Protein 5GXX (pdb70)

Secondary structure (DSSP, 8-state):
---HHHHHHHHHHHHHHTBPSSPPTT---TT-----TT-SS--SB--SSS--EEHHHHHHHHHHHHHHHHHHGGGGGGGT-HHHHHHHHHHHHHHHHHTB-SSSEEEEES-HHHHHH--S-GGGHHHH----EEEE--HHHHHHHHHHHHHHHHHTT-HHHHHHHHHHHHHHHHH---TT--TTTTTS---S-SHHHHHHHHHHHHHHH--HHHHHHHHHHGGGSPBSTTSSSBP-SS--BTTB-HHHHHHHHHHHH--HHHHHHHHHHHHHHSTT-BTTB---B-TTS-B---SS-HHHHHHHHHHHHHHHHHH---HHHHHHHHHHHHHHHHHHHT-STT----BTTSSSS--S--S-HHHHT-SSS-SSSSSS-SS--TTPBP----TTS-----TT-TTTT---HHHHHHHHHHHHHHHHHH-----TTPSPPPPP---EEEEEEEEEE-SSEEEEEEEEEE---TT----SSEEEEEEEE-HHHHHTT--GGG-EEEEEEE-TT--EEEPPPEEEETTEEEEEEEETTGGGS-SSSTTTSEEEEEEEEEPPTT-----GGG-GGGTT--SS-EEETTS-EEETTEEEES--TT--/---HHHHHHHHHHHHHHTBPSSPPTT---TT-----TT-SS--SB--SSS--EEHHHHHHHHHHHHHHHHHHGGG-TTTT-HHHHHHHHHHHHHHHHHTB-SSSEEEEES-HHHHHH--S-GGGGGGT----EEEE--HHHHHHHHHHHHHHHHHTT-HHHHHHHHHHHHHHHHH---TT--TTTTTS--SS-SHHHHHHHHHHHHHHH--HHHHHHHHHHGGGSPBSTTSSSBP-SS--BTTB-HHHHHHHHHHHH--HHHHHHHHHHHHHHSTT-BTTB---B-TTS-B---SS-HHHHHHHHHHHHHHHHHH---HHHHHHHHHHHHHHHHHHHT-STT----BTTSSSS--S--S-HHHH--SSS-SSSSSS-SS--TTPBP----TTS-----TT-TTTT---HHHHHHHHHHHHHHHHHH-----TTPSPPPPPPP-EEEEEEEEEEETTEEEEEEEEEE---TT----SSEEEEEEEE-HHHHHTT--GGG-EEEEEEE-TT--EEEPPPEEEETTEEEEEEEETTGGGS-SSSTTTSEEEEEEEEE--TT-----GGG-GGGTT--SS-EEETTS-EEETTEEEES--TT-

Organism: Acetivibrio thermocellus (NCBI:txid1515)

Nearest PDB structures (foldseek):
  5gy1-assembly1_A  TM=9.995E-01  e=0.000E+00  Acetivibrio thermocellus
  5gy0-assembly1_B  TM=9.980E-01  e=0.000E+00  Acetivibrio thermocellus
  5gxz-assembly1_B  TM=9.999E-01  e=0.000E+00  Acetivibrio thermocellus
  8u49-assembly1_A  TM=9.518E-01  e=3.888E-73  Bacillus licheniformis DSM 13 = ATCC 14580
  1ga2-assembly1_A  TM=9.645E-01  e=1.039E-70  Ruminiclostridium cellulolyticum

Sequence (1199 aa):
SYNYAEALQKAIYFYECQQAGPLPEWNRVEWRGDATMNDEVLGGWYDAGDHVKFNLPMAYSAAMLGWALYEYGDDIEASGQRLHLERNLAFALDYLVACDRGDSVVYQIGDGAADHKWWGSAEVIEKEMTRPYFVGKGSAVVGQMAAALAVGSIVLKNDTYLRYAKKYFELADATRSDSTYTAANGFYSSHSGFWDELLWASTWLYLATGDRNYLDKAESYTPKLNRQNQTTDIEYQWAHCWDDCHYGAMILLARATGKEEYHKFAQMHLDWWTPQGYNGKRVAYTPGGLAHLDTWGPLRYATTEAFLAFVYADSSINDPALKQKYYNFAKSQIDYALGSNPDNRSYVVGFGNNPPQRPHHRTAHGTWLDKRDIPEKHRHVLYGALVGGPGRDDSYEDNIEDYVKNEVACDYNAGFVGALCRLTAEYGGTPLANFPPPEQRDDEFFVEAAINQASDHFTEIKALLNNRSSWPARLIKDLSYNYYMDLTEVFEAGYSSVDDIKVTIGYCESGMDVEISPITHLYDNIYYIKISYIDGTNICPIGQEQYAAELQFRIAAPQGTKFWDPTNDFSYQGLTRELAKTKYMPVFDGATKIFGEVPGGLSYNYAEALQKAIYFYECQQAGPLPEWNRVEWRGDATMNDEVLGGWYDAGDHVKFNLPMAYSAAMLGWALYEYGDDIEASGQRLHLERNLAFALDYLVACDRGDSVVYQIGDGAADHKWWGSAEVIEKEMTRPYFVVGKGSAVVGQMAAALAVGSIVLKNDTYLRYAKKYFELADATRSDSTYTAANGFYSSHSGFWDELLWASTWLYLATGDRNYLDKAESYTPKLNRQNQTTDIEYQWAHCWDDCHYGAMILLARATGKEEYHKFAQMHLDWWTPQGYNGKRVAYTPGGLAHLDTWGPLRYATTEAFLAFVYADSSINDPALKQKYYNFAKSQIDYALGSNPDNRSYVVGFGNNPPQRPHHRTAHGTWLDKRDIPEKHRHVLYGALVGGPGRDDSYEDNIEDYVKNEVACDYNAGFVGALCRLTAEYGGTPLANFPPPEQRDDEFFVEAAINQASDHFTEIKALLNNRSSWPARLIKDLSYNYYMDLTEVFEAGYSVDDIKVTIGYCESGMDDVEISPITHLYDNIYYIKISYIDGTNICPIGQEQYAAELQFRIAAPQGTKFWDPTNDFSYQGLTRELAKTKYMPVFDGATKIFGEVPGG

Structure (mmCIF, N/CA/C/O backbone):
data_5GXX
#
_entry.id   5GXX
#
_cell.length_a   108.588
_cell.length_b   109.093
_cell.length_c   140.222
_cell.angle_alpha   90.00
_cell.angle_beta   90.00
_cell.angle_gamma   90.00
#
_symmetry.space_group_name_H-M   'P 21 21 21'
#
loop_
_entity.id
_entity.type
_entity.pdbx_description
1 polymer Glucanase
2 non-polymer 'CALCIUM ION'
3 non-polymer 'CHLORIDE ION'
4 non-polymer 2-AMINO-2-HYDROXYMETHYL-PROPANE-1,3-DIOL
5 water water
#
loop_
_atom_site.group_PDB
_atom_site.id
_atom_site.type_symbol
_atom_site.label_atom_id
_atom_site.label_alt_id
_atom_site.label_comp_id
_atom_site.label_asym_id
_atom_site.label_entity_id
_atom_site.label_seq_id
_atom_site.pdbx_PDB_ins_code
_atom_site.Cartn_x
_atom_site.Cartn_y
_atom_site.Cartn_z
_atom_site.occupancy
_atom_site.B_iso_or_equiv
_atom_site.auth_seq_id
_atom_site.auth_comp_id
_atom_site.auth_asym_id
_atom_site.auth_atom_id
_atom_site.pdbx_PDB_model_num
ATOM 1 N N . SER A 1 4 ? -2.395 61.971 47.476 1.00 26.29 30 SER A N 1
ATOM 2 C CA . SER A 1 4 ? -1.756 60.649 47.752 1.00 25.01 30 SER A CA 1
ATOM 3 C C . SER A 1 4 ? -1.205 60.024 46.474 1.00 23.86 30 SER A C 1
ATOM 4 O O . SER A 1 4 ? -0.218 59.280 46.494 1.00 25.39 30 SER A O 1
ATOM 7 N N . TYR A 1 5 ? -1.870 60.338 45.373 1.00 21.57 31 TYR A N 1
ATOM 8 C CA . TYR A 1 5 ? -1.505 59.853 44.049 1.00 18.84 31 TYR A CA 1
ATOM 9 C C . TYR A 1 5 ? -1.756 61.017 43.117 1.00 17.67 31 TYR A C 1
ATOM 10 O O . TYR A 1 5 ? -2.470 61.957 43.468 1.00 18.31 31 TYR A O 1
ATOM 19 N N . ASN A 1 6 ? -1.185 60.928 41.919 1.00 18.58 32 ASN A N 1
ATOM 20 C CA . ASN A 1 6 ? -1.529 61.868 40.865 1.00 17.18 32 ASN A CA 1
ATOM 21 C C . ASN A 1 6 ? -2.845 61.421 40.237 1.00 15.38 32 ASN A C 1
ATOM 22 O O . ASN A 1 6 ? -2.846 60.658 39.276 1.00 16.90 32 ASN A O 1
ATOM 27 N N . TYR A 1 7 ? -3.945 61.860 40.839 1.00 15.18 33 TYR A N 1
ATOM 28 C CA . TYR A 1 7 ? -5.290 61.505 40.391 1.00 13.34 33 TYR A CA 1
ATOM 29 C C . TYR A 1 7 ? -5.589 62.021 38.991 1.00 14.46 33 TYR A C 1
ATOM 30 O O . TYR A 1 7 ? -6.331 61.372 38.260 1.00 13.74 33 TYR A O 1
ATOM 39 N N . ALA A 1 8 ? -4.990 63.149 38.603 1.00 14.60 34 ALA A N 1
ATOM 40 C CA . ALA A 1 8 ? -5.154 63.654 37.239 1.00 14.51 34 ALA A CA 1
ATOM 41 C C . ALA A 1 8 ? -4.577 62.697 36.202 1.00 13.82 34 ALA A C 1
ATOM 42 O O . ALA A 1 8 ? -5.181 62.479 35.157 1.00 14.04 34 ALA A O 1
ATOM 44 N N . GLU A 1 9 ? -3.401 62.143 36.489 1.00 14.57 35 GLU A N 1
ATOM 45 C CA . GLU A 1 9 ? -2.791 61.161 35.581 1.00 14.29 35 GLU A CA 1
ATOM 46 C C . GLU A 1 9 ? -3.607 59.871 35.567 1.00 13.94 35 GLU A C 1
ATOM 47 O O . GLU A 1 9 ? -3.836 59.290 34.509 1.00 13.61 35 GLU A O 1
ATOM 53 N N . ALA A 1 10 ? -4.053 59.420 36.737 1.00 12.88 36 ALA A N 1
ATOM 54 C CA . ALA A 1 10 ? -4.950 58.260 36.787 1.00 12.75 36 ALA A CA 1
ATOM 55 C C . ALA A 1 10 ? -6.205 58.475 35.937 1.00 13.38 36 ALA A C 1
ATOM 56 O O . ALA A 1 10 ? -6.633 57.601 35.171 1.00 12.21 36 ALA A O 1
ATOM 58 N N . LEU A 1 11 ? -6.811 59.647 36.073 1.00 13.21 37 LEU A N 1
ATOM 59 C CA . LEU A 1 11 ? -7.983 59.991 35.275 1.00 12.33 37 LEU A CA 1
ATOM 60 C C . LEU A 1 11 ? -7.718 59.999 33.781 1.00 12.80 37 LEU A C 1
ATOM 61 O O . LEU A 1 11 ? -8.518 59.432 33.007 1.00 13.34 37 LEU A O 1
ATOM 66 N N . GLN A 1 12 ? -6.621 60.646 33.397 1.00 12.11 38 GLN A N 1
ATOM 67 C CA . GLN A 1 12 ? -6.156 60.714 32.018 1.00 12.14 38 GLN A CA 1
ATOM 68 C C . GLN A 1 12 ? -6.044 59.317 31.413 1.00 12.07 38 GLN A C 1
ATOM 69 O O . GLN A 1 12 ? -6.531 59.063 30.308 1.00 12.49 38 GLN A O 1
ATOM 75 N N . LYS A 1 13 ? -5.445 58.395 32.161 1.00 12.48 39 LYS A N 1
ATOM 76 C CA . LYS A 1 13 ? -5.279 57.033 31.682 1.00 12.50 39 LYS A CA 1
ATOM 77 C C . LYS A 1 13 ? -6.593 56.266 31.673 1.00 11.64 39 LYS A C 1
ATOM 78 O O . LYS A 1 13 ? -6.879 55.549 30.712 1.00 12.46 39 LYS A O 1
ATOM 84 N N . ALA A 1 14 ? -7.380 56.441 32.730 1.00 11.61 40 ALA A N 1
ATOM 85 C CA . ALA A 1 14 ? -8.656 55.745 32.873 1.00 10.74 40 ALA A CA 1
ATOM 86 C C . ALA A 1 14 ? -9.645 56.079 31.757 1.00 11.18 40 ALA A C 1
ATOM 87 O O . ALA A 1 14 ? -10.419 55.214 31.350 1.00 13.82 40 ALA A O 1
ATOM 89 N N . ILE A 1 15 ? -9.545 57.293 31.217 1.00 11.13 41 ILE A N 1
ATOM 90 C CA . ILE A 1 15 ? -10.349 57.696 30.065 1.00 11.97 41 ILE A CA 1
ATOM 91 C C . ILE A 1 15 ? -9.844 57.088 28.763 1.00 11.74 41 ILE A C 1
ATOM 92 O O . ILE A 1 15 ? -10.643 56.619 27.937 1.00 13.22 41 ILE A O 1
ATOM 97 N N . TYR A 1 16 ? -8.522 57.133 28.601 1.00 11.43 42 TYR A N 1
ATOM 98 C CA . TYR A 1 16 ? -7.832 56.592 27.423 1.00 10.80 42 TYR A CA 1
ATOM 99 C C . TYR A 1 16 ? -8.180 55.127 27.234 1.00 10.97 42 TYR A C 1
ATOM 100 O O . TYR A 1 16 ? -8.272 54.664 26.096 1.00 12.13 42 TYR A O 1
ATOM 109 N N . PHE A 1 17 ? -8.370 54.397 28.337 1.00 11.47 43 PHE A N 1
ATOM 110 C CA . PHE A 1 17 ? -8.860 53.021 28.230 1.00 11.34 43 PHE A CA 1
ATOM 111 C C . PHE A 1 17 ? -10.019 52.879 27.240 1.00 10.97 43 PHE A C 1
ATOM 112 O O . PHE A 1 17 ? -9.999 51.958 26.413 1.00 10.50 43 PHE A O 1
ATOM 120 N N . TYR A 1 18 ? -11.011 53.770 27.319 1.00 10.98 44 TYR A N 1
ATOM 121 C CA . TYR A 1 18 ? -12.163 53.638 26.423 1.00 11.28 44 TYR A CA 1
ATOM 122 C C . TYR A 1 18 ? -11.783 53.751 24.949 1.00 12.36 44 TYR A C 1
ATOM 123 O O . TYR A 1 18 ? -12.411 53.112 24.097 1.00 12.63 44 TYR A O 1
ATOM 132 N N . GLU A 1 19 ? -10.745 54.517 24.615 1.00 10.67 45 GLU A N 1
ATOM 133 C CA . GLU A 1 19 ? -10.288 54.557 23.218 1.00 11.21 45 GLU A CA 1
ATOM 134 C C . GLU A 1 19 ? -9.686 53.227 22.759 1.00 11.81 45 GLU A C 1
ATOM 135 O O . GLU A 1 19 ? -9.740 52.864 21.580 1.00 13.13 45 GLU A O 1
ATOM 141 N N . CYS A 1 20 ? -9.093 52.485 23.689 1.00 11.52 46 CYS A N 1
ATOM 142 C CA . CYS A 1 20 ? -8.615 51.133 23.391 1.00 11.55 46 CYS A CA 1
ATOM 143 C C . CYS A 1 20 ? -9.771 50.168 23.080 1.00 10.99 46 CYS A C 1
ATOM 144 O O . CYS A 1 20 ? -9.564 49.134 22.439 1.00 11.21 46 CYS A O 1
ATOM 147 N N . GLN A 1 21 ? -10.973 50.516 23.537 1.00 11.81 47 GLN A N 1
ATOM 148 C CA . GLN A 1 21 ? -12.145 49.649 23.410 1.00 11.69 47 GLN A CA 1
ATOM 149 C C . GLN A 1 21 ? -12.990 49.963 22.185 1.00 13.53 47 GLN A C 1
ATOM 150 O O . GLN A 1 21 ? -13.994 49.287 21.932 1.00 13.24 47 GLN A O 1
ATOM 156 N N . GLN A 1 22 ? -12.615 50.995 21.438 1.00 12.24 48 GLN A N 1
ATOM 157 C CA . GLN A 1 22 ? -13.475 51.447 20.349 1.00 12.80 48 GLN A CA 1
ATOM 158 C C . GLN A 1 22 ? -13.569 50.478 19.178 1.00 12.42 48 GLN A C 1
ATOM 159 O O . GLN A 1 22 ? -12.554 49.984 18.680 1.00 12.67 48 GLN A O 1
ATOM 165 N N . ALA A 1 23 ? -14.805 50.213 18.767 1.00 13.16 49 ALA A N 1
ATOM 166 C CA . ALA A 1 23 ? -15.036 49.442 17.554 1.00 13.69 49 ALA A CA 1
ATOM 167 C C . ALA A 1 23 ? -15.044 50.383 16.355 1.00 14.01 49 ALA A C 1
ATOM 168 O O . ALA A 1 23 ? -15.225 51.596 16.500 1.00 14.68 49 ALA A O 1
ATOM 170 N N . GLY A 1 24 ? -14.796 49.827 15.172 1.00 14.34 50 GLY A N 1
ATOM 171 C CA . GLY A 1 24 ? -14.779 50.623 13.950 1.00 14.94 50 GLY A CA 1
ATOM 172 C C . GLY A 1 24 ? -16.113 51.223 13.549 1.00 16.23 50 GLY A C 1
ATOM 173 O O . GLY A 1 24 ? -17.180 50.650 13.807 1.00 15.94 50 GLY A O 1
ATOM 174 N N . PRO A 1 25 ? -16.077 52.364 12.845 1.00 16.43 51 PRO A N 1
ATOM 175 C CA . PRO A 1 25 ? -14.855 53.075 12.483 1.00 16.08 51 PRO A CA 1
ATOM 176 C C . PRO A 1 25 ? -14.337 53.956 13.625 1.00 15.27 51 PRO A C 1
ATOM 177 O O . PRO A 1 25 ? -15.119 54.581 14.341 1.00 15.84 51 PRO A O 1
ATOM 181 N N . LEU A 1 26 ? -13.021 53.991 13.794 1.00 15.94 52 LEU A N 1
ATOM 182 C CA . LEU A 1 26 ? -12.433 54.794 14.867 1.00 14.95 52 LEU A CA 1
ATOM 183 C C . LEU A 1 26 ? -12.597 56.279 14.526 1.00 16.48 52 LEU A C 1
ATOM 184 O O . LEU A 1 26 ? -12.526 56.657 13.351 1.00 17.92 52 LEU A O 1
ATOM 189 N N . PRO A 1 27 ? -12.785 57.131 15.545 1.00 16.14 53 PRO A N 1
ATOM 190 C CA . PRO A 1 27 ? -12.837 58.563 15.297 1.00 16.68 53 PRO A CA 1
ATOM 191 C C . PRO A 1 27 ? -11.441 59.078 14.987 1.00 16.90 53 PRO A C 1
ATOM 192 O O . PRO A 1 27 ? -10.448 58.435 15.356 1.00 16.66 53 PRO A O 1
ATOM 196 N N . GLU A 1 28 ? -11.373 60.218 14.300 1.00 17.56 54 GLU A N 1
ATOM 197 C CA . GLU A 1 28 ? -10.101 60.802 13.879 1.00 18.06 54 GLU A CA 1
ATOM 198 C C . GLU A 1 28 ? -9.184 61.006 15.075 1.00 15.81 54 GLU A C 1
ATOM 199 O O . GLU A 1 28 ? -7.960 60.944 14.943 1.00 17.34 54 GLU A O 1
ATOM 205 N N . TRP A 1 29 ? -9.773 61.257 16.242 1.00 15.95 55 TRP A N 1
ATOM 206 C CA . TRP A 1 29 ? -9.009 61.624 17.414 1.00 15.29 55 TRP A CA 1
ATOM 207 C C . TRP A 1 29 ? -8.560 60.441 18.281 1.00 14.77 55 TRP A C 1
ATOM 208 O O . TRP A 1 29 ? -7.981 60.655 19.339 1.00 15.28 55 TRP A O 1
ATOM 219 N N . ASN A 1 30 ? -8.833 59.208 17.857 1.00 14.61 56 ASN A N 1
ATOM 220 C CA . ASN A 1 30 ? -8.366 58.048 18.621 1.00 13.66 56 ASN A CA 1
ATOM 221 C C . ASN A 1 30 ? -6.841 58.084 18.775 1.00 14.53 56 ASN A C 1
ATOM 222 O O . ASN A 1 30 ? -6.123 58.234 17.779 1.00 14.28 56 ASN A O 1
ATOM 227 N N . ARG A 1 31 ? -6.348 57.894 19.998 1.00 12.83 57 ARG A N 1
ATOM 228 C CA . ARG A 1 31 ? -4.943 58.111 20.314 1.00 13.78 57 ARG A CA 1
ATOM 229 C C . ARG A 1 31 ? -4.158 56.814 20.432 1.00 13.31 57 ARG A C 1
ATOM 230 O O . ARG A 1 31 ? -3.009 56.827 20.876 1.00 16.35 57 ARG A O 1
ATOM 238 N N . VAL A 1 32 ? -4.754 55.707 19.996 1.00 13.86 58 VAL A N 1
ATOM 239 C CA . VAL A 1 32 ? -4.192 54.386 20.266 1.00 14.28 58 VAL A CA 1
ATOM 240 C C . VAL A 1 32 ? -3.528 53.827 19.008 1.00 13.65 58 VAL A C 1
ATOM 241 O O . VAL A 1 32 ? -4.218 53.422 18.076 1.00 14.33 58 VAL A O 1
ATOM 245 N N . GLU A 1 33 ? -2.196 53.794 18.985 1.00 15.23 59 GLU A N 1
ATOM 246 C CA . GLU A 1 33 ? -1.438 53.497 17.768 1.00 15.34 59 GLU A CA 1
ATOM 247 C C . GLU A 1 33 ? -1.650 52.062 17.328 1.00 15.52 59 GLU A C 1
ATOM 248 O O . GLU A 1 33 ? -1.533 51.764 16.134 1.00 16.62 59 GLU A O 1
ATOM 254 N N . TRP A 1 34 ? -1.974 51.194 18.283 1.00 13.83 60 TRP A N 1
ATOM 255 C CA . TRP A 1 34 ? -2.212 49.777 17.989 1.00 14.08 60 TRP A CA 1
ATOM 256 C C . TRP A 1 34 ? -3.684 49.430 17.775 1.00 13.11 60 TRP A C 1
ATOM 257 O O . TRP A 1 34 ? -4.043 48.243 17.798 1.00 14.26 60 TRP A O 1
ATOM 268 N N . ARG A 1 35 ? -4.546 50.426 17.580 1.00 13.83 61 ARG A N 1
ATOM 269 C CA . ARG A 1 35 ? -5.930 50.155 17.204 1.00 14.48 61 ARG A CA 1
ATOM 270 C C . ARG A 1 35 ? -6.235 50.780 15.850 1.00 14.20 61 ARG A C 1
ATOM 271 O O . ARG A 1 35 ? -5.897 51.939 15.602 1.00 15.74 61 ARG A O 1
ATOM 279 N N . GLY A 1 36 ? -6.878 50.007 14.976 1.00 14.70 62 GLY A N 1
ATOM 280 C CA . GLY A 1 36 ? -7.405 50.517 13.716 1.00 15.30 62 GLY A CA 1
ATOM 281 C C . GLY A 1 36 ? -8.885 50.183 13.632 1.00 14.10 62 GLY A C 1
ATOM 282 O O . GLY A 1 36 ? -9.412 49.551 14.551 1.00 15.02 62 GLY A O 1
ATOM 283 N N . ASP A 1 37 ? -9.535 50.549 12.522 1.00 16.61 63 ASP A N 1
ATOM 284 C CA . ASP A 1 37 ? -10.920 50.153 12.251 1.00 16.04 63 ASP A CA 1
ATOM 285 C C . ASP A 1 37 ? -11.037 48.636 12.370 1.00 17.12 63 ASP A C 1
ATOM 286 O O . ASP A 1 37 ? -10.170 47.880 11.903 1.00 17.81 63 ASP A O 1
ATOM 291 N N . ALA A 1 38 ? -12.096 48.212 13.050 1.00 15.36 64 ALA A N 1
ATOM 292 C CA . ALA A 1 38 ? -12.336 46.792 13.286 1.00 14.68 64 ALA A CA 1
ATOM 293 C C . ALA A 1 38 ? -13.838 46.544 13.270 1.00 14.42 64 ALA A C 1
ATOM 294 O O . ALA A 1 38 ? -14.632 47.458 13.481 1.00 15.41 64 ALA A O 1
ATOM 296 N N . THR A 1 39 ? -14.198 45.292 13.009 1.00 16.84 65 THR A N 1
ATOM 297 C CA . THR A 1 39 ? -15.578 44.823 12.956 1.00 16.44 65 THR A CA 1
ATOM 298 C C . THR A 1 39 ? -16.472 45.724 12.107 1.00 16.34 65 THR A C 1
ATOM 299 O O . THR A 1 39 ? -17.599 46.034 12.477 1.00 16.65 65 THR A O 1
ATOM 303 N N . MET A 1 40 ? -15.945 46.107 10.942 1.00 16.55 66 MET A N 1
ATOM 304 C CA . MET A 1 40 ? -16.620 47.026 10.038 1.00 17.60 66 MET A CA 1
ATOM 305 C C . MET A 1 40 ? -17.859 46.420 9.369 1.00 17.47 66 MET A C 1
ATOM 306 O O . MET A 1 40 ? -18.637 47.149 8.768 1.00 18.20 66 MET A O 1
ATOM 311 N N . ASN A 1 41 ? -18.024 45.104 9.470 1.00 17.51 67 ASN A N 1
ATOM 312 C CA . ASN A 1 41 ? -19.231 44.442 8.972 1.00 18.86 67 ASN A CA 1
ATOM 313 C C . ASN A 1 41 ? -20.354 44.336 10.008 1.00 18.82 67 ASN A C 1
ATOM 314 O O . ASN A 1 41 ? -21.422 43.782 9.739 1.00 20.44 67 ASN A O 1
ATOM 319 N N . ASP A 1 42 ? -20.136 44.887 11.200 1.00 17.41 68 ASP A N 1
ATOM 320 C CA . ASP A 1 42 ? -21.157 44.821 12.230 1.00 17.37 68 ASP A CA 1
ATOM 321 C C . ASP A 1 42 ? -22.448 45.525 11.815 1.00 17.61 68 ASP A C 1
ATOM 322 O O . ASP A 1 42 ? -22.434 46.516 11.076 1.00 19.28 68 ASP A O 1
ATOM 327 N N . GLU A 1 43 ? -23.571 45.007 12.303 1.00 17.04 69 GLU A N 1
ATOM 328 C CA . GLU A 1 43 ? -24.881 45.574 11.983 1.00 18.65 69 GLU A CA 1
ATOM 329 C C . GLU A 1 43 ? -25.044 47.018 12.461 1.00 17.62 69 GLU A C 1
ATOM 330 O O . GLU A 1 43 ? -25.674 47.839 11.796 1.00 18.33 69 GLU A O 1
ATOM 336 N N . VAL A 1 44 ? -24.482 47.305 13.635 1.00 18.01 70 VAL A N 1
ATOM 337 C CA . VAL A 1 44 ? -24.386 48.671 14.137 1.00 17.44 70 VAL A CA 1
ATOM 338 C C . VAL A 1 44 ? -22.913 48.957 14.397 1.00 18.23 70 VAL A C 1
ATOM 339 O O . VAL A 1 44 ? -22.228 48.199 15.095 1.00 18.27 70 VAL A O 1
ATOM 343 N N . LEU A 1 45 ? -22.439 50.060 13.829 1.00 17.99 71 LEU A N 1
ATOM 344 C CA . LEU A 1 45 ? -21.027 50.413 13.896 1.00 17.34 71 LEU A CA 1
ATOM 345 C C . LEU A 1 45 ? -20.703 51.222 15.142 1.00 16.90 71 LEU A C 1
ATOM 346 O O . LEU A 1 45 ? -21.584 51.794 15.770 1.00 17.44 71 LEU A O 1
ATOM 351 N N . GLY A 1 46 ? -19.413 51.277 15.463 1.00 16.22 72 GLY A N 1
ATOM 352 C CA . GLY A 1 46 ? -18.913 52.018 16.624 1.00 15.90 72 GLY A CA 1
ATOM 353 C C . GLY A 1 46 ? -19.229 51.377 17.959 1.00 15.44 72 GLY A C 1
ATOM 354 O O . GLY A 1 46 ? -19.459 50.168 18.037 1.00 15.84 72 GLY A O 1
ATOM 355 N N . GLY A 1 47 ? -19.276 52.207 18.999 1.00 14.17 73 GLY A N 1
ATOM 356 C CA . GLY A 1 47 ? -19.489 51.709 20.355 1.00 15.00 73 GLY A CA 1
ATOM 357 C C . GLY A 1 47 ? -18.241 51.017 20.879 1.00 13.47 73 GLY A C 1
ATOM 358 O O . GLY A 1 47 ? -17.177 51.072 20.253 1.00 15.26 73 GLY A O 1
ATOM 359 N N . TRP A 1 48 ? -18.367 50.374 22.037 1.00 11.95 74 TRP A N 1
ATOM 360 C CA . TRP A 1 48 ? -17.211 49.762 22.690 1.00 12.14 74 TRP A CA 1
ATOM 361 C C . TRP A 1 48 ? -17.294 48.249 22.716 1.00 11.82 74 TRP A C 1
ATOM 362 O O . TRP A 1 48 ? -18.370 47.720 23.011 1.00 12.11 74 TRP A O 1
ATOM 373 N N . TYR A 1 49 ? -16.154 47.585 22.504 1.00 11.73 75 TYR A N 1
ATOM 374 C CA . TYR A 1 49 ? -16.034 46.179 22.907 1.00 11.32 75 TYR A CA 1
ATOM 375 C C . TYR A 1 49 ? -16.137 46.135 24.422 1.00 11.26 75 TYR A C 1
ATOM 376 O O . TYR A 1 49 ? -15.667 47.049 25.126 1.00 12.52 75 TYR A O 1
ATOM 385 N N . ASP A 1 50 ? -16.748 45.085 24.955 1.00 11.55 76 ASP A N 1
ATOM 386 C CA . ASP A 1 50 ? -17.072 45.116 26.377 1.00 10.71 76 ASP A CA 1
ATOM 387 C C . ASP A 1 50 ? -15.863 45.043 27.312 1.00 11.90 76 ASP A C 1
ATOM 388 O O . ASP A 1 50 ? -15.723 45.855 28.244 1.00 11.35 76 ASP A O 1
ATOM 393 N N . ALA A 1 51 ? -14.985 44.091 27.041 1.00 11.86 77 ALA A N 1
ATOM 394 C CA . ALA A 1 51 ? -13.961 43.740 28.010 1.00 10.72 77 ALA A CA 1
ATOM 395 C C . ALA A 1 51 ? -12.697 43.434 27.213 1.00 11.04 77 ALA A C 1
ATOM 396 O O . ALA A 1 51 ? -12.319 44.254 26.373 1.00 11.36 77 ALA A O 1
ATOM 398 N N . GLY A 1 52 ? -12.032 42.312 27.464 1.00 11.48 78 GLY A N 1
ATOM 399 C CA . GLY A 1 52 ? -10.888 41.921 26.635 1.00 12.11 78 GLY A CA 1
ATOM 400 C C . GLY A 1 52 ? -11.302 41.063 25.457 1.00 12.57 78 GLY A C 1
ATOM 401 O O . GLY A 1 52 ? -10.466 40.419 24.824 1.00 11.93 78 GLY A O 1
ATOM 402 N N . ASP A 1 53 ? -12.601 41.146 25.167 1.00 12.48 79 ASP A N 1
ATOM 403 C CA . ASP A 1 53 ? -13.269 40.433 24.089 1.00 13.41 79 ASP A CA 1
ATOM 404 C C . ASP A 1 53 ? -13.740 41.404 23.019 1.00 13.52 79 ASP A C 1
ATOM 405 O O . ASP A 1 53 ? -13.366 42.574 23.000 1.00 14.22 79 ASP A O 1
ATOM 410 N N . HIS A 1 54 ? -14.585 40.926 22.114 1.00 12.29 80 HIS A N 1
ATOM 411 C CA . HIS A 1 54 ? -15.038 41.785 21.032 1.00 12.42 80 HIS A CA 1
ATOM 412 C C . HIS A 1 54 ? -16.561 41.833 20.872 1.00 12.72 80 HIS A C 1
ATOM 413 O O . HIS A 1 54 ? -17.088 42.233 19.833 1.00 13.96 80 HIS A O 1
ATOM 420 N N . VAL A 1 55 ? -17.277 41.455 21.921 1.00 13.34 81 VAL A N 1
ATOM 421 C CA . VAL A 1 55 ? -18.728 41.563 21.918 1.00 13.68 81 VAL A CA 1
ATOM 422 C C . VAL A 1 55 ? -19.149 42.980 22.289 1.00 14.01 81 VAL A C 1
ATOM 423 O O . VAL A 1 55 ? -18.518 43.607 23.141 1.00 13.81 81 VAL A O 1
ATOM 427 N N . LYS A 1 56 ? -20.206 43.478 21.651 1.00 13.33 82 LYS A N 1
ATOM 428 C CA . LYS A 1 56 ? -20.878 44.698 22.080 1.00 13.02 82 LYS A CA 1
ATOM 429 C C . LYS A 1 56 ? -22.102 44.260 22.893 1.00 14.39 82 LYS A C 1
ATOM 430 O O . LYS A 1 56 ? -23.109 43.765 22.365 1.00 13.67 82 LYS A O 1
ATOM 436 N N . PHE A 1 57 ? -21.991 44.385 24.212 1.00 12.88 83 PHE A N 1
ATOM 437 C CA . PHE A 1 57 ? -23.057 44.025 25.145 1.00 12.98 83 PHE A CA 1
ATOM 438 C C . PHE A 1 57 ? -23.714 45.312 25.620 1.00 14.58 83 PHE A C 1
ATOM 439 O O . PHE A 1 57 ? -23.130 46.023 26.435 1.00 14.60 83 PHE A O 1
ATOM 447 N N . ASN A 1 58 ? -24.904 45.637 25.131 1.00 13.54 84 ASN A N 1
ATOM 448 C CA . ASN A 1 58 ? -25.447 46.974 25.360 1.00 14.53 84 ASN A CA 1
ATOM 449 C C . ASN A 1 58 ? -25.775 47.319 26.806 1.00 13.59 84 ASN A C 1
ATOM 450 O O . ASN A 1 58 ? -25.777 48.501 27.137 1.00 13.72 84 ASN A O 1
ATOM 455 N N . LEU A 1 59 ? -26.081 46.330 27.645 1.00 14.28 85 LEU A N 1
ATOM 456 C CA . LEU A 1 59 ? -26.433 46.639 29.032 1.00 13.62 85 LEU A CA 1
ATOM 457 C C . LEU A 1 59 ? -25.226 47.238 29.767 1.00 12.60 85 LEU A C 1
ATOM 458 O O . LEU A 1 59 ? -25.320 48.371 30.243 1.00 13.86 85 LEU A O 1
ATOM 463 N N . PRO A 1 60 ? -24.098 46.509 29.890 1.00 12.64 86 PRO A N 1
ATOM 464 C CA . PRO A 1 60 ? -22.962 47.193 30.517 1.00 12.35 86 PRO A CA 1
ATOM 465 C C . PRO A 1 60 ? -22.398 48.346 29.683 1.00 12.26 86 PRO A C 1
ATOM 466 O O . PRO A 1 60 ? -21.784 49.252 30.248 1.00 12.29 86 PRO A O 1
ATOM 470 N N . MET A 1 61 ? -22.601 48.351 28.368 1.00 12.86 87 MET A N 1
ATOM 471 C CA . MET A 1 61 ? -22.075 49.454 27.583 1.00 12.65 87 MET A CA 1
ATOM 472 C C . MET A 1 61 ? -22.807 50.729 27.930 1.00 14.15 87 MET A C 1
ATOM 473 O O . MET A 1 61 ? -22.176 51.769 28.189 1.00 13.48 87 MET A O 1
ATOM 478 N N . ALA A 1 62 ? -24.139 50.633 27.974 1.00 12.72 88 ALA A N 1
ATOM 479 C CA . ALA A 1 62 ? -24.956 51.790 28.284 1.00 14.45 88 ALA A CA 1
ATOM 480 C C . ALA A 1 62 ? -24.744 52.185 29.740 1.00 12.75 88 ALA A C 1
ATOM 481 O O . ALA A 1 62 ? -24.657 53.369 30.040 1.00 13.21 88 ALA A O 1
ATOM 483 N N . TYR A 1 63 ? -24.589 51.213 30.637 1.00 12.70 89 TYR A N 1
ATOM 484 C CA . TYR A 1 63 ? -24.353 51.513 32.050 1.00 12.22 89 TYR A CA 1
ATOM 485 C C . TYR A 1 63 ? -23.096 52.356 32.151 1.00 12.00 89 TYR A C 1
ATOM 486 O O . TYR A 1 63 ? -23.067 53.384 32.843 1.00 13.37 89 TYR A O 1
ATOM 495 N N . SER A 1 64 ? -22.061 51.898 31.450 1.00 12.31 90 SER A N 1
ATOM 496 C CA . SER A 1 64 ? -20.748 52.557 31.473 1.00 13.00 90 SER A CA 1
ATOM 497 C C . SER A 1 64 ? -20.883 53.986 30.953 1.00 13.29 90 SER A C 1
ATOM 498 O O . SER A 1 64 ? -20.381 54.930 31.562 1.00 13.00 90 SER A O 1
ATOM 501 N N . ALA A 1 65 ? -21.545 54.152 29.815 1.00 13.87 91 ALA A N 1
ATOM 502 C CA . ALA A 1 65 ? -21.804 55.494 29.291 1.00 14.17 91 ALA A CA 1
ATOM 503 C C . ALA A 1 65 ? -22.577 56.378 30.271 1.00 13.73 91 ALA A C 1
ATOM 504 O O . ALA A 1 65 ? -22.214 57.541 30.471 1.00 14.02 91 ALA A O 1
ATOM 506 N N . ALA A 1 66 ? -23.618 55.838 30.906 1.00 13.76 92 ALA A N 1
ATOM 507 C CA . ALA A 1 66 ? -24.379 56.581 31.911 1.00 13.92 92 ALA A CA 1
ATOM 508 C C . ALA A 1 66 ? -23.483 57.061 33.055 1.00 13.47 92 ALA A C 1
ATOM 509 O O . ALA A 1 66 ? -23.577 58.198 33.506 1.00 13.74 92 ALA A O 1
ATOM 511 N N . MET A 1 67 ? -22.591 56.189 33.514 1.00 13.04 93 MET A N 1
ATOM 512 C CA . MET A 1 67 ? -21.691 56.559 34.607 1.00 13.16 93 MET A CA 1
ATOM 513 C C . MET A 1 67 ? -20.651 57.584 34.168 1.00 13.10 93 MET A C 1
ATOM 514 O O . MET A 1 67 ? -20.330 58.462 34.970 1.00 14.01 93 MET A O 1
ATOM 519 N N . LEU A 1 68 ? -20.162 57.521 32.931 1.00 12.30 94 LEU A N 1
ATOM 520 C CA . LEU A 1 68 ? -19.309 58.592 32.402 1.00 11.93 94 LEU A CA 1
ATOM 521 C C . LEU A 1 68 ? -20.068 59.918 32.345 1.00 13.56 94 LEU A C 1
ATOM 522 O O . LEU A 1 68 ? -19.501 60.969 32.670 1.00 13.76 94 LEU A O 1
ATOM 527 N N . GLY A 1 69 ? -21.345 59.845 31.956 1.00 14.58 95 GLY A N 1
ATOM 528 C CA . GLY A 1 69 ? -22.216 61.018 31.954 1.00 14.79 95 GLY A CA 1
ATOM 529 C C . GLY A 1 69 ? -22.377 61.558 33.360 1.00 14.38 95 GLY A C 1
ATOM 530 O O . GLY A 1 69 ? -22.277 62.776 33.574 1.00 14.97 95 GLY A O 1
ATOM 531 N N . TRP A 1 70 ? -22.579 60.658 34.324 1.00 13.47 96 TRP A N 1
ATOM 532 C CA . TRP A 1 70 ? -22.790 61.072 35.709 1.00 13.79 96 TRP A CA 1
ATOM 533 C C . TRP A 1 70 ? -21.523 61.759 36.213 1.00 13.76 96 TRP A C 1
ATOM 534 O O . TRP A 1 70 ? -21.625 62.770 36.914 1.00 14.60 96 TRP A O 1
ATOM 545 N N . ALA A 1 71 ? -20.350 61.234 35.848 1.00 14.60 97 ALA A N 1
ATOM 546 C CA . ALA A 1 71 ? -19.088 61.869 36.238 1.00 14.38 97 ALA A CA 1
ATOM 547 C C . ALA A 1 71 ? -19.025 63.328 35.769 1.00 15.40 97 ALA A C 1
ATOM 548 O O . ALA A 1 71 ? -18.652 64.229 36.535 1.00 15.41 97 ALA A O 1
ATOM 550 N N . LEU A 1 72 ? -19.403 63.553 34.514 1.00 16.05 98 LEU A N 1
ATOM 551 C CA . LEU A 1 72 ? -19.425 64.894 33.951 1.00 16.36 98 LEU A CA 1
ATOM 552 C C . LEU A 1 72 ? -20.489 65.751 34.623 1.00 16.49 98 LEU A C 1
ATOM 553 O O . LEU A 1 72 ? -20.248 66.938 34.859 1.00 17.24 98 LEU A O 1
ATOM 558 N N . TYR A 1 73 ? -21.649 65.165 34.931 1.00 16.44 99 TYR A N 1
ATOM 559 C CA . TYR A 1 73 ? -22.763 65.883 35.549 1.00 17.24 99 TYR A CA 1
ATOM 560 C C . TYR A 1 73 ? -22.389 66.435 36.920 1.00 18.66 99 TYR A C 1
ATOM 561 O O . TYR A 1 73 ? -22.764 67.552 37.266 1.00 19.86 99 TYR A O 1
ATOM 570 N N . GLU A 1 74 ? -21.613 65.669 37.680 1.00 17.79 100 GLU A N 1
ATOM 571 C CA . GLU A 1 74 ? -21.221 66.096 39.028 1.00 18.75 100 GLU A CA 1
ATOM 572 C C . GLU A 1 74 ? -19.987 66.979 39.046 1.00 19.39 100 GLU A C 1
ATOM 573 O O . GLU A 1 74 ? -19.926 67.944 39.812 1.00 18.52 100 GLU A O 1
ATOM 579 N N . TYR A 1 75 ? -19.004 66.625 38.226 1.00 19.88 101 TYR A N 1
ATOM 580 C CA . TYR A 1 75 ? -17.645 67.114 38.415 1.00 21.00 101 TYR A CA 1
ATOM 581 C C . TYR A 1 75 ? -17.040 67.703 37.137 1.00 22.58 101 TYR A C 1
ATOM 582 O O . TYR A 1 75 ? -15.885 68.125 37.135 1.00 23.86 101 TYR A O 1
ATOM 591 N N . GLY A 1 76 ? -17.803 67.776 36.045 1.00 23.45 102 GLY A N 1
ATOM 592 C CA . GLY A 1 76 ? -17.258 68.260 34.773 1.00 26.36 102 GLY A CA 1
ATOM 593 C C . GLY A 1 76 ? -16.627 69.644 34.830 1.00 27.65 102 GLY A C 1
ATOM 594 O O . GLY A 1 76 ? -15.569 69.883 34.243 1.00 27.05 102 GLY A O 1
ATOM 595 N N . ASP A 1 77 ? -17.279 70.556 35.545 1.00 30.34 103 ASP A N 1
ATOM 596 C CA . ASP A 1 77 ? -16.754 71.910 35.738 1.00 33.23 103 ASP A CA 1
ATOM 597 C C . ASP A 1 77 ? -15.556 71.952 36.673 1.00 33.40 103 ASP A C 1
ATOM 598 O O . ASP A 1 77 ? -14.768 72.897 36.639 1.00 34.98 103 ASP A O 1
ATOM 603 N N . ASP A 1 78 ? -15.448 70.944 37.530 1.00 32.54 104 ASP A N 1
ATOM 604 C CA . ASP A 1 78 ? -14.484 70.971 38.621 1.00 32.65 104 ASP A CA 1
ATOM 605 C C . ASP A 1 78 ? -13.121 70.389 38.247 1.00 32.26 104 ASP A C 1
ATOM 606 O O . ASP A 1 78 ? -12.191 70.418 39.053 1.00 32.39 104 ASP A O 1
ATOM 611 N N . ILE A 1 79 ? -13.007 69.872 37.028 1.00 32.42 105 ILE A N 1
ATOM 612 C CA . ILE A 1 79 ? -11.817 69.146 36.592 1.00 32.84 105 ILE A CA 1
ATOM 613 C C . ILE A 1 79 ? -11.068 69.785 35.428 1.00 34.90 105 ILE A C 1
ATOM 614 O O . ILE A 1 79 ? -10.317 69.105 34.727 1.00 35.09 105 ILE A O 1
ATOM 619 N N . GLU A 1 80 ? -11.252 71.079 35.191 1.00 36.01 106 GLU A N 1
ATOM 620 C CA . GLU A 1 80 ? -10.633 71.623 33.985 1.00 37.26 106 GLU A CA 1
ATOM 621 C C . GLU A 1 80 ? -9.102 71.712 34.030 1.00 36.50 106 GLU A C 1
ATOM 622 O O . GLU A 1 80 ? -8.443 71.616 32.994 1.00 37.19 106 GLU A O 1
ATOM 628 N N . ALA A 1 81 ? -8.557 71.821 35.237 1.00 36.37 107 ALA A N 1
ATOM 629 C CA . ALA A 1 81 ? -7.114 71.797 35.479 1.00 35.62 107 ALA A CA 1
ATOM 630 C C . ALA A 1 81 ? -6.438 70.479 35.093 1.00 34.72 107 ALA A C 1
ATOM 631 O O . ALA A 1 81 ? -5.290 70.483 34.648 1.00 35.28 107 ALA A O 1
ATOM 633 N N . SER A 1 82 ? -7.135 69.357 35.269 1.00 31.87 108 SER A N 1
ATOM 634 C CA . SER A 1 82 ? -6.655 68.053 34.803 1.00 28.76 108 SER A CA 1
ATOM 635 C C . SER A 1 82 ? -6.523 67.976 33.283 1.00 27.82 108 SER A C 1
ATOM 636 O O . SER A 1 82 ? -5.817 67.108 32.767 1.00 26.90 108 SER A O 1
ATOM 639 N N . GLY A 1 83 ? -7.242 68.841 32.571 1.00 25.60 109 GLY A N 1
ATOM 640 C CA . GLY A 1 83 ? -7.219 68.861 31.110 1.00 23.18 109 GLY A CA 1
ATOM 641 C C . GLY A 1 83 ? -7.958 67.697 30.473 1.00 20.99 109 GLY A C 1
ATOM 642 O O . GLY A 1 83 ? -7.822 67.439 29.278 1.00 22.45 109 GLY A O 1
ATOM 643 N N . GLN A 1 84 ? -8.748 66.987 31.267 1.00 18.98 110 GLN A N 1
ATOM 644 C CA . GLN A 1 84 ? -9.412 65.777 30.776 1.00 17.59 110 GLN A CA 1
ATOM 645 C C . GLN A 1 84 ? -10.876 65.907 30.364 1.00 17.52 110 GLN A C 1
ATOM 646 O O . GLN A 1 84 ? -11.441 64.952 29.828 1.00 16.50 110 GLN A O 1
ATOM 652 N N . ARG A 1 85 ? -11.508 67.055 30.613 1.00 17.19 111 ARG A N 1
ATOM 653 C CA . ARG A 1 85 ? -12.922 67.219 30.281 1.00 18.02 111 ARG A CA 1
ATOM 654 C C . ARG A 1 85 ? -13.266 66.900 28.825 1.00 18.25 111 ARG A C 1
ATOM 655 O O . ARG A 1 85 ? -14.209 66.145 28.574 1.00 18.59 111 ARG A O 1
ATOM 663 N N . LEU A 1 86 ? -12.518 67.453 27.874 1.00 18.05 112 LEU A N 1
ATOM 664 C CA . LEU A 1 86 ? -12.840 67.235 26.472 1.00 19.00 112 LEU A CA 1
ATOM 665 C C . LEU A 1 86 ? -12.591 65.784 26.065 1.00 18.25 112 LEU A C 1
ATOM 666 O O . LEU A 1 86 ? -13.351 65.227 25.268 1.00 18.81 112 LEU A O 1
ATOM 671 N N . HIS A 1 87 ? -11.537 65.175 26.602 1.00 16.75 113 HIS A N 1
ATOM 672 C CA . HIS A 1 87 ? -11.332 63.734 26.400 1.00 16.02 113 HIS A CA 1
ATOM 673 C C . HIS A 1 87 ? -12.512 62.897 26.870 1.00 15.65 113 HIS A C 1
ATOM 674 O O . HIS A 1 87 ? -12.964 61.987 26.156 1.00 15.51 113 HIS A O 1
ATOM 681 N N . LEU A 1 88 ? -12.984 63.186 28.082 1.00 14.16 114 LEU A N 1
ATOM 682 C CA . LEU A 1 88 ? -14.116 62.461 28.645 1.00 13.79 114 LEU A CA 1
ATOM 683 C C . LEU A 1 88 ? -15.392 62.682 27.826 1.00 14.17 114 LEU A C 1
ATOM 684 O O . LEU A 1 88 ? -16.124 61.730 27.550 1.00 14.82 114 LEU A O 1
ATOM 689 N N . GLU A 1 89 ? -15.642 63.926 27.421 1.00 15.97 115 GLU A N 1
ATOM 690 C CA . GLU A 1 89 ? -16.834 64.243 26.644 1.00 15.66 115 GLU A CA 1
ATOM 691 C C . GLU A 1 89 ? -16.939 63.500 25.317 1.00 15.47 115 GLU A C 1
ATOM 692 O O . GLU A 1 89 ? -17.969 62.888 25.023 1.00 16.91 115 GLU A O 1
ATOM 698 N N . ARG A 1 90 ? -15.885 63.545 24.513 1.00 15.86 116 ARG A N 1
ATOM 699 C CA . ARG A 1 90 ? -15.928 62.900 23.203 1.00 15.26 116 ARG A CA 1
ATOM 700 C C . ARG A 1 90 ? -15.881 61.376 23.299 1.00 15.19 116 ARG A C 1
ATOM 701 O O . ARG A 1 90 ? -16.476 60.682 22.476 1.00 14.95 116 ARG A O 1
ATOM 709 N N . ASN A 1 91 ? -15.218 60.841 24.322 1.00 13.56 117 ASN A N 1
ATOM 710 C CA . ASN A 1 91 ? -15.314 59.402 24.546 1.00 13.23 117 ASN A CA 1
ATOM 711 C C . ASN A 1 91 ? -16.738 58.970 24.891 1.00 12.72 117 ASN A C 1
ATOM 712 O O . ASN A 1 91 ? -17.203 57.942 24.402 1.00 12.44 117 ASN A O 1
ATOM 717 N N . LEU A 1 92 ? -17.419 59.762 25.708 1.00 14.06 118 LEU A N 1
ATOM 718 C CA . LEU A 1 92 ? -18.815 59.486 26.007 1.00 12.76 118 LEU A CA 1
ATOM 719 C C . LEU A 1 92 ? -19.645 59.561 24.720 1.00 15.13 118 LEU A C 1
ATOM 720 O O . LEU A 1 92 ? -20.454 58.662 24.472 1.00 14.85 118 LEU A O 1
ATOM 725 N N . ALA A 1 93 ? -19.419 60.588 23.900 1.00 14.94 119 ALA A N 1
ATOM 726 C CA . ALA A 1 93 ? -20.270 60.796 22.722 1.00 16.56 119 ALA A CA 1
ATOM 727 C C . ALA A 1 93 ? -20.190 59.610 21.781 1.00 17.11 119 ALA A C 1
ATOM 728 O O . ALA A 1 93 ? -21.166 59.253 21.131 1.00 18.06 119 ALA A O 1
ATOM 730 N N . PHE A 1 94 ? -19.005 59.022 21.688 1.00 16.88 120 PHE A N 1
ATOM 731 C CA . PHE A 1 94 ? -18.776 57.881 20.813 1.00 16.20 120 PHE A CA 1
ATOM 732 C C . PHE A 1 94 ? -19.713 56.729 21.182 1.00 16.62 120 PHE A C 1
ATOM 733 O O . PHE A 1 94 ? -20.297 56.083 20.309 1.00 16.96 120 PHE A O 1
ATOM 741 N N . ALA A 1 95 ? -19.860 56.461 22.476 1.00 15.68 121 ALA A N 1
ATOM 742 C CA . ALA A 1 95 ? -20.747 55.402 22.930 1.00 15.37 121 ALA A CA 1
ATOM 743 C C . ALA A 1 95 ? -22.214 55.782 22.728 1.00 15.49 121 ALA A C 1
ATOM 744 O O . ALA A 1 95 ? -23.005 54.966 22.266 1.00 15.73 121 ALA A O 1
ATOM 746 N N . LEU A 1 96 ? -22.577 57.012 23.084 1.00 15.80 122 LEU A N 1
ATOM 747 C CA . LEU A 1 96 ? -23.943 57.484 22.903 1.00 14.65 122 LEU A CA 1
ATOM 748 C C . LEU A 1 96 ? -24.357 57.423 21.431 1.00 16.07 122 LEU A C 1
ATOM 749 O O . LEU A 1 96 ? -25.500 57.055 21.149 1.00 16.77 122 LEU A O 1
ATOM 754 N N . ASP A 1 97 ? -23.456 57.747 20.503 1.00 15.45 123 ASP A N 1
ATOM 755 C CA . ASP A 1 97 ? -23.789 57.679 19.078 1.00 16.19 123 ASP A CA 1
ATOM 756 C C . ASP A 1 97 ? -24.205 56.264 18.687 1.00 17.07 123 ASP A C 1
ATOM 757 O O . ASP A 1 97 ? -25.142 56.072 17.915 1.00 17.99 123 ASP A O 1
ATOM 762 N N . TYR A 1 98 ? -23.488 55.273 19.209 1.00 16.70 124 TYR A N 1
ATOM 763 C CA . TYR A 1 98 ? -23.825 53.868 19.025 1.00 15.48 124 TYR A CA 1
ATOM 764 C C . TYR A 1 98 ? -25.204 53.531 19.588 1.00 15.70 124 TYR A C 1
ATOM 765 O O . TYR A 1 98 ? -25.971 52.870 18.889 1.00 15.99 124 TYR A O 1
ATOM 774 N N . LEU A 1 99 ? -25.539 53.989 20.792 1.00 16.25 125 LEU A N 1
ATOM 775 C CA . LEU A 1 99 ? -26.843 53.661 21.362 1.00 15.30 125 LEU A CA 1
ATOM 776 C C . LEU A 1 99 ? -27.972 54.214 20.490 1.00 16.44 125 LEU A C 1
ATOM 777 O O . LEU A 1 99 ? -28.974 53.524 20.272 1.00 17.57 125 LEU A O 1
ATOM 782 N N . VAL A 1 100 ? -27.790 55.427 19.977 1.00 16.36 126 VAL A N 1
ATOM 783 C CA . VAL A 1 100 ? -28.725 56.000 18.997 1.00 16.59 126 VAL A CA 1
ATOM 784 C C . VAL A 1 100 ? -28.813 55.149 17.729 1.00 18.10 126 VAL A C 1
ATOM 785 O O . VAL A 1 100 ? -29.922 54.885 17.234 1.00 19.16 126 VAL A O 1
ATOM 789 N N . ALA A 1 101 ? -27.662 54.700 17.229 1.00 18.32 127 ALA A N 1
ATOM 790 C CA . ALA A 1 101 ? -27.630 53.912 15.999 1.00 17.70 127 ALA A CA 1
ATOM 791 C C . ALA A 1 101 ? -28.291 52.544 16.129 1.00 18.58 127 ALA A C 1
ATOM 792 O O . ALA A 1 101 ? -28.625 51.917 15.120 1.00 19.28 127 ALA A O 1
ATOM 794 N N . CYS A 1 102 ? -28.501 52.089 17.363 1.00 16.23 128 CYS A N 1
ATOM 795 C CA . CYS A 1 102 ? -29.158 50.805 17.632 1.00 17.39 128 CYS A CA 1
ATOM 796 C C . CYS A 1 102 ? -30.686 50.841 17.501 1.00 16.92 128 CYS A C 1
ATOM 797 O O . CYS A 1 102 ? -31.322 49.790 17.556 1.00 18.89 128 CYS A O 1
ATOM 800 N N . ASP A 1 103 ? -31.266 52.027 17.340 1.00 19.86 129 ASP A N 1
ATOM 801 C CA . ASP A 1 103 ? -32.716 52.164 17.256 1.00 20.13 129 ASP A CA 1
ATOM 802 C C . ASP A 1 103 ? -33.309 51.354 16.103 1.00 22.28 129 ASP A C 1
ATOM 803 O O . ASP A 1 103 ? -32.829 51.453 14.973 1.00 22.25 129 ASP A O 1
ATOM 808 N N . ARG A 1 104 ? -34.349 50.572 16.390 1.00 22.82 130 ARG A N 1
ATOM 809 C CA . ARG A 1 104 ? -35.124 49.897 15.345 1.00 25.94 130 ARG A CA 1
ATOM 810 C C . ARG A 1 104 ? -36.617 50.159 15.577 1.00 27.89 130 ARG A C 1
ATOM 811 O O . ARG A 1 104 ? -37.469 49.370 15.164 1.00 30.64 130 ARG A O 1
ATOM 819 N N . GLY A 1 105 ? -36.917 51.250 16.282 1.00 29.47 131 GLY A N 1
ATOM 820 C CA . GLY A 1 105 ? -38.287 51.714 16.529 1.00 30.64 131 GLY A CA 1
ATOM 821 C C . GLY A 1 105 ? -39.028 51.092 17.697 1.00 31.32 131 GLY A C 1
ATOM 822 O O . GLY A 1 105 ? -39.053 51.633 18.808 1.00 32.42 131 GLY A O 1
ATOM 823 N N . ASP A 1 106 ? -39.656 49.955 17.427 1.00 30.26 132 ASP A N 1
ATOM 824 C CA . ASP A 1 106 ? -40.387 49.171 18.413 1.00 30.41 132 ASP A CA 1
ATOM 825 C C . ASP A 1 106 ? -39.434 48.213 19.137 1.00 28.97 132 ASP A C 1
ATOM 826 O O . ASP A 1 106 ? -39.862 47.347 19.904 1.00 28.91 132 ASP A O 1
ATOM 831 N N . SER A 1 107 ? -38.144 48.355 18.845 1.00 27.40 133 SER A N 1
ATOM 832 C CA . SER A 1 107 ? -37.099 47.464 19.340 1.00 25.55 133 SER A CA 1
ATOM 833 C C . SER A 1 107 ? -35.746 48.131 19.116 1.00 24.52 133 SER A C 1
ATOM 834 O O . SER A 1 107 ? -35.659 49.181 18.486 1.00 24.87 133 SER A O 1
ATOM 837 N N . VAL A 1 108 ? -34.686 47.544 19.662 1.00 22.39 134 VAL A N 1
ATOM 838 C CA . VAL A 1 108 ? -33.327 48.040 19.434 1.00 20.72 134 VAL A CA 1
ATOM 839 C C . VAL A 1 108 ? -32.434 46.849 19.128 1.00 18.88 134 VAL A C 1
ATOM 840 O O . VAL A 1 108 ? -32.768 45.726 19.522 1.00 20.61 134 VAL A O 1
ATOM 844 N N . VAL A 1 109 ? -31.329 47.089 18.424 1.00 17.91 135 VAL A N 1
ATOM 845 C CA . VAL A 1 109 ? -30.211 46.150 18.394 1.00 17.99 135 VAL A CA 1
ATOM 846 C C . VAL A 1 109 ? -29.595 46.245 19.787 1.00 17.18 135 VAL A C 1
ATOM 847 O O . VAL A 1 109 ? -29.204 47.341 20.200 1.00 19.02 135 VAL A O 1
ATOM 851 N N . TYR A 1 110 ? -29.519 45.121 20.496 1.00 17.09 136 TYR A N 1
ATOM 852 C CA . TYR A 1 110 ? -28.998 45.127 21.871 1.00 16.88 136 TYR A CA 1
ATOM 853 C C . TYR A 1 110 ? -27.713 44.339 22.081 1.00 16.81 136 TYR A C 1
ATOM 854 O O . TYR A 1 110 ? -27.184 44.308 23.194 1.00 16.34 136 TYR A O 1
ATOM 863 N N . GLN A 1 111 ? -27.218 43.693 21.030 1.00 16.66 137 GLN A N 1
ATOM 864 C CA . GLN A 1 111 ? -25.962 42.974 21.107 1.00 16.61 137 GLN A CA 1
ATOM 865 C C . GLN A 1 111 ? -25.353 42.798 19.726 1.00 15.92 137 GLN A C 1
ATOM 866 O O . GLN A 1 111 ? -26.066 42.568 18.750 1.00 16.50 137 GLN A O 1
ATOM 872 N N . ILE A 1 112 ? -24.031 42.904 19.629 1.00 16.49 138 ILE A N 1
ATOM 873 C CA . ILE A 1 112 ? -23.314 42.529 18.410 1.00 16.31 138 ILE A CA 1
ATOM 874 C C . ILE A 1 112 ? -22.273 41.492 18.795 1.00 15.96 138 ILE A C 1
ATOM 875 O O . ILE A 1 112 ? -21.446 41.728 19.668 1.00 14.49 138 ILE A O 1
ATOM 880 N N . GLY A 1 113 ? -22.322 40.325 18.164 1.00 15.72 139 GLY A N 1
ATOM 881 C CA . GLY A 1 113 ? -21.427 39.240 18.524 1.00 14.39 139 GLY A CA 1
ATOM 882 C C . GLY A 1 113 ? -22.080 38.223 19.446 1.00 16.19 139 GLY A C 1
ATOM 883 O O . GLY A 1 113 ? -22.952 38.547 20.264 1.00 18.08 139 GLY A O 1
ATOM 884 N N . ASP A 1 114 ? -21.642 36.979 19.285 1.00 16.54 140 ASP A N 1
ATOM 885 C CA . ASP A 1 114 ? -22.084 35.834 20.066 1.00 17.88 140 ASP A CA 1
ATOM 886 C C . ASP A 1 114 ? -21.026 35.602 21.128 1.00 16.99 140 ASP A C 1
ATOM 887 O O . ASP A 1 114 ? -19.862 35.393 20.799 1.00 16.42 140 ASP A O 1
ATOM 892 N N . GLY A 1 115 ? -21.438 35.665 22.391 1.00 16.91 141 GLY A N 1
ATOM 893 C CA . GLY A 1 115 ? -20.524 35.542 23.527 1.00 16.60 141 GLY A CA 1
ATOM 894 C C . GLY A 1 115 ? -19.618 34.328 23.448 1.00 16.76 141 GLY A C 1
ATOM 895 O O . GLY A 1 115 ? -18.390 34.437 23.544 1.00 16.23 141 GLY A O 1
ATOM 896 N N . ALA A 1 116 ? -20.218 33.151 23.284 1.00 17.78 142 ALA A N 1
ATOM 897 C CA . ALA A 1 116 ? -19.452 31.913 23.253 1.00 17.45 142 ALA A CA 1
ATOM 898 C C . ALA A 1 116 ? -18.491 31.814 22.073 1.00 17.18 142 ALA A C 1
ATOM 899 O O . ALA A 1 116 ? -17.328 31.437 22.249 1.00 16.82 142 ALA A O 1
ATOM 901 N N . ALA A 1 117 ? -18.985 32.160 20.889 1.00 16.85 143 ALA A N 1
ATOM 902 C CA . ALA A 1 117 ? -18.150 32.207 19.691 1.00 16.65 143 ALA A CA 1
ATOM 903 C C . ALA A 1 117 ? -17.002 33.207 19.827 1.00 16.43 143 ALA A C 1
ATOM 904 O O . ALA A 1 117 ? -15.855 32.884 19.516 1.00 16.65 143 ALA A O 1
ATOM 906 N N . ASP A 1 118 ? -17.313 34.408 20.308 1.00 14.69 144 ASP A N 1
ATOM 907 C CA . ASP A 1 118 ? -16.293 35.444 20.495 1.00 14.76 144 ASP A CA 1
ATOM 908 C C . ASP A 1 118 ? -15.188 34.992 21.466 1.00 14.38 144 ASP A C 1
ATOM 909 O O . ASP A 1 118 ? -13.992 35.119 21.181 1.00 15.38 144 ASP A O 1
ATOM 914 N N . HIS A 1 119 ? -15.587 34.470 22.619 1.00 14.83 145 HIS A N 1
ATOM 915 C CA . HIS A 1 119 ? -14.652 34.145 23.689 1.00 14.92 145 HIS A CA 1
ATOM 916 C C . HIS A 1 119 ? -13.787 32.936 23.392 1.00 15.80 145 HIS A C 1
ATOM 917 O O . HIS A 1 119 ? -12.694 32.803 23.941 1.00 16.14 145 HIS A O 1
ATOM 924 N N . LYS A 1 120 ? -14.238 32.085 22.475 1.00 15.65 146 LYS A N 1
ATOM 925 C CA . LYS A 1 120 ? -13.461 30.890 22.160 1.00 17.58 146 LYS A CA 1
ATOM 926 C C . LYS A 1 120 ? -12.164 31.212 21.412 1.00 17.49 146 LYS A C 1
ATOM 927 O O . LYS A 1 120 ? -11.222 30.416 21.409 1.00 18.95 146 LYS A O 1
ATOM 933 N N . TRP A 1 121 ? -12.099 32.401 20.815 1.00 16.08 147 TRP A N 1
ATOM 934 C CA . TRP A 1 121 ? -10.974 32.791 19.968 1.00 15.58 147 TRP A CA 1
ATOM 935 C C . TRP A 1 121 ? -10.194 33.915 20.644 1.00 15.38 147 TRP A C 1
ATOM 936 O O . TRP A 1 121 ? -10.794 34.824 21.224 1.00 15.71 147 TRP A O 1
ATOM 947 N N . TRP A 1 122 ? -8.872 33.844 20.531 1.00 14.83 148 TRP A N 1
ATOM 948 C CA . TRP A 1 122 ? -7.945 34.789 21.155 1.00 14.83 148 TRP A CA 1
ATOM 949 C C . TRP A 1 122 ? -7.152 35.461 20.029 1.00 14.32 148 TRP A C 1
ATOM 950 O O . TRP A 1 122 ? -6.351 34.820 19.355 1.00 16.18 148 TRP A O 1
ATOM 961 N N . GLY A 1 123 ? -7.402 36.743 19.791 1.00 14.94 149 GLY A N 1
ATOM 962 C CA . GLY A 1 123 ? -6.686 37.476 18.754 1.00 14.58 149 GLY A CA 1
ATOM 963 C C . GLY A 1 123 ? -7.210 38.896 18.679 1.00 12.00 149 GLY A C 1
ATOM 964 O O . GLY A 1 123 ? -8.119 39.266 19.423 1.00 13.28 149 GLY A O 1
ATOM 965 N N . SER A 1 124 ? -6.639 39.681 17.772 1.00 12.19 150 SER A N 1
ATOM 966 C CA . SER A 1 124 ? -6.844 41.124 17.733 1.00 12.74 150 SER A CA 1
ATOM 967 C C . SER A 1 124 ? -8.121 41.514 16.992 1.00 13.49 150 SER A C 1
ATOM 968 O O . SER A 1 124 ? -8.502 40.882 15.994 1.00 14.36 150 SER A O 1
ATOM 971 N N . ALA A 1 125 ? -8.762 42.570 17.487 1.00 13.19 151 ALA A N 1
ATOM 972 C CA . ALA A 1 125 ? -10.008 43.090 16.938 1.00 12.16 151 ALA A CA 1
ATOM 973 C C . ALA A 1 125 ? -10.004 43.206 15.413 1.00 13.13 151 ALA A C 1
ATOM 974 O O . ALA A 1 125 ? -10.960 42.812 14.748 1.00 14.35 151 ALA A O 1
ATOM 976 N N . GLU A 1 126 ? -8.917 43.743 14.868 1.00 12.91 152 GLU A N 1
ATOM 977 C CA . GLU A 1 126 ? -8.873 44.108 13.456 1.00 13.74 152 GLU A CA 1
ATOM 978 C C . GLU A 1 126 ? -8.892 42.915 12.499 1.00 13.53 152 GLU A C 1
ATOM 979 O O . GLU A 1 126 ? -9.137 43.094 11.297 1.00 15.16 152 GLU A O 1
ATOM 985 N N . VAL A 1 127 ? -8.620 41.721 13.013 1.00 14.15 153 VAL A N 1
ATOM 986 C CA . VAL A 1 127 ? -8.581 40.534 12.151 1.00 14.34 153 VAL A CA 1
ATOM 987 C C . VAL A 1 127 ? -9.687 39.522 12.460 1.00 15.24 153 VAL A C 1
ATOM 988 O O . VAL A 1 127 ? -9.746 38.473 11.818 1.00 15.53 153 VAL A O 1
ATOM 992 N N . ILE A 1 128 ? -10.593 39.827 13.387 1.00 15.63 154 ILE A N 1
ATOM 993 C CA . ILE A 1 128 ? -11.607 38.839 13.813 1.00 16.58 154 ILE A CA 1
ATOM 994 C C . ILE A 1 128 ? -12.562 38.389 12.697 1.00 17.18 154 ILE A C 1
ATOM 995 O O . ILE A 1 128 ? -13.073 37.264 12.734 1.00 16.67 154 ILE A O 1
ATOM 1000 N N . GLU A 1 129 ? -12.807 39.243 11.706 1.00 17.22 155 GLU A N 1
ATOM 1001 C CA . GLU A 1 129 ? -13.702 38.878 10.609 1.00 17.55 155 GLU A CA 1
ATOM 1002 C C . GLU A 1 129 ? -13.128 37.799 9.693 1.00 18.53 155 GLU A C 1
ATOM 1003 O O . GLU A 1 129 ? -13.885 37.164 8.960 1.00 20.06 155 GLU A O 1
ATOM 1009 N N . LYS A 1 130 ? -11.816 37.576 9.744 1.00 17.75 156 LYS A N 1
ATOM 1010 C CA . LYS A 1 130 ? -11.203 36.452 9.046 1.00 18.13 156 LYS A CA 1
ATOM 1011 C C . LYS A 1 130 ? -11.477 35.134 9.761 1.00 18.40 156 LYS A C 1
ATOM 1012 O O . LYS A 1 130 ? -11.472 34.079 9.123 1.00 19.19 156 LYS A O 1
ATOM 1018 N N . GLU A 1 131 ? -11.729 35.196 11.069 1.00 17.39 157 GLU A N 1
ATOM 1019 C CA . GLU A 1 131 ? -12.012 34.020 11.891 1.00 17.38 157 GLU A CA 1
ATOM 1020 C C . GLU A 1 131 ? -13.496 33.630 11.926 1.00 17.96 157 GLU A C 1
ATOM 1021 O O . GLU A 1 131 ? -13.831 32.441 11.860 1.00 19.60 157 GLU A O 1
ATOM 1027 N N . MET A 1 132 ? -14.389 34.608 12.045 1.00 17.93 158 MET A N 1
ATOM 1028 C CA . MET A 1 132 ? -15.815 34.347 12.225 1.00 18.12 158 MET A CA 1
ATOM 1029 C C . MET A 1 132 ? -16.688 35.485 11.703 1.00 18.68 158 MET A C 1
ATOM 1030 O O . MET A 1 132 ? -16.213 36.599 11.477 1.00 18.23 158 MET A O 1
ATOM 1035 N N . THR A 1 133 ? -17.972 35.178 11.543 1.00 19.50 159 THR A N 1
ATOM 1036 C CA . THR A 1 133 ? -19.000 36.122 11.109 1.00 20.91 159 THR A CA 1
ATOM 1037 C C . THR A 1 133 ? -19.921 36.436 12.287 1.00 20.55 159 THR A C 1
ATOM 1038 O O . THR A 1 133 ? -20.468 35.542 12.937 1.00 22.41 159 THR A O 1
ATOM 1042 N N . ARG A 1 134 ? -20.073 37.723 12.567 1.00 19.80 160 ARG A N 1
ATOM 1043 C CA . ARG A 1 134 ? -20.683 38.149 13.814 1.00 18.89 160 ARG A CA 1
ATOM 1044 C C . ARG A 1 134 ? -22.177 38.434 13.676 1.00 18.89 160 ARG A C 1
ATOM 1045 O O . ARG A 1 134 ? -22.584 39.286 12.876 1.00 18.78 160 ARG A O 1
ATOM 1053 N N . PRO A 1 135 ? -22.995 37.756 14.493 1.00 17.90 161 PRO A N 1
ATOM 1054 C CA . PRO A 1 135 ? -24.422 38.036 14.456 1.00 17.28 161 PRO A CA 1
ATOM 1055 C C . PRO A 1 135 ? -24.811 39.327 15.178 1.00 17.78 161 PRO A C 1
ATOM 1056 O O . PRO A 1 135 ? -23.988 39.940 15.867 1.00 18.09 161 PRO A O 1
ATOM 1060 N N . TYR A 1 136 ? -26.062 39.738 15.030 1.00 18.08 162 TYR A N 1
ATOM 1061 C CA . TYR A 1 136 ? -26.625 40.773 15.884 1.00 18.31 162 TYR A CA 1
ATOM 1062 C C . TYR A 1 136 ? -27.933 40.275 16.481 1.00 18.84 162 TYR A C 1
ATOM 1063 O O . TYR A 1 136 ? -28.477 39.240 16.057 1.00 18.98 162 TYR A O 1
ATOM 1072 N N . PHE A 1 137 ? -28.409 41.008 17.483 1.00 18.49 163 PHE A N 1
ATOM 1073 C CA . PHE A 1 137 ? -29.579 40.613 18.249 1.00 18.85 163 PHE A CA 1
ATOM 1074 C C . PHE A 1 137 ? -30.484 41.816 18.463 1.00 20.33 163 PHE A C 1
ATOM 1075 O O . PHE A 1 137 ? -30.014 42.910 18.778 1.00 18.63 163 PHE A O 1
ATOM 1083 N N . VAL A 1 138 ? -31.782 41.623 18.249 1.00 19.61 164 VAL A N 1
ATOM 1084 C CA . VAL A 1 138 ? -32.769 42.685 18.379 1.00 20.31 164 VAL A CA 1
ATOM 1085 C C . VAL A 1 138 ? -33.812 42.264 19.409 1.00 19.38 164 VAL A C 1
ATOM 1086 O O . VAL A 1 138 ? -34.098 41.071 19.563 1.00 21.99 164 VAL A O 1
ATOM 1090 N N . GLY A 1 139 ? -34.325 43.238 20.155 1.00 20.94 165 GLY A N 1
ATOM 1091 C CA . GLY A 1 139 ? -35.325 42.989 21.190 1.00 20.93 165 GLY A CA 1
ATOM 1092 C C . GLY A 1 139 ? -35.767 44.274 21.864 1.00 21.04 165 GLY A C 1
ATOM 1093 O O . GLY A 1 139 ? -35.401 45.369 21.429 1.00 20.01 165 GLY A O 1
ATOM 1094 N N . LYS A 1 140 ? -36.542 44.134 22.934 1.00 20.42 166 LYS A N 1
ATOM 1095 C CA . LYS A 1 140 ? -37.036 45.281 23.681 1.00 21.27 166 LYS A CA 1
ATOM 1096 C C . LYS A 1 140 ? -36.991 45.044 25.187 1.00 20.37 166 LYS A C 1
ATOM 1097 O O . LYS A 1 140 ? -37.827 45.555 25.930 1.00 21.32 166 LYS A O 1
ATOM 1103 N N . GLY A 1 141 ? -35.972 44.316 25.644 1.00 20.16 167 GLY A N 1
ATOM 1104 C CA . GLY A 1 141 ? -35.780 44.081 27.075 1.00 19.56 167 GLY A CA 1
ATOM 1105 C C . GLY A 1 141 ? -35.784 45.375 27.873 1.00 19.68 167 GLY A C 1
ATOM 1106 O O . GLY A 1 141 ? -35.040 46.310 27.570 1.00 19.56 167 GLY A O 1
ATOM 1107 N N . SER A 1 142 ? -36.631 45.432 28.893 1.00 18.72 168 SER A N 1
ATOM 1108 C CA . SER A 1 142 ? -36.798 46.643 29.687 1.00 18.95 168 SER A CA 1
ATOM 1109 C C . SER A 1 142 ? -35.491 47.080 30.371 1.00 18.65 168 SER A C 1
ATOM 1110 O O . SER A 1 142 ? -35.220 48.280 30.434 1.00 19.88 168 SER A O 1
ATOM 1113 N N . ALA A 1 143 ? -34.696 46.134 30.874 1.00 17.87 169 ALA A N 1
ATOM 1114 C CA . ALA A 1 143 ? -33.415 46.464 31.513 1.00 16.99 169 ALA A CA 1
ATOM 1115 C C . ALA A 1 143 ? -32.445 47.089 30.516 1.00 16.79 169 ALA A C 1
ATOM 1116 O O . ALA A 1 143 ? -31.971 48.210 30.712 1.00 16.60 169 ALA A O 1
ATOM 1118 N N . VAL A 1 144 ? -32.191 46.400 29.409 1.00 15.56 170 VAL A N 1
ATOM 1119 C CA . VAL A 1 144 ? -31.229 46.931 28.447 1.00 16.94 170 VAL A CA 1
ATOM 1120 C C . VAL A 1 144 ? -31.731 48.234 27.820 1.00 17.40 170 VAL A C 1
ATOM 1121 O O . VAL A 1 144 ? -30.965 49.198 27.715 1.00 18.00 170 VAL A O 1
ATOM 1125 N N . VAL A 1 145 ? -33.001 48.285 27.414 1.00 18.24 171 VAL A N 1
ATOM 1126 C CA . VAL A 1 145 ? -33.515 49.521 26.835 1.00 17.30 171 VAL A CA 1
ATOM 1127 C C . VAL A 1 145 ? -33.602 50.672 27.839 1.00 16.76 171 VAL A C 1
ATOM 1128 O O . VAL A 1 145 ? -33.367 51.827 27.482 1.00 16.26 171 VAL A O 1
ATOM 1132 N N . GLY A 1 146 ? -33.924 50.362 29.091 1.00 16.80 172 GLY A N 1
ATOM 1133 C CA . GLY A 1 146 ? -34.013 51.380 30.131 1.00 17.35 172 GLY A CA 1
ATOM 1134 C C . GLY A 1 146 ? -32.641 51.968 30.426 1.00 17.08 172 GLY A C 1
ATOM 1135 O O . GLY A 1 146 ? -32.494 53.173 30.647 1.00 16.90 172 GLY A O 1
ATOM 1136 N N . GLN A 1 147 ? -31.632 51.104 30.434 1.00 17.10 173 GLN A N 1
ATOM 1137 C CA . GLN A 1 147 ? -30.254 51.571 30.636 1.00 14.72 173 GLN A CA 1
ATOM 1138 C C . GLN A 1 147 ? -29.769 52.430 29.474 1.00 16.41 173 GLN A C 1
ATOM 1139 O O . GLN A 1 147 ? -29.124 53.462 29.681 1.00 15.21 173 GLN A O 1
ATOM 1145 N N . MET A 1 148 ? -30.124 52.041 28.251 1.00 16.12 174 MET A N 1
ATOM 1146 C CA . MET A 1 148 ? -29.767 52.849 27.086 1.00 16.06 174 MET A CA 1
ATOM 1147 C C . MET A 1 148 ? -30.441 54.219 27.199 1.00 16.28 174 MET A C 1
ATOM 1148 O O . MET A 1 148 ? -29.828 55.245 26.902 1.00 16.14 174 MET A O 1
ATOM 1153 N N . ALA A 1 149 ? -31.686 54.237 27.675 1.00 14.53 175 ALA A N 1
ATOM 1154 C CA . ALA A 1 149 ? -32.399 55.495 27.881 1.00 16.44 175 ALA A CA 1
ATOM 1155 C C . ALA A 1 149 ? -31.696 56.383 28.905 1.00 14.54 175 ALA A C 1
ATOM 1156 O O . ALA A 1 149 ? -31.552 57.583 28.684 1.00 15.73 175 ALA A O 1
ATOM 1158 N N . ALA A 1 150 ? -31.278 55.784 30.021 1.00 16.21 176 ALA A N 1
ATOM 1159 C CA . ALA A 1 150 ? -30.633 56.521 31.098 1.00 14.32 176 ALA A CA 1
ATOM 1160 C C . ALA A 1 150 ? -29.336 57.160 30.614 1.00 14.38 176 ALA A C 1
ATOM 1161 O O . ALA A 1 150 ? -29.061 58.329 30.903 1.00 14.13 176 ALA A O 1
ATOM 1163 N N . ALA A 1 151 ? -28.544 56.388 29.871 1.00 14.14 177 ALA A N 1
ATOM 1164 C CA . ALA A 1 151 ? -27.264 56.872 29.347 1.00 14.82 177 ALA A CA 1
ATOM 1165 C C . ALA A 1 151 ? -27.481 58.075 28.445 1.00 15.03 177 ALA A C 1
ATOM 1166 O O . ALA A 1 151 ? -26.786 59.091 28.537 1.00 14.09 177 ALA A O 1
ATOM 1168 N N . LEU A 1 152 ? -28.495 57.961 27.595 1.00 15.84 178 LEU A N 1
ATOM 1169 C CA . LEU A 1 152 ? -28.822 59.072 26.707 1.00 15.36 178 LEU A CA 1
ATOM 1170 C C . LEU A 1 152 ? -29.435 60.274 27.428 1.00 16.47 178 LEU A C 1
ATOM 1171 O O . LEU A 1 152 ? -29.216 61.427 27.035 1.00 16.14 178 LEU A O 1
ATOM 1176 N N . ALA A 1 153 ? -30.150 60.024 28.515 1.00 16.81 179 ALA A N 1
ATOM 1177 C CA . ALA A 1 153 ? -30.719 61.121 29.293 1.00 18.40 179 ALA A CA 1
ATOM 1178 C C . ALA A 1 153 ? -29.612 61.940 29.949 1.00 17.54 179 ALA A C 1
ATOM 1179 O O . ALA A 1 153 ? -29.513 63.147 29.752 1.00 18.50 179 ALA A O 1
ATOM 1181 N N . VAL A 1 154 ? -28.765 61.294 30.745 1.00 16.94 180 VAL A N 1
ATOM 1182 C CA . VAL A 1 154 ? -27.648 62.053 31.297 1.00 17.21 180 VAL A CA 1
ATOM 1183 C C . VAL A 1 154 ? -26.715 62.638 30.228 1.00 17.16 180 VAL A C 1
ATOM 1184 O O . VAL A 1 154 ? -26.275 63.785 30.345 1.00 17.95 180 VAL A O 1
ATOM 1188 N N . GLY A 1 155 ? -26.437 61.887 29.163 1.00 15.54 181 GLY A N 1
ATOM 1189 C CA . GLY A 1 155 ? -25.607 62.402 28.076 1.00 16.82 181 GLY A CA 1
ATOM 1190 C C . GLY A 1 155 ? -26.151 63.677 27.456 1.00 17.77 181 GLY A C 1
ATOM 1191 O O . GLY A 1 155 ? -25.392 64.592 27.125 1.00 16.69 181 GLY A O 1
ATOM 1192 N N . SER A 1 156 ? -27.474 63.714 27.313 1.00 18.03 182 SER A N 1
ATOM 1193 C CA . SER A 1 156 ? -28.151 64.877 26.729 1.00 19.23 182 SER A CA 1
ATOM 1194 C C . SER A 1 156 ? -27.932 66.122 27.586 1.00 19.78 182 SER A C 1
ATOM 1195 O O . SER A 1 156 ? -27.818 67.220 27.048 1.00 20.31 182 SER A O 1
ATOM 1198 N N . ILE A 1 157 ? -27.846 65.961 28.904 1.00 17.87 183 ILE A N 1
ATOM 1199 C CA . ILE A 1 157 ? -27.552 67.095 29.786 1.00 18.69 183 ILE A CA 1
ATOM 1200 C C . ILE A 1 157 ? -26.097 67.539 29.627 1.00 19.21 183 ILE A C 1
ATOM 1201 O O . ILE A 1 157 ? -25.800 68.696 29.318 1.00 19.77 183 ILE A O 1
ATOM 1206 N N . VAL A 1 158 ? -25.180 66.606 29.855 1.00 18.55 184 VAL A N 1
ATOM 1207 C CA . VAL A 1 158 ? -23.781 66.991 29.962 1.00 18.55 184 VAL A CA 1
ATOM 1208 C C . VAL A 1 158 ? -23.158 67.360 28.619 1.00 19.07 184 VAL A C 1
ATOM 1209 O O . VAL A 1 158 ? -22.163 68.094 28.586 1.00 19.77 184 VAL A O 1
ATOM 1213 N N . LEU A 1 159 ? -23.743 66.860 27.529 1.00 18.85 185 LEU A N 1
ATOM 1214 C CA . LEU A 1 159 ? -23.294 67.184 26.175 1.00 19.14 185 LEU A CA 1
ATOM 1215 C C . LEU A 1 159 ? -24.269 68.092 25.412 1.00 19.44 185 LEU A C 1
ATOM 1216 O O . LEU A 1 159 ? -24.082 68.335 24.217 1.00 20.93 185 LEU A O 1
ATOM 1221 N N . LYS A 1 160 ? -25.277 68.605 26.120 1.00 20.18 186 LYS A N 1
ATOM 1222 C CA . LYS A 1 160 ? -26.173 69.638 25.590 1.00 22.61 186 LYS A CA 1
ATOM 1223 C C . LYS A 1 160 ? -26.671 69.218 24.211 1.00 22.51 186 LYS A C 1
ATOM 1224 O O . LYS A 1 160 ? -26.534 69.928 23.207 1.00 23.81 186 LYS A O 1
ATOM 1230 N N . ASN A 1 161 ? -27.230 68.018 24.164 1.00 22.38 187 ASN A N 1
ATOM 1231 C CA . ASN A 1 161 ? -27.541 67.390 22.894 1.00 21.93 187 ASN A CA 1
ATOM 1232 C C . ASN A 1 161 ? -29.009 66.981 22.801 1.00 22.56 187 ASN A C 1
ATOM 1233 O O . ASN A 1 161 ? -29.448 66.054 23.470 1.00 21.92 187 ASN A O 1
ATOM 1238 N N . ASP A 1 162 ? -29.776 67.648 21.940 1.00 24.22 188 ASP A N 1
ATOM 1239 C CA . ASP A 1 162 ? -31.206 67.354 21.882 1.00 24.76 188 ASP A CA 1
ATOM 1240 C C . ASP A 1 162 ? -31.551 66.006 21.248 1.00 23.35 188 ASP A C 1
ATOM 1241 O O . ASP A 1 162 ? -32.604 65.440 21.541 1.00 22.38 188 ASP A O 1
ATOM 1246 N N . THR A 1 163 ? -30.667 65.492 20.399 1.00 21.89 189 THR A N 1
ATOM 1247 C CA . THR A 1 163 ? -30.851 64.181 19.790 1.00 23.26 189 THR A CA 1
ATOM 1248 C C . THR A 1 163 ? -30.799 63.122 20.888 1.00 21.60 189 THR A C 1
ATOM 1249 O O . THR A 1 163 ? -31.653 62.240 20.940 1.00 22.14 189 THR A O 1
ATOM 1253 N N . TYR A 1 164 ? -29.811 63.220 21.773 1.00 20.86 190 TYR A N 1
ATOM 1254 C CA . TYR A 1 164 ? -29.708 62.222 22.827 1.00 20.20 190 TYR A CA 1
ATOM 1255 C C . TYR A 1 164 ? -30.978 62.198 23.679 1.00 18.67 190 TYR A C 1
ATOM 1256 O O . TYR A 1 164 ? -31.450 61.122 24.051 1.00 18.96 190 TYR A O 1
ATOM 1265 N N . LEU A 1 165 ? -31.556 63.367 23.949 1.00 19.65 191 LEU A N 1
ATOM 1266 C CA . LEU A 1 165 ? -32.759 63.462 24.769 1.00 19.00 191 LEU A CA 1
ATOM 1267 C C . LEU A 1 165 ? -33.961 62.851 24.050 1.00 19.88 191 LEU A C 1
ATOM 1268 O O . LEU A 1 165 ? -34.770 62.152 24.661 1.00 19.88 191 LEU A O 1
ATOM 1273 N N . ARG A 1 166 ? -34.049 63.099 22.745 1.00 19.66 192 ARG A N 1
ATOM 1274 C CA . ARG A 1 166 ? -35.109 62.519 21.929 1.00 21.02 192 ARG A CA 1
ATOM 1275 C C . ARG A 1 166 ? -35.095 60.987 22.013 1.00 20.76 192 ARG A C 1
ATOM 1276 O O . ARG A 1 166 ? -36.142 60.363 22.233 1.00 21.06 192 ARG A O 1
ATOM 1284 N N . TYR A 1 167 ? -33.908 60.398 21.856 1.00 19.39 193 TYR A N 1
ATOM 1285 C CA . TYR A 1 167 ? -33.750 58.946 21.911 1.00 19.94 193 TYR A CA 1
ATOM 1286 C C . TYR A 1 167 ? -33.870 58.405 23.331 1.00 19.40 193 TYR A C 1
ATOM 1287 O O . TYR A 1 167 ? -34.387 57.307 23.524 1.00 20.52 193 TYR A O 1
ATOM 1296 N N . ALA A 1 168 ? -33.408 59.166 24.322 1.00 19.42 194 ALA A N 1
ATOM 1297 C CA . ALA A 1 168 ? -33.642 58.774 25.711 1.00 18.81 194 ALA A CA 1
ATOM 1298 C C . ALA A 1 168 ? -35.137 58.605 25.982 1.00 19.86 194 ALA A C 1
ATOM 1299 O O . ALA A 1 168 ? -35.559 57.647 26.635 1.00 20.41 194 ALA A O 1
ATOM 1301 N N . LYS A 1 169 ? -35.947 59.535 25.475 1.00 21.41 195 LYS A N 1
ATOM 1302 C CA . LYS A 1 169 ? -37.391 59.448 25.651 1.00 21.43 195 LYS A CA 1
ATOM 1303 C C . LYS A 1 169 ? -37.988 58.304 24.840 1.00 22.65 195 LYS A C 1
ATOM 1304 O O . LYS A 1 169 ? -38.904 57.636 25.327 1.00 22.85 195 LYS A O 1
ATOM 1310 N N . LYS A 1 170 ? -37.472 58.085 23.627 1.00 22.83 196 LYS A N 1
ATOM 1311 C CA . LYS A 1 170 ? -37.942 56.984 22.787 1.00 23.82 196 LYS A CA 1
ATOM 1312 C C . LYS A 1 170 ? -37.740 55.667 23.535 1.00 23.27 196 LYS A C 1
ATOM 1313 O O . LYS A 1 170 ? -38.657 54.856 23.684 1.00 23.26 196 LYS A O 1
ATOM 1319 N N . TYR A 1 171 ? -36.528 55.486 24.054 1.00 21.69 197 TYR A N 1
ATOM 1320 C CA . TYR A 1 171 ? -36.163 54.235 24.695 1.00 21.26 197 TYR A CA 1
ATOM 1321 C C . TYR A 1 171 ? -36.882 54.040 26.028 1.00 19.87 197 TYR A C 1
ATOM 1322 O O . TYR A 1 171 ? -37.349 52.940 26.322 1.00 21.17 197 TYR A O 1
ATOM 1331 N N . PHE A 1 172 ? -37.040 55.113 26.799 1.00 19.76 198 PHE A N 1
ATOM 1332 C CA . PHE A 1 172 ? -37.726 54.980 28.070 1.00 19.53 198 PHE A CA 1
ATOM 1333 C C . PHE A 1 172 ? -39.183 54.589 27.855 1.00 19.83 198 PHE A C 1
ATOM 1334 O O . PHE A 1 172 ? -39.705 53.716 28.541 1.00 20.08 198 PHE A O 1
ATOM 1342 N N . GLU A 1 173 ? -39.825 55.217 26.877 1.00 21.65 199 GLU A N 1
ATOM 1343 C CA . GLU A 1 173 ? -41.214 54.883 26.618 1.00 23.15 199 GLU A CA 1
ATOM 1344 C C . GLU A 1 173 ? -41.380 53.411 26.243 1.00 22.81 199 GLU A C 1
ATOM 1345 O O . GLU A 1 173 ? -42.350 52.777 26.678 1.00 23.42 199 GLU A O 1
ATOM 1351 N N . LEU A 1 174 ? -40.458 52.893 25.430 1.00 20.77 200 LEU A N 1
ATOM 1352 C CA . LEU A 1 174 ? -40.484 51.503 24.979 1.00 22.53 200 LEU A CA 1
ATOM 1353 C C . LEU A 1 174 ? -40.240 50.579 26.156 1.00 22.81 200 LEU A C 1
ATOM 1354 O O . LEU A 1 174 ? -40.926 49.582 26.344 1.00 24.28 200 LEU A O 1
ATOM 1359 N N . ALA A 1 175 ? -39.238 50.912 26.955 1.00 21.13 201 ALA A N 1
ATOM 1360 C CA . ALA A 1 175 ? -38.896 50.071 28.088 1.00 20.29 201 ALA A CA 1
ATOM 1361 C C . ALA A 1 175 ? -40.033 50.013 29.093 1.00 20.41 201 ALA A C 1
ATOM 1362 O O . ALA A 1 175 ? -40.333 48.957 29.649 1.00 21.01 201 ALA A O 1
ATOM 1364 N N . ASP A 1 176 ? -40.664 51.165 29.295 1.00 21.84 202 ASP A N 1
ATOM 1365 C CA . ASP A 1 176 ? -41.747 51.315 30.257 1.00 22.21 202 ASP A CA 1
ATOM 1366 C C . ASP A 1 176 ? -43.059 50.676 29.786 1.00 23.91 202 ASP A C 1
ATOM 1367 O O . ASP A 1 176 ? -43.900 50.296 30.598 1.00 24.04 202 ASP A O 1
ATOM 1372 N N . ALA A 1 177 ? -43.225 50.533 28.475 1.00 24.32 203 ALA A N 1
ATOM 1373 C CA . ALA A 1 177 ? -44.445 49.942 27.926 1.00 25.23 203 ALA A CA 1
ATOM 1374 C C . ALA A 1 177 ? -44.284 48.422 27.901 1.00 25.22 203 ALA A C 1
ATOM 1375 O O . ALA A 1 177 ? -45.249 47.691 28.123 1.00 25.46 203 ALA A O 1
ATOM 1377 N N . THR A 1 178 ? -43.055 47.960 27.671 1.00 23.62 204 THR A N 1
ATOM 1378 C CA . THR A 1 178 ? -42.732 46.540 27.525 1.00 23.54 204 THR A CA 1
ATOM 1379 C C . THR A 1 178 ? -42.750 45.794 28.862 1.00 23.58 204 THR A C 1
ATOM 1380 O O . THR A 1 178 ? -43.202 44.650 28.940 1.00 25.35 204 THR A O 1
ATOM 1384 N N . ARG A 1 179 ? -42.234 46.430 29.912 1.00 22.19 205 ARG A N 1
ATOM 1385 C CA . ARG A 1 179 ? -42.178 45.826 31.245 1.00 22.20 205 ARG A CA 1
ATOM 1386 C C . ARG A 1 179 ? -41.872 44.332 31.248 1.00 21.61 205 ARG A C 1
ATOM 1387 O O . ARG A 1 179 ? -42.545 43.527 31.895 1.00 22.12 205 ARG A O 1
ATOM 1395 N N . SER A 1 180 ? -40.821 43.977 30.519 1.00 21.52 206 SER A N 1
ATOM 1396 C CA . SER A 1 180 ? -40.373 42.589 30.448 1.00 20.76 206 SER A CA 1
ATOM 1397 C C . SER A 1 180 ? -38.926 42.494 29.976 1.00 20.39 206 SER A C 1
ATOM 1398 O O . SER A 1 180 ? -38.508 43.242 29.090 1.00 20.31 206 SER A O 1
ATOM 1401 N N . ASP A 1 181 ? -38.201 41.545 30.560 1.00 19.80 207 ASP A N 1
ATOM 1402 C CA . ASP A 1 181 ? -36.880 41.178 30.069 1.00 19.87 207 ASP A CA 1
ATOM 1403 C C . ASP A 1 181 ? -36.907 39.938 29.182 1.00 21.48 207 ASP A C 1
ATOM 1404 O O . ASP A 1 181 ? -35.859 39.397 28.850 1.00 21.91 207 ASP A O 1
ATOM 1409 N N . SER A 1 182 ? -38.096 39.494 28.781 1.00 22.04 208 SER A N 1
ATOM 1410 C CA . SER A 1 182 ? -38.220 38.214 28.070 1.00 23.02 208 SER A CA 1
ATOM 1411 C C . SER A 1 182 ? -37.503 38.182 26.716 1.00 22.54 208 SER A C 1
ATOM 1412 O O . SER A 1 182 ? -37.014 37.139 26.280 1.00 22.04 208 SER A O 1
ATOM 1415 N N . THR A 1 183 ? -37.385 39.337 26.068 1.00 22.05 209 THR A N 1
ATOM 1416 C CA . THR A 1 183 ? -36.668 39.405 24.797 1.00 20.82 209 THR A CA 1
ATOM 1417 C C . THR A 1 183 ? -35.178 39.698 24.940 1.00 20.71 209 THR A C 1
ATOM 1418 O O . THR A 1 183 ? -34.501 39.912 23.938 1.00 20.46 209 THR A O 1
ATOM 1422 N N . TYR A 1 184 ? -34.706 39.733 26.183 1.00 20.18 210 TYR A N 1
ATOM 1423 C CA . TYR A 1 184 ? -33.294 39.909 26.476 1.00 19.04 210 TYR A CA 1
ATOM 1424 C C . TYR A 1 184 ? -32.696 38.543 26.806 1.00 19.46 210 TYR A C 1
ATOM 1425 O O . TYR A 1 184 ? -32.801 38.066 27.938 1.00 19.04 210 TYR A O 1
ATOM 1434 N N . THR A 1 185 ? -32.129 37.899 25.787 1.00 19.09 211 THR A N 1
ATOM 1435 C CA . THR A 1 185 ? -31.612 36.533 25.886 1.00 20.30 211 THR A CA 1
ATOM 1436 C C . THR A 1 185 ? -30.167 36.320 25.416 1.00 17.70 211 THR A C 1
ATOM 1437 O O . THR A 1 185 ? -29.473 35.441 25.945 1.00 19.60 211 THR A O 1
ATOM 1441 N N . ALA A 1 186 ? -29.699 37.118 24.458 1.00 17.57 212 ALA A N 1
ATOM 1442 C CA . ALA A 1 186 ? -28.421 36.863 23.809 1.00 17.77 212 ALA A CA 1
ATOM 1443 C C . ALA A 1 186 ? -27.253 37.007 24.782 1.00 16.61 212 ALA A C 1
ATOM 1444 O O . ALA A 1 186 ? -26.179 36.451 24.547 1.00 17.66 212 ALA A O 1
ATOM 1446 N N . ALA A 1 187 ? -27.471 37.752 25.868 1.00 17.14 213 ALA A N 1
ATOM 1447 C CA . ALA A 1 187 ? -26.421 37.994 26.866 1.00 17.32 213 ALA A CA 1
ATOM 1448 C C . ALA A 1 187 ? -26.521 37.067 28.080 1.00 18.12 213 ALA A C 1
ATOM 1449 O O . ALA A 1 187 ? -25.790 37.244 29.056 1.00 17.62 213 ALA A O 1
ATOM 1451 N N . ASN A 1 188 ? -27.409 36.076 28.047 1.00 17.27 214 ASN A N 1
ATOM 1452 C CA . ASN A 1 188 ? -27.526 35.186 29.195 1.00 18.19 214 ASN A CA 1
ATOM 1453 C C . ASN A 1 188 ? -26.256 34.403 29.492 1.00 18.01 214 ASN A C 1
ATOM 1454 O O . ASN A 1 188 ? -25.643 33.818 28.598 1.00 18.68 214 ASN A O 1
ATOM 1459 N N . GLY A 1 189 ? -25.881 34.423 30.767 1.00 18.03 215 GLY A N 1
ATOM 1460 C CA . GLY A 1 189 ? -24.649 33.817 31.236 1.00 17.05 215 GLY A CA 1
ATOM 1461 C C . GLY A 1 189 ? -23.475 34.777 31.135 1.00 16.65 215 GLY A C 1
ATOM 1462 O O . GLY A 1 189 ? -22.424 34.462 31.682 1.00 17.09 215 GLY A O 1
ATOM 1463 N N . PHE A 1 190 ? -23.662 35.925 30.483 1.00 15.31 216 PHE A N 1
ATOM 1464 C CA . PHE A 1 190 ? -22.618 36.954 30.392 1.00 15.24 216 PHE A CA 1
ATOM 1465 C C . PHE A 1 190 ? -23.067 38.196 31.163 1.00 15.61 216 PHE A C 1
ATOM 1466 O O . PHE A 1 190 ? -22.438 38.600 32.148 1.00 14.28 216 PHE A O 1
ATOM 1474 N N . TYR A 1 191 ? -24.199 38.750 30.741 1.00 14.97 217 TYR A N 1
ATOM 1475 C CA . TYR A 1 191 ? -24.851 39.875 31.410 1.00 15.63 217 TYR A CA 1
ATOM 1476 C C . TYR A 1 191 ? -26.361 39.612 31.577 1.00 15.24 217 TYR A C 1
ATOM 1477 O O . TYR A 1 191 ? -27.198 40.398 31.135 1.00 17.32 217 TYR A O 1
ATOM 1486 N N . SER A 1 192 ? -26.697 38.497 32.223 1.00 16.14 218 SER A N 1
ATOM 1487 C CA . SER A 1 192 ? -28.088 38.183 32.540 1.00 16.23 218 SER A CA 1
ATOM 1488 C C . SER A 1 192 ? -28.717 39.283 33.395 1.00 17.45 218 SER A C 1
ATOM 1489 O O . SER A 1 192 ? -28.014 39.884 34.221 1.00 18.56 218 SER A O 1
ATOM 1492 N N . SER A 1 193 ? -30.007 39.558 33.193 1.00 17.81 219 SER A N 1
ATOM 1493 C CA . SER A 1 193 ? -30.724 40.488 34.060 1.00 18.18 219 SER A CA 1
ATOM 1494 C C . SER A 1 193 ? -31.041 39.763 35.367 1.00 19.39 219 SER A C 1
ATOM 1495 O O . SER A 1 193 ? -31.896 38.880 35.414 1.00 21.03 219 SER A O 1
ATOM 1498 N N . HIS A 1 194 ? -30.313 40.093 36.428 1.00 19.88 220 HIS A N 1
ATOM 1499 C CA . HIS A 1 194 ? -30.474 39.410 37.715 1.00 19.54 220 HIS A CA 1
ATOM 1500 C C . HIS A 1 194 ? -31.532 40.065 38.592 1.00 19.91 220 HIS A C 1
ATOM 1501 O O . HIS A 1 194 ? -32.357 39.393 39.206 1.00 21.55 220 HIS A O 1
ATOM 1508 N N . SER A 1 195 ? -31.478 41.386 38.669 1.00 18.39 221 SER A N 1
ATOM 1509 C CA . SER A 1 195 ? -32.313 42.143 39.589 1.00 18.53 221 SER A CA 1
ATOM 1510 C C . SER A 1 195 ? -33.691 42.423 38.990 1.00 19.30 221 SER A C 1
ATOM 1511 O O . SER A 1 195 ? -34.570 42.918 39.677 1.00 20.80 221 SER A O 1
ATOM 1514 N N . GLY A 1 196 ? -33.878 42.140 37.705 1.00 19.49 222 GLY A N 1
ATOM 1515 C CA . GLY A 1 196 ? -35.085 42.566 37.014 1.00 18.96 222 GLY A CA 1
ATOM 1516 C C . GLY A 1 196 ? -34.903 43.942 36.403 1.00 18.88 222 GLY A C 1
ATOM 1517 O O . GLY A 1 196 ? -33.785 44.472 36.328 1.00 18.79 222 GLY A O 1
ATOM 1518 N N . PHE A 1 197 ? -36.021 44.529 35.991 1.00 18.59 223 PHE A N 1
ATOM 1519 C CA . PHE A 1 197 ? -35.989 45.748 35.191 1.00 18.82 223 PHE A CA 1
ATOM 1520 C C . PHE A 1 197 ? -36.547 46.989 35.902 1.00 18.64 223 PHE A C 1
ATOM 1521 O O . PHE A 1 197 ? -36.443 48.094 35.370 1.00 18.25 223 PHE A O 1
ATOM 1529 N N . TRP A 1 198 ? -37.121 46.830 37.094 1.00 19.26 224 TRP A N 1
ATOM 1530 C CA . TRP A 1 198 ? -37.651 47.992 37.806 1.00 18.97 224 TRP A CA 1
ATOM 1531 C C . TRP A 1 198 ? -36.573 49.020 38.165 1.00 18.68 224 TRP A C 1
ATOM 1532 O O . TRP A 1 198 ? -36.821 50.231 38.118 1.00 19.19 224 TRP A O 1
ATOM 1543 N N . ASP A 1 199 ? -35.385 48.555 38.543 1.00 18.86 225 ASP A N 1
ATOM 1544 C CA . ASP A 1 199 ? -34.300 49.486 38.832 1.00 16.43 225 ASP A CA 1
ATOM 1545 C C . ASP A 1 199 ? -33.856 50.315 37.620 1.00 17.55 225 ASP A C 1
ATOM 1546 O O . ASP A 1 199 ? -33.574 51.501 37.772 1.00 17.18 225 ASP A O 1
ATOM 1551 N N . GLU A 1 200 ? -33.809 49.724 36.428 1.00 17.08 226 GLU A N 1
ATOM 1552 C CA . GLU A 1 200 ? -33.488 50.500 35.229 1.00 16.38 226 GLU A CA 1
ATOM 1553 C C . GLU A 1 200 ? -34.559 51.552 34.940 1.00 17.67 226 GLU A C 1
ATOM 1554 O O . GLU A 1 200 ? -34.252 52.665 34.510 1.00 16.66 226 GLU A O 1
ATOM 1560 N N . LEU A 1 201 ? -35.823 51.196 35.145 1.00 18.17 227 LEU A N 1
ATOM 1561 C CA . LEU A 1 201 ? -36.869 52.201 34.920 1.00 18.65 227 LEU A CA 1
ATOM 1562 C C . LEU A 1 201 ? -36.750 53.359 35.901 1.00 18.20 227 LEU A C 1
ATOM 1563 O O . LEU A 1 201 ? -36.942 54.509 35.512 1.00 18.31 227 LEU A O 1
ATOM 1568 N N . LEU A 1 202 ? -36.464 53.044 37.162 1.00 17.29 228 LEU A N 1
ATOM 1569 C CA . LEU A 1 202 ? -36.152 54.065 38.162 1.00 17.64 228 LEU A CA 1
ATOM 1570 C C . LEU A 1 202 ? -35.003 54.981 37.751 1.00 17.75 228 LEU A C 1
ATOM 1571 O O . LEU A 1 202 ? -35.118 56.206 37.816 1.00 17.67 228 LEU A O 1
ATOM 1576 N N . TRP A 1 203 ? -33.884 54.373 37.375 1.00 17.42 229 TRP A N 1
ATOM 1577 C CA . TRP A 1 203 ? -32.664 55.074 36.980 1.00 17.35 229 TRP A CA 1
ATOM 1578 C C . TRP A 1 203 ? -32.929 55.957 35.771 1.00 17.49 229 TRP A C 1
ATOM 1579 O O . TRP A 1 203 ? -32.590 57.137 35.774 1.00 17.98 229 TRP A O 1
ATOM 1590 N N . ALA A 1 204 ? -33.593 55.409 34.759 1.00 17.59 230 ALA A N 1
ATOM 1591 C CA . ALA A 1 204 ? -33.848 56.184 33.556 1.00 17.50 230 ALA A CA 1
ATOM 1592 C C . ALA A 1 204 ? -34.828 57.337 33.799 1.00 19.04 230 ALA A C 1
ATOM 1593 O O . ALA A 1 204 ? -34.566 58.465 33.366 1.00 18.81 230 ALA A O 1
ATOM 1595 N N . SER A 1 205 ? -35.939 57.070 34.489 1.00 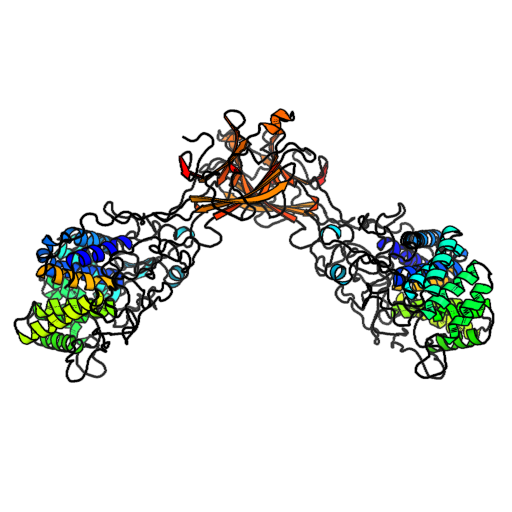17.73 231 SER A N 1
ATOM 1596 C CA . SER A 1 205 ? -36.912 58.125 34.785 1.00 19.59 231 SER A CA 1
ATOM 1597 C C . SER A 1 205 ? -36.302 59.230 35.653 1.00 19.93 231 SER A C 1
ATOM 1598 O O . SER A 1 205 ? -36.609 60.408 35.458 1.00 20.34 231 SER A O 1
ATOM 1601 N N . THR A 1 206 ? -35.423 58.860 36.589 1.00 19.39 232 THR A N 1
ATOM 1602 C CA . THR A 1 206 ? -34.762 59.836 37.453 1.00 19.32 232 THR A CA 1
ATOM 1603 C C . THR A 1 206 ? -33.888 60.765 36.620 1.00 18.94 232 THR A C 1
ATOM 1604 O O . THR A 1 206 ? -33.960 61.983 36.771 1.00 19.73 232 THR A O 1
ATOM 1608 N N . TRP A 1 207 ? -33.067 60.193 35.742 1.00 18.63 233 TRP A N 1
ATOM 1609 C CA . TRP A 1 207 ? -32.265 61.001 34.829 1.00 18.08 233 TRP A CA 1
ATOM 1610 C C . TRP A 1 207 ? -33.104 61.862 33.879 1.00 18.97 233 TRP A C 1
ATOM 1611 O O . TRP A 1 207 ? -32.707 62.984 33.569 1.00 19.07 233 TRP A O 1
ATOM 1622 N N . LEU A 1 208 ? -34.238 61.338 33.411 1.00 18.97 234 LEU A N 1
ATOM 1623 C CA . LEU A 1 208 ? -35.169 62.140 32.612 1.00 18.78 234 LEU A CA 1
ATOM 1624 C C . LEU A 1 208 ? -35.782 63.309 33.389 1.00 20.73 234 LEU A C 1
ATOM 1625 O O . LEU A 1 208 ? -35.958 64.396 32.827 1.00 20.44 234 LEU A O 1
ATOM 1630 N N . TYR A 1 209 ? -36.075 63.111 34.671 1.00 19.54 235 TYR A N 1
ATOM 1631 C CA . TYR A 1 209 ? -36.481 64.212 35.525 1.00 20.70 235 TYR A CA 1
ATOM 1632 C C . TYR A 1 209 ? -35.375 65.253 35.603 1.00 21.07 235 TYR A C 1
ATOM 1633 O O . TYR A 1 209 ? -35.612 66.454 35.439 1.00 22.11 235 TYR A O 1
ATOM 1642 N N . LEU A 1 210 ? -34.153 64.786 35.849 1.00 20.43 236 LEU A N 1
ATOM 1643 C CA . LEU A 1 210 ? -33.046 65.720 35.966 1.00 19.71 236 LEU A CA 1
ATOM 1644 C C . LEU A 1 210 ? -32.753 66.408 34.630 1.00 20.33 236 LEU A C 1
ATOM 1645 O O . LEU A 1 210 ? -32.215 67.514 34.605 1.00 20.68 236 LEU A O 1
ATOM 1650 N N . ALA A 1 211 ? -33.109 65.757 33.527 1.00 20.51 237 ALA A N 1
ATOM 1651 C CA . ALA A 1 211 ? -32.919 66.362 32.214 1.00 22.05 237 ALA A CA 1
ATOM 1652 C C . ALA A 1 211 ? -34.000 67.388 31.859 1.00 23.12 237 ALA A C 1
ATOM 1653 O O . ALA A 1 211 ? -33.669 68.464 31.360 1.00 25.71 237 ALA A O 1
ATOM 1655 N N . THR A 1 212 ? -35.257 67.066 32.156 1.00 23.25 238 THR A N 1
ATOM 1656 C CA . THR A 1 212 ? -36.415 67.837 31.691 1.00 23.16 238 THR A CA 1
ATOM 1657 C C . THR A 1 212 ? -37.113 68.672 32.766 1.00 24.03 238 THR A C 1
ATOM 1658 O O . THR A 1 212 ? -37.794 69.650 32.438 1.00 23.48 238 THR A O 1
ATOM 1662 N N . GLY A 1 213 ? -36.985 68.284 34.032 1.00 23.77 239 GLY A N 1
ATOM 1663 C CA . GLY A 1 213 ? -37.743 68.928 35.102 1.00 26.18 239 GLY A CA 1
ATOM 1664 C C . GLY A 1 213 ? -39.227 68.607 35.067 1.00 27.07 239 GLY A C 1
ATOM 1665 O O . GLY A 1 213 ? -40.010 69.176 35.827 1.00 29.30 239 GLY A O 1
ATOM 1666 N N . ASP A 1 214 ? -39.593 67.676 34.193 1.00 27.74 240 ASP A N 1
ATOM 1667 C CA . ASP A 1 214 ? -40.967 67.260 33.960 1.00 29.55 240 ASP A CA 1
ATOM 1668 C C . ASP A 1 214 ? -41.344 66.317 35.089 1.00 29.89 240 ASP A C 1
ATOM 1669 O O . ASP A 1 214 ? -40.723 65.266 35.283 1.00 28.67 240 ASP A O 1
ATOM 1674 N N . ARG A 1 215 ? -42.364 66.722 35.833 1.00 30.35 241 ARG A N 1
ATOM 1675 C CA . ARG A 1 215 ? -42.752 65.987 37.029 1.00 31.26 241 ARG A CA 1
ATOM 1676 C C . ARG A 1 215 ? -43.379 64.624 36.755 1.00 30.95 241 ARG A C 1
ATOM 1677 O O . ARG A 1 215 ? -43.416 63.782 37.653 1.00 31.11 241 ARG A O 1
ATOM 1685 N N . ASN A 1 216 ? -43.836 64.386 35.527 1.00 29.84 242 ASN A N 1
ATOM 1686 C CA . ASN A 1 216 ? -44.301 63.053 35.156 1.00 29.69 242 ASN A CA 1
ATOM 1687 C C . ASN A 1 216 ? -43.215 62.013 35.386 1.00 28.01 242 ASN A C 1
ATOM 1688 O O . ASN A 1 216 ? -43.505 60.922 35.876 1.00 28.21 242 ASN A O 1
ATOM 1693 N N . TYR A 1 217 ? -41.982 62.383 35.046 1.00 25.68 243 TYR A N 1
ATOM 1694 C CA . TYR A 1 217 ? -40.825 61.516 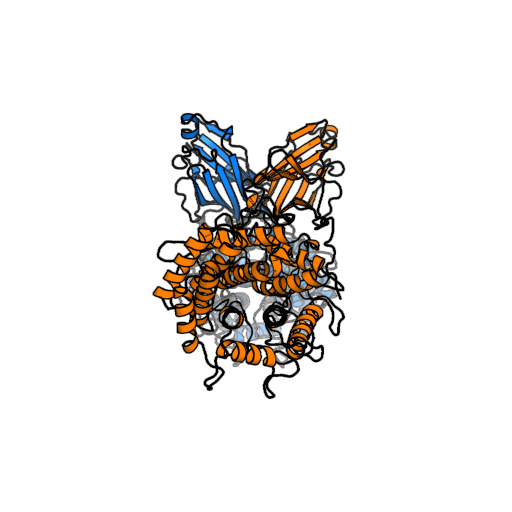35.255 1.00 23.92 243 TYR A CA 1
ATOM 1695 C C . TYR A 1 217 ? -40.527 61.348 36.737 1.00 22.12 243 TYR A C 1
ATOM 1696 O O . TYR A 1 217 ? -40.220 60.236 37.134 1.00 22.03 243 TYR A O 1
ATOM 1705 N N . LEU A 1 218 ? -40.631 62.390 37.563 1.00 23.59 244 LEU A N 1
ATOM 1706 C CA . LEU A 1 218 ? -40.474 62.191 39.014 1.00 22.95 244 LEU A CA 1
ATOM 1707 C C . LEU A 1 218 ? -41.563 61.283 39.587 1.00 23.65 244 LEU A C 1
ATOM 1708 O O . LEU A 1 218 ? -41.293 60.407 40.415 1.00 23.56 244 LEU A O 1
ATOM 1713 N N . ASP A 1 219 ? -42.800 61.469 39.134 1.00 25.07 245 ASP A N 1
ATOM 1714 C CA . ASP A 1 219 ? -43.890 60.616 39.595 1.00 25.80 245 ASP A CA 1
ATOM 1715 C C . ASP A 1 219 ? -43.713 59.158 39.215 1.00 24.63 245 ASP A C 1
ATOM 1716 O O . ASP A 1 219 ? -43.957 58.273 40.038 1.00 25.60 245 ASP A O 1
ATOM 1721 N N . LYS A 1 220 ? -43.287 58.927 37.978 1.00 24.42 246 LYS A N 1
ATOM 1722 C CA . LYS A 1 220 ? -42.909 57.594 37.513 1.00 23.88 246 LYS A CA 1
ATOM 1723 C C . LYS A 1 220 ? -41.819 56.992 38.408 1.00 23.63 246 LYS A C 1
ATOM 1724 O O . LYS A 1 220 ? -41.946 55.872 38.908 1.00 22.96 246 LYS A O 1
ATOM 1730 N N . ALA A 1 221 ? -40.743 57.746 38.597 1.00 22.85 247 ALA A N 1
ATOM 1731 C CA . ALA A 1 221 ? -39.617 57.278 39.412 1.00 21.65 247 ALA A CA 1
ATOM 1732 C C . ALA A 1 221 ? -40.101 56.795 40.777 1.00 21.50 247 ALA A C 1
ATOM 1733 O O . ALA A 1 221 ? -39.825 55.658 41.183 1.00 21.06 247 ALA A O 1
ATOM 1735 N N . GLU A 1 222 ? -40.859 57.654 41.455 1.00 23.10 248 GLU A N 1
ATOM 1736 C CA . GLU A 1 222 ? -41.347 57.343 42.798 1.00 24.02 248 GLU A CA 1
ATOM 1737 C C . GLU A 1 222 ? -42.300 56.150 42.824 1.00 24.28 248 GLU A C 1
ATOM 1738 O O . GLU A 1 222 ? -42.316 55.398 43.798 1.00 26.05 248 GLU A O 1
ATOM 1744 N N . SER A 1 223 ? -43.008 55.925 41.720 1.00 25.08 249 SER A N 1
ATOM 1745 C CA . SER A 1 223 ? -43.899 54.778 41.564 1.00 24.79 249 SER A CA 1
ATOM 1746 C C . SER A 1 223 ? -43.174 53.434 41.453 1.00 24.72 249 SER A C 1
ATOM 1747 O O . SER A 1 223 ? -43.764 52.376 41.680 1.00 24.66 249 SER A O 1
ATOM 1750 N N . TYR A 1 224 ? -41.896 53.460 41.086 1.00 23.11 250 TYR A N 1
ATOM 1751 C CA . TYR A 1 224 ? -41.148 52.219 40.906 1.00 22.08 250 TYR A CA 1
ATOM 1752 C C . TYR A 1 224 ? -40.544 51.691 42.200 1.00 22.39 250 TYR A C 1
ATOM 1753 O O . TYR A 1 224 ? -40.231 50.501 42.276 1.00 23.34 250 TYR A O 1
ATOM 1762 N N . THR A 1 225 ? -40.384 52.550 43.204 1.00 22.95 251 THR A N 1
ATOM 1763 C CA . THR A 1 225 ? -39.661 52.131 44.408 1.00 23.48 251 THR A CA 1
ATOM 1764 C C . THR A 1 225 ? -40.260 50.926 45.139 1.00 23.94 251 THR A C 1
ATOM 1765 O O . THR A 1 225 ? -39.514 50.055 45.570 1.00 21.43 251 THR A O 1
ATOM 1769 N N . PRO A 1 226 ? -41.601 50.822 45.234 1.00 23.74 252 PRO A N 1
ATOM 1770 C CA . PRO A 1 226 ? -42.190 49.638 45.867 1.00 24.37 252 PRO A CA 1
ATOM 1771 C C . PRO A 1 226 ? -42.012 48.331 45.097 1.00 23.94 252 PRO A C 1
ATOM 1772 O O . PRO A 1 226 ? -42.217 47.260 45.667 1.00 25.81 252 PRO A O 1
ATOM 1776 N N . LYS A 1 227 ? -41.621 48.420 43.828 1.00 24.47 253 LYS A N 1
ATOM 1777 C CA . LYS A 1 227 ? -41.351 47.262 42.971 1.00 23.16 253 LYS A CA 1
ATOM 1778 C C . LYS A 1 227 ? -39.900 46.765 43.039 1.00 22.19 253 LYS A C 1
ATOM 1779 O O . LYS A 1 227 ? -39.554 45.690 42.527 1.00 20.52 253 LYS A O 1
ATOM 1785 N N . LEU A 1 228 ? -39.041 47.545 43.686 1.00 21.09 254 LEU A N 1
ATOM 1786 C CA . LEU A 1 228 ? -37.645 47.139 43.808 1.00 20.77 254 LEU A CA 1
ATOM 1787 C C . LEU A 1 228 ? -37.550 45.936 44.733 1.00 21.37 254 LEU A C 1
ATOM 1788 O O . LEU A 1 228 ? -38.401 45.746 45.607 1.00 22.16 254 LEU A O 1
ATOM 1793 N N . ASN A 1 229 ? -36.511 45.131 44.531 1.00 19.58 255 ASN A N 1
ATOM 1794 C CA . ASN A 1 229 ? -36.260 43.978 45.386 1.00 20.36 255 ASN A CA 1
ATOM 1795 C C . ASN A 1 229 ? -36.016 44.390 46.841 1.00 19.34 255 ASN A C 1
ATOM 1796 O O . ASN A 1 229 ? -35.536 45.490 47.116 1.00 19.51 255 ASN A O 1
ATOM 1801 N N . ARG A 1 230 ? -36.458 43.535 47.756 1.00 19.72 256 ARG A N 1
ATOM 1802 C CA . ARG A 1 230 ? -36.306 43.727 49.189 1.00 22.04 256 ARG A CA 1
ATOM 1803 C C . ARG A 1 230 ? -34.968 43.124 49.611 1.00 21.83 256 ARG A C 1
ATOM 1804 O O . ARG A 1 230 ? -34.427 42.270 48.905 1.00 22.89 256 ARG A O 1
ATOM 1812 N N . GLN A 1 231 ? -34.449 43.563 50.752 1.00 22.38 257 GLN A N 1
ATOM 1813 C CA . GLN A 1 231 ? -33.262 42.927 51.323 1.00 23.48 257 GLN A CA 1
ATOM 1814 C C . GLN A 1 231 ? -33.685 41.647 52.020 1.00 26.41 257 GLN A C 1
ATOM 1815 O O . GLN A 1 231 ? -34.345 41.696 53.060 1.00 26.26 257 GLN A O 1
ATOM 1821 N N . ASN A 1 232 ? -33.283 40.512 51.458 1.00 29.32 258 ASN A N 1
ATOM 1822 C CA . ASN A 1 232 ? -33.723 39.202 51.932 1.00 32.29 258 ASN A CA 1
ATOM 1823 C C . ASN A 1 232 ? -35.232 39.161 52.182 1.00 34.61 258 ASN A C 1
ATOM 1824 O O . ASN A 1 232 ? -36.020 39.412 51.265 1.00 35.26 258 ASN A O 1
ATOM 1829 N N . GLN A 1 233 ? -35.624 38.871 53.418 1.00 35.92 259 GLN A N 1
ATOM 1830 C CA . GLN A 1 233 ? -37.036 38.680 53.737 1.00 37.03 259 GLN A CA 1
ATOM 1831 C C . GLN A 1 233 ? -37.644 39.889 54.447 1.00 36.90 259 GLN A C 1
ATOM 1832 O O . GLN A 1 233 ? -38.773 39.814 54.941 1.00 37.47 259 GLN A O 1
ATOM 1838 N N . THR A 1 234 ? -36.893 40.990 54.502 1.00 35.43 260 THR A N 1
ATOM 1839 C CA . THR A 1 234 ? -37.329 42.209 55.183 1.00 33.45 260 THR A CA 1
ATOM 1840 C C . THR A 1 234 ? -38.125 43.093 54.228 1.00 32.87 260 THR A C 1
ATOM 1841 O O . THR A 1 234 ? -38.281 42.764 53.049 1.00 32.69 260 THR A O 1
ATOM 1845 N N . THR A 1 235 ? -38.588 44.232 54.734 1.00 32.35 261 THR A N 1
ATOM 1846 C CA . THR A 1 235 ? -39.346 45.187 53.928 1.00 32.24 261 THR A CA 1
ATOM 1847 C C . THR A 1 235 ? -38.479 46.329 53.395 1.00 30.56 261 THR A C 1
ATOM 1848 O O . THR A 1 235 ? -38.946 47.161 52.618 1.00 31.34 261 THR A O 1
ATOM 1852 N N . ASP A 1 236 ? -37.224 46.383 53.828 1.00 28.38 262 ASP A N 1
ATOM 1853 C CA . ASP A 1 236 ? -36.279 47.359 53.299 1.00 26.68 262 ASP A CA 1
ATOM 1854 C C . ASP A 1 236 ? -35.956 47.056 51.837 1.00 24.22 262 ASP A C 1
ATOM 1855 O O . ASP A 1 236 ? -35.863 45.891 51.443 1.00 22.62 262 ASP A O 1
ATOM 1860 N N . ILE A 1 237 ? -35.757 48.115 51.056 1.00 21.01 263 ILE A N 1
ATOM 1861 C CA . ILE A 1 237 ? -35.263 47.997 49.685 1.00 19.75 263 ILE A CA 1
ATOM 1862 C C . ILE A 1 237 ? -33.858 47.407 49.775 1.00 18.93 263 ILE A C 1
ATOM 1863 O O . ILE A 1 237 ? -33.101 47.745 50.690 1.00 19.72 263 ILE A O 1
ATOM 1868 N N . GLU A 1 238 ? -33.520 46.510 48.853 1.00 16.86 264 GLU A N 1
ATOM 1869 C CA . GLU A 1 238 ? -32.215 45.853 48.865 1.00 16.46 264 GLU A CA 1
ATOM 1870 C C . GLU A 1 238 ? -31.074 46.874 48.945 1.00 14.60 264 GLU A C 1
ATOM 1871 O O . GLU A 1 238 ? -31.051 47.847 48.189 1.00 15.55 264 GLU A O 1
ATOM 1877 N N . TYR A 1 239 ? -30.144 46.663 49.880 1.00 14.71 265 TYR A N 1
ATOM 1878 C CA . TYR A 1 239 ? -29.003 47.571 50.017 1.00 14.31 265 TYR A CA 1
ATOM 1879 C C . TYR A 1 239 ? -27.621 46.917 50.083 1.00 14.18 265 TYR A C 1
ATOM 1880 O O . TYR A 1 239 ? -26.622 47.628 49.963 1.00 15.13 265 TYR A O 1
ATOM 1889 N N . GLN A 1 240 ? -27.579 45.596 50.259 1.00 14.25 266 GLN A N 1
ATOM 1890 C CA . GLN A 1 240 ? -26.336 44.846 50.483 1.00 14.22 266 GLN A CA 1
ATOM 1891 C C . GLN A 1 240 ? -25.737 44.351 49.159 1.00 13.05 266 GLN A C 1
ATOM 1892 O O . GLN A 1 240 ? -25.569 43.146 48.929 1.00 13.82 266 GLN A O 1
ATOM 1898 N N . TRP A 1 241 ? -25.467 45.304 48.274 1.00 12.46 267 TRP A N 1
ATOM 1899 C CA . TRP A 1 241 ? -24.792 45.029 47.020 1.00 12.39 267 TRP A CA 1
ATOM 1900 C C . TRP A 1 241 ? -24.228 46.368 46.534 1.00 11.16 267 TRP A C 1
ATOM 1901 O O . TRP A 1 241 ? -24.286 47.354 47.271 1.00 11.97 267 TRP A O 1
ATOM 1912 N N . ALA A 1 242 ? -23.675 46.392 45.325 1.00 11.39 268 ALA A N 1
ATOM 1913 C CA . ALA A 1 242 ? -23.145 47.593 44.693 1.00 10.69 268 ALA A CA 1
ATOM 1914 C C . ALA A 1 242 ? -24.013 48.063 43.535 1.00 11.64 268 ALA A C 1
ATOM 1915 O O . ALA A 1 242 ? -24.556 47.257 42.780 1.00 12.71 268 ALA A O 1
ATOM 1917 N N . HIS A 1 243 ? -24.062 49.381 43.372 1.00 11.43 269 HIS A N 1
ATOM 1918 C CA . HIS A 1 243 ? -24.391 49.995 42.095 1.00 11.96 269 HIS A CA 1
ATOM 1919 C C . HIS A 1 243 ? -23.522 49.351 41.020 1.00 11.45 269 HIS A C 1
ATOM 1920 O O . HIS A 1 243 ? -22.306 49.297 41.164 1.00 11.17 269 HIS A O 1
ATOM 1927 N N . CYS A 1 244 ? -24.149 48.875 39.946 1.00 13.24 270 CYS A N 1
ATOM 1928 C CA . CYS A 1 244 ? -23.412 48.222 38.871 1.00 11.78 270 CYS A CA 1
ATOM 1929 C C . CYS A 1 244 ? -24.264 48.089 37.614 1.00 12.53 270 CYS A C 1
ATOM 1930 O O . CYS A 1 244 ? -25.440 48.479 37.598 1.00 11.73 270 CYS A O 1
ATOM 1933 N N . TRP A 1 245 ? -23.670 47.504 36.580 1.00 11.51 271 TRP A N 1
ATOM 1934 C CA . TRP A 1 245 ? -24.347 47.329 35.285 1.00 12.78 271 TRP A CA 1
ATOM 1935 C C . TRP A 1 245 ? -25.732 46.694 35.377 1.00 13.58 271 TRP A C 1
ATOM 1936 O O . TRP A 1 245 ? -26.566 46.962 34.517 1.00 13.08 271 TRP A O 1
ATOM 1947 N N . ASP A 1 246 ? -25.946 45.818 36.353 1.00 13.75 272 ASP A N 1
ATOM 1948 C CA . ASP A 1 246 ? -27.211 45.101 36.488 1.00 14.75 272 ASP A CA 1
ATOM 1949 C C . ASP A 1 246 ? -28.292 45.848 37.278 1.00 14.56 272 ASP A C 1
ATOM 1950 O O . ASP A 1 246 ? -29.497 45.581 37.164 1.00 15.99 272 ASP A O 1
ATOM 1955 N N . ASP A 1 247 ? -27.828 46.773 38.115 1.00 13.91 273 ASP A N 1
ATOM 1956 C CA . ASP A 1 247 ? -28.664 47.380 39.133 1.00 14.53 273 ASP A CA 1
ATOM 1957 C C . ASP A 1 247 ? -28.150 48.739 39.607 1.00 14.44 273 ASP A C 1
ATOM 1958 O O . ASP A 1 247 ? -27.209 48.844 40.402 1.00 13.70 273 ASP A O 1
ATOM 1963 N N . CYS A 1 248 ? -28.811 49.776 39.112 1.00 14.00 274 CYS A N 1
ATOM 1964 C CA . CYS A 1 248 ? -28.496 51.165 39.400 1.00 14.48 274 CYS A CA 1
ATOM 1965 C C . CYS A 1 248 ? -29.448 51.804 40.406 1.00 14.37 274 CYS A C 1
ATOM 1966 O O . CYS A 1 248 ? -29.443 53.025 40.561 1.00 15.07 274 CYS A O 1
ATOM 1969 N N . HIS A 1 249 ? -30.269 51.027 41.116 1.00 15.30 275 HIS A N 1
ATOM 1970 C CA . HIS A 1 249 ? -31.191 51.651 42.072 1.00 15.82 275 HIS A CA 1
ATOM 1971 C C . HIS A 1 249 ? -30.479 52.382 43.194 1.00 16.23 275 HIS A C 1
ATOM 1972 O O . HIS A 1 249 ? -30.986 53.383 43.688 1.00 17.50 275 HIS A O 1
ATOM 1979 N N . TYR A 1 250 ? -29.304 51.876 43.564 1.00 15.63 276 TYR A N 1
ATOM 1980 C CA . TYR A 1 250 ? -28.491 52.458 44.636 1.00 15.30 276 TYR A CA 1
ATOM 1981 C C . TYR A 1 250 ? -28.211 53.928 44.339 1.00 15.25 276 TYR A C 1
ATOM 1982 O O . TYR A 1 250 ? -28.500 54.811 45.150 1.00 16.65 276 TYR A O 1
ATOM 1991 N N . GLY A 1 251 ? -27.651 54.193 43.163 1.00 15.79 277 GLY A N 1
ATOM 1992 C CA . GLY A 1 251 ? -27.330 55.550 42.734 1.00 15.97 277 GLY A CA 1
ATOM 1993 C C . GLY A 1 251 ? -28.585 56.369 42.507 1.00 16.69 277 GLY A C 1
ATOM 1994 O O . GLY A 1 251 ? -28.592 57.569 42.797 1.00 16.54 277 GLY A O 1
ATOM 1995 N N . ALA A 1 252 ? -29.644 55.736 41.995 1.00 16.94 278 ALA A N 1
ATOM 1996 C CA . ALA A 1 252 ? -30.898 56.457 41.791 1.00 16.92 278 ALA A CA 1
ATOM 1997 C C . ALA A 1 252 ? -31.480 56.989 43.101 1.00 17.73 278 ALA A C 1
ATOM 1998 O O . ALA A 1 252 ? -32.000 58.099 43.126 1.00 18.70 278 ALA A O 1
ATOM 2000 N N . MET A 1 253 ? -31.387 56.217 44.183 1.00 17.05 279 MET A N 1
ATOM 2001 C CA . MET A 1 253 ? -31.873 56.640 45.495 1.00 17.36 279 MET A CA 1
ATOM 2002 C C . MET A 1 253 ? -31.091 57.859 46.004 1.00 16.76 279 MET A C 1
ATOM 2003 O O . MET A 1 253 ? -31.662 58.794 46.586 1.00 18.12 279 MET A O 1
ATOM 2008 N N . ILE A 1 254 ? -29.785 57.863 45.746 1.00 18.13 280 ILE A N 1
ATOM 2009 C CA . ILE A 1 254 ? -28.935 58.992 46.091 1.00 17.46 280 ILE A CA 1
ATOM 2010 C C . ILE A 1 254 ? -29.363 60.245 45.331 1.00 17.85 280 ILE A C 1
ATOM 2011 O O . ILE A 1 254 ? -29.496 61.310 45.932 1.00 18.12 280 ILE A O 1
ATOM 2016 N N . LEU A 1 255 ? -29.603 60.099 44.030 1.00 19.01 281 LEU A N 1
ATOM 2017 C CA . LEU A 1 255 ? -30.067 61.211 43.216 1.00 19.17 281 LEU A CA 1
ATOM 2018 C C . LEU A 1 255 ? -31.426 61.708 43.695 1.00 19.02 281 LEU A C 1
ATOM 2019 O O . LEU A 1 255 ? -31.668 62.912 43.695 1.00 21.26 281 LEU A O 1
ATOM 2024 N N . LEU A 1 256 ? -32.312 60.805 44.107 1.00 20.45 282 LEU A N 1
ATOM 2025 C CA . LEU A 1 256 ? -33.648 61.192 44.569 1.00 21.79 282 LEU A CA 1
ATOM 2026 C C . LEU A 1 256 ? -33.669 61.803 45.970 1.00 23.11 282 LEU A C 1
ATOM 2027 O O . LEU A 1 256 ? -34.563 62.590 46.292 1.00 24.81 282 LEU A O 1
ATOM 2032 N N . ALA A 1 257 ? -32.691 61.430 46.799 1.00 22.35 283 ALA A N 1
ATOM 2033 C CA . ALA A 1 257 ? -32.462 62.095 48.081 1.00 23.10 283 ALA A CA 1
ATOM 2034 C C . ALA A 1 257 ? -32.108 63.554 47.837 1.00 23.62 283 ALA A C 1
ATOM 2035 O O . ALA A 1 257 ? -32.678 64.444 48.471 1.00 24.58 283 ALA A O 1
ATOM 2037 N N . ARG A 1 258 ? -31.173 63.796 46.921 1.00 24.51 284 ARG A N 1
ATOM 2038 C CA . ARG A 1 258 ? -30.817 65.171 46.578 1.00 26.23 284 ARG A CA 1
ATOM 2039 C C . ARG A 1 258 ? -31.996 65.930 45.952 1.00 27.64 284 ARG A C 1
ATOM 2040 O O . ARG A 1 258 ? -32.273 67.073 46.334 1.00 29.11 284 ARG A O 1
ATOM 2048 N N . ALA A 1 259 ? -32.727 65.287 45.045 1.00 28.25 285 ALA A N 1
ATOM 2049 C CA . ALA A 1 259 ? -33.797 65.968 44.302 1.00 28.17 285 ALA A CA 1
ATOM 2050 C C . ALA A 1 259 ? -35.070 66.303 45.080 1.00 29.04 285 ALA A C 1
ATOM 2051 O O . ALA A 1 259 ? -35.620 67.392 44.898 1.00 29.79 285 ALA A O 1
ATOM 2053 N N . THR A 1 260 ? -35.552 65.385 45.915 1.00 28.32 286 THR A N 1
ATOM 2054 C CA . THR A 1 260 ? -36.784 65.605 46.674 1.00 28.43 286 THR A CA 1
ATOM 2055 C C . THR A 1 260 ? -36.505 66.021 48.115 1.00 27.94 286 THR A C 1
ATOM 2056 O O . THR A 1 260 ? -37.372 66.599 48.776 1.00 29.07 286 THR A O 1
ATOM 2060 N N . GLY A 1 261 ? -35.295 65.698 48.578 1.00 27.17 287 GLY A N 1
ATOM 2061 C CA . GLY A 1 261 ? -34.903 65.869 49.973 1.00 26.60 287 GLY A CA 1
ATOM 2062 C C . GLY A 1 261 ? -35.663 64.964 50.925 1.00 26.77 287 GLY A C 1
ATOM 2063 O O . GLY A 1 261 ? -35.510 65.075 52.142 1.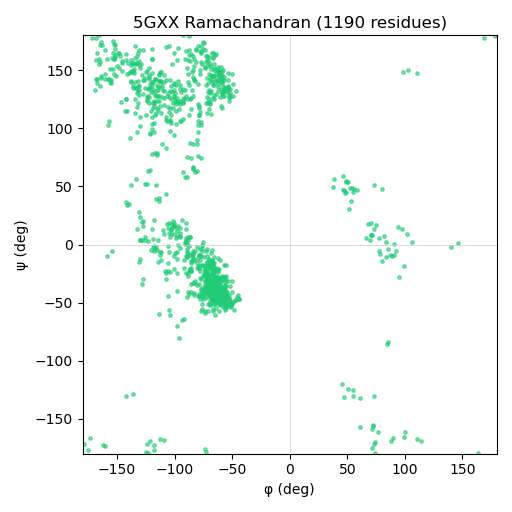00 27.68 287 GLY A O 1
ATOM 2064 N N . LYS A 1 262 ? -36.482 64.068 50.378 1.00 26.10 288 LYS A N 1
ATOM 2065 C CA . LYS A 1 262 ? -37.293 63.163 51.184 1.00 26.37 288 LYS A CA 1
ATOM 2066 C C . LYS A 1 262 ? -36.438 62.228 52.037 1.00 26.28 288 LYS A C 1
ATOM 2067 O O . LYS A 1 262 ? -35.376 61.756 51.607 1.00 26.02 288 LYS A O 1
ATOM 2073 N N . GLU A 1 263 ? -36.916 61.983 53.252 1.00 26.59 289 GLU A N 1
ATOM 2074 C CA . GLU A 1 263 ? -36.173 61.228 54.254 1.00 27.30 289 GLU A CA 1
ATOM 2075 C C . GLU A 1 263 ? -36.040 59.749 53.893 1.00 26.56 289 GLU A C 1
ATOM 2076 O O . GLU A 1 263 ? -35.026 59.125 54.217 1.00 25.19 289 GLU A O 1
ATOM 2082 N N . GLU A 1 264 ? -37.040 59.191 53.210 1.00 26.23 290 GLU A N 1
ATOM 2083 C CA . GLU A 1 264 ? -36.954 57.797 52.764 1.00 25.48 290 GLU A CA 1
ATOM 2084 C C . GLU A 1 264 ? -35.705 57.518 51.918 1.00 24.08 290 GLU A C 1
ATOM 2085 O O . GLU A 1 264 ? -35.113 56.442 52.022 1.00 21.68 290 GLU A O 1
ATOM 2091 N N . TYR A 1 265 ? -35.304 58.488 51.101 1.00 21.86 291 TYR A N 1
ATOM 2092 C CA . TYR A 1 265 ? -34.159 58.322 50.207 1.00 21.62 291 TYR A CA 1
ATOM 2093 C C . TYR A 1 265 ? -32.859 58.498 50.987 1.00 20.72 291 TYR A C 1
ATOM 2094 O O . TYR A 1 265 ? -31.852 57.851 50.686 1.00 20.18 291 TYR A O 1
ATOM 2103 N N . HIS A 1 266 ? -32.887 59.387 51.977 1.00 19.33 292 HIS A N 1
ATOM 2104 C CA . HIS A 1 266 ? -31.732 59.608 52.839 1.00 19.01 292 HIS A CA 1
ATOM 2105 C C . HIS A 1 266 ? -31.478 58.420 53.754 1.00 19.43 292 HIS A C 1
ATOM 2106 O O . HIS A 1 266 ? -30.331 57.978 53.914 1.00 18.86 292 HIS A O 1
ATOM 2113 N N . LYS A 1 267 ? -32.552 57.872 54.312 1.00 18.07 293 LYS A N 1
ATOM 2114 C CA . LYS A 1 267 ? -32.467 56.665 55.118 1.00 18.20 293 LYS A CA 1
ATOM 2115 C C . LYS A 1 267 ? -31.845 55.524 54.323 1.00 16.13 293 LYS A C 1
ATOM 2116 O O . LYS A 1 267 ? -30.955 54.832 54.849 1.00 14.94 293 LYS A O 1
ATOM 2122 N N . PHE A 1 268 ? -32.334 55.325 53.099 1.00 17.35 294 PHE A N 1
ATOM 2123 C CA . PHE A 1 268 ? -31.773 54.293 52.228 1.00 16.06 294 PHE A CA 1
ATOM 2124 C C . PHE A 1 268 ? -30.291 54.513 51.935 1.00 15.97 294 PHE A C 1
ATOM 2125 O O . PHE A 1 268 ? -29.507 53.572 52.095 1.00 14.45 294 PHE A O 1
ATOM 2133 N N . ALA A 1 269 ? -29.911 55.719 51.512 1.00 14.88 295 ALA A N 1
ATOM 2134 C CA . ALA A 1 269 ? -28.530 56.021 51.133 1.00 14.67 295 ALA A CA 1
ATOM 2135 C C . ALA A 1 269 ? -27.609 55.760 52.319 1.00 13.38 295 ALA A C 1
ATOM 2136 O O . ALA A 1 269 ? -26.531 55.208 52.127 1.00 13.49 295 ALA A O 1
ATOM 2138 N N . GLN A 1 270 ? -28.017 56.154 53.527 1.00 14.04 296 GLN A N 1
ATOM 2139 C CA . GLN A 1 270 ? -27.175 55.989 54.711 1.00 13.76 296 GLN A CA 1
ATOM 2140 C C . GLN A 1 270 ? -27.063 54.522 55.138 1.00 14.66 296 GLN A C 1
ATOM 2141 O O . GLN A 1 270 ? -25.989 54.074 55.547 1.00 14.83 296 GLN A O 1
ATOM 2147 N N . MET A 1 271 ? -28.147 53.765 54.996 1.00 13.68 297 MET A N 1
ATOM 2148 C CA . MET A 1 271 ? -28.122 52.331 55.298 1.00 14.12 297 MET A CA 1
ATOM 2149 C C . MET A 1 271 ? -27.177 51.594 54.329 1.00 12.85 297 MET A C 1
ATOM 2150 O O . MET A 1 271 ? -26.283 50.819 54.737 1.00 10.58 297 MET A O 1
ATOM 2155 N N . HIS A 1 272 ? -27.341 51.885 53.043 1.00 12.31 298 HIS A N 1
ATOM 2156 C CA . HIS A 1 272 ? -26.536 51.283 51.984 1.00 12.12 298 HIS A CA 1
ATOM 2157 C C . HIS A 1 272 ? -25.053 51.633 52.150 1.00 12.11 298 HIS A C 1
ATOM 2158 O O . HIS A 1 272 ? -24.173 50.745 52.172 1.00 12.45 298 HIS A O 1
ATOM 2165 N N . LEU A 1 273 ? -24.768 52.923 52.303 1.00 12.67 299 LEU A N 1
ATOM 2166 C CA . LEU A 1 273 ? -23.367 53.320 52.439 1.00 11.83 299 LEU A CA 1
ATOM 2167 C C . LEU A 1 273 ? -22.759 52.836 53.753 1.00 11.69 299 LEU A C 1
ATOM 2168 O O . LEU A 1 273 ? -21.600 52.408 53.782 1.00 12.61 299 LEU A O 1
ATOM 2173 N N . ASP A 1 274 ? -23.544 52.864 54.833 1.00 12.06 300 ASP A N 1
ATOM 2174 C CA . ASP A 1 274 ? -23.020 52.376 56.110 1.00 11.95 300 ASP A CA 1
ATOM 2175 C C . ASP A 1 274 ? -22.595 50.913 55.971 1.00 11.06 300 ASP A C 1
ATOM 2176 O O . ASP A 1 274 ? -21.575 50.510 56.514 1.00 10.87 300 ASP A O 1
ATOM 2181 N N . TRP A 1 275 ? -23.384 50.122 55.250 1.00 12.30 301 TRP A N 1
ATOM 2182 C CA . TRP A 1 275 ? -23.071 48.713 55.047 1.00 10.61 301 TRP A CA 1
ATOM 2183 C C . TRP A 1 275 ? -21.733 48.503 54.354 1.00 11.02 301 TRP A C 1
ATOM 2184 O O . TRP A 1 275 ? -21.083 47.497 54.599 1.00 11.02 301 TRP A O 1
ATOM 2195 N N . TRP A 1 276 ? -21.361 49.447 53.500 1.00 10.11 302 TRP A N 1
ATOM 2196 C CA . TRP A 1 276 ? -20.089 49.432 52.797 1.00 10.45 302 TRP A CA 1
ATOM 2197 C C . TRP A 1 276 ? -18.901 49.941 53.628 1.00 11.29 302 TRP A C 1
ATOM 2198 O O . TRP A 1 276 ? -17.759 49.648 53.280 1.00 11.81 302 TRP A O 1
ATOM 2209 N N . THR A 1 277 ? -19.158 50.708 54.685 1.00 11.53 303 THR A N 1
ATOM 2210 C CA . THR A 1 277 ? -18.092 51.323 55.476 1.00 11.18 303 THR A CA 1
ATOM 2211 C C . THR A 1 277 ? -17.532 50.350 56.518 1.00 11.37 303 THR A C 1
ATOM 2212 O O . THR A 1 277 ? -18.204 49.395 56.899 1.00 10.50 303 THR A O 1
ATOM 2216 N N . PRO A 1 278 ? -16.313 50.595 57.016 1.00 10.92 304 PRO A N 1
ATOM 2217 C CA . PRO A 1 278 ? -15.761 49.754 58.082 1.00 10.44 304 PRO A CA 1
ATOM 2218 C C . PRO A 1 278 ? -16.648 49.590 59.321 1.00 10.29 304 PRO A C 1
ATOM 2219 O O . PRO A 1 278 ? -16.637 48.531 59.949 1.00 10.81 304 PRO A O 1
ATOM 2223 N N . GLN A 1 279 ? -17.454 50.596 59.670 1.00 11.14 305 GLN A N 1
ATOM 2224 C CA . GLN A 1 279 ? -18.286 50.488 60.870 1.00 10.46 305 GLN A CA 1
ATOM 2225 C C . GLN A 1 279 ? -19.557 49.656 60.645 1.00 11.11 305 GLN A C 1
ATOM 2226 O O . GLN A 1 279 ? -20.160 49.199 61.617 1.00 11.73 305 GLN A O 1
ATOM 2232 N N . GLY A 1 280 ? -19.941 49.472 59.385 1.00 10.75 306 GLY A N 1
ATOM 2233 C CA . GLY A 1 280 ? -21.067 48.630 59.031 1.00 11.61 306 GLY A CA 1
ATOM 2234 C C . GLY A 1 280 ? -22.387 49.290 59.368 1.00 11.41 306 GLY A C 1
ATOM 2235 O O . GLY A 1 280 ? -22.449 50.473 59.715 1.00 14.73 306 GLY A O 1
ATOM 2236 N N . TYR A 1 281 ? -23.445 48.495 59.268 1.00 11.75 307 TYR A N 1
ATOM 2237 C CA . TYR A 1 281 ? -24.800 48.958 59.520 1.00 13.32 307 TYR A CA 1
ATOM 2238 C C . TYR A 1 281 ? -25.408 47.945 60.472 1.00 13.37 307 TYR A C 1
ATOM 2239 O O . TYR A 1 281 ? -25.789 46.843 60.058 1.00 13.21 307 TYR A O 1
ATOM 2248 N N . ASN A 1 282 ? -25.460 48.336 61.741 1.00 14.75 308 ASN A N 1
ATOM 2249 C CA . ASN A 1 282 ? -26.070 47.560 62.807 1.00 15.60 308 ASN A CA 1
ATOM 2250 C C . ASN A 1 282 ? -25.655 46.103 62.812 1.00 15.80 308 ASN A C 1
ATOM 2251 O O . ASN A 1 282 ? -26.483 45.185 62.902 1.00 17.61 308 ASN A O 1
ATOM 2256 N N . GLY A 1 283 ? -24.347 45.912 62.687 1.00 12.50 309 GLY A N 1
ATOM 2257 C CA . GLY A 1 283 ? -23.778 44.576 62.756 1.00 11.94 309 GLY A CA 1
ATOM 2258 C C . GLY A 1 283 ? -23.652 43.848 61.431 1.00 10.19 309 GLY A C 1
ATOM 2259 O O . GLY A 1 283 ? -23.202 42.707 61.456 1.00 10.70 309 GLY A O 1
ATOM 2260 N N . LYS A 1 284 ? -24.057 44.474 60.328 1.00 8.70 310 LYS A N 1
ATOM 2261 C CA . LYS A 1 284 ? -23.986 43.890 58.990 1.00 9.02 310 LYS A CA 1
ATOM 2262 C C . LYS A 1 284 ? -23.015 44.719 58.156 1.00 9.78 310 LYS A C 1
ATOM 2263 O O . LYS A 1 284 ? -22.976 45.937 58.286 1.00 11.42 310 LYS A O 1
ATOM 2269 N N . ARG A 1 285 ? -22.215 44.073 57.314 1.00 9.73 311 ARG A N 1
ATOM 2270 C CA . ARG A 1 285 ? -21.190 44.807 56.586 1.00 10.52 311 ARG A CA 1
ATOM 2271 C C . ARG A 1 285 ? -20.691 43.951 55.437 1.00 10.42 311 ARG A C 1
ATOM 2272 O O . ARG A 1 285 ? -20.664 42.725 55.551 1.00 11.24 311 ARG A O 1
ATOM 2280 N N . VAL A 1 286 ? -20.360 44.604 54.332 1.00 9.98 312 VAL A N 1
ATOM 2281 C CA . VAL A 1 286 ? -19.624 43.967 53.247 1.00 10.20 312 VAL A CA 1
ATOM 2282 C C . VAL A 1 286 ? -18.325 43.326 53.770 1.00 10.60 312 VAL A C 1
ATOM 2283 O O . VAL A 1 286 ? -17.713 43.789 54.741 1.00 9.39 312 VAL A O 1
ATOM 2287 N N . ALA A 1 287 ? -17.893 42.224 53.167 1.00 10.49 313 ALA A N 1
ATOM 2288 C CA . ALA A 1 287 ? -16.595 41.667 53.537 1.00 10.97 313 ALA A CA 1
ATOM 2289 C C . ALA A 1 287 ? -15.512 42.689 53.227 1.00 11.23 313 ALA A C 1
ATOM 2290 O O . ALA A 1 287 ? -15.580 43.425 52.245 1.00 10.47 313 ALA A O 1
ATOM 2292 N N . TYR A 1 288 ? -14.501 42.710 54.088 1.00 10.37 314 TYR A N 1
ATOM 2293 C CA . TYR A 1 288 ? -13.331 43.541 53.850 1.00 9.92 314 TYR A CA 1
ATOM 2294 C C . TYR A 1 288 ? -12.087 42.669 53.809 1.00 10.59 314 TYR A C 1
ATOM 2295 O O . TYR A 1 288 ? -11.909 41.763 54.630 1.00 10.08 314 TYR A O 1
ATOM 2304 N N . THR A 1 289 ? -11.200 42.944 52.865 1.00 9.10 315 THR A N 1
ATOM 2305 C CA . THR A 1 289 ? -9.861 42.336 52.988 1.00 9.30 315 THR A CA 1
ATOM 2306 C C . THR A 1 289 ? -9.103 42.948 54.174 1.00 10.52 315 THR A C 1
ATOM 2307 O O . THR A 1 289 ? -9.388 44.079 54.588 1.00 11.13 315 THR A O 1
ATOM 2311 N N . PRO A 1 290 ? -8.138 42.192 54.727 1.00 8.44 316 PRO A N 1
ATOM 2312 C CA . PRO A 1 290 ? -7.355 42.760 55.826 1.00 9.54 316 PRO A CA 1
ATOM 2313 C C . PRO A 1 290 ? -6.626 44.024 55.398 1.00 10.05 316 PRO A C 1
ATOM 2314 O O . PRO A 1 290 ? -6.418 44.916 56.228 1.00 10.95 316 PRO A O 1
ATOM 2318 N N . GLY A 1 291 ? -6.306 44.104 54.112 1.00 10.19 317 GLY A N 1
ATOM 2319 C CA . GLY A 1 291 ? -5.651 45.274 53.530 1.00 11.15 317 GLY A CA 1
ATOM 2320 C C . GLY A 1 291 ? -6.538 46.486 53.291 1.00 12.63 317 GLY A C 1
ATOM 2321 O O . GLY A 1 291 ? -6.030 47.521 52.851 1.00 14.05 317 GLY A O 1
ATOM 2322 N N . GLY A 1 292 ? -7.835 46.376 53.574 1.00 11.96 318 GLY A N 1
ATOM 2323 C CA . GLY A 1 292 ? -8.749 47.527 53.545 1.00 11.67 318 GLY A CA 1
ATOM 2324 C C . GLY A 1 292 ? -9.658 47.670 52.335 1.00 11.10 318 GLY A C 1
ATOM 2325 O O . GLY A 1 292 ? -10.336 48.698 52.187 1.00 10.95 318 GLY A O 1
ATOM 2326 N N . LEU A 1 293 ? -9.693 46.651 51.475 1.00 10.05 319 LEU A N 1
ATOM 2327 C CA . LEU A 1 293 ? -10.555 46.688 50.292 1.00 10.79 319 LEU A CA 1
ATOM 2328 C C . LEU A 1 293 ? -11.924 46.114 50.625 1.00 10.17 319 LEU A C 1
ATOM 2329 O O . LEU A 1 293 ? -12.009 44.983 51.099 1.00 10.95 319 LEU A O 1
ATOM 2334 N N . ALA A 1 294 ? -12.990 46.874 50.367 1.00 9.57 320 ALA A N 1
ATOM 2335 C CA . ALA A 1 294 ? -14.353 46.342 50.516 1.00 8.66 320 ALA A CA 1
ATOM 2336 C C . ALA A 1 294 ? -14.491 45.358 49.367 1.00 8.52 320 ALA A C 1
ATOM 2337 O O . ALA A 1 294 ? -14.291 45.745 48.209 1.00 10.08 320 ALA A O 1
ATOM 2339 N N . HIS A 1 295 ? -14.784 44.097 49.684 1.00 8.96 321 HIS A N 1
ATOM 2340 C CA . HIS A 1 295 ? -14.680 42.997 48.721 1.00 10.24 321 HIS A CA 1
ATOM 2341 C C . HIS A 1 295 ? -16.036 42.293 48.560 1.00 9.87 321 HIS A C 1
ATOM 2342 O O . HIS A 1 295 ? -16.437 41.426 49.361 1.00 11.52 321 HIS A O 1
ATOM 2349 N N . LEU A 1 296 ? -16.777 42.713 47.541 1.00 10.85 322 LEU A N 1
ATOM 2350 C CA . LEU A 1 296 ? -18.170 42.293 47.448 1.00 11.05 322 LEU A CA 1
ATOM 2351 C C . LEU A 1 296 ? -18.360 40.868 46.955 1.00 13.16 322 LEU A C 1
ATOM 2352 O O . LEU A 1 296 ? -19.272 40.178 47.431 1.00 14.20 322 LEU A O 1
ATOM 2357 N N . ASP A 1 297 ? -17.515 40.454 46.012 1.00 12.20 323 ASP A N 1
ATOM 2358 C CA . ASP A 1 297 ? -17.709 39.181 45.343 1.00 14.34 323 ASP A CA 1
ATOM 2359 C C . ASP A 1 297 ? -16.383 38.788 44.728 1.00 15.54 323 ASP A C 1
ATOM 2360 O O . ASP A 1 297 ? -15.486 39.616 44.617 1.00 13.92 323 ASP A O 1
ATOM 2365 N N . THR A 1 298 ? -16.298 37.535 44.292 1.00 16.32 324 THR A N 1
ATOM 2366 C CA . THR A 1 298 ? -15.122 36.991 43.616 1.00 16.90 324 THR A CA 1
ATOM 2367 C C . THR A 1 298 ? -14.788 37.775 42.346 1.00 14.88 324 THR A C 1
ATOM 2368 O O . THR A 1 298 ? -13.612 37.994 42.069 1.00 16.55 324 THR A O 1
ATOM 2372 N N . TRP A 1 299 ? -15.809 38.222 41.620 1.00 14.25 325 TRP A N 1
ATOM 2373 C CA . TRP A 1 299 ? -15.641 38.846 40.307 1.00 13.95 325 TRP A CA 1
ATOM 2374 C C . TRP A 1 299 ? -15.664 40.362 40.421 1.00 12.73 325 TRP A C 1
ATOM 2375 O O . TRP A 1 299 ? -16.594 40.940 40.983 1.00 13.75 325 TRP A O 1
ATOM 2386 N N . GLY A 1 300 ? -14.617 40.999 39.894 1.00 11.65 326 GLY A N 1
ATOM 2387 C CA . GLY A 1 300 ? -14.542 42.459 39.858 1.00 12.05 326 GLY A CA 1
ATOM 2388 C C . GLY A 1 300 ? -14.716 43.197 41.175 1.00 10.33 326 GLY A C 1
ATOM 2389 O O . GLY A 1 300 ? -15.436 44.182 41.244 1.00 11.00 326 GLY A O 1
ATOM 2390 N N . PRO A 1 301 ? -14.012 42.789 42.238 1.00 10.09 327 PRO A N 1
ATOM 2391 C CA . PRO A 1 301 ? -14.126 43.531 43.493 1.00 10.56 327 PRO A CA 1
ATOM 2392 C C . PRO A 1 301 ? -13.689 44.992 43.371 1.00 9.99 327 PRO A C 1
ATOM 2393 O O . PRO A 1 301 ? -14.350 45.860 43.956 1.00 10.14 327 PRO A O 1
ATOM 2397 N N . LEU A 1 302 ? -12.633 45.284 42.601 1.00 9.34 328 LEU A N 1
ATOM 2398 C CA . LEU A 1 302 ? -12.200 46.686 42.451 1.00 8.24 328 LEU A CA 1
ATOM 2399 C C . LEU A 1 302 ? -13.280 47.520 41.758 1.00 10.37 328 LEU A C 1
ATOM 2400 O O . LEU A 1 302 ? -13.509 48.665 42.146 1.00 10.39 328 LEU A O 1
ATOM 2405 N N . ARG A 1 303 ? -13.891 46.965 40.715 1.00 10.92 329 ARG A N 1
ATOM 2406 C CA . ARG A 1 303 ? -15.048 47.568 40.041 1.00 11.00 329 ARG A CA 1
ATOM 2407 C C . ARG A 1 303 ? -16.135 47.967 41.031 1.00 9.81 329 ARG A C 1
ATOM 2408 O O . ARG A 1 303 ? -16.584 49.125 41.042 1.00 10.31 329 ARG A O 1
ATOM 2416 N N . TYR A 1 304 ? -16.549 47.050 41.905 1.00 9.07 330 TYR A N 1
ATOM 2417 C CA . TYR A 1 304 ? -17.627 47.386 42.832 1.00 9.83 330 TYR A CA 1
ATOM 2418 C C . TYR A 1 304 ? -17.206 48.447 43.850 1.00 10.61 330 TYR A C 1
ATOM 2419 O O . TYR A 1 304 ? -17.932 49.423 44.068 1.00 11.28 330 TYR A O 1
ATOM 2428 N N . ALA A 1 305 ? -16.009 48.303 44.413 1.00 10.00 331 ALA A N 1
ATOM 2429 C CA . ALA A 1 305 ? -15.579 49.186 45.504 1.00 8.50 331 ALA A CA 1
ATOM 2430 C C . ALA A 1 305 ? -15.336 50.601 44.984 1.00 10.27 331 ALA A C 1
ATOM 2431 O O . ALA A 1 305 ? -15.759 51.572 45.631 1.00 10.30 331 ALA A O 1
ATOM 2433 N N . THR A 1 306 ? -14.753 50.718 43.793 1.00 10.30 332 THR A N 1
ATOM 2434 C CA . THR A 1 306 ? -14.533 52.039 43.211 1.00 10.23 332 THR A CA 1
ATOM 2435 C C . THR A 1 306 ? -15.816 52.723 42.734 1.00 11.59 332 THR A C 1
ATOM 2436 O O . THR A 1 306 ? -15.881 53.952 42.724 1.00 12.48 332 THR A O 1
ATOM 2440 N N . THR A 1 307 ? -16.819 51.939 42.348 1.00 9.81 333 THR A N 1
ATOM 2441 C CA . THR A 1 307 ? -18.131 52.495 41.977 1.00 11.83 333 THR A CA 1
ATOM 2442 C C . THR A 1 307 ? -18.815 53.036 43.228 1.00 10.94 333 THR A C 1
ATOM 2443 O O . THR A 1 307 ? -19.355 54.158 43.232 1.00 10.90 333 THR A O 1
ATOM 2447 N N . GLU A 1 308 ? -18.743 52.264 44.312 1.00 10.38 334 GLU A N 1
ATOM 2448 C CA . GLU A 1 308 ? -19.315 52.715 45.592 1.00 10.65 334 GLU A CA 1
ATOM 2449 C C . GLU A 1 308 ? -18.572 53.945 46.087 1.00 10.31 334 GLU A C 1
ATOM 2450 O O . GLU A 1 308 ? -19.202 54.818 46.694 1.00 12.00 334 GLU A O 1
ATOM 2456 N N . ALA A 1 309 ? -17.264 54.036 45.824 1.00 11.54 335 ALA A N 1
ATOM 2457 C CA . ALA A 1 309 ? -16.526 55.259 46.158 1.00 10.66 335 ALA A CA 1
ATOM 2458 C C . ALA A 1 309 ? -17.157 56.474 45.471 1.00 11.32 335 ALA A C 1
ATOM 2459 O O . ALA A 1 309 ? -17.383 57.498 46.118 1.00 11.90 335 ALA A O 1
ATOM 2461 N N . PHE A 1 310 ? -17.501 56.348 44.190 1.00 10.96 336 PHE A N 1
ATOM 2462 C CA . PHE A 1 310 ? -18.180 57.449 43.499 1.00 10.85 336 PHE A CA 1
ATOM 2463 C C . PHE A 1 310 ? -19.503 57.807 44.144 1.00 11.94 336 PHE A C 1
ATOM 2464 O O . PHE A 1 310 ? -19.746 58.984 44.405 1.00 11.73 336 PHE A O 1
ATOM 2472 N N . LEU A 1 311 ? -20.346 56.819 44.422 1.00 13.13 337 LEU A N 1
ATOM 2473 C CA . LEU A 1 311 ? -21.623 57.111 45.072 1.00 12.26 337 LEU A CA 1
ATOM 2474 C C . LEU A 1 311 ? -21.449 57.785 46.427 1.00 13.11 337 LEU A C 1
ATOM 2475 O O . LEU A 1 311 ? -22.199 58.709 46.767 1.00 13.56 337 LEU A O 1
ATOM 2480 N N . ALA A 1 312 ? -20.453 57.318 47.188 1.00 11.31 338 ALA A N 1
ATOM 2481 C CA . ALA A 1 312 ? -20.161 57.875 48.508 1.00 12.18 338 ALA A CA 1
ATOM 2482 C C . ALA A 1 312 ? -19.691 59.325 48.423 1.00 12.08 338 ALA A C 1
ATOM 2483 O O . ALA A 1 312 ? -20.141 60.152 49.224 1.00 13.39 338 ALA A O 1
ATOM 2485 N N . PHE A 1 313 ? -18.845 59.645 47.445 1.00 13.50 339 PHE A N 1
ATOM 2486 C CA . PHE A 1 313 ? -18.421 61.031 47.243 1.00 13.54 339 PHE A CA 1
ATOM 2487 C C . PHE A 1 313 ? -19.634 61.904 46.899 1.00 14.77 339 PHE A C 1
ATOM 2488 O O . PHE A 1 313 ? -19.792 62.999 47.446 1.00 15.44 339 PHE A O 1
ATOM 2496 N N . VAL A 1 314 ? -20.465 61.450 45.961 1.00 13.86 340 VAL A N 1
ATOM 2497 C CA . VAL A 1 314 ? -21.616 62.241 45.524 1.00 13.61 340 VAL A CA 1
ATOM 2498 C C . VAL A 1 314 ? -22.566 62.477 46.700 1.00 15.05 340 VAL A C 1
ATOM 2499 O O . VAL A 1 314 ? -23.042 63.593 46.917 1.00 15.62 340 VAL A O 1
ATOM 2503 N N . TYR A 1 315 ? -22.807 61.440 47.495 1.00 14.31 341 TYR A N 1
ATOM 2504 C CA . TYR A 1 315 ? -23.706 61.567 48.624 1.00 16.07 341 TYR A CA 1
ATOM 2505 C C . TYR A 1 315 ? -23.109 62.485 49.694 1.00 16.18 341 TYR A C 1
ATOM 2506 O O . TYR A 1 315 ? -23.779 63.399 50.181 1.00 16.18 341 TYR A O 1
ATOM 2515 N N . ALA A 1 316 ? -21.848 62.269 50.041 1.00 16.34 342 ALA A N 1
ATOM 2516 C CA . ALA A 1 316 ? -21.191 63.123 51.030 1.00 17.57 342 ALA A CA 1
ATOM 2517 C C . ALA A 1 316 ? -21.214 64.589 50.608 1.00 18.33 342 ALA A C 1
ATOM 2518 O O . ALA A 1 316 ? -21.450 65.473 51.423 1.00 16.83 342 ALA A O 1
ATOM 2520 N N . ASP A 1 317 ? -20.965 64.855 49.332 1.00 18.14 343 ASP A N 1
ATOM 2521 C CA . ASP A 1 317 ? -20.968 66.231 48.844 1.00 19.64 343 ASP A CA 1
ATOM 2522 C C . ASP A 1 317 ? -22.347 66.876 48.864 1.00 20.67 343 ASP A C 1
ATOM 2523 O O . ASP A 1 317 ? -22.448 68.109 48.794 1.00 22.26 343 ASP A O 1
ATOM 2528 N N . SER A 1 318 ? -23.394 66.060 48.958 1.00 20.08 344 SER A N 1
ATOM 2529 C CA A SER A 1 318 ? -24.769 66.553 48.851 0.50 20.42 344 SER A CA 1
ATOM 2530 C CA B SER A 1 318 ? -24.774 66.539 48.849 0.50 20.58 344 SER A CA 1
ATOM 2531 C C . SER A 1 318 ? -25.436 66.769 50.207 1.00 21.13 344 SER A C 1
ATOM 2532 O O . SER A 1 318 ? -26.580 67.226 50.265 1.00 23.31 344 SER A O 1
ATOM 2537 N N . ILE A 1 319 ? -24.733 66.417 51.279 1.00 20.67 345 ILE A N 1
ATOM 2538 C CA . ILE A 1 319 ? -25.251 66.548 52.636 1.00 21.75 345 ILE A CA 1
ATOM 2539 C C . ILE A 1 319 ? -24.380 67.473 53.475 1.00 21.84 345 ILE A C 1
ATOM 2540 O O . ILE A 1 319 ? -23.260 67.807 53.088 1.00 22.71 345 ILE A O 1
ATOM 2545 N N . ASN A 1 320 ? -24.893 67.846 54.644 1.00 21.95 346 ASN A N 1
ATOM 2546 C CA . ASN A 1 320 ? -24.207 68.780 55.534 1.00 23.89 346 ASN A CA 1
ATOM 2547 C C . ASN A 1 320 ? -23.614 68.207 56.817 1.00 23.08 346 ASN A C 1
ATOM 2548 O O . ASN A 1 320 ? -22.702 68.808 57.379 1.00 24.92 346 ASN A O 1
ATOM 2553 N N . ASP A 1 321 ? -24.114 67.063 57.278 1.00 22.41 347 ASP A N 1
ATOM 2554 C CA . ASP A 1 321 ? -23.638 66.490 58.532 1.00 22.10 347 ASP A CA 1
ATOM 2555 C C . ASP A 1 321 ? -22.144 66.188 58.477 1.00 22.81 347 ASP A C 1
ATOM 2556 O O . ASP A 1 321 ? -21.700 65.379 57.665 1.00 20.85 347 ASP A O 1
ATOM 2561 N N . PRO A 1 322 ? -21.365 66.828 59.360 1.00 21.70 348 PRO A N 1
ATOM 2562 C CA . PRO A 1 322 ? -19.915 66.667 59.301 1.00 21.82 348 PRO A CA 1
ATOM 2563 C C . PRO A 1 322 ? -19.442 65.227 59.525 1.00 20.97 348 PRO A C 1
ATOM 2564 O O . PRO A 1 322 ? -18.540 64.781 58.807 1.00 20.73 348 PRO A O 1
ATOM 2568 N N . ALA A 1 323 ? -20.030 64.521 60.489 1.00 19.65 349 ALA A N 1
ATOM 2569 C CA . ALA A 1 323 ? -19.623 63.146 60.769 1.00 18.67 349 ALA A CA 1
ATOM 2570 C C . ALA A 1 323 ? -19.934 62.188 59.612 1.00 18.47 349 ALA A C 1
ATOM 2571 O O . ALA A 1 323 ? -19.089 61.369 59.260 1.00 17.86 349 ALA A O 1
ATOM 2573 N N . LEU A 1 324 ? -21.124 62.298 59.025 1.00 18.14 350 LEU A N 1
ATOM 2574 C CA . LEU A 1 324 ? -21.474 61.498 57.848 1.00 17.87 350 LEU A CA 1
ATOM 2575 C C . LEU A 1 324 ? -20.587 61.828 56.650 1.00 17.58 350 LEU A C 1
ATOM 2576 O O . LEU A 1 324 ? -20.108 60.921 55.967 1.00 16.18 350 LEU A O 1
ATOM 2581 N N . LYS A 1 325 ? -20.359 63.114 56.398 1.00 15.40 351 LYS A N 1
ATOM 2582 C CA . LYS A 1 325 ? -19.491 63.522 55.299 1.00 15.99 351 LYS A CA 1
ATOM 2583 C C . LYS A 1 325 ? -18.098 62.915 55.420 1.00 16.38 351 LYS A C 1
ATOM 2584 O O . LYS A 1 325 ? -17.566 62.377 54.447 1.00 16.38 351 LYS A O 1
ATOM 2590 N N . GLN A 1 326 ? -17.503 62.997 56.607 1.00 15.03 352 GLN A N 1
ATOM 2591 C CA . GLN A 1 326 ? -16.159 62.463 56.843 1.00 16.07 352 GLN A CA 1
ATOM 2592 C C . GLN A 1 326 ? -16.122 60.941 56.700 1.00 14.40 352 GLN A C 1
ATOM 2593 O O . GLN A 1 326 ? -15.215 60.378 56.068 1.00 14.96 352 GLN A O 1
ATOM 2599 N N . LYS A 1 327 ? -17.118 60.280 57.276 1.00 14.07 353 LYS A N 1
ATOM 2600 C CA . LYS A 1 327 ? -17.178 58.821 57.194 1.00 14.41 353 LYS A CA 1
ATOM 2601 C C . LYS A 1 327 ? -17.294 58.368 55.733 1.00 13.80 353 LYS A C 1
ATOM 2602 O O . LYS A 1 327 ? -16.603 57.447 55.314 1.00 13.03 353 LYS A O 1
ATOM 2608 N N . TYR A 1 328 ? -18.170 59.000 54.956 1.00 13.17 354 TYR A N 1
ATOM 2609 C CA . TYR A 1 328 ? -18.326 58.539 53.576 1.00 12.78 354 TYR A CA 1
ATOM 2610 C C . TYR A 1 328 ? -17.180 58.929 52.659 1.00 14.64 354 TYR A C 1
ATOM 2611 O O . TYR A 1 328 ? -16.795 58.134 51.799 1.00 14.32 354 TYR A O 1
ATOM 2620 N N . TYR A 1 329 ? -16.642 60.138 52.839 1.00 14.02 355 TYR A N 1
ATOM 2621 C CA . TYR A 1 329 ? -15.453 60.573 52.104 1.00 13.36 355 TYR A CA 1
ATOM 2622 C C . TYR A 1 329 ? -14.266 59.647 52.388 1.00 13.40 355 TYR A C 1
ATOM 2623 O O . TYR A 1 329 ? -13.568 59.245 51.460 1.00 14.92 355 TYR A O 1
ATOM 2632 N N . ASN A 1 330 ? -14.025 59.316 53.655 1.00 12.51 356 ASN A N 1
ATOM 2633 C CA . ASN A 1 330 ? -12.842 58.513 53.989 1.00 11.86 356 ASN A CA 1
ATOM 2634 C C . ASN A 1 330 ? -12.963 57.113 53.383 1.00 11.89 356 ASN A C 1
ATOM 2635 O O . ASN A 1 330 ? -11.984 56.556 52.859 1.00 12.30 356 ASN A O 1
ATOM 2640 N N . PHE A 1 331 ? -14.182 56.573 53.467 1.00 10.42 357 PHE A N 1
ATOM 2641 C CA . PHE A 1 331 ? -14.449 55.296 52.787 1.00 11.51 357 PHE A CA 1
ATOM 2642 C C . PHE A 1 331 ? -14.111 55.370 51.298 1.00 11.16 357 PHE A C 1
ATOM 2643 O O . PHE A 1 331 ? -13.381 54.518 50.770 1.00 11.88 357 PHE A O 1
ATOM 2651 N N . ALA A 1 332 ? -14.660 56.370 50.616 1.00 11.42 358 ALA A N 1
ATOM 2652 C CA . ALA A 1 332 ? -14.480 56.478 49.171 1.00 10.55 358 ALA A CA 1
ATOM 2653 C C . ALA A 1 332 ? -12.994 56.610 48.813 1.00 9.95 358 ALA A C 1
ATOM 2654 O O . ALA A 1 332 ? -12.489 55.873 47.966 1.00 9.42 358 ALA A O 1
ATOM 2656 N N . LYS A 1 333 ? -12.294 57.532 49.474 1.00 10.61 359 LYS A N 1
ATOM 2657 C CA . LYS A 1 333 ? -10.892 57.767 49.123 1.00 10.61 359 LYS A CA 1
ATOM 2658 C C . LYS A 1 333 ? -10.070 56.521 49.439 1.00 10.27 359 LYS A C 1
ATOM 2659 O O . LYS A 1 333 ? -9.140 56.200 48.694 1.00 11.70 359 LYS A O 1
ATOM 2665 N N . SER A 1 334 ? -10.437 55.807 50.502 1.00 11.09 360 SER A N 1
ATOM 2666 C CA . SER A 1 334 ? -9.687 54.612 50.860 1.00 12.14 360 SER A CA 1
ATOM 2667 C C . SER A 1 334 ? -9.778 53.544 49.774 1.00 11.43 360 SER A C 1
ATOM 2668 O O . SER A 1 334 ? -8.830 52.797 49.539 1.00 12.35 360 SER A O 1
ATOM 2671 N N . GLN A 1 335 ? -10.937 53.472 49.118 1.00 11.31 361 GLN A N 1
ATOM 2672 C CA . GLN A 1 335 ? -11.085 52.452 48.076 1.00 10.24 361 GLN A CA 1
ATOM 2673 C C . GLN A 1 335 ? -10.351 52.817 46.791 1.00 10.23 361 GLN A C 1
ATOM 2674 O O . GLN A 1 335 ? -9.715 51.968 46.167 1.00 10.89 361 GLN A O 1
ATOM 2680 N N . ILE A 1 336 ? -10.427 54.083 46.399 1.00 11.10 362 ILE A N 1
ATOM 2681 C CA . ILE A 1 336 ? -9.657 54.511 45.245 1.00 10.46 362 ILE A CA 1
ATOM 2682 C C . ILE A 1 336 ? -8.156 54.342 45.502 1.00 10.41 362 ILE A C 1
ATOM 2683 O O . ILE A 1 336 ? -7.425 53.833 44.655 1.00 11.31 362 ILE A O 1
ATOM 2688 N N . ASP A 1 337 ? -7.718 54.753 46.697 1.00 10.86 363 ASP A N 1
ATOM 2689 C CA . ASP A 1 337 ? -6.278 54.676 46.987 1.00 11.72 363 ASP A CA 1
ATOM 2690 C C . ASP A 1 337 ? -5.795 53.234 47.013 1.00 11.03 363 ASP A C 1
ATOM 2691 O O . ASP A 1 337 ? -4.687 52.945 46.563 1.00 11.44 363 ASP A O 1
ATOM 2696 N N . TYR A 1 338 ? -6.639 52.314 47.488 1.00 10.78 364 TYR A N 1
ATOM 2697 C CA . TYR A 1 338 ? -6.284 50.898 47.425 1.00 10.32 364 TYR A CA 1
ATOM 2698 C C . TYR A 1 338 ? -6.013 50.482 45.985 1.00 10.60 364 TYR A C 1
ATOM 2699 O O . TYR A 1 338 ? -4.995 49.871 45.682 1.00 11.42 364 TYR A O 1
ATOM 2708 N N . ALA A 1 339 ? -6.910 50.858 45.077 1.00 10.88 365 ALA A N 1
ATOM 2709 C CA . ALA A 1 339 ? -6.734 50.530 43.654 1.00 10.32 365 ALA A CA 1
ATOM 2710 C C . ALA A 1 339 ? -5.460 51.104 43.030 1.00 11.54 365 ALA A C 1
ATOM 2711 O O . ALA A 1 339 ? -4.891 50.521 42.100 1.00 11.55 365 ALA A O 1
ATOM 2713 N N . LEU A 1 340 ? -5.012 52.252 43.544 1.00 10.81 366 LEU A N 1
ATOM 2714 C CA . LEU A 1 340 ? -3.849 52.958 42.978 1.00 10.94 366 LEU A CA 1
ATOM 2715 C C . LEU A 1 340 ? -2.529 52.569 43.624 1.00 11.71 366 LEU A C 1
ATOM 2716 O O . LEU A 1 340 ? -1.465 52.892 43.080 1.00 12.58 366 LEU A O 1
ATOM 2721 N N . GLY A 1 341 ? -2.588 51.885 44.765 1.00 11.80 367 GLY A N 1
ATOM 2722 C CA . GLY A 1 341 ? -1.380 51.346 45.380 1.00 12.66 367 GLY A CA 1
ATOM 2723 C C . GLY A 1 341 ? -1.326 51.314 46.895 1.00 13.30 367 GLY A C 1
ATOM 2724 O O . GLY A 1 341 ? -0.314 50.883 47.444 1.00 13.72 367 GLY A O 1
ATOM 2725 N N . SER A 1 342 ? -2.388 51.755 47.565 1.00 12.74 368 SER A N 1
ATOM 2726 C CA . SER A 1 342 ? -2.444 51.706 49.033 1.00 14.04 368 SER A CA 1
ATOM 2727 C C . SER A 1 342 ? -2.957 50.356 49.514 1.00 13.06 368 SER A C 1
ATOM 2728 O O . SER A 1 342 ? -4.104 50.228 49.962 1.00 13.23 368 SER A O 1
ATOM 2731 N N . ASN A 1 343 ? -2.082 49.363 49.416 1.00 12.79 369 ASN A N 1
ATOM 2732 C CA . ASN A 1 343 ? -2.472 47.983 49.665 1.00 13.25 369 ASN A CA 1
ATOM 2733 C C . ASN A 1 343 ? -1.235 47.213 50.116 1.00 14.57 369 ASN A C 1
ATOM 2734 O O . ASN A 1 343 ? -0.152 47.800 50.179 1.00 13.93 369 ASN A O 1
ATOM 2739 N N . PRO A 1 344 ? -1.384 45.933 50.492 1.00 13.99 370 PRO A N 1
ATOM 2740 C CA . PRO A 1 344 ? -0.237 45.281 51.134 1.00 14.51 370 PRO A CA 1
ATOM 2741 C C . PRO A 1 344 ? 0.945 45.094 50.204 1.00 15.93 370 PRO A C 1
ATOM 2742 O O . PRO A 1 344 ? 2.046 44.896 50.715 1.00 16.94 370 PRO A O 1
ATOM 2746 N N . ASP A 1 345 ? 0.728 45.147 48.894 1.00 14.81 371 ASP A N 1
ATOM 2747 C CA . ASP A 1 345 ? 1.809 45.021 47.916 1.00 16.87 371 ASP A CA 1
ATOM 2748 C C . ASP A 1 345 ? 2.344 46.356 47.403 1.00 16.74 371 ASP A C 1
ATOM 2749 O O . ASP A 1 345 ? 3.291 46.398 46.592 1.00 17.28 371 ASP A O 1
ATOM 2754 N N . ASN A 1 346 ? 1.749 47.438 47.899 1.00 15.61 372 ASN A N 1
ATOM 2755 C CA . ASN A 1 346 ? 2.094 48.789 47.480 1.00 16.89 372 ASN A CA 1
ATOM 2756 C C . ASN A 1 346 ? 2.040 48.975 45.964 1.00 15.74 372 ASN A C 1
ATOM 2757 O O . ASN A 1 346 ? 2.846 49.698 45.377 1.00 16.92 372 ASN A O 1
ATOM 2762 N N . ARG A 1 347 ? 1.067 48.337 45.325 1.00 14.04 373 ARG A N 1
ATOM 2763 C CA . ARG A 1 347 ? 1.085 48.253 43.868 1.00 13.06 373 ARG A CA 1
ATOM 2764 C C . ARG A 1 347 ? -0.206 48.723 43.237 1.00 13.15 373 ARG A C 1
ATOM 2765 O O . ARG A 1 347 ? -1.284 48.497 43.774 1.00 13.16 373 ARG A O 1
ATOM 2773 N N . SER A 1 348 ? -0.078 49.403 42.110 1.00 12.43 374 SER A N 1
ATOM 2774 C CA . SER A 1 348 ? -1.234 49.797 41.334 1.00 12.61 374 SER A CA 1
ATOM 2775 C C . SER A 1 348 ? -1.920 48.589 40.713 1.00 12.37 374 SER A C 1
ATOM 2776 O O . SER A 1 348 ? -1.258 47.641 40.288 1.00 12.05 374 SER A O 1
ATOM 2779 N N . TYR A 1 349 ? -3.254 48.654 40.710 1.00 10.36 375 TYR A N 1
ATOM 2780 C CA . TYR A 1 349 ? -4.137 47.737 39.975 1.00 9.75 375 TYR A CA 1
ATOM 2781 C C . TYR A 1 349 ? -4.685 48.347 38.689 1.00 11.35 375 TYR A C 1
ATOM 2782 O O . TYR A 1 349 ? -5.632 47.817 38.099 1.00 10.44 375 TYR A O 1
ATOM 2791 N N . VAL A 1 350 ? -4.037 49.419 38.238 1.00 9.97 376 VAL A N 1
ATOM 2792 C CA . VAL A 1 350 ? -4.420 50.130 37.020 1.00 10.31 376 VAL A CA 1
ATOM 2793 C C . VAL A 1 350 ? -3.270 49.950 36.027 1.00 11.10 376 VAL A C 1
ATOM 2794 O O . VAL A 1 350 ? -2.139 50.394 36.276 1.00 12.59 376 VAL A O 1
ATOM 2798 N N . VAL A 1 351 ? -3.554 49.268 34.920 1.00 11.41 377 VAL A N 1
ATOM 2799 C CA . VAL A 1 351 ? -2.532 49.023 33.892 1.00 10.87 377 VAL A CA 1
ATOM 2800 C C . VAL A 1 351 ? -1.878 50.329 33.449 1.00 11.64 377 VAL A C 1
ATOM 2801 O O . VAL A 1 351 ? -2.567 51.332 33.197 1.00 12.69 377 VAL A O 1
ATOM 2805 N N . GLY A 1 352 ? -0.548 50.327 33.390 1.00 12.51 378 GLY A N 1
ATOM 2806 C CA . GLY A 1 352 ? 0.174 51.477 32.850 1.00 11.77 378 GLY A CA 1
ATOM 2807 C C . GLY A 1 352 ? 0.220 52.681 33.772 1.00 14.18 378 GLY A C 1
ATOM 2808 O O . GLY A 1 352 ? 0.491 53.790 33.313 1.00 16.02 378 GLY A O 1
ATOM 2809 N N . PHE A 1 353 ? -0.063 52.470 35.053 1.00 13.44 379 PHE A N 1
ATOM 2810 C CA . PHE A 1 353 ? -0.069 53.547 36.032 1.00 14.18 379 PHE A CA 1
ATOM 2811 C C . PHE A 1 353 ? 0.578 53.136 37.340 1.00 13.50 379 PHE A C 1
ATOM 2812 O O . PHE A 1 353 ? 0.359 52.030 37.850 1.00 13.71 379 PHE A O 1
ATOM 2820 N N . GLY A 1 354 ? 1.334 54.064 37.918 1.00 14.52 380 GLY A N 1
ATOM 2821 C CA . GLY A 1 354 ? 1.800 53.881 39.288 1.00 14.65 380 GLY A CA 1
ATOM 2822 C C . GLY A 1 354 ? 2.868 52.821 39.461 1.00 15.70 380 GLY A C 1
ATOM 2823 O O . GLY A 1 354 ? 3.593 52.478 38.522 1.00 16.93 380 GLY A O 1
ATOM 2824 N N . ASN A 1 355 ? 2.984 52.332 40.691 1.00 15.23 381 ASN A N 1
ATOM 2825 C CA . ASN A 1 355 ? 4.058 51.408 41.030 1.00 15.89 381 ASN A CA 1
ATOM 2826 C C . ASN A 1 355 ? 3.689 49.963 40.715 1.00 15.16 381 ASN A C 1
ATOM 2827 O O . ASN A 1 355 ? 2.666 49.469 41.183 1.00 15.55 381 ASN A O 1
ATOM 2832 N N . ASN A 1 356 ? 4.515 49.266 39.942 1.00 14.50 382 ASN A N 1
ATOM 2833 C CA . ASN A 1 356 ? 4.271 47.849 39.672 1.00 14.66 382 ASN A CA 1
ATOM 2834 C C . ASN A 1 356 ? 2.847 47.532 39.182 1.00 13.28 382 ASN A C 1
ATOM 2835 O O . ASN A 1 356 ? 2.181 46.658 39.737 1.00 14.51 382 ASN A O 1
ATOM 2840 N N . PRO A 1 357 ? 2.379 48.208 38.123 1.00 13.06 383 PRO A N 1
ATOM 2841 C CA . PRO A 1 357 ? 1.037 47.921 37.598 1.00 13.93 383 PRO A CA 1
ATOM 2842 C C . PRO A 1 357 ? 0.932 46.522 36.991 1.00 13.30 383 PRO A C 1
ATOM 2843 O O . PRO A 1 357 ? 1.962 45.921 36.687 1.00 13.26 383 PRO A O 1
ATOM 2847 N N . PRO A 1 358 ? -0.287 45.975 36.837 1.00 13.36 384 PRO A N 1
ATOM 2848 C CA . PRO A 1 358 ? -0.439 44.736 36.076 1.00 13.24 384 PRO A CA 1
ATOM 2849 C C . PRO A 1 358 ? 0.088 44.938 34.657 1.00 14.05 384 PRO A C 1
ATOM 2850 O O . PRO A 1 358 ? -0.116 46.005 34.057 1.00 14.43 384 PRO A O 1
ATOM 2854 N N . GLN A 1 359 ? 0.752 43.909 34.135 1.00 12.62 385 GLN A N 1
ATOM 2855 C CA . GLN A 1 359 ? 1.197 43.940 32.748 1.00 14.13 385 GLN A CA 1
ATOM 2856 C C . GLN A 1 359 ? 0.576 42.870 31.870 1.00 14.25 385 GLN A C 1
ATOM 2857 O O . GLN A 1 359 ? 0.834 42.863 30.665 1.00 15.20 385 GLN A O 1
ATOM 2863 N N . ARG A 1 360 ? -0.224 41.984 32.457 1.00 13.10 386 ARG A N 1
ATOM 2864 C CA . ARG A 1 360 ? -0.855 40.902 31.693 1.00 12.36 386 ARG A CA 1
ATOM 2865 C C . ARG A 1 360 ? -2.371 40.897 31.819 1.00 12.57 386 ARG A C 1
ATOM 2866 O O . ARG A 1 360 ? -2.975 39.858 32.122 1.00 12.38 386 ARG A O 1
ATOM 2874 N N . PRO A 1 361 ? -3.003 42.057 31.564 1.00 12.25 387 PRO A N 1
ATOM 2875 C CA . PRO A 1 361 ? -4.466 42.060 31.608 1.00 11.95 387 PRO A CA 1
ATOM 2876 C C . PRO A 1 361 ? -5.053 41.052 30.622 1.00 12.60 387 PRO A C 1
ATOM 2877 O O . PRO A 1 361 ? -4.443 40.774 29.573 1.00 12.41 387 PRO A O 1
ATOM 2881 N N . HIS A 1 362 ? -6.226 40.514 30.959 1.00 11.84 388 HIS A N 1
ATOM 2882 C CA . HIS A 1 362 ? -6.914 39.525 30.121 1.00 11.49 388 HIS A CA 1
ATOM 2883 C C . HIS A 1 362 ? -7.577 40.251 28.956 1.00 12.39 388 HIS A C 1
ATOM 2884 O O . HIS A 1 362 ? -8.788 40.467 28.929 1.00 12.43 388 HIS A O 1
ATOM 2891 N N . HIS A 1 363 ? -6.764 40.673 27.992 1.00 10.21 389 HIS A N 1
ATOM 2892 C CA . HIS A 1 363 ? -7.241 41.573 26.939 1.00 11.06 389 HIS A CA 1
ATOM 2893 C C . HIS A 1 363 ? -6.550 41.178 25.639 1.00 11.70 389 HIS A C 1
ATOM 2894 O O . HIS A 1 363 ? -5.320 41.261 25.505 1.00 12.00 389 HIS A O 1
ATOM 2901 N N . ARG A 1 364 ? -7.355 40.716 24.687 1.00 10.80 390 ARG A N 1
ATOM 2902 C CA . ARG A 1 364 ? -6.838 40.118 23.455 1.00 11.14 390 ARG A CA 1
ATOM 2903 C C . ARG A 1 364 ? -6.029 41.073 22.583 1.00 11.68 390 ARG A C 1
ATOM 2904 O O . ARG A 1 364 ? -4.919 40.759 22.146 1.00 12.90 390 ARG A O 1
ATOM 2912 N N . THR A 1 365 ? -6.593 42.251 22.353 1.00 11.87 391 THR A N 1
ATOM 2913 C CA . THR A 1 365 ? -5.968 43.153 21.402 1.00 12.24 391 THR A CA 1
ATOM 2914 C C . THR A 1 365 ? -4.761 43.842 22.014 1.00 11.38 391 THR A C 1
ATOM 2915 O O . THR A 1 365 ? -3.781 44.079 21.299 1.00 11.99 391 THR A O 1
ATOM 2919 N N . ALA A 1 366 ? -4.771 44.063 23.329 1.00 11.18 392 ALA A N 1
ATOM 2920 C CA . ALA A 1 366 ? -3.569 44.619 23.960 1.00 12.85 392 ALA A CA 1
ATOM 2921 C C . ALA A 1 366 ? -2.424 43.611 23.986 1.00 11.49 392 ALA A C 1
ATOM 2922 O O . ALA A 1 366 ? -1.246 43.979 23.957 1.00 13.04 392 ALA A O 1
ATOM 2924 N N . HIS A 1 367 ? -2.766 42.327 24.046 1.00 12.11 393 HIS A N 1
ATOM 2925 C CA . HIS A 1 367 ? -1.795 41.244 24.049 1.00 13.14 393 HIS A CA 1
ATOM 2926 C C . HIS A 1 367 ? -1.047 41.163 22.718 1.00 12.61 393 HIS A C 1
ATOM 2927 O O . HIS A 1 367 ? 0.189 41.175 22.708 1.00 14.77 393 HIS A O 1
ATOM 2934 N N . GLY A 1 368 ? -1.805 41.052 21.631 1.00 13.39 394 GLY A N 1
ATOM 2935 C CA . GLY A 1 368 ? -1.212 41.011 20.302 1.00 14.10 394 GLY A CA 1
ATOM 2936 C C . GLY A 1 368 ? -0.647 39.658 19.906 1.00 14.96 394 GLY A C 1
ATOM 2937 O O . GLY A 1 368 ? 0.481 39.583 19.427 1.00 15.45 394 GLY A O 1
ATOM 2938 N N . THR A 1 369 ? -1.408 38.585 20.107 1.00 13.96 395 THR A N 1
ATOM 2939 C CA . THR A 1 369 ? -0.976 37.308 19.562 1.00 14.53 395 THR A CA 1
ATOM 2940 C C . THR A 1 369 ? -1.150 37.202 18.040 1.00 13.74 395 THR A C 1
ATOM 2941 O O . THR A 1 369 ? -1.808 38.026 17.390 1.00 13.53 395 THR A O 1
ATOM 2945 N N . TRP A 1 370 ? -0.528 36.167 17.474 1.00 14.51 396 TRP A N 1
ATOM 2946 C CA . TRP A 1 370 ? -0.733 35.806 16.076 1.00 14.96 396 TRP A CA 1
ATOM 2947 C C . TRP A 1 370 ? -1.277 34.399 15.902 1.00 16.52 396 TRP A C 1
ATOM 2948 O O . TRP A 1 370 ? -1.566 33.981 14.770 1.00 16.32 396 TRP A O 1
ATOM 2959 N N . LEU A 1 371 ? -1.410 33.655 16.995 1.00 17.73 397 LEU A N 1
ATOM 2960 C CA . LEU A 1 371 ? -1.740 32.242 16.803 1.00 18.75 397 LEU A CA 1
ATOM 2961 C C . LEU A 1 371 ? -2.720 31.643 17.794 1.00 17.42 397 LEU A C 1
ATOM 2962 O O . LEU A 1 371 ? -2.649 30.455 18.122 1.00 17.64 397 LEU A O 1
ATOM 2967 N N . ASP A 1 372 ? -3.667 32.477 18.223 1.00 16.38 398 ASP A N 1
ATOM 2968 C CA . ASP A 1 372 ? -4.783 32.018 19.054 1.00 14.44 398 ASP A CA 1
ATOM 2969 C C . ASP A 1 372 ? -4.261 31.320 20.322 1.00 16.21 398 ASP A C 1
ATOM 2970 O O . ASP A 1 372 ? -4.674 30.215 20.675 1.00 15.98 398 ASP A O 1
ATOM 2975 N N . LYS A 1 373 ? -3.307 31.969 20.987 1.00 15.80 399 LYS A N 1
ATOM 2976 C CA . LYS A 1 373 ? -2.789 31.496 22.276 1.00 16.67 399 LYS A CA 1
ATOM 2977 C C . LYS A 1 373 ? -2.654 32.670 23.234 1.00 17.05 399 LYS A C 1
ATOM 2978 O O . LYS A 1 373 ? -2.345 33.788 22.839 1.00 15.59 399 LYS A O 1
ATOM 2984 N N . ARG A 1 374 ? -2.819 32.385 24.517 1.00 16.14 400 ARG A N 1
ATOM 2985 C CA . ARG A 1 374 ? -2.619 33.407 25.542 1.00 16.60 400 ARG A CA 1
ATOM 2986 C C . ARG A 1 374 ? -1.182 33.485 26.033 1.00 17.65 400 ARG A C 1
ATOM 2987 O O . ARG A 1 374 ? -0.755 34.531 26.531 1.00 18.40 400 ARG A O 1
ATOM 2995 N N . ASP A 1 375 ? -0.460 32.374 25.941 1.00 18.86 401 ASP A N 1
ATOM 2996 C CA . ASP A 1 375 ? 0.899 32.304 26.469 1.00 19.75 401 ASP A CA 1
ATOM 2997 C C . ASP A 1 375 ? 1.962 32.830 25.512 1.00 19.55 401 ASP A C 1
ATOM 2998 O O . ASP A 1 375 ? 3.121 33.013 25.895 1.00 19.57 401 ASP A O 1
ATOM 3003 N N . ILE A 1 376 ? 1.578 33.044 24.255 1.00 18.20 402 ILE A N 1
ATOM 3004 C CA . ILE A 1 376 ? 2.511 33.543 23.245 1.00 18.97 402 ILE A CA 1
ATOM 3005 C C . ILE A 1 376 ? 1.832 34.704 22.520 1.00 18.39 402 ILE A C 1
ATOM 3006 O O . ILE A 1 376 ? 0.720 34.514 22.006 1.00 18.76 402 ILE A O 1
ATOM 3011 N N . PRO A 1 377 ? 2.447 35.909 22.539 1.00 17.60 403 PRO A N 1
ATOM 3012 C CA . PRO A 1 377 ? 3.727 36.251 23.177 1.00 17.78 403 PRO A CA 1
ATOM 3013 C C . PRO A 1 377 ? 3.640 36.285 24.705 1.00 18.40 403 PRO A C 1
ATOM 3014 O O . PRO A 1 377 ? 2.553 36.466 25.271 1.00 17.22 403 PRO A O 1
ATOM 3018 N N . GLU A 1 378 ? 4.773 36.050 25.363 1.00 18.73 404 GLU A N 1
ATOM 3019 C CA . GLU A 1 378 ? 4.768 35.959 26.821 1.00 20.47 404 GLU A CA 1
ATOM 3020 C C . GLU A 1 378 ? 4.630 37.312 27.513 1.00 19.43 404 GLU A C 1
ATOM 3021 O O . GLU A 1 378 ? 4.257 37.374 28.687 1.00 19.67 404 GLU A O 1
ATOM 3027 N N . LYS A 1 379 ? 4.938 38.383 26.786 1.00 18.82 405 LYS A N 1
ATOM 3028 C CA . LYS A 1 379 ? 4.695 39.755 27.237 1.00 16.36 405 LYS A CA 1
ATOM 3029 C C . LYS A 1 379 ? 3.709 40.412 26.291 1.00 16.28 405 LYS A C 1
ATOM 3030 O O . LYS A 1 379 ? 3.744 40.170 25.083 1.00 17.30 405 LYS A O 1
ATOM 3036 N N . HIS A 1 380 ? 2.819 41.236 26.833 1.00 14.16 406 HIS A N 1
ATOM 3037 C CA . HIS A 1 380 ? 1.893 41.986 25.972 1.00 13.50 406 HIS A CA 1
ATOM 3038 C C . HIS A 1 380 ? 2.671 42.928 25.057 1.00 13.01 406 HIS A C 1
ATOM 3039 O O . HIS A 1 380 ? 3.634 43.598 25.470 1.00 14.65 406 HIS A O 1
ATOM 3046 N N . ARG A 1 381 ? 2.205 43.018 23.816 1.00 13.17 407 ARG A N 1
ATOM 3047 C CA . ARG A 1 381 ? 2.817 43.938 22.862 1.00 13.41 407 ARG A CA 1
ATOM 3048 C C . ARG A 1 381 ? 2.390 45.390 23.051 1.00 14.50 407 ARG A C 1
ATOM 3049 O O . ARG A 1 381 ? 3.117 46.295 22.620 1.00 15.70 407 ARG A O 1
ATOM 3057 N N . HIS A 1 382 ? 1.255 45.603 23.720 1.00 12.42 408 HIS A N 1
ATOM 3058 C CA . HIS A 1 382 ? 0.693 46.945 23.909 1.00 12.89 408 HIS A CA 1
ATOM 3059 C C . HIS A 1 382 ? 0.362 47.248 25.352 1.00 13.32 408 HIS A C 1
ATOM 3060 O O . HIS A 1 382 ? 0.123 46.333 26.132 1.00 13.57 408 HIS A O 1
ATOM 3067 N N . VAL A 1 383 ? 0.339 48.540 25.679 1.00 14.36 409 VAL A N 1
ATOM 3068 C CA . VAL A 1 383 ? 0.025 48.973 27.043 1.00 13.30 409 VAL A CA 1
ATOM 3069 C C . VAL A 1 383 ? -1.431 49.398 27.108 1.00 11.60 409 VAL A C 1
ATOM 3070 O O . VAL A 1 383 ? -1.822 50.367 26.464 1.00 13.86 409 VAL A O 1
ATOM 3074 N N . LEU A 1 384 ? -2.231 48.665 27.875 1.00 12.32 410 LEU A N 1
ATOM 3075 C CA . LEU A 1 384 ? -3.654 48.993 28.031 1.00 11.13 410 LEU A CA 1
ATOM 3076 C C . LEU A 1 384 ? -3.829 50.061 29.126 1.00 10.82 410 LEU A C 1
ATOM 3077 O O . LEU A 1 384 ? -4.430 49.844 30.195 1.00 12.11 410 LEU A O 1
ATOM 3082 N N . TYR A 1 385 ? -3.330 51.256 28.835 1.00 11.06 411 TYR A N 1
ATOM 3083 C CA . TYR A 1 385 ? -3.315 52.296 29.856 1.00 10.77 411 TYR A CA 1
ATOM 3084 C C . TYR A 1 385 ? -4.682 52.524 30.455 1.00 10.85 411 TYR A C 1
ATOM 3085 O O . TYR A 1 385 ? -5.708 52.674 29.752 1.00 10.69 411 TYR A O 1
ATOM 3094 N N . GLY A 1 386 ? -4.657 52.620 31.783 1.00 11.50 412 GLY A N 1
ATOM 3095 C CA . GLY A 1 386 ? -5.856 53.025 32.495 1.00 11.23 412 GLY A CA 1
ATOM 3096 C C . GLY A 1 386 ? -6.829 51.942 32.914 1.00 11.63 412 GLY A C 1
ATOM 3097 O O . GLY A 1 386 ? -7.779 52.224 33.640 1.00 11.75 412 GLY A O 1
ATOM 3098 N N . ALA A 1 387 ? -6.637 50.719 32.428 1.00 11.29 413 ALA A N 1
ATOM 3099 C CA . ALA A 1 387 ? -7.568 49.645 32.751 1.00 10.25 413 ALA A CA 1
ATOM 3100 C C . ALA A 1 387 ? -7.477 49.237 34.213 1.00 10.79 413 ALA A C 1
ATOM 3101 O O . ALA A 1 387 ? -6.413 48.807 34.659 1.00 11.97 413 ALA A O 1
ATOM 3103 N N . LEU A 1 388 ? -8.602 49.361 34.921 1.00 9.15 414 LEU A N 1
ATOM 3104 C CA . LEU A 1 388 ? -8.721 48.828 36.289 1.00 10.25 414 LEU A CA 1
ATOM 3105 C C . LEU A 1 388 ? -8.954 47.325 36.197 1.00 10.47 414 LEU A C 1
ATOM 3106 O O . LEU A 1 388 ? -9.968 46.908 35.636 1.00 11.28 414 LEU A O 1
ATOM 3111 N N . VAL A 1 389 ? -8.038 46.521 36.732 1.00 9.69 415 VAL A N 1
ATOM 3112 C CA . VAL A 1 389 ? -8.255 45.065 36.709 1.00 10.69 415 VAL A CA 1
ATOM 3113 C C . VAL A 1 389 ? -9.293 44.591 37.746 1.00 8.41 415 VAL A C 1
ATOM 3114 O O . VAL A 1 389 ? -9.680 45.324 38.650 1.00 9.26 415 VAL A O 1
ATOM 3118 N N . GLY A 1 390 ? -9.705 43.335 37.621 1.00 10.88 416 GLY A N 1
ATOM 3119 C CA . GLY A 1 390 ? -10.604 42.739 38.603 1.00 8.99 416 GLY A CA 1
ATOM 3120 C C . GLY A 1 390 ? -10.096 42.915 40.028 1.00 9.64 416 GLY A C 1
ATOM 3121 O O . GLY A 1 390 ? -10.823 43.379 40.907 1.00 11.79 416 GLY A O 1
ATOM 3122 N N . GLY A 1 391 ? -8.842 42.538 40.258 1.00 10.17 417 GLY A N 1
ATOM 3123 C CA . GLY A 1 391 ? -8.222 42.851 41.527 1.00 10.93 417 GLY A CA 1
ATOM 3124 C C . GLY A 1 391 ? -7.925 41.613 42.342 1.00 10.87 417 GLY A C 1
ATOM 3125 O O . GLY A 1 391 ? -8.098 40.493 41.867 1.00 12.59 417 GLY A O 1
ATOM 3126 N N . PRO A 1 392 ? -7.572 41.812 43.606 1.00 11.08 418 PRO A N 1
ATOM 3127 C CA . PRO A 1 392 ? -7.107 40.704 44.429 1.00 10.89 418 PRO A CA 1
ATOM 3128 C C . PRO A 1 392 ? -8.261 39.888 44.997 1.00 10.65 418 PRO A C 1
ATOM 3129 O O . PRO A 1 392 ? -9.422 40.285 44.897 1.00 11.97 418 PRO A O 1
ATOM 3133 N N . GLY A 1 393 ? -7.921 38.726 45.541 1.00 10.21 419 GLY A N 1
ATOM 3134 C CA . GLY A 1 393 ? -8.871 37.913 46.282 1.00 10.33 419 GLY A CA 1
ATOM 3135 C C . GLY A 1 393 ? -9.170 38.510 47.640 1.00 11.34 419 GLY A C 1
ATOM 3136 O O . GLY A 1 393 ? -8.661 39.577 48.047 1.00 12.02 419 GLY A O 1
ATOM 3137 N N . ARG A 1 394 ? -9.966 37.759 48.391 1.00 10.63 420 ARG A N 1
ATOM 3138 C CA . ARG A 1 394 ? -10.490 38.201 49.674 1.00 10.91 420 ARG A CA 1
ATOM 3139 C C . ARG A 1 394 ? -9.417 38.394 50.737 1.00 10.64 420 ARG A C 1
ATOM 3140 O O . ARG A 1 394 ? -9.665 39.070 51.734 1.00 11.14 420 ARG A O 1
ATOM 3148 N N . ASP A 1 395 ? -8.288 37.721 50.539 1.00 11.93 421 ASP A N 1
ATOM 3149 C CA . ASP A 1 395 ? -7.135 37.819 51.431 1.00 12.59 421 ASP A CA 1
ATOM 3150 C C . ASP A 1 395 ? -6.048 38.752 50.878 1.00 12.21 421 ASP A C 1
ATOM 3151 O O . ASP A 1 395 ? -4.888 38.694 51.316 1.00 13.30 421 ASP A O 1
ATOM 3156 N N . ASP A 1 396 ? -6.420 39.605 49.923 1.00 11.27 422 ASP A N 1
ATOM 3157 C CA . ASP A 1 396 ? -5.496 40.537 49.242 1.00 12.09 422 ASP A CA 1
ATOM 3158 C C . ASP A 1 396 ? -4.526 39.846 48.278 1.00 12.85 422 ASP A C 1
ATOM 3159 O O . ASP A 1 396 ? -3.634 40.510 47.752 1.00 13.39 422 ASP A O 1
ATOM 3164 N N . SER A 1 397 ? -4.696 38.552 48.019 1.00 11.78 423 SER A N 1
ATOM 3165 C CA . SER A 1 397 ? -3.742 37.861 47.158 1.00 13.14 423 SER A CA 1
ATOM 3166 C C . SER A 1 397 ? -3.996 38.162 45.687 1.00 13.05 423 SER A C 1
ATOM 3167 O O . SER A 1 397 ? -5.119 38.362 45.228 1.00 12.07 423 SER A O 1
ATOM 3170 N N . TYR A 1 398 ? -2.917 38.136 44.919 1.00 13.05 424 TYR A N 1
ATOM 3171 C CA . TYR A 1 398 ? -2.966 38.479 43.508 1.00 13.19 424 TYR A CA 1
ATOM 3172 C C . TYR A 1 398 ? -1.659 38.084 42.833 1.00 13.90 424 TYR A C 1
ATOM 3173 O O . TYR A 1 398 ? -0.577 38.226 43.420 1.00 16.38 424 TYR A O 1
ATOM 3182 N N . GLU A 1 399 ? -1.799 37.602 41.598 1.00 14.33 425 GLU A N 1
ATOM 3183 C CA . GLU A 1 399 ? -0.655 37.455 40.691 1.00 15.68 425 GLU A CA 1
ATOM 3184 C C . GLU A 1 399 ? -1.094 37.920 39.314 1.00 14.66 425 GLU A C 1
ATOM 3185 O O . GLU A 1 399 ? -2.210 37.626 38.861 1.00 14.84 425 GLU A O 1
ATOM 3191 N N . ASP A 1 400 ? -0.180 38.633 38.661 1.00 14.58 426 ASP A N 1
ATOM 3192 C CA . ASP A 1 400 ? -0.373 39.189 37.332 1.00 15.74 426 ASP A CA 1
ATOM 3193 C C . ASP A 1 400 ? -0.166 38.086 36.297 1.00 16.18 426 ASP A C 1
ATOM 3194 O O . ASP A 1 400 ? 0.974 37.771 35.941 1.00 20.07 426 ASP A O 1
ATOM 3199 N N . ASN A 1 401 ? -1.262 37.486 35.843 1.00 15.90 427 ASN A N 1
ATOM 3200 C CA . ASN A 1 401 ? -1.209 36.288 35.017 1.00 15.73 427 ASN A CA 1
ATOM 3201 C C . ASN A 1 401 ? -2.325 36.420 33.980 1.00 15.61 427 ASN A C 1
ATOM 3202 O O . ASN A 1 401 ? -3.490 36.652 34.334 1.00 14.07 427 ASN A O 1
ATOM 3207 N N . ILE A 1 402 ? -1.996 36.321 32.695 1.00 14.24 428 ILE A N 1
ATOM 3208 C CA . ILE A 1 402 ? -3.012 36.459 31.660 1.00 14.65 428 ILE A CA 1
ATOM 3209 C C . ILE A 1 402 ? -4.097 35.370 31.759 1.00 15.58 428 ILE A C 1
ATOM 3210 O O . ILE A 1 402 ? -5.227 35.544 31.306 1.00 15.24 428 ILE A O 1
ATOM 3215 N N . GLU A 1 403 ? -3.746 34.246 32.373 1.00 16.22 429 GLU A N 1
ATOM 3216 C CA . GLU A 1 403 ? -4.667 33.124 32.483 1.00 17.71 429 GLU A CA 1
ATOM 3217 C C . GLU A 1 403 ? -5.739 33.350 33.550 1.00 17.28 429 GLU A C 1
ATOM 3218 O O . GLU A 1 403 ? -6.773 32.666 33.553 1.00 18.52 429 GLU A O 1
ATOM 3224 N N . ASP A 1 404 ? -5.496 34.302 34.447 1.00 15.89 430 ASP A N 1
ATOM 3225 C CA . ASP A 1 404 ? -6.449 34.570 35.520 1.00 14.81 430 ASP A CA 1
ATOM 3226 C C . ASP A 1 404 ? -7.524 35.516 34.996 1.00 14.94 430 ASP A C 1
ATOM 3227 O O . ASP A 1 404 ? -7.405 36.738 35.113 1.00 14.89 430 ASP A O 1
ATOM 3232 N N . TYR A 1 405 ? -8.550 34.940 34.386 1.00 15.15 431 TYR A N 1
ATOM 3233 C CA . TYR A 1 405 ? -9.643 35.694 33.769 1.00 16.29 431 TYR A CA 1
ATOM 3234 C C . TYR A 1 405 ? -10.582 36.330 34.801 1.00 14.60 431 TYR A C 1
ATOM 3235 O O . TYR A 1 405 ? -11.524 37.048 34.432 1.00 14.81 431 TYR A O 1
ATOM 3244 N N . VAL A 1 406 ? -10.353 36.034 36.080 1.00 14.11 432 VAL A N 1
ATOM 3245 C CA . VAL A 1 406 ? -11.072 36.722 37.162 1.00 14.18 432 VAL A CA 1
ATOM 3246 C C . VAL A 1 406 ? -10.271 37.957 37.621 1.00 13.61 432 VAL A C 1
ATOM 3247 O O . VAL A 1 406 ? -10.687 39.098 37.404 1.00 13.59 432 VAL A O 1
ATOM 3251 N N . LYS A 1 407 ? -9.086 37.734 38.176 1.00 12.43 433 LYS A N 1
ATOM 3252 C CA . LYS A 1 407 ? -8.333 38.829 38.779 1.00 10.99 433 LYS A CA 1
ATOM 3253 C C . LYS A 1 407 ? -7.809 39.816 37.744 1.00 10.92 433 LYS A C 1
ATOM 3254 O O . LYS A 1 407 ? -7.625 40.991 38.060 1.00 10.60 433 LYS A O 1
ATOM 3260 N N . ASN A 1 408 ? -7.546 39.330 36.538 1.00 10.89 434 ASN A N 1
ATOM 3261 C CA . ASN A 1 408 ? -6.987 40.202 35.502 1.00 10.93 434 ASN A CA 1
ATOM 3262 C C . ASN A 1 408 ? -7.990 40.594 34.413 1.00 10.17 434 ASN A C 1
ATOM 3263 O O . ASN A 1 408 ? -7.599 41.080 33.333 1.00 10.48 434 ASN A O 1
ATOM 3268 N N . GLU A 1 409 ? -9.273 40.364 34.684 1.00 10.78 435 GLU A N 1
ATOM 3269 C CA . GLU A 1 409 ? -10.355 40.887 33.849 1.00 10.83 435 GLU A CA 1
ATOM 3270 C C . GLU A 1 409 ? -10.285 42.412 33.777 1.00 10.49 435 GLU A C 1
ATOM 3271 O O . GLU A 1 409 ? -9.863 43.061 34.739 1.00 9.42 435 GLU A O 1
ATOM 3277 N N . VAL A 1 410 ? -10.656 42.946 32.622 1.00 10.21 436 VAL A N 1
ATOM 3278 C CA . VAL A 1 410 ? -10.773 44.391 32.403 1.00 10.52 436 VAL A CA 1
ATOM 3279 C C . VAL A 1 410 ? -12.084 44.630 31.659 1.00 10.74 436 VAL A C 1
ATOM 3280 O O . VAL A 1 410 ? -12.517 43.772 30.886 1.00 12.33 436 VAL A O 1
ATOM 3284 N N . ALA A 1 411 ? -12.755 45.757 31.884 1.00 10.65 437 ALA A N 1
ATOM 3285 C CA . ALA A 1 411 ? -14.029 45.974 31.190 1.00 10.44 437 ALA A CA 1
ATOM 3286 C C . ALA A 1 411 ? -14.484 47.416 31.277 1.00 10.69 437 ALA A C 1
ATOM 3287 O O . ALA A 1 411 ? -14.083 48.162 32.170 1.00 10.36 437 ALA A O 1
ATOM 3289 N N . CYS A 1 412 ? -15.362 47.788 30.357 1.00 11.93 438 CYS A N 1
ATOM 3290 C CA . CYS A 1 412 ? -16.006 49.099 30.375 1.00 10.73 438 CYS A CA 1
ATOM 3291 C C . CYS A 1 412 ? -16.587 49.428 31.746 1.00 10.95 438 CYS A C 1
ATOM 3292 O O . CYS A 1 412 ? -16.345 50.516 32.274 1.00 12.06 438 CYS A O 1
ATOM 3295 N N . ASP A 1 413 ? -17.353 48.504 32.330 1.00 10.62 439 ASP A N 1
ATOM 3296 C CA . ASP A 1 413 ? -18.035 48.804 33.582 1.00 10.63 439 ASP A CA 1
ATOM 3297 C C . ASP A 1 413 ? -17.045 48.883 34.753 1.00 10.51 439 ASP A C 1
ATOM 3298 O O . ASP A 1 413 ? -17.305 49.575 35.740 1.00 11.39 439 ASP A O 1
ATOM 3303 N N . TYR A 1 414 ? -15.903 48.206 34.639 1.00 10.20 440 TYR A N 1
ATOM 3304 C CA . TYR A 1 414 ? -14.867 48.252 35.677 1.00 9.41 440 TYR A CA 1
ATOM 3305 C C . TYR A 1 414 ? -14.344 49.682 35.759 1.00 10.17 440 TYR A C 1
ATOM 3306 O O . TYR A 1 414 ? -14.072 50.194 36.845 1.00 10.79 440 TYR A O 1
ATOM 3315 N N . ASN A 1 415 ? -14.174 50.337 34.613 1.00 9.75 441 ASN A N 1
ATOM 3316 C CA . ASN A 1 415 ? -13.601 51.685 34.584 1.00 9.64 441 ASN A CA 1
ATOM 3317 C C . ASN A 1 415 ? -14.593 52.814 34.834 1.00 11.33 441 ASN A C 1
ATOM 3318 O O . ASN A 1 415 ? -14.178 53.937 35.094 1.00 11.04 441 ASN A O 1
ATOM 3323 N N . ALA A 1 416 ? -15.896 52.536 34.771 1.00 10.71 442 ALA A N 1
ATOM 3324 C CA . ALA A 1 416 ? -16.879 53.615 34.624 1.00 13.13 442 ALA A CA 1
ATOM 3325 C C . ALA A 1 416 ? -17.084 54.437 35.891 1.00 12.74 442 ALA A C 1
ATOM 3326 O O . ALA A 1 416 ? -16.887 55.660 35.884 1.00 12.16 442 ALA A O 1
ATOM 3328 N N . GLY A 1 417 ? -17.459 53.792 36.991 1.00 11.59 443 GLY A N 1
ATOM 3329 C CA . GLY A 1 417 ? -17.582 54.507 38.266 1.00 10.82 443 GLY A CA 1
ATOM 3330 C C . GLY A 1 417 ? -16.224 55.032 38.716 1.00 11.32 443 GLY A C 1
ATOM 3331 O O . GLY A 1 417 ? -16.120 56.106 39.321 1.00 10.81 443 GLY A O 1
ATOM 3332 N N . PHE A 1 418 ? -15.175 54.260 38.444 1.00 11.29 444 PHE A N 1
ATOM 3333 C CA . PHE A 1 418 ? -13.784 54.650 38.738 1.00 10.52 444 PHE A CA 1
ATOM 3334 C C . PHE A 1 418 ? -13.391 56.009 38.162 1.00 11.27 444 PHE A C 1
ATOM 3335 O O . PHE A 1 418 ? -12.829 56.858 38.856 1.00 12.06 444 PHE A O 1
ATOM 3343 N N . VAL A 1 419 ? -13.661 56.225 36.881 1.00 10.92 445 VAL A N 1
ATOM 3344 C CA . VAL A 1 419 ? -13.596 57.566 36.311 1.00 10.83 445 VAL A CA 1
ATOM 3345 C C . VAL A 1 419 ? -14.307 58.639 37.132 1.00 11.33 445 VAL A C 1
ATOM 3346 O O . VAL A 1 419 ? -13.720 59.691 37.384 1.00 11.95 445 VAL A O 1
ATOM 3350 N N . GLY A 1 420 ? -15.542 58.408 37.573 1.00 10.80 446 GLY A N 1
ATOM 3351 C CA . GLY A 1 420 ? -16.267 59.414 38.353 1.00 11.70 446 GLY A CA 1
ATOM 3352 C C . GLY A 1 420 ? -15.560 59.722 39.662 1.00 11.07 446 GLY A C 1
ATOM 3353 O O . GLY A 1 420 ? -15.388 60.881 40.055 1.00 12.91 446 GLY A O 1
ATOM 3354 N N . ALA A 1 421 ? -15.112 58.688 40.363 1.00 11.69 447 ALA A N 1
ATOM 3355 C CA . ALA A 1 421 ? -14.332 58.896 41.586 1.00 10.96 447 ALA A CA 1
ATOM 3356 C C . ALA A 1 421 ? -12.991 59.612 41.394 1.00 11.85 447 ALA A C 1
ATOM 3357 O O . ALA A 1 421 ? -12.615 60.464 42.213 1.00 12.15 447 ALA A O 1
ATOM 3359 N N . LEU A 1 422 ? -12.281 59.311 40.307 1.00 11.38 448 LEU A N 1
ATOM 3360 C CA . LEU A 1 422 ? -11.053 60.043 39.988 1.00 13.40 448 LEU A CA 1
ATOM 3361 C C . LEU A 1 422 ? -11.351 61.504 39.638 1.00 14.61 448 LEU A C 1
ATOM 3362 O O . LEU A 1 422 ? -10.580 62.400 39.996 1.00 15.92 448 LEU A O 1
ATOM 3367 N N . CYS A 1 423 ? -12.458 61.750 38.952 1.00 14.08 449 CYS A N 1
ATOM 3368 C CA . CYS A 1 423 ? -12.890 63.139 38.742 1.00 15.00 449 CYS A CA 1
ATOM 3369 C C . CYS A 1 423 ? -13.022 63.886 40.070 1.00 15.20 449 CYS A C 1
ATOM 3370 O O . CYS A 1 423 ? -12.521 65.005 40.194 1.00 15.22 449 CYS A O 1
ATOM 3373 N N . ARG A 1 424 ? -13.683 63.289 41.061 1.00 13.65 450 ARG A N 1
ATOM 3374 C CA . ARG A 1 424 ? -13.819 63.925 42.368 1.00 14.10 450 ARG A CA 1
ATOM 3375 C C . ARG A 1 424 ? -12.460 64.198 43.013 1.00 14.43 450 ARG A C 1
ATOM 3376 O O . ARG A 1 424 ? -12.224 65.280 43.573 1.00 14.51 450 ARG A O 1
ATOM 3384 N N . LEU A 1 425 ? -11.551 63.227 42.938 1.00 13.23 451 LEU A N 1
ATOM 3385 C CA . LEU A 1 425 ? -10.278 63.382 43.631 1.00 14.68 451 LEU A CA 1
ATOM 3386 C C . LEU A 1 425 ? -9.352 64.379 42.941 1.00 15.86 451 LEU A C 1
ATOM 3387 O O . LEU A 1 425 ? -8.657 65.151 43.611 1.00 15.98 451 LEU A O 1
ATOM 3392 N N . THR A 1 426 ? -9.343 64.397 41.613 1.00 15.44 452 THR A N 1
ATOM 3393 C CA . THR A 1 426 ? -8.497 65.372 40.931 1.00 18.07 452 THR A CA 1
ATOM 3394 C C . THR A 1 426 ? -9.082 66.770 41.095 1.00 18.98 452 THR A C 1
ATOM 3395 O O . THR A 1 426 ? -8.327 67.739 41.220 1.00 19.58 452 THR A O 1
ATOM 3399 N N . ALA A 1 427 ? -10.406 66.876 41.147 1.00 16.70 453 ALA A N 1
ATOM 3400 C CA . ALA A 1 427 ? -11.030 68.164 41.428 1.00 18.64 453 ALA A CA 1
ATOM 3401 C C . ALA A 1 427 ? -10.481 68.741 42.723 1.00 19.14 453 ALA A C 1
ATOM 3402 O O . ALA A 1 427 ? -10.159 69.935 42.802 1.00 20.16 453 ALA A O 1
ATOM 3404 N N . GLU A 1 428 ? -10.344 67.904 43.741 1.00 18.99 454 GLU A N 1
ATOM 3405 C CA . GLU A 1 428 ? -9.858 68.400 45.025 1.00 19.22 454 GLU A CA 1
ATOM 3406 C C . GLU A 1 428 ? -8.341 68.595 45.059 1.00 20.90 454 GLU A C 1
ATOM 3407 O O . GLU A 1 428 ? -7.847 69.617 45.557 1.00 21.33 454 GLU A O 1
ATOM 3413 N N . TYR A 1 429 ? -7.597 67.627 44.540 1.00 20.76 455 TYR A N 1
ATOM 3414 C CA . TYR A 1 429 ? -6.154 67.614 44.764 1.00 21.05 455 TYR A CA 1
ATOM 3415 C C . TYR A 1 429 ? -5.348 68.135 43.590 1.00 23.34 455 TYR A C 1
ATOM 3416 O O . TYR A 1 429 ? -4.146 68.357 43.716 1.00 25.53 455 TYR A O 1
ATOM 3425 N N . GLY A 1 430 ? -6.010 68.345 42.457 1.00 24.09 456 GLY A N 1
ATOM 3426 C CA . GLY A 1 430 ? -5.312 68.790 41.262 1.00 26.66 456 GLY A CA 1
ATOM 3427 C C . GLY A 1 430 ? -4.501 67.648 40.685 1.00 26.43 456 GLY A C 1
ATOM 3428 O O . GLY A 1 430 ? -4.992 66.523 40.540 1.00 27.63 456 GLY A O 1
ATOM 3429 N N . GLY A 1 431 ? -3.234 67.926 40.405 1.00 26.11 457 GLY A N 1
ATOM 3430 C CA . GLY A 1 431 ? -2.351 66.985 39.740 1.00 24.77 457 GLY A CA 1
ATOM 3431 C C . GLY A 1 431 ? -2.254 67.451 38.297 1.00 24.66 457 GLY A C 1
ATOM 3432 O O . GLY A 1 431 ? -3.200 68.045 37.759 1.00 25.03 457 GLY A O 1
ATOM 3433 N N . THR A 1 432 ? -1.106 67.172 37.688 1.00 25.74 458 THR A N 1
ATOM 3434 C CA . THR A 1 432 ? -0.822 67.491 36.289 1.00 26.42 458 THR A CA 1
ATOM 3435 C C . THR A 1 432 ? -0.860 66.212 35.445 1.00 24.04 458 THR A C 1
ATOM 3436 O O . THR A 1 432 ? -0.223 65.216 35.777 1.00 23.39 458 THR A O 1
ATOM 3440 N N . PRO A 1 433 ? -1.597 66.225 34.327 1.00 24.19 459 PRO A N 1
ATOM 3441 C CA . PRO A 1 433 ? -1.562 65.030 33.473 1.00 23.36 459 PRO A CA 1
ATOM 3442 C C . PRO A 1 433 ? -0.203 64.875 32.774 1.00 24.57 459 PRO A C 1
ATOM 3443 O O . PRO A 1 433 ? 0.559 65.839 32.711 1.00 23.74 459 PRO A O 1
ATOM 3447 N N . LEU A 1 434 ? 0.121 63.679 32.285 1.00 23.07 460 LEU A N 1
ATOM 3448 C CA . LEU A 1 434 ? 1.346 63.444 31.513 1.00 24.93 460 LEU A CA 1
ATOM 3449 C C . LEU A 1 434 ? 1.350 64.181 30.182 1.00 25.62 460 LEU A C 1
ATOM 3450 O O . LEU A 1 434 ? 0.455 63.993 29.367 1.00 24.44 460 LEU A O 1
ATOM 3455 N N . ALA A 1 435 ? 2.383 64.984 29.942 1.00 26.32 461 ALA A N 1
ATOM 3456 C CA . ALA A 1 435 ? 2.441 65.824 28.741 1.00 27.40 461 ALA A CA 1
ATOM 3457 C C . ALA A 1 435 ? 2.504 65.075 27.416 1.00 28.20 461 ALA A C 1
ATOM 3458 O O . ALA A 1 435 ? 1.876 65.480 26.434 1.00 29.77 461 ALA A O 1
ATOM 3460 N N . ASN A 1 436 ? 3.270 63.996 27.349 1.00 27.88 462 ASN A N 1
ATOM 3461 C CA . ASN A 1 436 ? 3.504 63.431 26.026 1.00 28.96 462 ASN A CA 1
ATOM 3462 C C . ASN A 1 436 ? 2.730 62.119 25.843 1.00 27.31 462 ASN A C 1
ATOM 3463 O O . ASN A 1 436 ? 3.244 61.141 25.310 1.00 27.60 462 ASN A O 1
ATOM 3468 N N . PHE A 1 437 ? 1.476 62.106 26.282 1.00 25.48 463 PHE A N 1
ATOM 3469 C CA . PHE A 1 437 ? 0.776 60.840 26.496 1.00 21.74 463 PHE A CA 1
ATOM 3470 C C . PHE A 1 437 ? -0.173 60.501 25.340 1.00 21.97 463 PHE A C 1
ATOM 3471 O O . PHE A 1 437 ? -0.925 61.360 24.870 1.00 23.84 463 PHE A O 1
ATOM 3479 N N . PRO A 1 438 ? -0.133 59.254 24.839 1.00 20.39 464 PRO A N 1
ATOM 3480 C CA . PRO A 1 438 ? 0.735 58.139 25.202 1.00 20.70 464 PRO A CA 1
ATOM 3481 C C . PRO A 1 438 ? 2.057 58.215 24.443 1.00 21.05 464 PRO A C 1
ATOM 3482 O O . PRO A 1 438 ? 2.070 58.689 23.310 1.00 21.82 464 PRO A O 1
ATOM 3486 N N . PRO A 1 439 ? 3.150 57.734 25.052 1.00 22.04 465 PRO A N 1
ATOM 3487 C CA . PRO A 1 439 ? 4.447 57.638 24.401 1.00 22.70 465 PRO A CA 1
ATOM 3488 C C . PRO A 1 439 ? 4.436 56.490 23.394 1.00 22.73 465 PRO A C 1
ATOM 3489 O O . PRO A 1 439 ? 3.672 55.533 23.563 1.00 22.96 465 PRO A O 1
ATOM 3493 N N . PRO A 1 440 ? 5.257 56.595 22.340 1.00 23.50 466 PRO A N 1
ATOM 3494 C CA . PRO A 1 440 ? 5.270 55.568 21.300 1.00 23.00 466 PRO A CA 1
ATOM 3495 C C . PRO A 1 440 ? 5.804 54.253 21.852 1.00 22.02 466 PRO A C 1
ATOM 3496 O O . PRO A 1 440 ? 6.692 54.237 22.704 1.00 22.98 466 PRO A O 1
ATOM 3500 N N . GLU A 1 441 ? 5.247 53.148 21.367 1.00 20.03 467 GLU A N 1
ATOM 3501 C CA . GLU A 1 441 ? 5.682 51.821 21.783 1.00 18.66 467 GLU A CA 1
ATOM 3502 C C . GLU A 1 441 ? 6.896 51.351 20.993 1.00 19.04 467 GLU A C 1
ATOM 3503 O O . GLU A 1 441 ? 7.081 51.734 19.837 1.00 19.57 467 GLU A O 1
ATOM 3509 N N . GLN A 1 442 ? 7.708 50.524 21.644 1.00 21.14 468 GLN A N 1
ATOM 3510 C CA . GLN A 1 442 ? 8.709 49.710 20.964 1.00 23.67 468 GLN A CA 1
ATOM 3511 C C . GLN A 1 442 ? 7.982 48.646 20.151 1.00 23.60 468 GLN A C 1
ATOM 3512 O O . GLN A 1 442 ? 7.198 47.874 20.697 1.00 24.96 468 GLN A O 1
ATOM 3518 N N . ARG A 1 443 ? 8.223 48.609 18.847 1.00 23.68 469 ARG A N 1
ATOM 3519 C CA . ARG A 1 443 ? 7.588 47.607 18.003 1.00 23.09 469 ARG A CA 1
ATOM 3520 C C . ARG A 1 443 ? 8.526 46.431 17.757 1.00 23.94 469 ARG A C 1
ATOM 3521 O O . ARG A 1 443 ? 9.738 46.522 17.985 1.00 26.28 469 ARG A O 1
ATOM 3529 N N . ASP A 1 444 ? 7.941 45.297 17.387 1.00 23.20 470 ASP A N 1
ATOM 3530 C CA . ASP A 1 444 ? 8.750 44.199 16.878 1.00 23.36 470 ASP A CA 1
ATOM 3531 C C . ASP A 1 444 ? 8.323 43.929 15.439 1.00 22.93 470 ASP A C 1
ATOM 3532 O O . ASP A 1 444 ? 7.529 44.693 14.883 1.00 22.49 470 ASP A O 1
ATOM 3537 N N . ASP A 1 445 ? 8.898 42.909 14.805 1.00 24.04 471 ASP A N 1
ATOM 3538 C CA . ASP A 1 445 ? 8.657 42.681 13.379 1.00 23.72 471 ASP A CA 1
ATOM 3539 C C . ASP A 1 445 ? 7.261 42.138 13.086 1.00 22.05 471 ASP A C 1
ATOM 3540 O O . ASP A 1 445 ? 6.732 41.309 13.834 1.00 23.79 471 ASP A O 1
ATOM 3545 N N . GLU A 1 446 ? 6.639 42.682 12.047 1.00 20.37 472 GLU A N 1
ATOM 3546 C CA . GLU A 1 446 ? 5.259 42.329 11.699 1.00 17.83 472 GLU A CA 1
ATOM 3547 C C . GLU A 1 446 ? 5.116 41.391 10.499 1.00 18.91 472 GLU A C 1
ATOM 3548 O O . GLU A 1 446 ? 4.576 40.290 10.622 1.00 20.67 472 GLU A O 1
ATOM 3554 N N . PHE A 1 447 ? 5.595 41.837 9.345 1.00 17.92 473 PHE A N 1
ATOM 3555 C CA . PHE A 1 447 ? 5.604 41.026 8.133 1.00 17.31 473 PHE A CA 1
ATOM 3556 C C . PHE A 1 447 ? 7.040 40.671 7.792 1.00 18.56 473 PHE A C 1
ATOM 3557 O O . PHE A 1 447 ? 7.891 41.555 7.653 1.00 19.55 473 PHE A O 1
ATOM 3565 N N . PHE A 1 448 ? 7.293 39.375 7.617 1.00 17.10 474 PHE A N 1
ATOM 3566 C CA . PHE A 1 448 ? 8.656 38.917 7.382 1.00 15.84 474 PHE A CA 1
ATOM 3567 C C . PHE A 1 448 ? 8.641 37.462 6.934 1.00 15.65 474 PHE A C 1
ATOM 3568 O O . PHE A 1 448 ? 7.681 36.742 7.204 1.00 15.42 474 PHE A O 1
ATOM 3576 N N . VAL A 1 449 ? 9.713 37.041 6.276 1.00 16.50 475 VAL A N 1
ATOM 3577 C CA . VAL A 1 449 ? 9.916 35.622 5.981 1.00 16.58 475 VAL A CA 1
ATOM 3578 C C . VAL A 1 449 ? 10.792 34.924 7.022 1.00 16.79 475 VAL A C 1
ATOM 3579 O O . VAL A 1 449 ? 11.820 35.467 7.446 1.00 16.67 475 VAL A O 1
ATOM 3583 N N . GLU A 1 450 ? 10.382 33.716 7.399 1.00 16.41 476 GLU A N 1
ATOM 3584 C CA . GLU A 1 450 ? 11.248 32.772 8.077 1.00 16.96 476 GLU A CA 1
ATOM 3585 C C . GLU A 1 450 ? 11.627 31.736 7.022 1.00 17.35 476 GLU A C 1
ATOM 3586 O O . GLU A 1 450 ? 10.753 31.240 6.316 1.00 18.55 476 GLU A O 1
ATOM 3592 N N . ALA A 1 451 ? 12.914 31.413 6.920 1.00 17.47 477 ALA A N 1
ATOM 3593 C CA . ALA A 1 451 ? 13.373 30.466 5.900 1.00 17.29 477 ALA A CA 1
ATOM 3594 C C . ALA A 1 451 ? 14.398 29.483 6.438 1.00 18.38 477 ALA A C 1
ATOM 3595 O O . ALA A 1 451 ? 15.018 29.726 7.466 1.00 19.25 477 ALA A O 1
ATOM 3597 N N . ALA A 1 452 ? 14.536 28.352 5.749 1.00 18.59 478 ALA A N 1
ATOM 3598 C CA . ALA A 1 452 ? 15.513 27.326 6.074 1.00 18.95 478 ALA A CA 1
ATOM 3599 C C . ALA A 1 452 ? 15.923 26.659 4.771 1.00 19.93 478 ALA A C 1
ATOM 3600 O O . ALA A 1 452 ? 15.167 26.625 3.789 1.00 19.00 478 ALA A O 1
ATOM 3602 N N . ILE A 1 453 ? 17.153 26.154 4.769 1.00 19.72 479 ILE A N 1
ATOM 3603 C CA . ILE A 1 453 ? 17.590 25.267 3.699 1.00 20.98 479 ILE A CA 1
ATOM 3604 C C . ILE A 1 453 ? 16.859 23.946 3.906 1.00 21.98 479 ILE A C 1
ATOM 3605 O O . ILE A 1 453 ? 17.050 23.262 4.919 1.00 23.44 479 ILE A O 1
ATOM 3610 N N . ASN A 1 454 ? 15.972 23.615 2.973 1.00 22.02 480 ASN A N 1
ATOM 3611 C CA . ASN A 1 454 ? 15.200 22.387 3.088 1.00 22.84 480 ASN A CA 1
ATOM 3612 C C . ASN A 1 454 ? 16.001 21.193 2.559 1.00 22.99 480 ASN A C 1
ATOM 3613 O O . ASN A 1 454 ? 15.886 20.072 3.062 1.00 23.93 480 ASN A O 1
ATOM 3618 N N . GLN A 1 455 ? 16.818 21.454 1.546 1.00 24.87 481 GLN A N 1
ATOM 3619 C CA . GLN A 1 455 ? 17.747 20.471 1.001 1.00 26.73 481 GLN A CA 1
ATOM 3620 C C . GLN A 1 455 ? 18.750 21.218 0.139 1.00 26.90 481 GLN A C 1
ATOM 3621 O O . GLN A 1 455 ? 18.380 22.090 -0.649 1.00 25.18 481 GLN A O 1
ATOM 3627 N N . ALA A 1 456 ? 20.021 20.860 0.286 1.00 27.67 482 ALA A N 1
ATOM 3628 C CA . ALA A 1 456 ? 21.080 21.402 -0.555 1.00 27.91 482 ALA A CA 1
ATOM 3629 C C . ALA A 1 456 ? 21.620 20.244 -1.385 1.00 28.21 482 ALA A C 1
ATOM 3630 O O . ALA A 1 456 ? 21.656 19.107 -0.923 1.00 28.90 482 ALA A O 1
ATOM 3632 N N . SER A 1 457 ? 22.025 20.535 -2.614 1.00 28.91 483 SER A N 1
ATOM 3633 C CA . SER A 1 457 ? 22.535 19.504 -3.502 1.00 28.77 483 SER A CA 1
ATOM 3634 C C . SER A 1 457 ? 23.601 20.117 -4.399 1.00 29.06 483 SER A C 1
ATOM 3635 O O . SER A 1 457 ? 23.661 21.336 -4.530 1.00 29.07 483 SER A O 1
ATOM 3638 N N . ASP A 1 458 ? 24.448 19.304 -5.029 1.00 29.17 484 ASP A N 1
ATOM 3639 C CA . ASP A 1 458 ? 25.422 19.915 -5.930 1.00 29.64 484 ASP A CA 1
ATOM 3640 C C . ASP A 1 458 ? 24.788 20.526 -7.180 1.00 27.07 484 ASP A C 1
ATOM 3641 O O . ASP A 1 458 ? 25.458 21.223 -7.936 1.00 27.50 484 ASP A O 1
ATOM 3646 N N . HIS A 1 459 ? 23.490 20.317 -7.382 1.00 24.69 485 HIS A N 1
ATOM 3647 C CA . HIS A 1 459 ? 22.834 20.995 -8.495 1.00 23.31 485 HIS A CA 1
ATOM 3648 C C . HIS A 1 459 ? 21.562 21.780 -8.180 1.00 21.70 485 HIS A C 1
ATOM 3649 O O . HIS A 1 459 ? 20.957 22.307 -9.099 1.00 22.62 485 HIS A O 1
ATOM 3656 N N . PHE A 1 460 ? 21.161 21.873 -6.913 1.00 21.96 486 PHE A N 1
ATOM 3657 C CA . PHE A 1 460 ? 20.012 22.715 -6.546 1.00 20.55 486 PHE A CA 1
ATOM 3658 C C . PHE A 1 460 ? 20.046 23.252 -5.115 1.00 21.18 486 PHE A C 1
ATOM 3659 O O . PHE A 1 460 ? 20.745 22.719 -4.243 1.00 20.94 486 PHE A O 1
ATOM 3667 N N . THR A 1 461 ? 19.273 24.317 -4.899 1.00 21.09 487 THR A N 1
ATOM 3668 C CA . THR A 1 461 ? 18.925 24.800 -3.562 1.00 21.10 487 THR A CA 1
ATOM 3669 C C . THR A 1 461 ? 17.424 24.615 -3.373 1.00 19.48 487 THR A C 1
ATOM 3670 O O . THR A 1 461 ? 16.663 24.990 -4.253 1.00 19.51 487 THR A O 1
ATOM 3674 N N . GLU A 1 462 ? 16.996 24.065 -2.238 1.00 19.32 488 GLU A N 1
ATOM 3675 C CA . GLU A 1 462 ? 15.574 23.982 -1.951 1.00 19.13 488 GLU A CA 1
ATOM 3676 C C . GLU A 1 462 ? 15.316 24.710 -0.639 1.00 18.77 488 GLU A C 1
ATOM 3677 O O . GLU A 1 462 ? 15.948 24.414 0.380 1.00 19.21 488 GLU A O 1
ATOM 3683 N N . ILE A 1 463 ? 14.368 25.639 -0.695 1.00 17.47 489 ILE A N 1
ATOM 3684 C CA . ILE A 1 463 ? 14.067 26.528 0.430 1.00 16.82 489 ILE A CA 1
ATOM 3685 C C . ILE A 1 463 ? 12.682 26.207 0.991 1.00 17.16 489 ILE A C 1
ATOM 3686 O O . ILE A 1 463 ? 11.738 26.014 0.228 1.00 17.28 489 ILE A O 1
ATOM 3691 N N . LYS A 1 464 ? 12.578 26.138 2.316 1.00 17.43 490 LYS A N 1
ATOM 3692 C CA . LYS A 1 464 ? 11.287 26.204 2.989 1.00 17.90 490 LYS A CA 1
ATOM 3693 C C . LYS A 1 464 ? 11.121 27.647 3.470 1.00 18.02 490 LYS A C 1
ATOM 3694 O O . LYS A 1 464 ? 11.968 28.172 4.203 1.00 17.53 490 LYS A O 1
ATOM 3700 N N . ALA A 1 465 ? 10.030 28.282 3.048 1.00 15.01 491 ALA A N 1
ATOM 3701 C CA . ALA A 1 465 ? 9.807 29.687 3.403 1.00 14.99 491 ALA A CA 1
ATOM 3702 C C . ALA A 1 465 ? 8.400 29.928 3.952 1.00 15.42 491 ALA A C 1
ATOM 3703 O O . ALA A 1 465 ? 7.411 29.489 3.375 1.00 15.54 491 ALA A O 1
ATOM 3705 N N . LEU A 1 466 ? 8.339 30.648 5.071 1.00 15.37 492 LEU A N 1
ATOM 3706 C CA . LEU A 1 466 ? 7.075 30.979 5.715 1.00 15.91 492 LEU A CA 1
ATOM 3707 C C . LEU A 1 466 ? 6.914 32.491 5.692 1.00 16.19 492 LEU A C 1
ATOM 3708 O O . LEU A 1 466 ? 7.669 33.200 6.352 1.00 16.55 492 LEU A O 1
ATOM 3713 N N . LEU A 1 467 ? 5.952 32.973 4.911 1.00 16.07 493 LEU A N 1
ATOM 3714 C CA . LEU A 1 467 ? 5.654 34.413 4.895 1.00 16.23 493 LEU A CA 1
ATOM 3715 C C . LEU A 1 467 ? 4.675 34.701 6.034 1.00 15.43 493 LEU A C 1
ATOM 3716 O O . LEU A 1 467 ? 3.550 34.190 6.053 1.00 15.70 493 LEU A O 1
ATOM 3721 N N . ASN A 1 468 ? 5.135 35.508 6.984 1.00 15.49 494 ASN A N 1
ATOM 3722 C CA . ASN A 1 468 ? 4.446 35.775 8.248 1.00 14.37 494 ASN A CA 1
ATOM 3723 C C . ASN A 1 468 ? 3.650 37.085 8.246 1.00 14.25 494 ASN A C 1
ATOM 3724 O O . ASN A 1 468 ? 4.140 38.115 7.796 1.00 15.41 494 ASN A O 1
ATOM 3729 N N . ASN A 1 469 ? 2.446 37.033 8.806 1.00 14.24 495 ASN A N 1
ATOM 3730 C CA . ASN A 1 469 ? 1.733 38.228 9.271 1.00 14.29 495 ASN A CA 1
ATOM 3731 C C . ASN A 1 469 ? 1.493 38.141 10.771 1.00 13.47 495 ASN A C 1
ATOM 3732 O O . ASN A 1 469 ? 0.523 37.521 11.225 1.00 13.76 495 ASN A O 1
ATOM 3737 N N . ARG A 1 470 ? 2.389 38.782 11.515 1.00 13.80 496 ARG A N 1
ATOM 3738 C CA . ARG A 1 470 ? 2.259 38.930 12.965 1.00 13.60 496 ARG A CA 1
ATOM 3739 C C . ARG A 1 470 ? 2.051 40.405 13.291 1.00 14.49 496 ARG A C 1
ATOM 3740 O O . ARG A 1 470 ? 2.566 40.933 14.288 1.00 15.05 496 ARG A O 1
ATOM 3748 N N . SER A 1 471 ? 1.294 41.079 12.435 1.00 13.95 497 SER A N 1
ATOM 3749 C CA . SER A 1 471 ? 1.026 42.513 12.641 1.00 13.68 497 SER A CA 1
ATOM 3750 C C . SER A 1 471 ? 0.320 42.824 13.956 1.00 14.39 497 SER A C 1
ATOM 3751 O O . SER A 1 471 ? -0.408 41.991 14.486 1.00 14.71 497 SER A O 1
ATOM 3754 N N . SER A 1 472 ? 0.547 44.027 14.468 1.00 13.60 498 SER A N 1
ATOM 3755 C CA . SER A 1 472 ? 0.006 44.421 15.772 1.00 14.07 498 SER A CA 1
ATOM 3756 C C . SER A 1 472 ? -0.078 45.938 15.965 1.00 14.70 498 SER A C 1
ATOM 3757 O O . SER A 1 472 ? -0.706 46.369 16.935 1.00 16.03 498 SER A O 1
ATOM 3760 N N . TRP A 1 473 ? 0.513 46.742 15.072 1.00 15.48 499 TRP A N 1
ATOM 3761 C CA . TRP A 1 473 ? 0.498 48.206 15.238 1.00 15.01 499 TRP A CA 1
ATOM 3762 C C . TRP A 1 473 ? -0.141 48.937 14.058 1.00 16.05 499 TRP A C 1
ATOM 3763 O O . TRP A 1 473 ? 0.542 49.679 13.348 1.00 17.42 499 TRP A O 1
ATOM 3774 N N . PRO A 1 474 ? -1.446 48.728 13.815 1.00 15.19 500 PRO A N 1
ATOM 3775 C CA . PRO A 1 474 ? -2.345 47.772 14.451 1.00 15.22 500 PRO A CA 1
ATOM 3776 C C . PRO A 1 474 ? -2.331 46.452 13.685 1.00 15.35 500 PRO A C 1
ATOM 3777 O O . PRO A 1 474 ? -1.865 46.395 12.537 1.00 16.45 500 PRO A O 1
ATOM 3781 N N . ALA A 1 475 ? -2.881 45.401 14.284 1.00 14.16 501 ALA A N 1
ATOM 3782 C CA . ALA A 1 475 ? -3.112 44.181 13.509 1.00 14.26 501 ALA A CA 1
ATOM 3783 C C . ALA A 1 475 ? -3.828 44.541 12.209 1.00 13.91 501 ALA A C 1
ATOM 3784 O O . ALA A 1 475 ? -4.709 45.398 12.209 1.00 14.21 501 ALA A O 1
ATOM 3786 N N . ARG A 1 476 ? -3.439 43.938 11.081 1.00 13.25 502 ARG A N 1
ATOM 3787 C CA . ARG A 1 476 ? -3.994 44.369 9.802 1.00 14.08 502 ARG A CA 1
ATOM 3788 C C . ARG A 1 476 ? -3.755 43.307 8.749 1.00 14.39 502 ARG A C 1
ATOM 3789 O O . ARG A 1 476 ? -3.016 42.354 8.980 1.00 15.47 502 ARG A O 1
ATOM 3797 N N . LEU A 1 477 ? -4.376 43.535 7.601 1.00 14.34 503 LEU A N 1
ATOM 3798 C CA . LEU A 1 477 ? -4.375 42.622 6.466 1.00 15.75 503 LEU A CA 1
ATOM 3799 C C . LEU A 1 477 ? -3.772 43.348 5.272 1.00 15.57 503 LEU A C 1
ATOM 3800 O O . LEU A 1 477 ? -4.137 44.496 4.973 1.00 16.79 503 LEU A O 1
ATOM 3805 N N . ILE A 1 478 ? -2.821 42.685 4.610 1.00 15.88 504 ILE A N 1
ATOM 3806 C CA . ILE A 1 478 ? -2.250 43.172 3.357 1.00 15.16 504 ILE A CA 1
ATOM 3807 C C . ILE A 1 478 ? -2.553 42.168 2.247 1.00 14.65 504 ILE A C 1
ATOM 3808 O O . ILE A 1 478 ? -2.170 40.992 2.324 1.00 15.34 504 ILE A O 1
ATOM 3813 N N . LYS A 1 479 ? -3.202 42.642 1.189 1.00 14.72 505 LYS A N 1
ATOM 3814 C CA . LYS A 1 479 ? -3.556 41.737 0.092 1.00 15.95 505 LYS A CA 1
ATOM 3815 C C . LYS A 1 479 ? -2.393 41.449 -0.862 1.00 16.40 505 LYS A C 1
ATOM 3816 O O . LYS A 1 479 ? -2.156 40.292 -1.220 1.00 15.10 505 LYS A O 1
ATOM 3822 N N . ASP A 1 480 ? -1.653 42.483 -1.244 1.00 16.25 506 ASP A N 1
ATOM 3823 C CA . ASP A 1 480 ? -0.664 42.325 -2.310 1.00 15.67 506 ASP A CA 1
ATOM 3824 C C . ASP A 1 480 ? 0.704 41.981 -1.732 1.00 17.34 506 ASP A C 1
ATOM 3825 O O . ASP A 1 480 ? 1.656 42.741 -1.880 1.00 17.21 506 ASP A O 1
ATOM 3830 N N . LEU A 1 481 ? 0.794 40.834 -1.057 1.00 15.09 507 LEU A N 1
ATOM 3831 C CA . LEU A 1 481 ? 2.041 40.442 -0.399 1.00 15.93 507 LEU A CA 1
ATOM 3832 C C . LEU A 1 481 ? 2.921 39.673 -1.369 1.00 16.19 507 LEU A C 1
ATOM 3833 O O . LEU A 1 481 ? 2.427 38.823 -2.112 1.00 17.23 507 LEU A O 1
ATOM 3838 N N . SER A 1 482 ? 4.223 39.937 -1.319 1.00 16.80 508 SER A N 1
ATOM 3839 C CA . SER A 1 482 ? 5.206 39.138 -2.057 1.00 15.78 508 SER A CA 1
ATOM 3840 C C . SER A 1 482 ? 6.547 39.167 -1.342 1.00 18.24 508 SER A C 1
ATOM 3841 O O . SER A 1 482 ? 6.805 40.007 -0.473 1.00 17.28 508 SER A O 1
ATOM 3844 N N . TYR A 1 483 ? 7.405 38.224 -1.701 1.00 16.86 509 TYR A N 1
ATOM 3845 C CA . TYR A 1 483 ? 8.782 38.302 -1.261 1.00 16.72 509 TYR A CA 1
ATOM 3846 C C . TYR A 1 483 ? 9.708 37.825 -2.371 1.00 17.41 509 TYR A C 1
ATOM 3847 O O . TYR A 1 483 ? 9.286 37.095 -3.279 1.00 19.41 509 TYR A O 1
ATOM 3856 N N . ASN A 1 484 ? 10.969 38.231 -2.288 1.00 17.94 510 ASN A N 1
ATOM 3857 C CA . ASN A 1 484 ? 11.943 37.897 -3.323 1.00 17.63 510 ASN A CA 1
ATOM 3858 C C . ASN A 1 484 ? 13.084 37.025 -2.802 1.00 18.35 510 ASN A C 1
ATOM 3859 O O . ASN A 1 484 ? 13.532 37.190 -1.658 1.00 19.25 510 ASN A O 1
ATOM 3864 N N . TYR A 1 485 ? 13.526 36.086 -3.646 1.00 18.50 511 TYR A N 1
ATOM 3865 C CA . TYR A 1 485 ? 14.700 35.266 -3.364 1.00 18.71 511 TYR A CA 1
ATOM 3866 C C . TYR A 1 485 ? 15.767 35.587 -4.416 1.00 19.60 511 TYR A C 1
ATOM 3867 O O . TYR A 1 485 ? 15.583 35.298 -5.598 1.00 19.90 511 TYR A O 1
ATOM 3876 N N . TYR A 1 486 ? 16.869 36.193 -3.976 1.00 20.36 512 TYR A N 1
ATOM 3877 C CA . TYR A 1 486 ? 17.921 36.675 -4.860 1.00 21.84 512 TYR A CA 1
ATOM 3878 C C . TYR A 1 486 ? 19.120 35.738 -4.935 1.00 21.88 512 TYR A C 1
ATOM 3879 O O . TYR A 1 486 ? 19.588 35.222 -3.916 1.00 22.40 512 TYR A O 1
ATOM 3888 N N . MET A 1 487 ? 19.631 35.591 -6.153 1.00 24.07 513 MET A N 1
ATOM 3889 C CA . MET A 1 487 ? 20.757 34.716 -6.458 1.00 25.05 513 MET A CA 1
ATOM 3890 C C . MET A 1 487 ? 21.801 35.452 -7.287 1.00 25.51 513 MET A C 1
ATOM 3891 O O . MET A 1 487 ? 21.468 36.377 -8.027 1.00 26.08 513 MET A O 1
ATOM 3896 N N . ASP A 1 488 ? 23.045 34.989 -7.191 1.00 26.82 514 ASP A N 1
ATOM 3897 C CA . ASP A 1 488 ? 24.111 35.403 -8.092 1.00 27.02 514 ASP A CA 1
ATOM 3898 C C . ASP A 1 488 ? 24.355 34.221 -9.030 1.00 26.75 514 ASP A C 1
ATOM 3899 O O . ASP A 1 488 ? 24.699 33.130 -8.582 1.00 27.40 514 ASP A O 1
ATOM 3904 N N . LEU A 1 489 ? 24.145 34.447 -10.322 1.00 26.90 515 LEU A N 1
ATOM 3905 C CA . LEU A 1 489 ? 24.260 33.377 -11.312 1.00 27.40 515 LEU A CA 1
ATOM 3906 C C . LEU A 1 489 ? 25.579 33.425 -12.075 1.00 28.72 515 LEU A C 1
ATOM 3907 O O . LEU A 1 489 ? 25.697 32.819 -13.144 1.00 29.41 515 LEU A O 1
ATOM 3912 N N . THR A 1 490 ? 26.577 34.100 -11.507 1.00 29.85 516 THR A N 1
ATOM 3913 C CA . THR A 1 490 ? 27.905 34.186 -12.124 1.00 31.01 516 THR A CA 1
ATOM 3914 C C . THR A 1 490 ? 28.473 32.811 -12.475 1.00 31.50 516 THR A C 1
ATOM 3915 O O . THR A 1 490 ? 28.975 32.627 -13.583 1.00 30.38 516 THR A O 1
ATOM 3919 N N . GLU A 1 491 ? 28.393 31.869 -11.537 1.00 31.59 517 GLU A N 1
ATOM 3920 C CA . GLU A 1 491 ? 28.948 30.526 -11.730 1.00 31.79 517 GLU A CA 1
ATOM 3921 C C . GLU A 1 491 ? 28.215 29.705 -12.791 1.00 31.18 517 GLU A C 1
ATOM 3922 O O . GLU A 1 491 ? 28.778 28.758 -13.350 1.00 30.82 517 GLU A O 1
ATOM 3928 N N . VAL A 1 492 ? 26.966 30.071 -13.064 1.00 29.89 518 VAL A N 1
ATOM 3929 C CA . VAL A 1 492 ? 26.157 29.406 -14.076 1.00 28.67 518 VAL A CA 1
ATOM 3930 C C . VAL A 1 492 ? 26.716 29.784 -15.441 1.00 29.19 518 VAL A C 1
ATOM 3931 O O . VAL A 1 492 ? 27.009 28.919 -16.267 1.00 28.64 518 VAL A O 1
ATOM 3935 N N . PHE A 1 493 ? 26.889 31.082 -15.664 1.00 29.81 519 PHE A N 1
ATOM 3936 C CA . PHE A 1 493 ? 27.404 31.587 -16.935 1.00 31.97 519 PHE A CA 1
ATOM 3937 C C . PHE A 1 493 ? 28.844 31.150 -17.189 1.00 32.74 519 PHE A C 1
ATOM 3938 O O . PHE A 1 493 ? 29.202 30.824 -18.321 1.00 33.09 519 PHE A O 1
ATOM 3946 N N . GLU A 1 494 ? 29.658 31.124 -16.136 1.00 33.71 520 GLU A N 1
ATOM 3947 C CA . GLU A 1 494 ? 31.061 30.732 -16.278 1.00 34.88 520 GLU A CA 1
ATOM 3948 C C . GLU A 1 494 ? 31.247 29.261 -16.646 1.00 34.33 520 GLU A C 1
ATOM 3949 O O . GLU A 1 494 ? 32.218 28.919 -17.317 1.00 34.56 520 GLU A O 1
ATOM 3955 N N . ALA A 1 495 ? 30.328 28.409 -16.195 1.00 33.05 521 ALA A N 1
ATOM 3956 C CA . ALA A 1 495 ? 30.289 26.994 -16.562 1.00 31.66 521 ALA A CA 1
ATOM 3957 C C . ALA A 1 495 ? 29.696 26.750 -17.953 1.00 31.45 521 ALA A C 1
ATOM 3958 O O . ALA A 1 495 ? 29.665 25.610 -18.430 1.00 30.83 521 ALA A O 1
ATOM 3960 N N . GLY A 1 496 ? 29.225 27.816 -18.598 1.00 30.43 522 GLY A N 1
ATOM 3961 C CA . GLY A 1 496 ? 28.730 27.760 -19.975 1.00 30.30 522 GLY A CA 1
ATOM 3962 C C . GLY A 1 496 ? 27.231 27.562 -20.089 1.00 29.59 522 GLY A C 1
ATOM 3963 O O . GLY A 1 496 ? 26.712 27.220 -21.156 1.00 29.09 522 GLY A O 1
ATOM 3964 N N . TYR A 1 497 ? 26.529 27.773 -18.979 1.00 28.84 523 TYR A N 1
ATOM 3965 C CA . TYR A 1 497 ? 25.083 27.589 -18.943 1.00 28.65 523 TYR A CA 1
ATOM 3966 C C . TYR A 1 497 ? 24.379 28.940 -18.945 1.00 28.60 523 TYR A C 1
ATOM 3967 O O . TYR A 1 497 ? 25.040 29.979 -18.843 1.00 28.68 523 TYR A O 1
ATOM 3976 N N . SER A 1 498 ? 23.057 28.903 -19.109 1.00 28.06 524 SER A N 1
ATOM 3977 C CA A SER A 1 498 ? 22.255 30.120 -19.150 0.50 27.91 524 SER A CA 1
ATOM 3978 C CA B SER A 1 498 ? 22.220 30.096 -19.200 0.50 27.73 524 SER A CA 1
ATOM 3979 C C . SER A 1 498 ? 21.072 30.038 -18.191 1.00 27.32 524 SER A C 1
ATOM 3980 O O . SER A 1 498 ? 20.798 28.984 -17.614 1.00 27.44 524 SER A O 1
ATOM 3985 N N . VAL A 1 499 ? 20.378 31.161 -18.022 1.00 27.87 525 VAL A N 1
ATOM 3986 C CA . VAL A 1 499 ? 19.248 31.243 -17.093 1.00 27.37 525 VAL A CA 1
ATOM 3987 C C . VAL A 1 499 ? 18.169 30.209 -17.406 1.00 27.76 525 VAL A C 1
ATOM 3988 O O . VAL A 1 499 ? 17.576 29.634 -16.492 1.00 27.01 525 VAL A O 1
ATOM 3992 N N . ASP A 1 500 ? 17.957 29.921 -18.689 1.00 28.02 526 ASP A N 1
ATOM 3993 C CA . ASP A 1 500 ? 16.956 28.936 -19.092 1.00 28.17 526 ASP A CA 1
ATOM 3994 C C . ASP A 1 500 ? 17.338 27.482 -18.784 1.00 27.12 526 ASP A C 1
ATOM 3995 O O . ASP A 1 500 ? 16.538 26.576 -19.001 1.00 27.93 526 ASP A O 1
ATOM 4000 N N . ASP A 1 501 ? 18.546 27.267 -18.262 1.00 26.05 527 ASP A N 1
ATOM 4001 C CA . ASP A 1 501 ? 18.983 25.945 -17.815 1.00 25.35 527 ASP A CA 1
ATOM 4002 C C . ASP A 1 501 ? 18.621 25.713 -16.353 1.00 24.97 527 ASP A C 1
ATOM 4003 O O . ASP A 1 501 ? 18.812 24.615 -15.824 1.00 25.06 527 ASP A O 1
ATOM 4008 N N . ILE A 1 502 ? 18.114 26.757 -15.704 1.00 24.32 528 ILE A N 1
ATOM 4009 C CA . ILE A 1 502 ? 17.808 26.681 -14.274 1.00 24.26 528 ILE A CA 1
ATOM 4010 C C . ILE A 1 502 ? 16.301 26.519 -14.123 1.00 24.27 528 ILE A C 1
ATOM 4011 O O . ILE A 1 502 ? 15.554 27.330 -14.670 1.00 25.89 528 ILE A O 1
ATOM 4016 N N . LYS A 1 503 ? 15.872 25.479 -13.411 1.00 25.08 529 LYS A N 1
ATOM 4017 C CA . LYS A 1 503 ? 14.452 25.140 -13.288 1.00 24.22 529 LYS A CA 1
ATOM 4018 C C . LYS A 1 503 ? 13.923 25.431 -11.880 1.00 23.36 529 LYS A C 1
ATOM 4019 O O . LYS A 1 503 ? 14.553 25.040 -10.898 1.00 23.05 529 LYS A O 1
ATOM 4025 N N . VAL A 1 504 ? 12.776 26.104 -11.807 1.00 21.79 530 VAL A N 1
ATOM 4026 C CA . VAL A 1 504 ? 12.071 26.337 -10.540 1.00 20.48 530 VAL A CA 1
ATOM 4027 C C . VAL A 1 504 ? 10.928 25.338 -10.417 1.00 20.73 530 VAL A C 1
ATOM 4028 O O . VAL A 1 504 ? 10.089 25.213 -11.313 1.00 21.60 530 VAL A O 1
ATOM 4032 N N . THR A 1 505 ? 10.899 24.630 -9.294 1.00 18.87 531 THR A N 1
ATOM 4033 C CA . THR A 1 505 ? 9.818 23.697 -9.032 1.00 19.49 531 THR A CA 1
ATOM 4034 C C . THR A 1 505 ? 9.350 23.900 -7.595 1.00 19.35 531 THR A C 1
ATOM 4035 O O . THR A 1 505 ? 9.978 24.628 -6.811 1.00 19.05 531 THR A O 1
ATOM 4039 N N . ILE A 1 506 ? 8.236 23.250 -7.265 1.00 19.08 532 ILE A N 1
ATOM 4040 C CA . ILE A 1 506 ? 7.614 23.394 -5.948 1.00 19.09 532 ILE A CA 1
ATOM 4041 C C . ILE A 1 506 ? 7.512 22.005 -5.336 1.00 19.15 532 ILE A C 1
ATOM 4042 O O . ILE A 1 506 ? 7.078 21.063 -6.004 1.00 19.51 532 ILE A O 1
ATOM 4047 N N . GLY A 1 507 ? 7.908 21.899 -4.073 1.00 18.07 533 GLY A N 1
ATOM 4048 C CA . GLY A 1 507 ? 7.852 20.648 -3.333 1.00 16.97 533 GLY A CA 1
ATOM 4049 C C . GLY A 1 507 ? 6.739 20.595 -2.307 1.00 16.55 533 GLY A C 1
ATOM 4050 O O . GLY A 1 507 ? 6.437 19.513 -1.807 1.00 17.28 533 GLY A O 1
ATOM 4051 N N . TYR A 1 508 ? 6.172 21.753 -1.956 1.00 15.52 534 TYR A N 1
ATOM 4052 C CA . TYR A 1 508 ? 4.991 21.827 -1.077 1.00 15.16 534 TYR A CA 1
ATOM 4053 C C . TYR A 1 508 ? 4.437 23.241 -1.153 1.00 16.10 534 TYR A C 1
ATOM 4054 O O . TYR A 1 508 ? 5.193 24.217 -1.177 1.00 16.13 534 TYR A O 1
ATOM 4063 N N . CYS A 1 509 ? 3.115 23.351 -1.205 1.00 16.01 535 CYS A N 1
ATOM 4064 C CA . CYS A 1 509 ? 2.514 24.674 -1.069 1.00 17.32 535 CYS A CA 1
ATOM 4065 C C . CYS A 1 509 ? 1.234 24.540 -0.260 1.00 16.63 535 CYS A C 1
ATOM 4066 O O . CYS A 1 509 ? 0.370 23.720 -0.549 1.00 17.43 535 CYS A O 1
ATOM 4069 N N . GLU A 1 510 ? 1.167 25.326 0.808 1.00 15.20 536 GLU A N 1
ATOM 4070 C CA . GLU A 1 510 ? 0.134 25.187 1.827 1.00 15.90 536 GLU A CA 1
ATOM 4071 C C . GLU A 1 510 ? -1.272 25.423 1.286 1.00 15.30 536 GLU A C 1
ATOM 4072 O O . GLU A 1 510 ? -1.514 26.392 0.547 1.00 15.87 536 GLU A O 1
ATOM 4078 N N . SER A 1 511 ? -2.200 24.552 1.677 1.00 16.67 537 SER A N 1
ATOM 4079 C CA . SER A 1 511 ? -3.578 24.646 1.208 1.00 17.33 537 SER A CA 1
ATOM 4080 C C . SER A 1 511 ? -4.264 25.985 1.508 1.00 17.40 537 SER A C 1
ATOM 4081 O O . SER A 1 511 ? -4.189 26.490 2.626 1.00 19.64 537 SER A O 1
ATOM 4084 N N . GLY A 1 512 ? -4.960 26.512 0.504 1.00 18.56 538 GLY A N 1
ATOM 4085 C CA . GLY A 1 512 ? -5.735 27.744 0.603 1.00 18.63 538 GLY A CA 1
ATOM 4086 C C . GLY A 1 512 ? -4.945 29.027 0.448 1.00 17.51 538 GLY A C 1
ATOM 4087 O O . GLY A 1 512 ? -5.467 30.121 0.672 1.00 18.49 538 GLY A O 1
ATOM 4088 N N . MET A 1 513 ? -3.671 28.903 0.099 1.00 18.57 539 MET A N 1
ATOM 4089 C CA . MET A 1 513 ? -2.816 30.070 -0.103 1.00 18.02 539 MET A CA 1
ATOM 4090 C C . MET A 1 513 ? -2.490 30.192 -1.593 1.00 19.21 539 MET A C 1
ATOM 4091 O O . MET A 1 513 ? -1.485 29.647 -2.065 1.00 20.09 539 MET A O 1
ATOM 4096 N N . ASP A 1 514 ? -3.377 30.856 -2.340 1.00 18.80 540 ASP A N 1
ATOM 4097 C CA . ASP A 1 514 ? -3.231 31.049 -3.789 1.00 18.88 540 ASP A CA 1
ATOM 4098 C C . ASP A 1 514 ? -1.919 31.795 -4.063 1.00 18.40 540 ASP A C 1
ATOM 4099 O O . ASP A 1 514 ? -1.762 32.935 -3.610 1.00 18.33 540 ASP A O 1
ATOM 4104 N N . VAL A 1 515 ? -0.980 31.166 -4.778 1.00 16.72 541 VAL A N 1
ATOM 4105 C CA . VAL A 1 515 ? 0.380 31.676 -4.905 1.00 17.65 541 VAL A CA 1
ATOM 4106 C C . VAL A 1 515 ? 0.922 31.509 -6.327 1.00 17.06 541 VAL A C 1
ATOM 4107 O O . VAL A 1 515 ? 0.578 30.563 -7.035 1.00 18.34 541 VAL A O 1
ATOM 4111 N N . GLU A 1 516 ? 1.769 32.441 -6.744 1.00 18.57 542 GLU A N 1
ATOM 4112 C CA . GLU A 1 516 ? 2.527 32.285 -7.978 1.00 19.45 542 GLU A CA 1
ATOM 4113 C C . GLU A 1 516 ? 4.007 32.556 -7.726 1.00 19.56 542 GLU A C 1
ATOM 4114 O O . GLU A 1 516 ? 4.373 33.278 -6.791 1.00 19.44 542 GLU A O 1
ATOM 4120 N N . ILE A 1 517 ? 4.846 31.915 -8.531 1.00 18.93 543 ILE A N 1
ATOM 4121 C CA . ILE A 1 517 ? 6.283 32.165 -8.518 1.00 19.39 543 ILE A CA 1
ATOM 4122 C C . ILE A 1 517 ? 6.653 32.714 -9.881 1.00 19.69 543 ILE A C 1
ATOM 4123 O O . ILE A 1 517 ? 6.292 32.133 -10.905 1.00 20.06 543 ILE A O 1
ATOM 4128 N N . SER A 1 518 ? 7.362 33.837 -9.899 1.00 19.33 544 SER A N 1
ATOM 4129 C CA . SER A 1 518 ? 7.742 34.436 -11.170 1.00 20.22 544 SER A CA 1
ATOM 4130 C C . SER A 1 518 ? 8.828 33.598 -11.840 1.00 21.32 544 SER A C 1
ATOM 4131 O O . SER A 1 518 ? 9.495 32.803 -11.169 1.00 20.97 544 SER A O 1
ATOM 4134 N N . PRO A 1 519 ? 9.026 33.792 -13.157 1.00 22.45 545 PRO A N 1
ATOM 4135 C CA . PRO A 1 519 ? 10.242 33.263 -13.763 1.00 21.80 545 PRO A CA 1
ATOM 4136 C C . PRO A 1 519 ? 11.456 33.966 -13.152 1.00 20.71 545 PRO A C 1
ATOM 4137 O O . PRO A 1 519 ? 11.308 34.997 -12.487 1.00 21.80 545 PRO A O 1
ATOM 4141 N N . ILE A 1 520 ? 12.645 33.398 -13.334 1.00 21.03 546 ILE A N 1
ATOM 4142 C CA . ILE A 1 520 ? 13.879 34.009 -12.834 1.00 20.51 546 ILE A CA 1
ATOM 4143 C C . ILE A 1 520 ? 14.127 35.300 -13.601 1.00 21.58 546 ILE A C 1
ATOM 4144 O O . ILE A 1 520 ? 14.121 35.293 -14.833 1.00 22.95 546 ILE A O 1
ATOM 4149 N N . THR A 1 521 ? 14.300 36.387 -12.847 1.00 22.36 547 THR A N 1
ATOM 4150 C CA . THR A 1 521 ? 14.251 37.752 -13.366 1.00 23.30 547 THR A CA 1
ATOM 4151 C C . THR A 1 521 ? 15.541 38.486 -13.072 1.00 23.48 547 THR A C 1
ATOM 4152 O O . THR A 1 521 ? 16.075 38.412 -11.964 1.00 23.66 547 THR A O 1
ATOM 4156 N N . HIS A 1 522 ? 16.046 39.185 -14.089 1.00 24.58 548 HIS A N 1
ATOM 4157 C CA . HIS A 1 522 ? 17.270 39.956 -13.930 1.00 26.48 548 HIS A CA 1
ATOM 4158 C C . HIS A 1 522 ? 17.060 41.184 -13.054 1.00 26.51 548 HIS A C 1
ATOM 4159 O O . HIS A 1 522 ? 16.105 41.930 -13.246 1.00 26.46 548 HIS A O 1
ATOM 4166 N N . LEU A 1 523 ? 17.950 41.370 -12.086 1.00 27.34 549 LEU A N 1
ATOM 4167 C CA . LEU A 1 523 ? 18.025 42.614 -11.329 1.00 28.64 549 LEU A CA 1
ATOM 4168 C C . LEU A 1 523 ? 19.105 43.506 -11.958 1.00 30.19 549 LEU A C 1
ATOM 4169 O O . LEU A 1 523 ? 18.793 44.421 -12.730 1.00 31.30 549 LEU A O 1
ATOM 4174 N N . TYR A 1 524 ? 20.370 43.243 -11.632 1.00 30.24 550 TYR A N 1
ATOM 4175 C CA . TYR A 1 524 ? 21.490 43.923 -12.286 1.00 31.69 550 TYR A CA 1
ATOM 4176 C C . TYR A 1 524 ? 22.698 42.994 -12.313 1.00 31.35 550 TYR A C 1
ATOM 4177 O O . TYR A 1 524 ? 22.822 42.121 -11.451 1.00 31.18 550 TYR A O 1
ATOM 4186 N N . ASP A 1 525 ? 23.583 43.195 -13.290 1.00 32.81 551 ASP A N 1
ATOM 4187 C CA . ASP A 1 525 ? 24.792 42.384 -13.430 1.00 33.12 551 ASP A CA 1
ATOM 4188 C C . ASP A 1 525 ? 24.452 40.897 -13.497 1.00 32.00 551 ASP A C 1
ATOM 4189 O O . ASP A 1 525 ? 23.640 40.494 -14.327 1.00 32.18 551 ASP A O 1
ATOM 4194 N N . ASN A 1 526 ? 25.047 40.083 -12.631 1.00 31.83 552 ASN A N 1
ATOM 4195 C CA . ASN A 1 526 ? 24.691 38.665 -12.584 1.00 30.99 552 ASN A CA 1
ATOM 4196 C C . ASN A 1 526 ? 23.669 38.324 -11.495 1.00 29.73 552 ASN A C 1
ATOM 4197 O O . ASN A 1 526 ? 23.506 37.149 -11.145 1.00 29.39 552 ASN A O 1
ATOM 4202 N N . ILE A 1 527 ? 22.986 39.342 -10.967 1.00 28.23 553 ILE A N 1
ATOM 4203 C CA . ILE A 1 527 ? 22.001 39.148 -9.896 1.00 26.75 553 ILE A CA 1
ATOM 4204 C C . ILE A 1 527 ? 20.602 38.947 -10.460 1.00 24.99 553 ILE A C 1
ATOM 4205 O O . ILE A 1 527 ? 20.104 39.751 -11.252 1.00 25.32 553 ILE A O 1
ATOM 4210 N N . TYR A 1 528 ? 19.976 37.853 -10.041 1.00 23.96 554 TYR A N 1
ATOM 4211 C CA . TYR A 1 528 ? 18.652 37.490 -10.522 1.00 22.99 554 TYR A CA 1
ATOM 4212 C C . TYR A 1 528 ? 17.768 37.145 -9.326 1.00 21.78 554 TYR A C 1
ATOM 4213 O O . TYR A 1 528 ? 18.277 36.930 -8.220 1.00 22.56 554 TYR A O 1
ATOM 4222 N N . TYR A 1 529 ? 16.455 37.094 -9.534 1.00 21.31 555 TYR A N 1
ATOM 4223 C CA . TYR A 1 529 ? 15.556 36.713 -8.442 1.00 19.89 555 TYR A CA 1
ATOM 4224 C C . TYR A 1 529 ? 14.276 36.054 -8.936 1.00 19.64 555 TYR A C 1
ATOM 4225 O O . TYR A 1 529 ? 13.876 36.199 -10.096 1.00 19.77 555 TYR A O 1
ATOM 4234 N N . ILE A 1 530 ? 13.621 35.360 -8.014 1.00 18.04 556 ILE A N 1
ATOM 4235 C CA . ILE A 1 530 ? 12.224 34.988 -8.199 1.00 18.79 556 ILE A CA 1
ATOM 4236 C C . ILE A 1 530 ? 11.431 35.743 -7.146 1.00 18.46 556 ILE A C 1
ATOM 4237 O O . ILE A 1 530 ? 11.939 36.044 -6.054 1.00 19.52 556 ILE A O 1
ATOM 4242 N N . LYS A 1 531 ? 10.212 36.093 -7.530 1.00 18.29 557 LYS A N 1
ATOM 4243 C CA . LYS A 1 531 ? 9.266 36.698 -6.612 1.00 17.11 557 LYS A CA 1
ATOM 4244 C C . LYS A 1 531 ? 8.182 35.657 -6.373 1.00 16.28 557 LYS A C 1
ATOM 4245 O O . LYS A 1 531 ? 7.652 35.080 -7.324 1.00 16.38 557 LYS A O 1
ATOM 4251 N N . ILE A 1 532 ? 7.846 35.475 -5.099 1.00 15.81 558 ILE A N 1
ATOM 4252 C CA . ILE A 1 532 ? 6.745 34.624 -4.649 1.00 15.44 558 ILE A CA 1
ATOM 4253 C C . ILE A 1 532 ? 5.626 35.584 -4.254 1.00 16.04 558 ILE A C 1
ATOM 4254 O O . ILE A 1 532 ? 5.825 36.404 -3.358 1.00 15.23 558 ILE A O 1
ATOM 4259 N N . SER A 1 533 ? 4.483 35.514 -4.937 1.00 15.56 559 SER A N 1
ATOM 4260 C CA . SER A 1 533 ? 3.354 36.420 -4.700 1.00 16.56 559 SER A CA 1
ATOM 4261 C C . SER A 1 533 ? 2.123 35.671 -4.200 1.00 15.98 559 SER A C 1
ATOM 4262 O O . SER A 1 533 ? 1.729 34.664 -4.796 1.00 15.34 559 SER A O 1
ATOM 4265 N N . TYR A 1 534 ? 1.489 36.159 -3.137 1.00 15.65 560 TYR A N 1
ATOM 4266 C CA . TYR A 1 534 ? 0.225 35.599 -2.667 1.00 16.08 560 TYR A CA 1
ATOM 4267 C C . TYR A 1 534 ? -0.859 36.527 -3.154 1.00 16.57 560 TYR A C 1
ATOM 4268 O O . TYR A 1 534 ? -0.872 37.715 -2.812 1.00 16.00 560 TYR A O 1
ATOM 4277 N N . ILE A 1 535 ? -1.730 35.983 -3.991 1.00 17.57 561 ILE A N 1
ATOM 4278 C CA . ILE A 1 535 ? -2.690 36.791 -4.730 1.00 19.38 561 ILE A CA 1
ATOM 4279 C C . ILE A 1 535 ? -3.719 37.383 -3.773 1.00 19.62 561 ILE A C 1
ATOM 4280 O O . ILE A 1 535 ? -4.090 38.557 -3.898 1.00 20.92 561 ILE A O 1
ATOM 4285 N N . ASP A 1 536 ? -4.155 36.589 -2.800 1.00 19.03 562 ASP A N 1
ATOM 4286 C CA . ASP A 1 536 ? -4.934 37.158 -1.709 1.00 18.18 562 ASP A CA 1
ATOM 4287 C C . ASP A 1 536 ? -4.193 37.030 -0.392 1.00 15.94 562 ASP A C 1
ATOM 4288 O O . ASP A 1 536 ? -4.491 36.166 0.442 1.00 17.27 562 ASP A O 1
ATOM 4293 N N . GLY A 1 537 ? -3.229 37.922 -0.208 1.00 16.11 563 GLY A N 1
ATOM 4294 C CA . GLY A 1 537 ? -2.432 37.882 1.000 1.00 14.68 563 GLY A CA 1
ATOM 4295 C C . GLY A 1 537 ? -3.218 38.115 2.277 1.00 15.45 563 GLY A C 1
ATOM 4296 O O . GLY A 1 537 ? -2.654 37.906 3.342 1.00 14.76 563 GLY A O 1
ATOM 4297 N N . THR A 1 538 ? -4.479 38.551 2.218 1.00 16.19 564 THR A N 1
ATOM 4298 C CA . THR A 1 538 ? -5.210 38.758 3.471 1.00 16.98 564 THR A CA 1
ATOM 4299 C C . THR A 1 538 ? -5.458 37.435 4.197 1.00 16.06 564 THR A C 1
ATOM 4300 O O . THR A 1 538 ? -5.774 37.419 5.391 1.00 15.89 564 THR A O 1
ATOM 4304 N N . ASN A 1 539 ? -5.301 36.334 3.462 1.00 16.26 565 ASN A N 1
ATOM 4305 C CA . ASN A 1 539 ? -5.442 35.013 4.068 1.00 16.81 565 ASN A CA 1
ATOM 4306 C C . ASN A 1 539 ? -4.259 34.640 4.938 1.00 16.29 565 ASN A C 1
ATOM 4307 O O . ASN A 1 539 ? -4.307 33.634 5.636 1.00 17.56 565 ASN A O 1
ATOM 4312 N N . ILE A 1 540 ? -3.198 35.436 4.857 1.00 14.64 566 ILE A N 1
ATOM 4313 C CA . ILE A 1 540 ? -2.097 35.327 5.803 1.00 15.12 566 ILE A CA 1
ATOM 4314 C C . ILE A 1 540 ? -2.439 36.355 6.872 1.00 15.38 566 ILE A C 1
ATOM 4315 O O . ILE A 1 540 ? -2.350 37.554 6.636 1.00 15.65 566 ILE A O 1
ATOM 4320 N N . CYS A 1 541 ? -2.866 35.880 8.039 1.00 15.57 567 CYS A N 1
ATOM 4321 C CA . CYS A 1 541 ? -3.358 36.783 9.079 1.00 15.23 567 CYS A CA 1
ATOM 4322 C C . CYS A 1 541 ? -3.179 36.174 10.463 1.00 14.38 567 CYS A C 1
ATOM 4323 O O . CYS A 1 541 ? -3.155 34.946 10.619 1.00 14.86 567 CYS A O 1
ATOM 4326 N N . PRO A 1 542 ? -3.016 37.037 11.481 1.00 14.80 568 PRO A N 1
ATOM 4327 C CA . PRO A 1 542 ? -2.665 36.523 12.795 1.00 15.22 568 PRO A CA 1
ATOM 4328 C C . PRO A 1 542 ? -3.864 35.981 13.589 1.00 15.74 568 PRO A C 1
ATOM 4329 O O . PRO A 1 542 ? -4.172 36.481 14.672 1.00 16.53 568 PRO A O 1
ATOM 4333 N N . ILE A 1 543 ? -4.508 34.929 13.087 1.00 15.08 569 ILE A N 1
ATOM 4334 C CA . ILE A 1 543 ? -5.759 34.440 13.677 1.00 15.58 569 ILE A CA 1
ATOM 4335 C C . ILE A 1 543 ? -5.713 33.024 14.236 1.00 15.33 569 ILE A C 1
ATOM 4336 O O . ILE A 1 543 ? -6.724 32.513 14.757 1.00 16.25 569 ILE A O 1
ATOM 4341 N N . GLY A 1 544 ? -4.544 32.401 14.100 1.00 14.87 570 GLY A N 1
ATOM 4342 C CA . GLY A 1 544 ? -4.338 31.035 14.577 1.00 15.26 570 GLY A CA 1
ATOM 4343 C C . GLY A 1 544 ? -3.100 30.401 13.980 1.00 16.04 570 GLY A C 1
ATOM 4344 O O . GLY A 1 544 ? -2.368 31.007 13.182 1.00 15.01 570 GLY A O 1
ATOM 4345 N N . GLN A 1 545 ? -2.884 29.151 14.385 1.00 17.53 571 GLN A N 1
ATOM 4346 C CA . GLN A 1 545 ? -1.688 28.400 14.061 1.00 19.56 571 GLN A CA 1
ATOM 4347 C C . GLN A 1 545 ? -1.474 28.201 12.561 1.00 19.69 571 GLN A C 1
ATOM 4348 O O . GLN A 1 545 ? -0.345 28.308 12.090 1.00 20.17 571 GLN A O 1
ATOM 4354 N N . GLU A 1 546 ? -2.544 27.970 11.808 1.00 19.45 572 GLU A N 1
ATOM 4355 C CA . GLU A 1 546 ? -2.418 27.699 10.378 1.00 21.01 572 GLU A CA 1
ATOM 4356 C C . GLU A 1 546 ? -2.250 28.985 9.577 1.00 20.47 572 GLU A C 1
ATOM 4357 O O . GLU A 1 546 ? -1.509 29.035 8.607 1.00 21.18 572 GLU A O 1
ATOM 4363 N N . GLN A 1 547 ? -2.907 30.048 10.024 1.00 18.82 573 GLN A N 1
ATOM 4364 C CA . GLN A 1 547 ? -3.147 31.211 9.174 1.00 19.01 573 GLN A CA 1
ATOM 4365 C C . GLN A 1 547 ? -2.072 32.287 9.263 1.00 17.67 573 GLN A C 1
ATOM 4366 O O . GLN A 1 547 ? -1.946 33.084 8.330 1.00 17.62 573 GLN A O 1
ATOM 4372 N N . TYR A 1 548 ? -1.282 32.309 10.337 1.00 16.57 574 TYR A N 1
ATOM 4373 C CA . TYR A 1 548 ? -0.358 33.428 10.540 1.00 15.83 574 TYR A CA 1
ATOM 4374 C C . TYR A 1 548 ? 0.832 33.431 9.581 1.00 15.25 574 TYR A C 1
ATOM 4375 O O . TYR A 1 548 ? 1.495 34.447 9.425 1.00 13.92 574 TYR A O 1
ATOM 4384 N N . ALA A 1 549 ? 1.094 32.304 8.924 1.00 14.97 575 ALA A N 1
ATOM 4385 C CA . ALA A 1 549 ? 2.136 32.286 7.905 1.00 15.23 575 ALA A CA 1
ATOM 4386 C C . ALA A 1 549 ? 1.727 31.323 6.800 1.00 15.04 575 ALA A C 1
ATOM 4387 O O . ALA A 1 549 ? 1.032 30.337 7.066 1.00 15.89 575 ALA A O 1
ATOM 4389 N N . ALA A 1 550 ? 2.158 31.617 5.578 1.00 15.66 576 ALA A N 1
ATOM 4390 C CA . ALA A 1 550 ? 2.009 30.664 4.484 1.00 14.77 576 ALA A CA 1
ATOM 4391 C C . ALA A 1 550 ? 3.338 29.989 4.136 1.00 15.24 576 ALA A C 1
ATOM 4392 O O . ALA A 1 550 ? 4.350 30.675 3.919 1.00 15.15 576 ALA A O 1
ATOM 4394 N N . GLU A 1 551 ? 3.333 28.653 4.111 1.00 15.57 577 GLU A N 1
ATOM 4395 C CA . GLU A 1 551 ? 4.517 27.851 3.820 1.00 15.19 577 GLU A CA 1
ATOM 4396 C C . GLU A 1 551 ? 4.587 27.470 2.351 1.00 15.34 577 GLU A C 1
ATOM 4397 O O . GLU A 1 551 ? 3.596 27.018 1.772 1.00 15.07 577 GLU A O 1
ATOM 4403 N N . LEU A 1 552 ? 5.758 27.702 1.765 1.00 14.44 578 LEU A N 1
ATOM 4404 C CA . LEU A 1 552 ? 6.082 27.225 0.421 1.00 14.48 578 LEU A CA 1
ATOM 4405 C C . LEU A 1 552 ? 7.456 26.551 0.469 1.00 15.40 578 LEU A C 1
ATOM 4406 O O . LEU A 1 552 ? 8.368 27.036 1.152 1.00 15.66 578 LEU A O 1
ATOM 4411 N N . GLN A 1 553 ? 7.609 25.440 -0.252 1.00 14.08 579 GLN A N 1
ATOM 4412 C CA . GLN A 1 553 ? 8.921 24.828 -0.453 1.00 15.09 579 GLN A CA 1
ATOM 4413 C C . GLN A 1 553 ? 9.193 24.934 -1.937 1.00 16.28 579 GLN A C 1
ATOM 4414 O O . GLN A 1 553 ? 8.448 24.395 -2.754 1.00 16.76 579 GLN A O 1
ATOM 4420 N N . PHE A 1 554 ? 10.240 25.668 -2.292 1.00 15.63 580 PHE A N 1
ATOM 4421 C CA . PHE A 1 554 ? 10.583 25.809 -3.700 1.00 15.83 580 PHE A CA 1
ATOM 4422 C C . PHE A 1 554 ? 12.011 25.363 -3.937 1.00 16.54 580 PHE A C 1
ATOM 4423 O O . PHE A 1 554 ? 12.862 25.457 -3.048 1.00 17.66 580 PHE A O 1
ATOM 4431 N N . ARG A 1 555 ? 12.233 24.841 -5.137 1.00 16.62 581 ARG A N 1
ATOM 4432 C CA . ARG A 1 555 ? 13.548 24.370 -5.549 1.00 18.46 581 ARG A CA 1
ATOM 4433 C C . ARG A 1 555 ? 13.987 25.134 -6.793 1.00 18.23 581 ARG A C 1
ATOM 4434 O O . ARG A 1 555 ? 13.193 25.323 -7.724 1.00 17.80 581 ARG A O 1
ATOM 4442 N N . ILE A 1 556 ? 15.244 25.574 -6.793 1.00 17.25 582 ILE A N 1
ATOM 4443 C CA . ILE A 1 556 ? 15.867 26.210 -7.952 1.00 18.73 582 ILE A CA 1
ATOM 4444 C C . ILE A 1 556 ? 17.040 25.307 -8.327 1.00 19.09 582 ILE A C 1
ATOM 4445 O O . ILE A 1 556 ? 17.936 25.091 -7.519 1.00 19.62 582 ILE A O 1
ATOM 4450 N N . ALA A 1 557 ? 17.004 24.739 -9.530 1.00 20.19 583 ALA A N 1
ATOM 4451 C CA . ALA A 1 557 ? 17.895 23.622 -9.869 1.00 20.53 583 ALA A CA 1
ATOM 4452 C C . ALA A 1 557 ? 18.585 23.809 -11.214 1.00 21.36 583 ALA A C 1
ATOM 4453 O O . ALA A 1 557 ? 17.944 24.121 -12.213 1.00 21.62 583 ALA A O 1
ATOM 4455 N N . ALA A 1 558 ? 19.899 23.633 -11.211 1.00 22.21 584 ALA A N 1
ATOM 4456 C CA . ALA A 1 558 ? 20.662 23.393 -12.432 1.00 21.64 584 ALA A CA 1
ATOM 4457 C C . ALA A 1 558 ? 20.443 21.935 -12.831 1.00 22.42 584 ALA A C 1
ATOM 4458 O O . ALA A 1 558 ? 19.939 21.147 -12.029 1.00 21.38 584 ALA A O 1
ATOM 4460 N N . PRO A 1 559 ? 20.803 21.567 -14.074 1.00 22.56 585 PRO A N 1
ATOM 4461 C CA . PRO A 1 559 ? 20.552 20.200 -14.528 1.00 22.88 585 PRO A CA 1
ATOM 4462 C C . PRO A 1 559 ? 21.201 19.142 -13.643 1.00 22.88 585 PRO A C 1
ATOM 4463 O O . PRO A 1 559 ? 22.299 19.360 -13.125 1.00 21.97 585 PRO A O 1
ATOM 4467 N N . GLN A 1 560 ? 20.501 18.030 -13.423 1.00 23.02 586 GLN A N 1
ATOM 4468 C CA . GLN A 1 560 ? 21.075 16.915 -12.685 1.00 24.18 586 GLN A CA 1
ATOM 4469 C C . GLN A 1 560 ? 22.371 16.478 -13.366 1.00 24.38 586 GLN A C 1
ATOM 4470 O O . GLN A 1 560 ? 22.427 16.377 -14.594 1.00 25.28 586 GLN A O 1
ATOM 4476 N N . GLY A 1 561 ? 23.404 16.252 -12.559 1.00 24.51 587 GLY A N 1
ATOM 4477 C CA . GLY A 1 561 ? 24.718 15.857 -13.059 1.00 24.46 587 GLY A CA 1
ATOM 4478 C C . GLY A 1 561 ? 25.712 16.996 -13.166 1.00 24.35 587 GLY A C 1
ATOM 4479 O O . GLY A 1 561 ? 26.915 16.753 -13.206 1.00 24.16 587 GLY A O 1
ATOM 4480 N N . THR A 1 562 ? 25.230 18.238 -13.173 1.00 24.55 588 THR A N 1
ATOM 4481 C CA . THR A 1 562 ? 26.129 19.391 -13.172 1.00 24.12 588 THR A CA 1
ATOM 4482 C C . THR A 1 562 ? 26.725 19.661 -11.790 1.00 24.50 588 THR A C 1
ATOM 4483 O O . THR A 1 562 ? 26.169 19.241 -10.774 1.00 23.36 588 THR A O 1
ATOM 4487 N N . LYS A 1 563 ? 27.871 20.336 -11.771 1.00 24.61 589 LYS A N 1
ATOM 4488 C CA . LYS A 1 563 ? 28.664 20.494 -10.554 1.00 26.52 589 LYS A CA 1
ATOM 4489 C C . LYS A 1 563 ? 29.013 21.952 -10.255 1.00 27.02 589 LYS A C 1
ATOM 4490 O O . LYS A 1 563 ? 29.884 22.224 -9.426 1.00 29.15 589 LYS A O 1
ATOM 4496 N N . PHE A 1 564 ? 28.318 22.889 -10.896 1.00 26.59 590 PHE A N 1
ATOM 4497 C CA . PHE A 1 564 ? 28.642 24.309 -10.760 1.00 26.26 590 PHE A CA 1
ATOM 4498 C C . PHE A 1 564 ? 27.806 25.098 -9.754 1.00 26.20 590 PHE A C 1
ATOM 4499 O O . PHE A 1 564 ? 28.277 26.126 -9.271 1.00 26.48 590 PHE A O 1
ATOM 4507 N N . TRP A 1 565 ? 26.593 24.640 -9.452 1.00 25.33 591 TRP A N 1
ATOM 4508 C CA . TRP A 1 565 ? 25.648 25.435 -8.653 1.00 25.15 591 TRP A CA 1
ATOM 4509 C C . TRP A 1 565 ? 26.300 25.890 -7.354 1.00 26.37 591 TRP A C 1
ATOM 4510 O O . TRP A 1 565 ? 26.830 25.071 -6.609 1.00 26.68 591 TRP A O 1
ATOM 4521 N N . ASP A 1 566 ? 26.262 27.194 -7.085 1.00 27.78 592 ASP A N 1
ATOM 4522 C CA . ASP A 1 566 ? 26.897 27.732 -5.881 1.00 29.14 592 ASP A CA 1
ATOM 4523 C C . ASP A 1 566 ? 25.954 28.686 -5.145 1.00 29.00 592 ASP A C 1
ATOM 4524 O O . ASP A 1 566 ? 25.843 29.853 -5.514 1.00 28.88 592 ASP A O 1
ATOM 4529 N N . PRO A 1 567 ? 25.253 28.185 -4.115 1.00 28.69 593 PRO A N 1
ATOM 4530 C CA . PRO A 1 567 ? 24.343 29.061 -3.374 1.00 28.39 593 PRO A CA 1
ATOM 4531 C C . PRO A 1 567 ? 25.072 30.033 -2.447 1.00 29.68 593 PRO A C 1
ATOM 4532 O O . PRO A 1 567 ? 24.465 31.018 -2.020 1.00 28.80 593 PRO A O 1
ATOM 4536 N N . THR A 1 568 ? 26.339 29.755 -2.137 1.00 30.45 594 THR A N 1
ATOM 4537 C CA . THR A 1 568 ? 27.122 30.536 -1.171 1.00 31.25 594 THR A CA 1
ATOM 4538 C C . THR A 1 568 ? 27.407 31.980 -1.595 1.00 31.35 594 THR A C 1
ATOM 4539 O O . THR A 1 568 ? 27.870 32.782 -0.782 1.00 32.94 594 THR A O 1
ATOM 4543 N N . ASN A 1 569 ? 27.125 32.329 -2.846 1.00 30.36 595 ASN A N 1
ATOM 4544 C CA . ASN A 1 569 ? 27.226 33.727 -3.271 1.00 30.18 595 ASN A CA 1
ATOM 4545 C C . ASN A 1 569 ? 25.867 34.367 -3.563 1.00 28.97 595 ASN A C 1
ATOM 4546 O O . ASN A 1 569 ? 25.793 35.450 -4.151 1.00 28.92 595 ASN A O 1
ATOM 4551 N N . ASP A 1 570 ? 24.800 33.681 -3.157 1.00 27.27 596 ASP A N 1
ATOM 4552 C CA . ASP A 1 570 ? 23.437 34.149 -3.398 1.00 25.77 596 ASP A CA 1
ATOM 4553 C C . ASP A 1 570 ? 22.972 35.013 -2.230 1.00 24.34 596 ASP A C 1
ATOM 4554 O O . ASP A 1 570 ? 23.094 34.605 -1.073 1.00 24.03 596 ASP A O 1
ATOM 4559 N N . PHE A 1 571 ? 22.481 36.209 -2.547 1.00 23.86 597 PHE A N 1
ATOM 4560 C CA . PHE A 1 571 ? 22.076 37.196 -1.540 1.00 24.27 597 PHE A CA 1
ATOM 4561 C C . PHE A 1 571 ? 21.088 36.624 -0.520 1.00 22.64 597 PHE A C 1
ATOM 4562 O O . PHE A 1 571 ? 21.227 36.830 0.684 1.00 22.29 597 PHE A O 1
ATOM 4570 N N . SER A 1 572 ? 20.101 35.864 -0.987 1.00 23.34 598 SER A N 1
ATOM 4571 C CA . SER A 1 572 ? 19.082 35.362 -0.076 1.00 22.18 598 SER A CA 1
ATOM 4572 C C . SER A 1 572 ? 19.430 34.085 0.681 1.00 22.43 598 SER A C 1
ATOM 4573 O O . SER A 1 572 ? 18.698 33.687 1.578 1.00 21.46 598 SER A O 1
ATOM 4576 N N . TYR A 1 573 ? 20.550 33.456 0.335 1.00 23.12 599 TYR A N 1
ATOM 4577 C CA . TYR A 1 573 ? 21.044 32.294 1.068 1.00 24.99 599 TYR A CA 1
ATOM 4578 C C . TYR A 1 573 ? 21.797 32.661 2.343 1.00 25.43 599 TYR A C 1
ATOM 4579 O O . TYR A 1 573 ? 22.013 31.805 3.205 1.00 25.85 599 TYR A O 1
ATOM 4588 N N . GLN A 1 574 ? 22.195 33.924 2.465 1.00 26.50 600 GLN A N 1
ATOM 4589 C CA . GLN A 1 574 ? 23.066 34.338 3.563 1.00 27.67 600 GLN A CA 1
ATOM 4590 C C . GLN A 1 574 ? 22.456 34.010 4.910 1.00 26.73 600 GLN A C 1
ATOM 4591 O O . GLN A 1 574 ? 21.312 34.379 5.177 1.00 26.31 600 GLN A O 1
ATOM 4597 N N . GLY A 1 575 ? 23.224 33.325 5.752 1.00 26.52 601 GLY A N 1
ATOM 4598 C CA . GLY A 1 575 ? 22.812 33.055 7.125 1.00 26.74 601 GLY A CA 1
ATOM 4599 C C . GLY A 1 575 ? 21.796 31.944 7.308 1.00 26.21 601 GLY A C 1
ATOM 4600 O O . GLY A 1 575 ? 21.506 31.569 8.448 1.00 27.38 601 GLY A O 1
ATOM 4601 N N . LEU A 1 576 ? 21.273 31.388 6.215 1.00 25.66 602 LEU A N 1
ATOM 4602 C CA . LEU A 1 576 ? 20.265 30.329 6.326 1.00 24.88 602 LEU A CA 1
ATOM 4603 C C . LEU A 1 576 ? 20.866 29.059 6.909 1.00 25.35 602 LEU A C 1
ATOM 4604 O O . LEU A 1 576 ? 22.002 28.694 6.599 1.00 26.52 602 LEU A O 1
ATOM 4609 N N . THR A 1 577 ? 20.095 28.417 7.778 1.00 25.22 603 THR A N 1
ATOM 4610 C CA . THR A 1 577 ? 20.472 27.123 8.326 1.00 26.59 603 THR A CA 1
ATOM 4611 C C . THR A 1 577 ? 19.357 26.151 7.950 1.00 26.47 603 THR A C 1
ATOM 4612 O O . THR A 1 577 ? 18.478 26.480 7.153 1.00 25.22 603 THR A O 1
ATOM 4616 N N . ARG A 1 578 ? 19.393 24.969 8.552 1.00 26.78 604 ARG A N 1
ATOM 4617 C CA . ARG A 1 578 ? 18.397 23.936 8.309 1.00 27.11 604 ARG A CA 1
ATOM 4618 C C . ARG A 1 578 ? 17.205 24.064 9.252 1.00 27.07 604 ARG A C 1
ATOM 4619 O O . ARG A 1 578 ? 16.269 23.265 9.188 1.00 26.59 604 ARG A O 1
ATOM 4627 N N . GLU A 1 579 ? 17.239 25.075 10.121 1.00 26.85 605 GLU A N 1
ATOM 4628 C CA . GLU A 1 579 ? 16.114 25.379 11.002 1.00 26.38 605 GLU A CA 1
ATOM 4629 C C . GLU A 1 579 ? 15.515 26.715 10.582 1.00 24.86 605 GLU A C 1
ATOM 4630 O O . GLU A 1 579 ? 16.257 27.640 10.236 1.00 25.02 605 GLU A O 1
ATOM 4636 N N . LEU A 1 580 ? 14.188 26.809 10.610 1.00 23.88 606 LEU A N 1
ATOM 4637 C CA . LEU A 1 580 ? 13.501 28.041 10.236 1.00 22.77 606 LEU A CA 1
ATOM 4638 C C . LEU A 1 580 ? 13.977 29.208 11.083 1.00 22.74 606 LEU A C 1
ATOM 4639 O O . LEU A 1 580 ? 14.080 29.086 12.304 1.00 23.67 606 LEU A O 1
ATOM 4644 N N . ALA A 1 581 ? 14.272 30.323 10.425 1.00 21.88 607 ALA A N 1
ATOM 4645 C CA . ALA A 1 581 ? 14.644 31.551 11.115 1.00 22.02 607 ALA A CA 1
ATOM 4646 C C . ALA A 1 581 ? 14.226 32.748 10.281 1.00 21.49 607 ALA A C 1
ATOM 4647 O O . ALA A 1 581 ? 14.303 32.710 9.054 1.00 21.81 607 ALA A O 1
ATOM 4649 N N . LYS A 1 582 ? 13.809 33.819 10.954 1.00 21.24 608 LYS A N 1
ATOM 4650 C CA . LYS A 1 582 ? 13.560 35.084 10.275 1.00 20.59 608 LYS A CA 1
ATOM 4651 C C . LYS A 1 582 ? 14.791 35.491 9.468 1.00 20.80 608 LYS A C 1
ATOM 4652 O O . LYS A 1 582 ? 15.927 35.364 9.937 1.00 22.19 608 LYS A O 1
ATOM 4658 N N . THR A 1 583 ? 14.564 35.957 8.246 1.00 20.17 609 THR A N 1
ATOM 4659 C CA . THR A 1 583 ? 15.656 36.457 7.427 1.00 20.71 609 THR A CA 1
ATOM 4660 C C . THR A 1 583 ? 15.335 37.803 6.802 1.00 21.43 609 THR A C 1
ATOM 4661 O O . THR A 1 583 ? 14.284 37.998 6.178 1.00 21.45 609 THR A O 1
ATOM 4665 N N . LYS A 1 584 ? 16.288 38.719 6.920 1.00 21.20 610 LYS A N 1
ATOM 4666 C CA . LYS A 1 584 ? 16.088 40.022 6.312 1.00 21.32 610 LYS A CA 1
ATOM 4667 C C . LYS A 1 584 ? 16.460 40.029 4.837 1.00 20.75 610 LYS A C 1
ATOM 4668 O O . LYS A 1 584 ? 16.170 40.995 4.136 1.00 21.02 610 LYS A O 1
ATOM 4674 N N . TYR A 1 585 ? 17.050 38.929 4.360 1.00 20.80 611 TYR A N 1
ATOM 4675 C CA . TYR A 1 585 ? 17.520 38.844 2.976 1.00 21.45 611 TYR A CA 1
ATOM 4676 C C . TYR A 1 585 ? 16.530 38.288 1.943 1.00 20.64 611 TYR A C 1
ATOM 4677 O O . TYR A 1 585 ? 16.872 38.141 0.762 1.00 21.15 611 TYR A O 1
ATOM 4686 N N . MET A 1 586 ? 15.321 37.969 2.397 1.00 20.88 612 MET A N 1
ATOM 4687 C CA . MET A 1 586 ? 14.191 37.674 1.516 1.00 20.28 612 MET A CA 1
ATOM 4688 C C . MET A 1 586 ? 13.123 38.741 1.777 1.00 19.63 612 MET A C 1
ATOM 4689 O O . MET A 1 586 ? 12.145 38.517 2.493 1.00 19.53 612 MET A O 1
ATOM 4694 N N . PRO A 1 587 ? 13.335 39.932 1.196 1.00 18.90 613 PRO A N 1
ATOM 4695 C CA . PRO A 1 587 ? 12.487 41.072 1.552 1.00 19.90 613 PRO A CA 1
ATOM 4696 C C . PRO A 1 587 ? 11.026 40.880 1.163 1.00 20.05 613 PRO A C 1
ATOM 4697 O O . PRO A 1 587 ? 10.712 40.225 0.167 1.00 20.71 613 PRO A O 1
ATOM 4701 N N . VAL A 1 588 ? 10.150 41.457 1.981 1.00 19.46 614 VAL A N 1
ATOM 4702 C CA . VAL A 1 588 ? 8.708 41.396 1.789 1.00 17.87 614 VAL A CA 1
ATOM 4703 C C . VAL A 1 588 ? 8.229 42.735 1.253 1.00 18.88 614 VAL A C 1
ATOM 4704 O O . VAL A 1 588 ? 8.725 43.789 1.682 1.00 17.86 614 VAL A O 1
ATOM 4708 N N . PHE A 1 589 ? 7.264 42.662 0.339 1.00 16.80 615 PHE A N 1
ATOM 4709 C CA . PHE A 1 589 ? 6.654 43.808 -0.348 1.00 16.86 615 PHE A CA 1
ATOM 4710 C C . PHE A 1 589 ? 5.125 43.809 -0.222 1.00 17.70 615 PHE A C 1
ATOM 4711 O O . PHE A 1 589 ? 4.470 42.762 -0.248 1.00 17.15 615 PHE A O 1
ATOM 4719 N N . ASP A 1 590 ? 4.570 45.008 -0.050 1.00 17.15 616 ASP A N 1
ATOM 4720 C CA . ASP A 1 590 ? 3.147 45.260 -0.183 1.00 17.23 616 ASP A CA 1
ATOM 4721 C C . ASP A 1 590 ? 3.049 46.028 -1.488 1.00 17.96 616 ASP A C 1
ATOM 4722 O O . ASP A 1 590 ? 3.521 47.167 -1.557 1.00 18.70 616 ASP A O 1
ATOM 4727 N N . GLY A 1 591 ? 2.490 45.401 -2.518 1.00 17.02 617 GLY A N 1
ATOM 4728 C CA . GLY A 1 591 ? 2.589 45.927 -3.880 1.00 18.07 617 GLY A CA 1
ATOM 4729 C C . GLY A 1 591 ? 4.058 46.126 -4.220 1.00 19.21 617 GLY A C 1
ATOM 4730 O O . GLY A 1 591 ? 4.870 45.216 -4.022 1.00 19.79 617 GLY A O 1
ATOM 4731 N N . ALA A 1 592 ? 4.407 47.307 -4.732 1.00 19.38 618 ALA A N 1
ATOM 4732 C CA . ALA A 1 592 ? 5.801 47.650 -5.018 1.00 20.52 618 ALA A CA 1
ATOM 4733 C C . ALA A 1 592 ? 6.590 48.279 -3.855 1.00 22.07 618 ALA A C 1
ATOM 4734 O O . ALA A 1 592 ? 7.742 48.680 -4.034 1.00 24.68 618 ALA A O 1
ATOM 4736 N N . THR A 1 593 ? 5.984 48.385 -2.672 1.00 20.51 619 THR A N 1
ATOM 4737 C CA . THR A 1 593 ? 6.621 48.992 -1.518 1.00 20.96 619 THR A CA 1
ATOM 4738 C C . THR A 1 593 ? 7.271 47.937 -0.628 1.00 19.94 619 THR A C 1
ATOM 4739 O O . THR A 1 593 ? 6.574 47.060 -0.125 1.00 20.57 619 THR A O 1
ATOM 4743 N N . LYS A 1 594 ? 8.578 48.031 -0.401 1.00 20.28 620 LYS A N 1
ATOM 4744 C CA . LYS A 1 594 ? 9.243 47.123 0.530 1.00 19.79 620 LYS A CA 1
ATOM 4745 C C . LYS A 1 594 ? 8.847 47.458 1.959 1.00 19.70 620 LYS A C 1
ATOM 4746 O O . LYS A 1 594 ? 8.929 48.616 2.384 1.00 20.94 620 LYS A O 1
ATOM 4752 N N . ILE A 1 595 ? 8.380 46.438 2.668 1.00 18.57 621 ILE A N 1
ATOM 4753 C CA . ILE A 1 595 ? 7.954 46.579 4.062 1.00 18.22 621 ILE A CA 1
ATOM 4754 C C . ILE A 1 595 ? 8.845 45.871 5.088 1.00 18.88 621 ILE A C 1
ATOM 4755 O O . ILE A 1 595 ? 8.739 46.137 6.283 1.00 20.41 621 ILE A O 1
ATOM 4760 N N . PHE A 1 596 ? 9.743 44.991 4.639 1.00 18.60 622 PHE A N 1
ATOM 4761 C CA . PHE A 1 596 ? 10.728 44.377 5.527 1.00 19.42 622 PHE A CA 1
ATOM 4762 C C . PHE A 1 596 ? 11.966 43.916 4.761 1.00 20.26 622 PHE A C 1
ATOM 4763 O O . PHE A 1 596 ? 11.851 43.421 3.647 1.00 20.12 622 PHE A O 1
ATOM 4771 N N . GLY A 1 597 ? 13.146 44.074 5.354 1.00 22.48 623 GLY A N 1
ATOM 4772 C CA . GLY A 1 597 ? 14.337 43.402 4.823 1.00 23.63 623 GLY A CA 1
ATOM 4773 C C . GLY A 1 597 ? 15.208 44.293 3.962 1.00 24.97 623 GLY A C 1
ATOM 4774 O O . GLY A 1 597 ? 15.046 45.513 3.962 1.00 25.26 623 GLY A O 1
ATOM 4775 N N . GLU A 1 598 ? 16.122 43.671 3.222 1.00 25.03 624 GLU A N 1
ATOM 4776 C CA . GLU A 1 598 ? 17.144 44.360 2.451 1.00 25.83 624 GLU A CA 1
ATOM 4777 C C . GLU A 1 598 ? 17.201 43.750 1.056 1.00 25.80 624 GLU A C 1
ATOM 4778 O O . GLU A 1 598 ? 16.798 42.603 0.864 1.00 24.77 624 GLU A O 1
ATOM 4784 N N . VAL A 1 599 ? 17.698 44.522 0.094 1.00 26.30 625 VAL A N 1
ATOM 4785 C CA . VAL A 1 599 ? 17.878 44.055 -1.273 1.00 27.19 625 VAL A CA 1
ATOM 4786 C C . VAL A 1 599 ? 19.357 44.140 -1.638 1.00 29.07 625 VAL A C 1
ATOM 4787 O O . VAL A 1 599 ? 20.103 44.875 -0.976 1.00 29.86 625 VAL A O 1
ATOM 4791 N N . PRO A 1 600 ? 19.785 43.382 -2.667 1.00 28.99 626 PRO A N 1
ATOM 4792 C CA . PRO A 1 600 ? 21.174 43.476 -3.120 1.00 29.77 626 PRO A CA 1
ATOM 4793 C C . PRO A 1 600 ? 21.549 44.891 -3.544 1.00 31.70 626 PRO A C 1
ATOM 4794 O O . PRO A 1 600 ? 20.857 45.489 -4.366 1.00 31.88 626 PRO A O 1
ATOM 4798 N N . GLY A 1 601 ? 22.641 45.410 -2.989 1.00 33.46 627 GLY A N 1
ATOM 4799 C CA . GLY A 1 601 ? 23.124 46.738 -3.361 1.00 35.47 627 GLY A CA 1
ATOM 4800 C C . GLY A 1 601 ? 22.426 47.857 -2.610 1.00 37.21 627 GLY A C 1
ATOM 4801 O O . GLY A 1 601 ? 22.706 49.037 -2.841 1.00 38.13 627 GLY A O 1
ATOM 4802 N N . GLY A 1 602 ? 21.529 47.481 -1.704 1.00 37.60 628 GLY A N 1
ATOM 4803 C CA . GLY A 1 602 ? 20.831 48.424 -0.837 1.00 39.05 628 GLY A CA 1
ATOM 4804 C C . GLY A 1 602 ? 19.984 49.450 -1.568 1.00 40.42 628 GLY A C 1
ATOM 4805 O O . GLY A 1 602 ? 19.584 49.244 -2.717 1.00 40.45 628 GLY A O 1
ATOM 4806 N N . LEU A 1 603 ? 19.736 50.568 -0.888 1.00 41.21 629 LEU A N 1
ATOM 4807 C CA . LEU A 1 603 ? 18.816 51.611 -1.350 1.00 42.00 629 LEU A CA 1
ATOM 4808 C C . LEU A 1 603 ? 19.188 52.292 -2.671 1.00 42.94 629 LEU A C 1
ATOM 4809 O O . LEU A 1 603 ? 20.325 52.214 -3.144 1.00 44.76 629 LEU A O 1
ATOM 4814 N N . SER B 1 4 ? -12.539 -38.313 -9.941 1.00 30.04 30 SER B N 1
ATOM 4815 C CA . SER B 1 4 ? -11.968 -37.895 -11.255 1.00 28.33 30 SER B CA 1
ATOM 4816 C C . SER B 1 4 ? -12.120 -36.405 -11.560 1.00 26.28 30 SER B C 1
ATOM 4817 O O . SER B 1 4 ? -13.163 -35.784 -11.386 1.00 27.09 30 SER B O 1
ATOM 4820 N N . TYR B 1 5 ? -11.013 -35.869 -12.044 1.00 22.48 31 TYR B N 1
ATOM 4821 C CA . TYR B 1 5 ? -10.816 -34.455 -12.270 1.00 18.31 31 TYR B CA 1
ATOM 4822 C C . TYR B 1 5 ? -9.874 -34.494 -13.444 1.00 17.88 31 TYR B C 1
ATOM 4823 O O . TYR B 1 5 ? -9.290 -35.545 -13.726 1.00 17.80 31 TYR B O 1
ATOM 4832 N N . ASN B 1 6 ? -9.725 -33.356 -14.113 1.00 15.69 32 ASN B N 1
ATOM 4833 C CA . ASN B 1 6 ? -8.637 -33.197 -15.062 1.00 17.05 32 ASN B CA 1
ATOM 4834 C C . ASN B 1 6 ? -7.375 -32.864 -14.268 1.00 15.46 32 ASN B C 1
ATOM 4835 O O . ASN B 1 6 ? -7.059 -31.689 -14.020 1.00 15.30 32 ASN B O 1
ATOM 4840 N N . TYR B 1 7 ? -6.648 -33.908 -13.878 1.00 14.31 33 TYR B N 1
ATOM 4841 C CA . TYR B 1 7 ? -5.412 -33.731 -13.118 1.00 13.55 33 TYR B CA 1
ATOM 4842 C C . TYR B 1 7 ? -4.360 -33.019 -13.958 1.00 13.72 33 TYR B C 1
ATOM 4843 O O . TYR B 1 7 ? -3.543 -32.317 -13.396 1.00 14.01 33 TYR B O 1
ATOM 4852 N N . ALA B 1 8 ? -4.369 -33.164 -15.281 1.00 12.35 34 ALA B N 1
ATOM 4853 C CA . ALA B 1 8 ? -3.414 -32.420 -16.113 1.00 13.51 34 ALA B CA 1
ATOM 4854 C C . ALA B 1 8 ? -3.593 -30.903 -16.015 1.00 13.61 34 ALA B C 1
ATOM 4855 O O . ALA B 1 8 ? -2.628 -30.134 -15.982 1.00 13.56 34 ALA B O 1
ATOM 4857 N N . GLU B 1 9 ? -4.845 -30.474 -15.967 1.00 12.43 35 GLU B N 1
ATOM 4858 C CA . GLU B 1 9 ? -5.158 -29.062 -15.829 1.00 12.06 35 GLU B CA 1
ATOM 4859 C C . GLU B 1 9 ? -4.787 -28.612 -14.426 1.00 10.95 35 GLU B C 1
ATOM 4860 O O . GLU B 1 9 ? -4.233 -27.520 -14.260 1.00 11.41 35 GLU B O 1
ATOM 4866 N N . ALA B 1 10 ? -5.086 -29.438 -13.430 1.00 10.85 36 ALA B N 1
ATOM 4867 C CA . ALA B 1 10 ? -4.686 -29.073 -12.070 1.00 10.72 36 ALA B CA 1
ATOM 4868 C C . ALA B 1 10 ? -3.156 -28.921 -11.974 1.00 10.66 36 ALA B C 1
ATOM 4869 O O . ALA B 1 10 ? -2.674 -27.926 -11.428 1.00 10.67 36 ALA B O 1
ATOM 4871 N N . LEU B 1 11 ? -2.419 -29.870 -12.542 1.00 10.96 37 LEU B N 1
ATOM 4872 C CA . LEU B 1 11 ? -0.958 -29.788 -12.627 1.00 10.40 37 LEU B CA 1
ATOM 4873 C C . LEU B 1 11 ? -0.456 -28.525 -13.320 1.00 11.45 37 LEU B C 1
ATOM 4874 O O . LEU B 1 11 ? 0.452 -27.829 -12.827 1.00 10.59 37 LEU B O 1
ATOM 4879 N N . GLN B 1 12 ? -1.009 -28.281 -14.501 1.00 10.96 38 GLN B N 1
ATOM 4880 C CA . GLN B 1 12 ? -0.677 -27.089 -15.263 1.00 11.09 38 GLN B CA 1
ATOM 4881 C C . GLN B 1 12 ? -0.784 -25.829 -14.415 1.00 11.60 38 GLN B C 1
ATOM 4882 O O . GLN B 1 12 ? 0.137 -25.010 -14.402 1.00 10.98 38 GLN B O 1
ATOM 4888 N N . LYS B 1 13 ? -1.918 -25.679 -13.736 1.00 10.28 39 LYS B N 1
ATOM 4889 C CA . LYS B 1 13 ? -2.106 -24.515 -12.886 1.00 9.94 39 LYS B CA 1
ATOM 4890 C C . LYS B 1 13 ? -1.189 -24.526 -11.651 1.00 9.76 39 LYS B C 1
ATOM 4891 O O . LYS B 1 13 ? -0.633 -23.484 -11.326 1.00 9.06 39 LYS B O 1
ATOM 4897 N N . ALA B 1 14 ? -1.038 -25.674 -10.985 1.00 9.24 40 ALA B N 1
ATOM 4898 C CA . ALA B 1 14 ? -0.180 -25.784 -9.801 1.00 8.64 40 ALA B CA 1
ATOM 4899 C C . ALA B 1 14 ? 1.282 -25.413 -10.082 1.00 9.57 40 ALA B C 1
ATOM 4900 O O . ALA B 1 14 ? 1.974 -24.890 -9.201 1.00 9.85 40 ALA B O 1
ATOM 4902 N N . ILE B 1 15 ? 1.745 -25.654 -11.310 1.00 10.16 41 ILE B N 1
ATOM 4903 C CA . ILE B 1 15 ? 3.099 -25.237 -11.722 1.00 9.88 41 ILE B CA 1
ATOM 4904 C C . ILE B 1 15 ? 3.137 -23.732 -11.964 1.00 9.07 41 ILE B C 1
ATOM 4905 O O . ILE B 1 15 ? 4.048 -23.019 -11.527 1.00 10.23 41 ILE B O 1
ATOM 4910 N N . TYR B 1 16 ? 2.145 -23.248 -12.703 1.00 9.52 42 TYR B N 1
ATOM 4911 C CA . TYR B 1 16 ? 2.006 -21.815 -12.993 1.00 8.69 42 TYR B CA 1
ATOM 4912 C C . TYR B 1 16 ? 2.054 -20.952 -11.737 1.00 8.27 42 TYR B C 1
ATOM 4913 O O . TYR B 1 16 ? 2.595 -19.845 -11.776 1.00 8.57 42 TYR B O 1
ATOM 4922 N N . PHE B 1 17 ? 1.499 -21.443 -10.635 1.00 8.08 43 PHE B N 1
ATOM 4923 C CA . PHE B 1 17 ? 1.619 -20.732 -9.367 1.00 8.33 43 PHE B CA 1
ATOM 4924 C C . PHE B 1 17 ? 3.057 -20.240 -9.115 1.00 7.91 43 PHE B C 1
ATOM 4925 O O . PHE B 1 17 ? 3.280 -19.106 -8.655 1.00 8.00 43 PHE B O 1
ATOM 4933 N N . TYR B 1 18 ? 4.042 -21.089 -9.391 1.00 7.96 44 TYR B N 1
ATOM 4934 C CA . TYR B 1 18 ? 5.420 -20.674 -9.085 1.00 7.73 44 TYR B CA 1
ATOM 4935 C C . TYR B 1 18 ? 5.923 -19.481 -9.911 1.00 8.59 44 TYR B C 1
ATOM 4936 O O . TYR B 1 18 ? 6.800 -18.707 -9.458 1.00 9.51 44 TYR B O 1
ATOM 4945 N N . GLU B 1 19 ? 5.377 -19.331 -11.124 1.00 9.29 45 GLU B N 1
ATOM 4946 C CA . GLU B 1 19 ? 5.673 -18.159 -11.943 1.00 9.52 45 GLU B CA 1
ATOM 4947 C C . GLU B 1 19 ? 5.126 -16.895 -11.308 1.00 9.17 45 GLU B C 1
ATOM 4948 O O . GLU B 1 19 ? 5.722 -15.818 -11.433 1.00 10.76 45 GLU B O 1
ATOM 4954 N N . CYS B 1 20 ? 4.006 -17.030 -10.595 1.00 8.36 46 CYS B N 1
ATOM 4955 C CA . CYS B 1 20 ? 3.474 -15.866 -9.869 1.00 8.77 46 CYS B CA 1
ATOM 4956 C C . CYS B 1 20 ? 4.373 -15.418 -8.713 1.00 8.22 46 CYS B C 1
ATOM 4957 O O . CYS B 1 20 ? 4.286 -14.273 -8.262 1.00 7.96 46 CYS B O 1
ATOM 4960 N N . GLN B 1 21 ? 5.168 -16.362 -8.220 1.00 7.89 47 GLN B N 1
ATOM 4961 C CA . GLN B 1 21 ? 6.060 -16.169 -7.081 1.00 8.33 47 GLN B CA 1
ATOM 4962 C C . GLN B 1 21 ? 7.450 -15.651 -7.426 1.00 8.69 47 GLN B C 1
ATOM 4963 O O . GLN B 1 21 ? 8.234 -15.363 -6.537 1.00 7.85 47 GLN B O 1
ATOM 4969 N N . GLN B 1 22 ? 7.803 -15.559 -8.708 1.00 8.31 48 GLN B N 1
ATOM 4970 C CA . GLN B 1 22 ? 9.187 -15.245 -9.071 1.00 9.34 48 GLN B CA 1
ATOM 4971 C C . GLN B 1 22 ? 9.612 -13.822 -8.736 1.00 9.05 48 GLN B C 1
ATOM 4972 O O . GLN B 1 22 ? 8.905 -12.877 -9.092 1.00 9.82 48 GLN B O 1
ATOM 4978 N N . ALA B 1 23 ? 10.761 -13.689 -8.073 1.00 8.07 49 ALA B N 1
ATOM 4979 C CA . ALA B 1 23 ? 11.345 -12.389 -7.854 1.00 8.54 49 ALA B CA 1
ATOM 4980 C C . ALA B 1 23 ? 12.152 -11.987 -9.087 1.00 10.75 49 ALA B C 1
ATOM 4981 O O . ALA B 1 23 ? 12.492 -12.825 -9.936 1.00 11.79 49 ALA B O 1
ATOM 4983 N N . GLY B 1 24 ? 12.455 -10.701 -9.215 1.00 10.28 50 GLY B N 1
ATOM 4984 C CA . GLY B 1 24 ? 13.132 -10.228 -10.416 1.00 10.69 50 GLY B CA 1
ATOM 4985 C C . GLY B 1 24 ? 14.609 -10.592 -10.405 1.00 9.66 50 GLY B C 1
ATOM 4986 O O . GLY B 1 24 ? 15.170 -10.788 -9.332 1.00 10.74 50 GLY B O 1
ATOM 4987 N N . PRO B 1 25 ? 15.235 -10.699 -11.593 1.00 10.96 51 PRO B N 1
ATOM 4988 C CA . PRO B 1 25 ? 14.596 -10.525 -12.892 1.00 10.64 51 PRO B CA 1
ATOM 4989 C C . PRO B 1 25 ? 13.810 -11.757 -13.346 1.00 11.16 51 PRO B C 1
ATOM 4990 O O . PRO B 1 25 ? 14.239 -12.900 -13.196 1.00 12.05 51 PRO B O 1
ATOM 4994 N N . LEU B 1 26 ? 12.632 -11.509 -13.903 1.00 11.60 52 LEU B N 1
ATOM 4995 C CA . LEU B 1 26 ? 11.846 -12.616 -14.417 1.00 11.74 52 LEU B CA 1
ATOM 4996 C C . LEU B 1 26 ? 12.507 -13.253 -15.642 1.00 11.96 52 LEU B C 1
ATOM 4997 O O . LEU B 1 26 ? 13.080 -12.550 -16.472 1.00 12.99 52 LEU B O 1
ATOM 5002 N N . PRO B 1 27 ? 12.364 -14.577 -15.792 1.00 11.39 53 PRO B N 1
ATOM 5003 C CA . PRO B 1 27 ? 12.817 -15.202 -17.036 1.00 12.19 53 PRO B CA 1
ATOM 5004 C C . PRO B 1 27 ? 11.885 -14.807 -18.188 1.00 14.10 53 PRO B C 1
ATOM 5005 O O . PRO B 1 27 ? 10.760 -14.379 -17.974 1.00 13.90 53 PRO B O 1
ATOM 5009 N N . GLU B 1 28 ? 12.369 -14.900 -19.422 1.00 15.31 54 GLU B N 1
ATOM 5010 C CA . GLU B 1 28 ? 11.589 -14.438 -20.557 1.00 17.10 54 GLU B CA 1
ATOM 5011 C C . GLU B 1 28 ? 10.300 -15.218 -20.760 1.00 16.11 54 GLU B C 1
ATOM 5012 O O . GLU B 1 28 ? 9.347 -14.699 -21.341 1.00 17.00 54 GLU B O 1
ATOM 5018 N N . TRP B 1 29 ? 10.278 -16.450 -20.258 1.00 13.88 55 TRP B N 1
ATOM 5019 C CA . TRP B 1 29 ? 9.153 -17.355 -20.442 1.00 13.24 55 TRP B CA 1
ATOM 5020 C C . TRP B 1 29 ? 8.084 -17.177 -19.368 1.00 13.39 55 TRP B C 1
ATOM 5021 O O . TRP B 1 29 ? 7.049 -17.858 -19.420 1.00 13.04 55 TRP B O 1
ATOM 5032 N N . ASN B 1 30 ? 8.304 -16.272 -18.415 1.00 12.19 56 ASN B N 1
ATOM 5033 C CA . ASN B 1 30 ? 7.283 -16.073 -17.387 1.00 12.35 56 ASN B CA 1
ATOM 5034 C C . ASN B 1 30 ? 5.939 -15.742 -18.045 1.00 11.59 56 ASN B C 1
ATOM 5035 O O . ASN B 1 30 ? 5.857 -14.888 -18.940 1.00 13.07 56 ASN B O 1
ATOM 5040 N N . ARG B 1 31 ? 4.887 -16.436 -17.605 1.00 10.68 57 ARG B N 1
ATOM 5041 C CA . ARG B 1 31 ? 3.585 -16.369 -18.261 1.00 11.23 57 ARG B CA 1
ATOM 5042 C C . ARG B 1 31 ? 2.569 -15.458 -17.584 1.00 12.04 57 ARG B C 1
ATOM 5043 O O . ARG B 1 31 ? 1.405 -15.466 -17.968 1.00 12.34 57 ARG B O 1
ATOM 5051 N N . VAL B 1 32 ? 3.024 -14.681 -16.600 1.00 11.34 58 VAL B N 1
ATOM 5052 C CA . VAL B 1 32 ? 2.109 -13.982 -15.704 1.00 10.50 58 VAL B CA 1
ATOM 5053 C C . VAL B 1 32 ? 2.056 -12.506 -16.077 1.00 10.83 58 VAL B C 1
ATOM 5054 O O . VAL B 1 32 ? 2.989 -11.755 -15.828 1.00 11.53 58 VAL B O 1
ATOM 5058 N N . GLU B 1 33 ? 0.955 -12.081 -16.687 1.00 10.60 59 GLU B N 1
ATOM 5059 C CA . GLU B 1 33 ? 0.904 -10.719 -17.225 1.00 11.88 59 GLU B CA 1
ATOM 5060 C C . GLU B 1 33 ? 0.973 -9.625 -16.167 1.00 11.11 59 GLU B C 1
ATOM 5061 O O . GLU B 1 33 ? 1.325 -8.477 -16.463 1.00 12.93 59 GLU B O 1
ATOM 5067 N N . TRP B 1 34 ? 0.645 -10.002 -14.932 1.00 9.69 60 TRP B N 1
ATOM 5068 C CA . TRP B 1 34 ? 0.654 -9.079 -13.816 1.00 9.67 60 TRP B CA 1
ATOM 5069 C C . TRP B 1 34 ? 1.877 -9.174 -12.922 1.00 10.80 60 TRP B C 1
ATOM 5070 O O . TRP B 1 34 ? 1.908 -8.611 -11.824 1.00 9.91 60 TRP B O 1
ATOM 5081 N N . ARG B 1 35 ? 2.917 -9.821 -13.443 1.00 9.72 61 ARG B N 1
ATOM 5082 C CA . ARG B 1 35 ? 4.208 -9.835 -12.773 1.00 10.77 61 ARG B CA 1
ATOM 5083 C C . ARG B 1 35 ? 5.278 -9.198 -13.645 1.00 11.35 61 ARG B C 1
ATOM 5084 O O . ARG B 1 35 ? 5.387 -9.502 -14.838 1.00 12.39 61 ARG B O 1
ATOM 5092 N N . GLY B 1 36 ? 6.025 -8.288 -13.037 1.00 10.64 62 GLY B N 1
ATOM 5093 C CA . GLY B 1 36 ? 7.174 -7.651 -13.668 1.00 11.70 62 GLY B CA 1
ATOM 5094 C C . GLY B 1 36 ? 8.411 -7.881 -12.819 1.00 9.84 62 GLY B C 1
ATOM 5095 O O . GLY B 1 36 ? 8.362 -8.578 -11.794 1.00 10.87 62 GLY B O 1
ATOM 5096 N N . ASP B 1 37 ? 9.543 -7.339 -13.255 1.00 12.09 63 ASP B N 1
ATOM 5097 C CA . ASP B 1 37 ? 10.757 -7.407 -12.473 1.00 11.31 63 ASP B CA 1
ATOM 5098 C C . ASP B 1 37 ? 10.490 -6.695 -11.151 1.00 12.88 63 ASP B C 1
ATOM 5099 O O . ASP B 1 37 ? 9.984 -5.575 -11.120 1.00 16.26 63 ASP B O 1
ATOM 5104 N N . ALA B 1 38 ? 10.772 -7.390 -10.059 1.00 10.88 64 ALA B N 1
ATOM 5105 C CA . ALA B 1 38 ? 10.558 -6.817 -8.744 1.00 10.24 64 ALA B CA 1
ATOM 5106 C C . ALA B 1 38 ? 11.782 -7.111 -7.891 1.00 9.47 64 ALA B C 1
ATOM 5107 O O . ALA B 1 38 ? 12.599 -8.010 -8.191 1.00 10.02 64 ALA B O 1
ATOM 5109 N N . THR B 1 39 ? 11.888 -6.307 -6.838 1.00 9.11 65 THR B N 1
ATOM 5110 C CA . THR B 1 39 ? 12.983 -6.412 -5.861 1.00 9.10 65 THR B CA 1
ATOM 5111 C C . THR B 1 39 ? 14.365 -6.559 -6.499 1.00 10.60 65 THR B C 1
ATOM 5112 O O . THR B 1 39 ? 15.197 -7.361 -6.069 1.00 9.44 65 THR B O 1
ATOM 5116 N N . MET B 1 40 ? 14.626 -5.718 -7.494 1.00 10.50 66 MET B N 1
ATOM 5117 C CA . MET B 1 40 ? 15.890 -5.778 -8.239 1.00 9.57 66 MET B CA 1
ATOM 5118 C C . MET B 1 40 ? 17.122 -5.293 -7.477 1.00 10.25 66 MET B C 1
ATOM 5119 O O . MET B 1 40 ? 18.249 -5.487 -7.951 1.00 13.08 66 MET B O 1
ATOM 5124 N N . ASN B 1 41 ? 16.911 -4.685 -6.316 1.00 10.78 67 ASN B N 1
ATOM 5125 C CA . ASN B 1 41 ? 18.015 -4.266 -5.463 1.00 11.86 67 ASN B CA 1
ATOM 5126 C C . ASN B 1 41 ? 18.314 -5.320 -4.401 1.00 10.76 67 ASN B C 1
ATOM 5127 O O . ASN B 1 41 ? 19.160 -5.097 -3.529 1.00 11.95 67 ASN B O 1
ATOM 5132 N N . ASP B 1 42 ? 17.678 -6.488 -4.483 1.00 9.63 68 ASP B N 1
ATOM 5133 C CA . ASP B 1 42 ? 17.991 -7.543 -3.525 1.00 10.86 68 ASP B CA 1
ATOM 5134 C C . ASP B 1 42 ? 19.436 -8.028 -3.597 1.00 9.90 68 ASP B C 1
ATOM 5135 O O . ASP B 1 42 ? 20.043 -8.058 -4.673 1.00 11.25 68 ASP B O 1
ATOM 5140 N N . GLU B 1 43 ? 19.962 -8.457 -2.455 1.00 9.08 69 GLU B N 1
ATOM 5141 C CA . GLU B 1 43 ? 21.349 -8.944 -2.392 1.00 9.12 69 GLU B CA 1
ATOM 5142 C C . GLU B 1 43 ? 21.542 -10.157 -3.298 1.00 11.51 69 GLU B C 1
ATOM 5143 O O . GLU B 1 43 ? 22.592 -10.283 -3.935 1.00 12.14 69 GLU B O 1
ATOM 5149 N N . VAL B 1 44 ? 20.528 -11.025 -3.359 1.00 10.00 70 VAL B N 1
ATOM 5150 C CA . VAL B 1 44 ? 20.515 -12.164 -4.274 1.00 10.02 70 VAL B CA 1
ATOM 5151 C C . VAL B 1 44 ? 19.248 -12.062 -5.115 1.00 11.58 70 VAL B C 1
ATOM 5152 O O . VAL B 1 44 ? 18.127 -11.958 -4.558 1.00 9.95 70 VAL B O 1
ATOM 5156 N N . LEU B 1 45 ? 19.420 -12.050 -6.435 1.00 10.33 71 LEU B N 1
ATOM 5157 C CA . LEU B 1 45 ? 18.282 -11.853 -7.354 1.00 11.05 71 LEU B CA 1
ATOM 5158 C C . LEU B 1 45 ? 17.600 -13.185 -7.651 1.00 10.61 71 LEU B C 1
ATOM 5159 O O . LEU B 1 45 ? 18.150 -14.249 -7.351 1.00 10.92 71 LEU B O 1
ATOM 5164 N N . GLY B 1 46 ? 16.376 -13.117 -8.183 1.00 9.81 72 GLY B N 1
ATOM 5165 C CA . GLY B 1 46 ? 15.609 -14.306 -8.552 1.00 8.27 72 GLY B CA 1
ATOM 5166 C C . GLY B 1 46 ? 15.084 -15.070 -7.346 1.00 8.90 72 GLY B C 1
ATOM 5167 O O . GLY B 1 46 ? 14.947 -14.528 -6.244 1.00 10.46 72 GLY B O 1
ATOM 5168 N N . GLY B 1 47 ? 14.823 -16.350 -7.545 1.00 8.71 73 GLY B N 1
ATOM 5169 C CA . GLY B 1 47 ? 14.166 -17.160 -6.509 1.00 9.00 73 GLY B CA 1
ATOM 5170 C C . GLY B 1 47 ? 12.702 -16.779 -6.362 1.00 8.71 73 GLY B C 1
ATOM 5171 O O . GLY B 1 47 ? 12.145 -15.988 -7.132 1.00 11.07 73 GLY B O 1
ATOM 5172 N N . TRP B 1 48 ? 12.060 -17.393 -5.375 1.00 8.39 74 TRP B N 1
ATOM 5173 C CA . TRP B 1 48 ? 10.637 -17.230 -5.142 1.00 8.56 74 TRP B CA 1
ATOM 5174 C C . TRP B 1 48 ? 10.350 -16.450 -3.860 1.00 6.51 74 TRP B C 1
ATOM 5175 O O . TRP B 1 48 ? 10.958 -16.723 -2.836 1.00 7.10 74 TRP B O 1
ATOM 5186 N N . TYR B 1 49 ? 9.402 -15.524 -3.920 1.00 7.71 75 TYR B N 1
ATOM 5187 C CA . TYR B 1 49 ? 8.775 -15.056 -2.693 1.00 7.28 75 TYR B CA 1
ATOM 5188 C C . TYR B 1 49 ? 8.076 -16.244 -2.025 1.00 6.78 75 TYR B C 1
ATOM 5189 O O . TYR B 1 49 ? 7.518 -17.134 -2.692 1.00 7.38 75 TYR B O 1
ATOM 5198 N N . ASP B 1 50 ? 8.061 -16.260 -0.694 1.00 6.55 76 ASP B N 1
ATOM 5199 C CA . ASP B 1 50 ? 7.609 -17.471 -0.024 1.00 7.05 76 ASP B CA 1
ATOM 5200 C C . ASP B 1 50 ? 6.121 -17.765 -0.181 1.00 6.47 76 ASP B C 1
ATOM 5201 O O . ASP B 1 50 ? 5.727 -18.873 -0.516 1.00 6.96 76 ASP B O 1
ATOM 5206 N N . ALA B 1 51 ? 5.303 -16.768 0.133 1.00 7.04 77 ALA B N 1
ATOM 5207 C CA . ALA B 1 51 ? 3.867 -16.983 0.279 1.00 6.79 77 ALA B CA 1
ATOM 5208 C C . ALA B 1 51 ? 3.148 -15.844 -0.421 1.00 6.73 77 ALA B C 1
ATOM 5209 O O . ALA B 1 51 ? 3.473 -15.526 -1.568 1.00 8.73 77 ALA B O 1
ATOM 5211 N N . GLY B 1 52 ? 2.210 -15.189 0.262 1.00 6.98 78 GLY B N 1
ATOM 5212 C CA . GLY B 1 52 ? 1.545 -13.979 -0.256 1.00 8.41 78 GLY B CA 1
ATOM 5213 C C . GLY B 1 52 ? 2.275 -12.697 0.142 1.00 7.99 78 GLY B C 1
ATOM 5214 O O . GLY B 1 52 ? 1.689 -11.602 0.040 1.00 8.42 78 GLY B O 1
ATOM 5215 N N . ASP B 1 53 ? 3.503 -12.878 0.625 1.00 8.33 79 ASP B N 1
ATOM 5216 C CA . ASP B 1 53 ? 4.448 -11.848 1.027 1.00 7.22 79 ASP B CA 1
ATOM 5217 C C . ASP B 1 53 ? 5.609 -11.761 0.033 1.00 6.60 79 ASP B C 1
ATOM 5218 O O . ASP B 1 53 ? 5.566 -12.281 -1.083 1.00 8.15 79 ASP B O 1
ATOM 5223 N N . HIS B 1 54 ? 6.650 -11.033 0.434 1.00 7.04 80 HIS B N 1
ATOM 5224 C CA . HIS B 1 54 ? 7.785 -10.815 -0.456 1.00 7.38 80 HIS B CA 1
ATOM 5225 C C . HIS B 1 54 ? 9.128 -11.183 0.177 1.00 7.19 80 HIS B C 1
ATOM 5226 O O . HIS B 1 54 ? 10.156 -10.721 -0.275 1.00 7.60 80 HIS B O 1
ATOM 5233 N N . VAL B 1 55 ? 9.115 -12.005 1.218 1.00 6.26 81 VAL B N 1
ATOM 5234 C CA . VAL B 1 55 ? 10.357 -12.489 1.823 1.00 7.10 81 VAL B CA 1
ATOM 5235 C C . VAL B 1 55 ? 10.849 -13.684 1.005 1.00 7.41 81 VAL B C 1
ATOM 5236 O O . VAL B 1 55 ? 10.032 -14.507 0.575 1.00 8.71 81 VAL B O 1
ATOM 5240 N N . LYS B 1 56 ? 12.170 -13.770 0.833 1.00 7.99 82 LYS B N 1
ATOM 5241 C CA . LYS B 1 56 ? 12.841 -14.975 0.345 1.00 7.57 82 LYS B CA 1
ATOM 5242 C C . LYS B 1 56 ? 13.315 -15.738 1.574 1.00 7.52 82 LYS B C 1
ATOM 5243 O O . LYS B 1 56 ? 14.288 -15.315 2.222 1.00 8.11 82 LYS B O 1
ATOM 5249 N N . PHE B 1 57 ? 12.626 -16.843 1.886 1.00 7.22 83 PHE B N 1
ATOM 5250 C CA . PHE B 1 57 ? 12.947 -17.699 3.039 1.00 6.33 83 PHE B CA 1
ATOM 5251 C C . PHE B 1 57 ? 13.593 -18.972 2.473 1.00 7.19 83 PHE B C 1
ATOM 5252 O O . PHE B 1 57 ? 12.876 -19.812 1.910 1.00 7.41 83 PHE B O 1
ATOM 5260 N N . ASN B 1 58 ? 14.913 -19.146 2.611 1.00 6.90 84 ASN B N 1
ATOM 5261 C CA . ASN B 1 58 ? 15.590 -20.235 1.891 1.00 7.00 84 ASN B CA 1
ATOM 5262 C C . ASN B 1 58 ? 15.187 -21.631 2.324 1.00 7.75 84 ASN B C 1
ATOM 5263 O O . ASN B 1 58 ? 15.230 -22.554 1.511 1.00 8.98 84 ASN B O 1
ATOM 5268 N N . LEU B 1 59 ? 14.836 -21.815 3.598 1.00 6.45 85 LEU B N 1
ATOM 5269 C CA . LEU B 1 59 ? 14.468 -23.169 4.036 1.00 6.78 85 LEU B CA 1
ATOM 5270 C C . LEU B 1 59 ? 13.226 -23.728 3.296 1.00 6.80 85 LEU B C 1
ATOM 5271 O O . LEU B 1 59 ? 13.312 -24.773 2.635 1.00 7.63 85 LEU B O 1
ATOM 5276 N N . PRO B 1 60 ? 12.071 -23.040 3.351 1.00 7.81 86 PRO B N 1
ATOM 5277 C CA . PRO B 1 60 ? 10.943 -23.545 2.556 1.00 5.71 86 PRO B CA 1
ATOM 5278 C C . PRO B 1 60 ? 11.138 -23.373 1.049 1.00 7.26 86 PRO B C 1
ATOM 5279 O O . PRO B 1 60 ? 10.618 -24.183 0.285 1.00 7.16 86 PRO B O 1
ATOM 5283 N N . MET B 1 61 ? 11.935 -22.401 0.617 1.00 7.53 87 MET B N 1
ATOM 5284 C CA . MET B 1 61 ? 12.188 -22.268 -0.828 1.00 7.35 87 MET B CA 1
ATOM 5285 C C . MET B 1 61 ? 12.960 -23.465 -1.364 1.00 7.74 87 MET B C 1
ATOM 5286 O O . MET B 1 61 ? 12.560 -24.060 -2.377 1.00 8.50 87 MET B O 1
ATOM 5291 N N . ALA B 1 62 ? 14.041 -23.813 -0.667 1.00 7.31 88 ALA B N 1
ATOM 5292 C CA . ALA B 1 62 ? 14.807 -24.997 -1.050 1.00 6.43 88 ALA B CA 1
ATOM 5293 C C . ALA B 1 62 ? 13.973 -26.284 -0.907 1.00 9.25 88 ALA B C 1
ATOM 5294 O O . ALA B 1 62 ? 14.050 -27.176 -1.743 1.00 8.39 88 ALA B O 1
ATOM 5296 N N . TYR B 1 63 ? 13.222 -26.435 0.178 1.00 6.87 89 TYR B N 1
ATOM 5297 C CA . TYR B 1 63 ? 12.336 -27.606 0.327 1.00 8.88 89 TYR B CA 1
ATOM 5298 C C . TYR B 1 63 ? 11.417 -27.734 -0.878 1.00 7.70 89 TYR B C 1
ATOM 5299 O O . TYR B 1 63 ? 11.209 -28.836 -1.418 1.00 8.43 89 TYR B O 1
ATOM 5308 N N . SER B 1 64 ? 10.824 -26.612 -1.280 1.00 7.89 90 SER B N 1
ATOM 5309 C CA . SER B 1 64 ? 9.870 -26.617 -2.376 1.00 8.33 90 SER B CA 1
ATOM 5310 C C . SER B 1 64 ? 10.582 -27.035 -3.647 1.00 7.16 90 SER B C 1
ATOM 5311 O O . SER B 1 64 ? 10.050 -27.857 -4.399 1.00 8.34 90 SER B O 1
ATOM 5314 N N . ALA B 1 65 ? 11.797 -26.522 -3.863 1.00 7.86 91 ALA B N 1
ATOM 5315 C CA . ALA B 1 65 ? 12.534 -26.935 -5.051 1.00 8.42 91 ALA B CA 1
ATOM 5316 C C . ALA B 1 65 ? 12.929 -28.411 -4.982 1.00 8.12 91 ALA B C 1
ATOM 5317 O O . ALA B 1 65 ? 12.896 -29.100 -6.006 1.00 9.35 91 ALA B O 1
ATOM 5319 N N . ALA B 1 66 ? 13.321 -28.907 -3.808 1.00 9.29 92 ALA B N 1
ATOM 5320 C CA . ALA B 1 66 ? 13.665 -30.323 -3.651 1.00 7.58 92 ALA B CA 1
ATOM 5321 C C . ALA B 1 66 ? 12.465 -31.168 -4.043 1.00 9.00 92 ALA B C 1
ATOM 5322 O O . ALA B 1 66 ? 12.638 -32.205 -4.684 1.00 9.95 92 ALA B O 1
ATOM 5324 N N . MET B 1 67 ? 11.267 -30.754 -3.619 1.00 8.87 93 MET B N 1
ATOM 5325 C CA . MET B 1 67 ? 10.030 -31.496 -3.912 1.00 8.95 93 MET B CA 1
ATOM 5326 C C . MET B 1 67 ? 9.647 -31.476 -5.385 1.00 10.16 93 MET B C 1
ATOM 5327 O O . MET B 1 67 ? 9.162 -32.481 -5.923 1.00 9.99 93 MET B O 1
ATOM 5332 N N . LEU B 1 68 ? 9.877 -30.341 -6.042 1.00 9.33 94 LEU B N 1
ATOM 5333 C CA . LEU B 1 68 ? 9.646 -30.315 -7.482 1.00 10.28 94 LEU B CA 1
ATOM 5334 C C . LEU B 1 68 ? 10.637 -31.222 -8.213 1.00 10.60 94 LEU B C 1
ATOM 5335 O O . LEU B 1 68 ? 10.277 -31.906 -9.190 1.00 10.59 94 LEU B O 1
ATOM 5340 N N . GLY B 1 69 ? 11.887 -31.216 -7.754 1.00 11.25 95 GLY B N 1
ATOM 5341 C CA . GLY B 1 69 ? 12.881 -32.168 -8.260 1.00 10.02 95 GLY B CA 1
ATOM 5342 C C . GLY B 1 69 ? 12.446 -33.612 -8.072 1.00 11.69 95 GLY B C 1
ATOM 5343 O O . GLY B 1 69 ? 12.564 -34.435 -8.997 1.00 11.51 95 GLY B O 1
ATOM 5344 N N . TRP B 1 70 ? 11.944 -33.919 -6.880 1.00 10.22 96 TRP B N 1
ATOM 5345 C CA . TRP B 1 70 ? 11.476 -35.271 -6.584 1.00 11.85 96 TRP B CA 1
ATOM 5346 C C . TRP B 1 70 ? 10.316 -35.679 -7.502 1.00 11.45 96 TRP B C 1
ATOM 5347 O O . TRP B 1 70 ? 10.317 -36.805 -8.031 1.00 12.00 96 TRP B O 1
ATOM 5358 N N . ALA B 1 71 ? 9.374 -34.764 -7.737 1.00 11.22 97 ALA B N 1
ATOM 5359 C CA . ALA B 1 71 ? 8.305 -34.997 -8.702 1.00 12.15 97 ALA B CA 1
ATOM 5360 C C . ALA B 1 71 ? 8.868 -35.411 -10.062 1.00 11.91 97 ALA B C 1
ATOM 5361 O O . ALA B 1 71 ? 8.426 -36.418 -10.622 1.00 13.69 97 ALA B O 1
ATOM 5363 N N . LEU B 1 72 ? 9.818 -34.646 -10.587 1.00 11.22 98 LEU B N 1
ATOM 5364 C CA . LEU B 1 72 ? 10.457 -34.968 -11.857 1.00 12.19 98 LEU B CA 1
ATOM 5365 C C . LEU B 1 72 ? 11.211 -36.289 -11.777 1.00 12.18 98 LEU B C 1
ATOM 5366 O O . LEU B 1 72 ? 11.195 -37.082 -12.732 1.00 13.25 98 LEU B O 1
ATOM 5371 N N . TYR B 1 73 ? 11.875 -36.525 -10.652 1.00 12.08 99 TYR B N 1
ATOM 5372 C CA . TYR B 1 73 ? 12.662 -37.744 -10.489 1.00 12.68 99 TYR B CA 1
ATOM 5373 C C . TYR B 1 73 ? 11.803 -38.994 -10.650 1.00 13.64 99 TYR B C 1
ATOM 5374 O O . TYR B 1 73 ? 12.235 -39.975 -11.270 1.00 14.85 99 TYR B O 1
ATOM 5383 N N . GLU B 1 74 ? 10.598 -38.952 -10.092 1.00 12.95 100 GLU B N 1
ATOM 5384 C CA . GLU B 1 74 ? 9.681 -40.090 -10.090 1.00 14.56 100 GLU B CA 1
ATOM 5385 C C . GLU B 1 74 ? 8.872 -40.209 -11.367 1.00 16.25 100 GLU B C 1
ATOM 5386 O O . GLU B 1 74 ? 8.695 -41.323 -11.880 1.00 17.33 100 GLU B O 1
ATOM 5392 N N . TYR B 1 75 ? 8.356 -39.082 -11.859 1.00 16.65 101 TYR B N 1
ATOM 5393 C CA . TYR B 1 75 ? 7.223 -39.083 -12.777 1.00 18.47 101 TYR B CA 1
ATOM 5394 C C . TYR B 1 75 ? 7.459 -38.240 -14.027 1.00 18.26 101 TYR B C 1
ATOM 5395 O O . TYR B 1 75 ? 6.575 -38.136 -14.875 1.00 19.59 101 TYR B O 1
ATOM 5404 N N . GLY B 1 76 ? 8.659 -37.676 -14.171 1.00 19.41 102 GLY B N 1
ATOM 5405 C CA . GLY B 1 76 ? 8.996 -36.826 -15.314 1.00 20.09 102 GLY B CA 1
ATOM 5406 C C . GLY B 1 76 ? 8.766 -37.447 -16.686 1.00 21.98 102 GLY B C 1
ATOM 5407 O O . GLY B 1 76 ? 8.271 -36.787 -17.596 1.00 21.45 102 GLY B O 1
ATOM 5408 N N . ASP B 1 77 ? 9.112 -38.724 -16.824 1.00 23.81 103 ASP B N 1
ATOM 5409 C CA . ASP B 1 77 ? 8.929 -39.460 -18.075 1.00 27.09 103 ASP B CA 1
ATOM 5410 C C . ASP B 1 77 ? 7.497 -39.929 -18.309 1.00 28.54 103 ASP B C 1
ATOM 5411 O O . ASP B 1 77 ? 7.203 -40.464 -19.380 1.00 29.44 103 ASP B O 1
ATOM 5416 N N . ASP B 1 78 ? 6.642 -39.796 -17.299 1.00 27.75 104 ASP B N 1
ATOM 5417 C CA . ASP B 1 78 ? 5.313 -40.403 -17.302 1.00 27.68 104 ASP B CA 1
ATOM 5418 C C . ASP B 1 78 ? 4.220 -39.378 -17.542 1.00 27.57 104 ASP B C 1
ATOM 5419 O O . ASP B 1 78 ? 3.038 -39.722 -17.604 1.00 26.75 104 ASP B O 1
ATOM 5424 N N . ILE B 1 79 ? 4.633 -38.125 -17.688 1.00 27.04 105 ILE B N 1
ATOM 5425 C CA . ILE B 1 79 ? 3.710 -37.012 -17.829 1.00 28.17 105 ILE B CA 1
ATOM 5426 C C . ILE B 1 79 ? 3.810 -36.316 -19.183 1.00 29.01 105 ILE B C 1
ATOM 5427 O O . ILE B 1 79 ? 3.688 -35.093 -19.258 1.00 29.37 105 ILE B O 1
ATOM 5432 N N . GLU B 1 80 ? 4.001 -37.082 -20.254 1.00 29.70 106 GLU B N 1
ATOM 5433 C CA . GLU B 1 80 ? 4.115 -36.458 -21.573 1.00 30.36 106 GLU B CA 1
ATOM 5434 C C . GLU B 1 80 ? 2.782 -35.943 -22.098 1.00 29.47 106 GLU B C 1
ATOM 5435 O O . GLU B 1 80 ? 2.727 -34.848 -22.654 1.00 30.36 106 GLU B O 1
ATOM 5441 N N . ALA B 1 81 ? 1.717 -36.717 -21.894 1.00 30.40 107 ALA B N 1
ATOM 5442 C CA . ALA B 1 81 ? 0.388 -36.343 -22.369 1.00 29.67 107 ALA B CA 1
ATOM 5443 C C . ALA B 1 81 ? -0.034 -34.987 -21.816 1.00 28.46 107 ALA B C 1
ATOM 5444 O O . ALA B 1 81 ? -0.815 -34.267 -22.434 1.00 29.26 107 ALA B O 1
ATOM 5446 N N . SER B 1 82 ? 0.476 -34.641 -20.640 1.00 26.10 108 SER B N 1
ATOM 5447 C CA . SER B 1 82 ? 0.029 -33.422 -19.971 1.00 22.66 108 SER B CA 1
ATOM 5448 C C . SER B 1 82 ? 0.666 -32.166 -20.557 1.00 22.30 108 SER B C 1
ATOM 5449 O O . SER B 1 82 ? 0.151 -31.078 -20.332 1.00 21.96 108 SER B O 1
ATOM 5452 N N . GLY B 1 83 ? 1.789 -32.307 -21.258 1.00 20.99 109 GLY B N 1
ATOM 5453 C CA . GLY B 1 83 ? 2.574 -31.170 -21.734 1.00 19.12 109 GLY B CA 1
ATOM 5454 C C . GLY B 1 83 ? 3.272 -30.316 -20.680 1.00 17.39 109 GLY B C 1
ATOM 5455 O O . GLY B 1 83 ? 3.708 -29.211 -20.971 1.00 19.25 109 GLY B O 1
ATOM 5456 N N . GLN B 1 84 ? 3.430 -30.837 -19.467 1.00 16.73 110 GLN B N 1
ATOM 5457 C CA . GLN B 1 84 ? 3.875 -29.999 -18.351 1.00 14.71 110 GLN B CA 1
ATOM 5458 C C . GLN B 1 84 ? 5.330 -30.189 -17.931 1.00 15.09 110 GLN B C 1
ATOM 5459 O O . GLN B 1 84 ? 5.836 -29.445 -17.091 1.00 12.45 110 GLN B O 1
ATOM 5465 N N . ARG B 1 85 ? 6.004 -31.167 -18.516 1.00 14.67 111 ARG B N 1
ATOM 5466 C CA . ARG B 1 85 ? 7.378 -31.453 -18.114 1.00 13.59 111 ARG B CA 1
ATOM 5467 C C . ARG B 1 85 ? 8.317 -30.261 -18.256 1.00 13.94 111 ARG B C 1
ATOM 5468 O O . ARG B 1 85 ? 9.027 -29.919 -17.310 1.00 13.53 111 ARG B O 1
ATOM 5476 N N . LEU B 1 86 ? 8.292 -29.602 -19.412 1.00 14.11 112 LEU B N 1
ATOM 5477 C CA . LEU B 1 86 ? 9.171 -28.461 -19.644 1.00 14.78 112 LEU B CA 1
ATOM 5478 C C . LEU B 1 86 ? 8.865 -27.321 -18.671 1.00 14.01 112 LEU B C 1
ATOM 5479 O O . LEU B 1 86 ? 9.787 -26.674 -18.158 1.00 15.08 112 LEU B O 1
ATOM 5484 N N . HIS B 1 87 ? 7.579 -27.115 -18.400 1.00 13.54 113 HIS B N 1
ATOM 5485 C CA . HIS B 1 87 ? 7.187 -26.031 -17.505 1.00 12.43 113 HIS B CA 1
ATOM 5486 C C . HIS B 1 87 ? 7.759 -26.305 -16.117 1.00 12.46 113 HIS B C 1
ATOM 5487 O O . HIS B 1 87 ? 8.335 -25.400 -15.495 1.00 10.24 113 HIS B O 1
ATOM 5494 N N . LEU B 1 88 ? 7.606 -27.543 -15.648 1.00 12.05 114 LEU B N 1
ATOM 5495 C CA . LEU B 1 88 ? 8.083 -27.913 -14.317 1.00 11.06 114 LEU B CA 1
ATOM 5496 C C . LEU B 1 88 ? 9.595 -27.799 -14.242 1.00 12.60 114 LEU B C 1
ATOM 5497 O O . LEU B 1 88 ? 10.160 -27.265 -13.273 1.00 12.37 114 LEU B O 1
ATOM 5502 N N . GLU B 1 89 ? 10.250 -28.270 -15.298 1.00 11.02 115 GLU B N 1
ATOM 5503 C CA . GLU B 1 89 ? 11.710 -28.214 -15.356 1.00 11.85 115 GLU B CA 1
ATOM 5504 C C . GLU B 1 89 ? 12.278 -26.807 -15.226 1.00 12.54 115 GLU B C 1
ATOM 5505 O O . GLU B 1 89 ? 13.171 -26.553 -14.407 1.00 13.50 115 GLU B O 1
ATOM 5511 N N . ARG B 1 90 ? 11.805 -25.900 -16.068 1.00 12.85 116 ARG B N 1
ATOM 5512 C CA . ARG B 1 90 ? 12.382 -24.555 -16.044 1.00 11.78 116 ARG B CA 1
ATOM 5513 C C . ARG B 1 90 ? 11.972 -23.749 -14.799 1.00 12.01 116 ARG B C 1
ATOM 5514 O O . ARG B 1 90 ? 12.734 -22.915 -14.295 1.00 11.75 116 ARG B O 1
ATOM 5522 N N . ASN B 1 91 ? 10.792 -24.039 -14.266 1.00 10.61 117 ASN B N 1
ATOM 5523 C CA . ASN B 1 91 ? 10.426 -23.432 -12.986 1.00 11.75 117 ASN B CA 1
ATOM 5524 C C . ASN B 1 91 ? 11.359 -23.880 -11.869 1.00 10.37 117 ASN B C 1
ATOM 5525 O O . ASN B 1 91 ? 11.723 -23.059 -11.027 1.00 9.92 117 ASN B O 1
ATOM 5530 N N . LEU B 1 92 ? 11.704 -25.167 -11.833 1.00 10.20 118 LEU B N 1
ATOM 5531 C CA . LEU B 1 92 ? 12.667 -25.664 -10.859 1.00 10.09 118 LEU B CA 1
ATOM 5532 C C . LEU B 1 92 ? 14.047 -25.002 -11.020 1.00 9.47 118 LEU B C 1
ATOM 5533 O O . LEU B 1 92 ? 14.648 -24.558 -10.035 1.00 10.36 118 LEU B O 1
ATOM 5538 N N . ALA B 1 93 ? 14.541 -24.936 -12.261 1.00 9.23 119 ALA B N 1
ATOM 5539 C CA . ALA B 1 93 ? 15.850 -24.330 -12.516 1.00 9.28 119 ALA B CA 1
ATOM 5540 C C . ALA B 1 93 ? 15.916 -22.888 -12.002 1.00 9.76 119 ALA B C 1
ATOM 5541 O O . ALA B 1 93 ? 16.942 -22.452 -11.477 1.00 10.87 119 ALA B O 1
ATOM 5543 N N . PHE B 1 94 ? 14.821 -22.142 -12.130 1.00 10.33 120 PHE B N 1
ATOM 5544 C CA . PHE B 1 94 ? 14.772 -20.772 -11.637 1.00 10.35 120 PHE B CA 1
ATOM 5545 C C . PHE B 1 94 ? 15.086 -20.690 -10.160 1.00 10.04 120 PHE B C 1
ATOM 5546 O O . PHE B 1 94 ? 15.902 -19.857 -9.766 1.00 12.35 120 PHE B O 1
ATOM 5554 N N . ALA B 1 95 ? 14.472 -21.568 -9.361 1.00 9.16 121 ALA B N 1
ATOM 5555 C CA . ALA B 1 95 ? 14.781 -21.609 -7.930 1.00 8.94 121 ALA B CA 1
ATOM 5556 C C . ALA B 1 95 ? 16.191 -22.113 -7.647 1.00 9.94 121 ALA B C 1
ATOM 5557 O O . ALA B 1 95 ? 16.895 -21.545 -6.785 1.00 9.40 121 ALA B O 1
ATOM 5559 N N . LEU B 1 96 ? 16.607 -23.158 -8.360 1.00 10.13 122 LEU B N 1
ATOM 5560 C CA . LEU B 1 96 ? 17.963 -23.666 -8.117 1.00 10.36 122 LEU B CA 1
ATOM 5561 C C . LEU B 1 96 ? 19.062 -22.656 -8.415 1.00 10.07 122 LEU B C 1
ATOM 5562 O O . LEU B 1 96 ? 20.083 -22.614 -7.707 1.00 10.11 122 LEU B O 1
ATOM 5567 N N . ASP B 1 97 ? 18.862 -21.862 -9.468 1.00 11.34 123 ASP B N 1
ATOM 5568 C CA . ASP B 1 97 ? 19.805 -20.803 -9.800 1.00 10.32 123 ASP B CA 1
ATOM 5569 C C . ASP B 1 97 ? 19.955 -19.826 -8.634 1.00 10.38 123 ASP B C 1
ATOM 5570 O O . ASP B 1 97 ? 21.081 -19.364 -8.347 1.00 10.98 123 ASP B O 1
ATOM 5575 N N . TYR B 1 98 ? 18.832 -19.507 -7.985 1.00 8.59 124 TYR B N 1
ATOM 5576 C CA . TYR B 1 98 ? 18.858 -18.675 -6.784 1.00 8.55 124 TYR B CA 1
ATOM 5577 C C . TYR B 1 98 ? 19.689 -19.310 -5.663 1.00 9.29 124 TYR B C 1
ATOM 5578 O O . TYR B 1 98 ? 20.580 -18.660 -5.083 1.00 9.57 124 TYR B O 1
ATOM 5587 N N . LEU B 1 99 ? 19.469 -20.603 -5.443 1.00 9.53 125 LEU B N 1
ATOM 5588 C CA . LEU B 1 99 ? 20.268 -21.299 -4.429 1.00 8.76 125 LEU B CA 1
ATOM 5589 C C . LEU B 1 99 ? 21.777 -21.275 -4.667 1.00 8.76 125 LEU B C 1
ATOM 5590 O O . LEU B 1 99 ? 22.561 -21.054 -3.729 1.00 9.79 125 LEU B O 1
ATOM 5595 N N . VAL B 1 100 ? 22.178 -21.437 -5.927 1.00 9.28 126 VAL B N 1
ATOM 5596 C CA . VAL B 1 100 ? 23.588 -21.319 -6.292 1.00 10.38 126 VAL B CA 1
ATOM 5597 C C . VAL B 1 100 ? 24.097 -19.900 -6.040 1.00 9.21 126 VAL B C 1
ATOM 5598 O O . VAL B 1 100 ? 25.159 -19.722 -5.444 1.00 9.86 126 VAL B O 1
ATOM 5602 N N . ALA B 1 101 ? 23.302 -18.897 -6.413 1.00 10.06 127 ALA B N 1
ATOM 5603 C CA . ALA B 1 101 ? 23.676 -17.493 -6.267 1.00 9.97 127 ALA B CA 1
ATOM 5604 C C . ALA B 1 101 ? 23.769 -17.018 -4.812 1.00 9.27 127 ALA B C 1
ATOM 5605 O O . ALA B 1 101 ? 24.401 -16.000 -4.544 1.00 9.97 127 ALA B O 1
ATOM 5607 N N . CYS B 1 102 ? 23.240 -17.795 -3.869 1.00 8.66 128 CYS B N 1
ATOM 5608 C CA . CYS B 1 102 ? 23.386 -17.490 -2.437 1.00 8.23 128 CYS B CA 1
ATOM 5609 C C . CYS B 1 102 ? 24.755 -17.843 -1.857 1.00 9.27 128 CYS B C 1
ATOM 5610 O O . CYS B 1 102 ? 25.055 -17.462 -0.727 1.00 10.30 128 CYS B O 1
ATOM 5613 N N . ASP B 1 103 ? 25.581 -18.560 -2.612 1.00 10.39 129 ASP B N 1
ATOM 5614 C CA . ASP B 1 103 ? 26.888 -18.990 -2.084 1.00 11.11 129 ASP B CA 1
ATOM 5615 C C . ASP B 1 103 ? 27.751 -17.792 -1.660 1.00 11.34 129 ASP B C 1
ATOM 5616 O O . ASP B 1 103 ? 27.906 -16.820 -2.416 1.00 11.18 129 ASP B O 1
ATOM 5621 N N . ARG B 1 104 ? 28.304 -17.852 -0.446 1.00 10.39 130 ARG B N 1
ATOM 5622 C CA . ARG B 1 104 ? 29.210 -16.809 0.043 1.00 11.10 130 ARG B CA 1
ATOM 5623 C C . ARG B 1 104 ? 30.479 -17.428 0.618 1.00 11.77 130 ARG B C 1
ATOM 5624 O O . ARG B 1 104 ? 31.137 -16.854 1.494 1.00 13.57 130 ARG B O 1
ATOM 5632 N N . GLY B 1 105 ? 30.823 -18.601 0.093 1.00 13.25 131 GLY B N 1
ATOM 5633 C CA . GLY B 1 105 ? 32.100 -19.222 0.450 1.00 13.75 131 GLY B CA 1
ATOM 5634 C C . GLY B 1 105 ? 31.987 -20.033 1.731 1.00 12.34 131 GLY B C 1
ATOM 5635 O O . GLY B 1 105 ? 31.769 -21.247 1.699 1.00 15.19 131 GLY B O 1
ATOM 5636 N N . ASP B 1 106 ? 32.114 -19.359 2.867 1.00 12.76 132 ASP B N 1
ATOM 5637 C CA . ASP B 1 106 ? 32.088 -20.029 4.168 1.00 13.74 132 ASP B CA 1
ATOM 5638 C C . ASP B 1 106 ? 30.706 -20.013 4.791 1.00 12.72 132 ASP B C 1
ATOM 5639 O O . ASP B 1 106 ? 30.554 -20.384 5.951 1.00 13.35 132 ASP B O 1
ATOM 5644 N N . SER B 1 107 ? 29.716 -19.603 4.002 1.00 13.02 133 SER B N 1
ATOM 5645 C CA . SER B 1 107 ? 28.384 -19.306 4.482 1.00 11.54 133 SER B CA 1
ATOM 5646 C C . SER B 1 107 ? 27.522 -19.069 3.250 1.00 11.26 133 SER B C 1
ATOM 5647 O O . SER B 1 107 ? 28.012 -19.062 2.137 1.00 10.80 133 SER B O 1
ATOM 5650 N N . VAL B 1 108 ? 26.232 -18.824 3.451 1.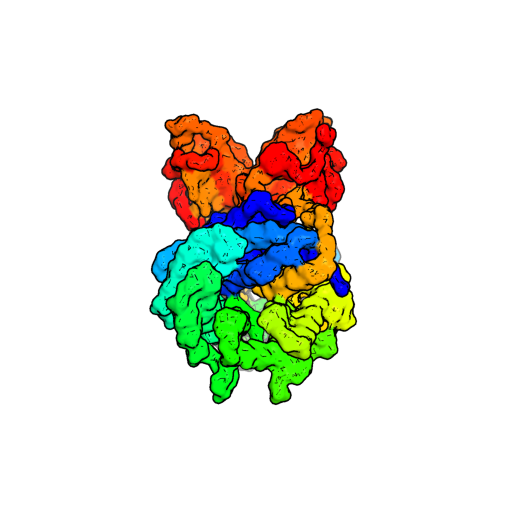00 9.97 134 VAL B N 1
ATOM 5651 C CA . VAL B 1 108 ? 25.304 -18.514 2.350 1.00 11.35 134 VAL B CA 1
ATOM 5652 C C . VAL B 1 108 ? 24.385 -17.373 2.780 1.00 9.92 134 VAL B C 1
ATOM 5653 O O . VAL B 1 108 ? 24.136 -17.168 3.977 1.00 10.24 134 VAL B O 1
ATOM 5657 N N . VAL B 1 109 ? 23.881 -16.636 1.792 1.00 9.06 135 VAL B N 1
ATOM 5658 C CA . VAL B 1 109 ? 22.728 -15.771 2.037 1.00 8.59 135 VAL B CA 1
ATOM 5659 C C . VAL B 1 109 ? 21.541 -16.727 2.246 1.00 8.99 135 VAL B C 1
ATOM 5660 O O . VAL B 1 109 ? 21.260 -17.574 1.386 1.00 9.73 135 VAL B O 1
ATOM 5664 N N . TYR B 1 110 ? 20.839 -16.610 3.369 1.00 9.22 136 TYR B N 1
ATOM 5665 C CA . TYR B 1 110 ? 19.720 -17.535 3.608 1.00 8.41 136 TYR B CA 1
ATOM 5666 C C . TYR B 1 110 ? 18.365 -16.860 3.730 1.00 8.30 136 TYR B C 1
ATOM 5667 O O . TYR B 1 110 ? 17.351 -17.553 3.902 1.00 8.08 136 TYR B O 1
ATOM 5676 N N . GLN B 1 111 ? 18.357 -15.525 3.644 1.00 8.01 137 GLN B N 1
ATOM 5677 C CA . GLN B 1 111 ? 17.102 -14.799 3.661 1.00 6.99 137 GLN B CA 1
ATOM 5678 C C . GLN B 1 111 ? 17.293 -13.455 3.003 1.00 7.32 137 GLN B C 1
ATOM 5679 O O . GLN B 1 111 ? 18.299 -12.789 3.209 1.00 7.98 137 GLN B O 1
ATOM 5685 N N . ILE B 1 112 ? 16.272 -13.024 2.263 1.00 7.39 138 ILE B N 1
ATOM 5686 C CA . ILE B 1 112 ? 16.177 -11.652 1.791 1.00 8.44 138 ILE B CA 1
ATOM 5687 C C . ILE B 1 112 ? 14.856 -11.099 2.318 1.00 7.73 138 ILE B C 1
ATOM 5688 O O . ILE B 1 112 ? 13.780 -11.653 2.029 1.00 8.82 138 ILE B O 1
ATOM 5693 N N . GLY B 1 113 ? 14.933 -10.019 3.087 1.00 8.25 139 GLY B N 1
ATOM 5694 C CA . GLY B 1 113 ? 13.724 -9.403 3.653 1.00 8.05 139 GLY B CA 1
ATOM 5695 C C . GLY B 1 113 ? 13.649 -9.591 5.160 1.00 8.71 139 GLY B C 1
ATOM 5696 O O . GLY B 1 113 ? 14.089 -10.622 5.692 1.00 9.94 139 GLY B O 1
ATOM 5697 N N . ASP B 1 114 ? 13.066 -8.594 5.833 1.00 9.33 140 ASP B N 1
ATOM 5698 C CA . ASP B 1 114 ? 12.706 -8.646 7.254 1.00 9.49 140 ASP B CA 1
ATOM 5699 C C . ASP B 1 114 ? 11.230 -9.046 7.333 1.00 9.96 140 ASP B C 1
ATOM 5700 O O . ASP B 1 114 ? 10.372 -8.346 6.793 1.00 11.08 140 ASP B O 1
ATOM 5705 N N . GLY B 1 115 ? 10.942 -10.204 7.921 1.00 10.79 141 GLY B N 1
ATOM 5706 C CA . GLY B 1 115 ? 9.592 -10.752 7.958 1.00 10.25 141 GLY B CA 1
ATOM 5707 C C . GLY B 1 115 ? 8.615 -9.762 8.564 1.00 10.32 141 GLY B C 1
ATOM 5708 O O . GLY B 1 115 ? 7.514 -9.576 8.034 1.00 10.63 141 GLY B O 1
ATOM 5709 N N . ALA B 1 116 ? 8.992 -9.129 9.673 1.00 10.06 142 ALA B N 1
ATOM 5710 C CA . ALA B 1 116 ? 8.053 -8.192 10.282 1.00 9.95 142 ALA B CA 1
ATOM 5711 C C . ALA B 1 116 ? 7.676 -6.993 9.412 1.00 10.08 142 ALA B C 1
ATOM 5712 O O . ALA B 1 116 ? 6.476 -6.688 9.211 1.00 9.44 142 ALA B O 1
ATOM 5714 N N . ALA B 1 117 ? 8.682 -6.363 8.816 1.00 9.28 143 ALA B N 1
ATOM 5715 C CA . ALA B 1 117 ? 8.440 -5.176 8.004 1.00 8.58 143 ALA B CA 1
ATOM 5716 C C . ALA B 1 117 ? 7.704 -5.593 6.735 1.00 9.10 143 ALA B C 1
ATOM 5717 O O . ALA B 1 117 ? 6.788 -4.886 6.289 1.00 10.08 143 ALA B O 1
ATOM 5719 N N . ASP B 1 118 ? 8.089 -6.733 6.160 1.00 8.42 144 ASP B N 1
ATOM 5720 C CA . ASP B 1 118 ? 7.462 -7.180 4.917 1.00 8.95 144 ASP B CA 1
ATOM 5721 C C . ASP B 1 118 ? 5.988 -7.390 5.174 1.00 8.60 144 ASP B C 1
ATOM 5722 O O . ASP B 1 118 ? 5.139 -6.904 4.426 1.00 8.52 144 ASP B O 1
ATOM 5727 N N . HIS B 1 119 ? 5.679 -8.079 6.264 1.00 7.92 145 HIS B N 1
ATOM 5728 C CA . HIS B 1 119 ? 4.284 -8.461 6.488 1.00 7.00 145 HIS B CA 1
ATOM 5729 C C . HIS B 1 119 ? 3.372 -7.321 6.912 1.00 10.14 145 HIS B C 1
ATOM 5730 O O . HIS B 1 119 ? 2.171 -7.417 6.723 1.00 10.64 145 HIS B O 1
ATOM 5737 N N . LYS B 1 120 ? 3.957 -6.259 7.453 1.00 9.24 146 LYS B N 1
ATOM 5738 C CA . LYS B 1 120 ? 3.194 -5.097 7.900 1.00 11.63 146 LYS B CA 1
ATOM 5739 C C . LYS B 1 120 ? 2.584 -4.320 6.730 1.00 11.16 146 LYS B C 1
ATOM 5740 O O . LYS B 1 120 ? 1.641 -3.541 6.931 1.00 13.14 146 LYS B O 1
ATOM 5746 N N . TRP B 1 121 ? 3.113 -4.525 5.529 1.00 9.99 147 TRP B N 1
ATOM 5747 C CA . TRP B 1 121 ? 2.723 -3.729 4.371 1.00 8.76 147 TRP B CA 1
ATOM 5748 C C . TRP B 1 121 ? 1.965 -4.612 3.382 1.00 9.72 147 TRP B C 1
ATOM 5749 O O . TRP B 1 121 ? 2.332 -5.764 3.187 1.00 11.08 147 TRP B O 1
ATOM 5760 N N . TRP B 1 122 ? 0.908 -4.063 2.786 1.00 8.94 148 TRP B N 1
ATOM 5761 C CA . TRP B 1 122 ? 0.055 -4.786 1.838 1.00 8.50 148 TRP B CA 1
ATOM 5762 C C . TRP B 1 122 ? 0.135 -4.083 0.474 1.00 9.06 148 TRP B C 1
ATOM 5763 O O . TRP B 1 122 ? -0.429 -3.003 0.292 1.00 9.84 148 TRP B O 1
ATOM 5774 N N . GLY B 1 123 ? 0.859 -4.671 -0.482 1.00 9.11 149 GLY B N 1
ATOM 5775 C CA . GLY B 1 123 ? 0.971 -4.087 -1.816 1.00 7.25 149 GLY B CA 1
ATOM 5776 C C . GLY B 1 123 ? 1.749 -5.000 -2.737 1.00 9.57 149 GLY B C 1
ATOM 5777 O O . GLY B 1 123 ? 2.241 -6.046 -2.325 1.00 9.24 149 GLY B O 1
ATOM 5778 N N . SER B 1 124 ? 1.971 -4.542 -3.965 1.00 8.62 150 SER B N 1
ATOM 5779 C CA . SER B 1 124 ? 2.494 -5.416 -5.018 1.00 8.81 150 SER B CA 1
ATOM 5780 C C . SER B 1 124 ? 4.021 -5.467 -5.052 1.00 9.84 150 SER B C 1
ATOM 5781 O O . SER B 1 124 ? 4.720 -4.470 -4.767 1.00 8.53 150 SER B O 1
ATOM 5784 N N . ALA B 1 125 ? 4.550 -6.634 -5.414 1.00 7.81 151 ALA B N 1
ATOM 5785 C CA . ALA B 1 125 ? 5.991 -6.871 -5.370 1.00 7.82 151 ALA B CA 1
ATOM 5786 C C . ALA B 1 125 ? 6.800 -5.778 -6.072 1.00 7.83 151 ALA B C 1
ATOM 5787 O O . ALA B 1 125 ? 7.828 -5.342 -5.546 1.00 9.62 151 ALA B O 1
ATOM 5789 N N . GLU B 1 126 ? 6.294 -5.333 -7.222 1.00 8.52 152 GLU B N 1
ATOM 5790 C CA . GLU B 1 126 ? 7.048 -4.432 -8.089 1.00 9.03 152 GLU B CA 1
ATOM 5791 C C . GLU B 1 126 ? 7.262 -3.052 -7.499 1.00 9.69 152 GLU B C 1
ATOM 5792 O O . GLU B 1 126 ? 8.100 -2.301 -8.012 1.00 9.47 152 GLU B O 1
ATOM 5798 N N . VAL B 1 127 ? 6.537 -2.716 -6.432 1.00 8.23 153 VAL B N 1
ATOM 5799 C CA . VAL B 1 127 ? 6.646 -1.375 -5.860 1.00 8.99 153 VAL B CA 1
ATOM 5800 C C . VAL B 1 127 ? 7.145 -1.366 -4.411 1.00 9.34 153 VAL B C 1
ATOM 5801 O O . VAL B 1 127 ? 7.186 -0.304 -3.764 1.00 10.79 153 VAL B O 1
ATOM 5805 N N . ILE B 1 128 ? 7.519 -2.528 -3.872 1.00 8.17 154 ILE B N 1
ATOM 5806 C CA . ILE B 1 128 ? 7.871 -2.617 -2.466 1.00 7.97 154 ILE B CA 1
ATOM 5807 C C . ILE B 1 128 ? 9.109 -1.798 -2.097 1.00 9.07 154 ILE B C 1
ATOM 5808 O O . ILE B 1 128 ? 9.185 -1.322 -0.967 1.00 8.97 154 ILE B O 1
ATOM 5813 N N . GLU B 1 129 ? 10.038 -1.633 -3.033 1.00 9.69 155 GLU B N 1
ATOM 5814 C CA . GLU B 1 129 ? 11.253 -0.849 -2.755 1.00 10.52 155 GLU B CA 1
ATOM 5815 C C . GLU B 1 129 ? 10.963 0.621 -2.535 1.00 12.17 155 GLU B C 1
ATOM 5816 O O . GLU B 1 129 ? 11.778 1.330 -1.941 1.00 13.69 155 GLU B O 1
ATOM 5822 N N . LYS B 1 130 ? 9.802 1.084 -2.996 1.00 11.29 156 LYS B N 1
ATOM 5823 C CA . LYS B 1 130 ? 9.371 2.445 -2.671 1.00 11.98 156 LYS B CA 1
ATOM 5824 C C . LYS B 1 130 ? 8.896 2.596 -1.231 1.00 10.93 156 LYS B C 1
ATOM 5825 O O . LYS B 1 130 ? 8.796 3.722 -0.710 1.00 12.44 156 LYS B O 1
ATOM 5831 N N . GLU B 1 131 ? 8.580 1.476 -0.596 1.00 10.47 157 GLU B N 1
ATOM 5832 C CA . GLU B 1 131 ? 8.056 1.447 0.761 1.00 9.89 157 GLU B CA 1
ATOM 5833 C C . GLU B 1 131 ? 9.159 1.165 1.775 1.00 10.48 157 GLU B C 1
ATOM 5834 O O . GLU B 1 131 ? 9.166 1.735 2.861 1.00 10.99 157 GLU B O 1
ATOM 5840 N N . MET B 1 132 ? 10.069 0.264 1.430 1.00 10.79 158 MET B N 1
ATOM 5841 C CA . MET B 1 132 ? 11.044 -0.150 2.438 1.00 10.90 158 MET B CA 1
ATOM 5842 C C . MET B 1 132 ? 12.325 -0.646 1.798 1.00 10.83 158 MET B C 1
ATOM 5843 O O . MET B 1 132 ? 12.358 -0.960 0.613 1.00 10.75 158 MET B O 1
ATOM 5848 N N . THR B 1 133 ? 13.393 -0.654 2.595 1.00 11.50 159 THR B N 1
ATOM 5849 C CA . THR B 1 133 ? 14.693 -1.217 2.235 1.00 12.35 159 THR B CA 1
ATOM 5850 C C . THR B 1 133 ? 14.737 -2.640 2.791 1.00 11.03 159 THR B C 1
ATOM 5851 O O . THR B 1 133 ? 14.387 -2.857 3.947 1.00 11.44 159 THR B O 1
ATOM 5855 N N . ARG B 1 134 ? 15.191 -3.583 1.968 1.00 10.59 160 ARG B N 1
ATOM 5856 C CA . ARG B 1 134 ? 15.153 -5.013 2.281 1.00 9.77 160 ARG B CA 1
ATOM 5857 C C . ARG B 1 134 ? 16.521 -5.547 2.696 1.00 10.05 160 ARG B C 1
ATOM 5858 O O . ARG B 1 134 ? 17.437 -5.608 1.872 1.00 10.71 160 ARG B O 1
ATOM 5866 N N . PRO B 1 135 ? 16.666 -5.922 3.971 1.00 9.58 161 PRO B N 1
ATOM 5867 C CA . PRO B 1 135 ? 17.982 -6.428 4.383 1.00 8.40 161 PRO B CA 1
ATOM 5868 C C . PRO B 1 135 ? 18.197 -7.858 3.920 1.00 9.91 161 PRO B C 1
ATOM 5869 O O . PRO B 1 135 ? 17.217 -8.520 3.545 1.00 11.00 161 PRO B O 1
ATOM 5873 N N . TYR B 1 136 ? 19.444 -8.320 3.958 1.00 8.67 162 TYR B N 1
ATOM 5874 C CA . TYR B 1 136 ? 19.764 -9.721 3.668 1.00 9.86 162 TYR B CA 1
ATOM 5875 C C . TYR B 1 136 ? 20.426 -10.330 4.900 1.00 10.04 162 TYR B C 1
ATOM 5876 O O . TYR B 1 136 ? 20.883 -9.600 5.797 1.00 10.54 162 TYR B O 1
ATOM 5885 N N . PHE B 1 137 ? 20.412 -11.656 4.983 1.00 8.16 163 PHE B N 1
ATOM 5886 C CA . PHE B 1 137 ? 20.996 -12.344 6.141 1.00 9.86 163 PHE B CA 1
ATOM 5887 C C . PHE B 1 137 ? 21.876 -13.495 5.684 1.00 10.13 163 PHE B C 1
ATOM 5888 O O . PHE B 1 137 ? 21.486 -14.205 4.763 1.00 9.42 163 PHE B O 1
ATOM 5896 N N . VAL B 1 138 ? 23.063 -13.606 6.286 1.00 9.23 164 VAL B N 1
ATOM 5897 C CA A VAL B 1 138 ? 24.053 -14.602 5.923 0.50 9.58 164 VAL B CA 1
ATOM 5898 C CA B VAL B 1 138 ? 24.045 -14.627 5.922 0.50 10.39 164 VAL B CA 1
ATOM 5899 C C . VAL B 1 138 ? 24.363 -15.519 7.114 1.00 10.41 164 VAL B C 1
ATOM 5900 O O . VAL B 1 138 ? 24.405 -15.066 8.253 1.00 11.57 164 VAL B O 1
ATOM 5907 N N . GLY B 1 139 ? 24.553 -16.808 6.843 1.00 10.66 165 GLY B N 1
ATOM 5908 C CA . GLY B 1 139 ? 24.908 -17.772 7.896 1.00 9.74 165 GLY B CA 1
ATOM 5909 C C . GLY B 1 139 ? 25.213 -19.122 7.291 1.00 11.01 165 GLY B C 1
ATOM 5910 O O . GLY B 1 139 ? 25.377 -19.262 6.078 1.00 10.61 165 GLY B O 1
ATOM 5911 N N . LYS B 1 140 ? 25.265 -20.132 8.150 1.00 10.04 166 LYS B N 1
ATOM 5912 C CA . LYS B 1 140 ? 25.557 -21.504 7.700 1.00 10.24 166 LYS B CA 1
ATOM 5913 C C . LYS B 1 140 ? 24.723 -22.519 8.477 1.00 10.28 166 LYS B C 1
ATOM 5914 O O . LYS B 1 140 ? 25.167 -23.640 8.714 1.00 11.45 166 LYS B O 1
ATOM 5920 N N . GLY B 1 141 ? 23.469 -22.179 8.800 1.00 9.07 167 GLY B N 1
ATOM 5921 C CA . GLY B 1 141 ? 22.621 -23.110 9.548 1.00 10.77 167 GLY B CA 1
ATOM 5922 C C . GLY B 1 141 ? 22.550 -24.465 8.879 1.00 8.65 167 GLY B C 1
ATOM 5923 O O . GLY B 1 141 ? 22.275 -24.545 7.687 1.00 10.85 167 GLY B O 1
ATOM 5924 N N . SER B 1 142 ? 22.708 -25.543 9.641 1.00 9.14 168 SER B N 1
ATOM 5925 C CA . SER B 1 142 ? 22.748 -26.859 9.015 1.00 9.71 168 SER B CA 1
ATOM 5926 C C . SER B 1 142 ? 21.425 -27.232 8.358 1.00 8.98 168 SER B C 1
ATOM 5927 O O . SER B 1 142 ? 21.394 -27.892 7.321 1.00 10.71 168 SER B O 1
ATOM 5930 N N . ALA B 1 143 ? 20.308 -26.846 8.970 1.00 9.11 169 ALA B N 1
ATOM 5931 C CA . ALA B 1 143 ? 19.042 -27.192 8.346 1.00 9.29 169 ALA B CA 1
ATOM 5932 C C . ALA B 1 143 ? 18.851 -26.467 7.024 1.00 7.82 169 ALA B C 1
ATOM 5933 O O . ALA B 1 143 ? 18.518 -27.103 6.024 1.00 8.56 169 ALA B O 1
ATOM 5935 N N . VAL B 1 144 ? 19.027 -25.144 7.018 1.00 8.14 170 VAL B N 1
ATOM 5936 C CA . VAL B 1 144 ? 18.830 -24.408 5.761 1.00 7.18 170 VAL B CA 1
ATOM 5937 C C . VAL B 1 144 ? 19.852 -24.760 4.676 1.00 7.97 170 VAL B C 1
ATOM 5938 O O . VAL B 1 144 ? 19.480 -25.005 3.530 1.00 8.89 170 VAL B O 1
ATOM 5942 N N . VAL B 1 145 ? 21.115 -24.857 5.078 1.00 8.91 171 VAL B N 1
ATOM 5943 C CA . VAL B 1 145 ? 22.146 -25.235 4.119 1.00 8.58 171 VAL B CA 1
ATOM 5944 C C . VAL B 1 145 ? 21.957 -26.673 3.638 1.00 8.81 171 VAL B C 1
ATOM 5945 O O . VAL B 1 145 ? 22.134 -26.963 2.442 1.00 9.65 171 VAL B O 1
ATOM 5949 N N . GLY B 1 146 ? 21.575 -27.568 4.549 1.00 8.27 172 GLY B N 1
ATOM 5950 C CA . GLY B 1 146 ? 21.371 -28.958 4.170 1.00 9.66 172 GLY B CA 1
ATOM 5951 C C . GLY B 1 146 ? 20.189 -29.087 3.217 1.00 8.22 172 GLY B C 1
ATOM 5952 O O . GLY B 1 146 ? 20.227 -29.888 2.289 1.00 9.30 172 GLY B O 1
ATOM 5953 N N . GLN B 1 147 ? 19.103 -28.345 3.438 1.00 8.35 173 GLN B N 1
ATOM 5954 C CA . GLN B 1 147 ? 18.003 -28.385 2.490 1.00 8.53 173 GLN B CA 1
ATOM 5955 C C . GLN B 1 147 ? 18.372 -27.788 1.136 1.00 8.99 173 GLN B C 1
ATOM 5956 O O . GLN B 1 147 ? 18.026 -28.361 0.106 1.00 9.73 173 GLN B O 1
ATOM 5962 N N . MET B 1 148 ? 19.131 -26.695 1.130 1.00 9.41 174 MET B N 1
ATOM 5963 C CA . MET B 1 148 ? 19.679 -26.187 -0.132 1.00 8.56 174 MET B CA 1
ATOM 5964 C C . MET B 1 148 ? 20.485 -27.268 -0.858 1.00 10.19 174 MET B C 1
ATOM 5965 O O . MET B 1 148 ? 20.397 -27.416 -2.074 1.00 11.64 174 MET B O 1
ATOM 5970 N N . ALA B 1 149 ? 21.293 -28.016 -0.111 1.00 9.74 175 ALA B N 1
ATOM 5971 C CA . ALA B 1 149 ? 22.085 -29.107 -0.694 1.00 10.13 175 ALA B CA 1
ATOM 5972 C C . ALA B 1 149 ? 21.180 -30.173 -1.322 1.00 10.92 175 ALA B C 1
ATOM 5973 O O . ALA B 1 149 ? 21.401 -30.624 -2.462 1.00 11.31 175 ALA B O 1
ATOM 5975 N N . ALA B 1 150 ? 20.140 -30.561 -0.585 1.00 10.23 176 ALA B N 1
ATOM 5976 C CA . ALA B 1 150 ? 19.255 -31.594 -1.095 1.00 10.59 176 ALA B CA 1
ATOM 5977 C C . ALA B 1 150 ? 18.566 -31.156 -2.388 1.00 9.99 176 ALA B C 1
ATOM 5978 O O . ALA B 1 150 ? 18.440 -31.929 -3.355 1.00 10.07 176 ALA B O 1
ATOM 5980 N N . ALA B 1 151 ? 18.124 -29.903 -2.403 1.00 9.68 177 ALA B N 1
ATOM 5981 C CA . ALA B 1 151 ? 17.410 -29.400 -3.573 1.00 9.62 177 ALA B CA 1
ATOM 5982 C C . ALA B 1 151 ? 18.314 -29.436 -4.796 1.00 9.77 177 ALA B C 1
ATOM 5983 O O . ALA B 1 151 ? 17.902 -29.859 -5.876 1.00 9.16 177 ALA B O 1
ATOM 5985 N N . LEU B 1 152 ? 19.557 -29.000 -4.632 1.00 10.26 178 LEU B N 1
ATOM 5986 C CA . LEU B 1 152 ? 20.528 -28.997 -5.726 1.00 10.18 178 LEU B CA 1
ATOM 5987 C C . LEU B 1 152 ? 20.990 -30.403 -6.110 1.00 11.06 178 LEU B C 1
ATOM 5988 O O . LEU B 1 152 ? 21.284 -30.643 -7.281 1.00 11.58 178 LEU B O 1
ATOM 5993 N N . ALA B 1 153 ? 20.990 -31.346 -5.168 1.00 11.29 179 ALA B N 1
ATOM 5994 C CA . ALA B 1 153 ? 21.350 -32.728 -5.505 1.00 11.70 179 ALA B CA 1
ATOM 5995 C C . ALA B 1 153 ? 20.257 -33.346 -6.378 1.00 11.69 179 ALA B C 1
ATOM 5996 O O . ALA B 1 153 ? 20.588 -33.896 -7.442 1.00 12.13 179 ALA B O 1
ATOM 5998 N N . VAL B 1 154 ? 18.980 -33.289 -5.979 1.00 11.18 180 VAL B N 1
ATOM 5999 C CA . VAL B 1 154 ? 17.964 -33.869 -6.856 1.00 11.82 180 VAL B CA 1
ATOM 6000 C C . VAL B 1 154 ? 17.861 -33.073 -8.150 1.00 11.57 180 VAL B C 1
ATOM 6001 O O . VAL B 1 154 ? 17.730 -33.667 -9.210 1.00 11.53 180 VAL B O 1
ATOM 6005 N N . GLY B 1 155 ? 17.998 -31.752 -8.095 1.00 11.13 181 GLY B N 1
ATOM 6006 C CA . GLY B 1 155 ? 17.956 -30.940 -9.316 1.00 11.99 181 GLY B CA 1
ATOM 6007 C C . GLY B 1 155 ? 19.047 -31.337 -10.301 1.00 13.46 181 GLY B C 1
ATOM 6008 O O . GLY B 1 155 ? 18.799 -31.344 -11.512 1.00 13.41 181 GLY B O 1
ATOM 6009 N N . SER B 1 156 ? 20.235 -31.685 -9.806 1.00 12.58 182 SER B N 1
ATOM 6010 C CA . SER B 1 156 ? 21.370 -32.078 -10.671 1.00 12.50 182 SER B CA 1
ATOM 6011 C C . SER B 1 156 ? 20.998 -33.322 -11.479 1.00 13.30 182 SER B C 1
ATOM 6012 O O . SER B 1 156 ? 21.386 -33.458 -12.652 1.00 13.70 182 SER B O 1
ATOM 6015 N N . ILE B 1 157 ? 20.191 -34.189 -10.873 1.00 12.21 183 ILE B N 1
ATOM 6016 C CA . ILE B 1 157 ? 19.794 -35.446 -11.514 1.00 12.27 183 ILE B CA 1
ATOM 6017 C C . ILE B 1 157 ? 18.792 -35.132 -12.613 1.00 13.86 183 ILE B C 1
ATOM 6018 O O . ILE B 1 157 ? 19.012 -35.396 -13.800 1.00 14.69 183 ILE B O 1
ATOM 6023 N N . VAL B 1 158 ? 17.685 -34.518 -12.212 1.00 13.50 184 VAL B N 1
ATOM 6024 C CA . VAL B 1 158 ? 16.596 -34.343 -13.153 1.00 14.23 184 VAL B CA 1
ATOM 6025 C C . VAL B 1 158 ? 16.845 -33.299 -14.233 1.00 14.87 184 VAL B C 1
ATOM 6026 O O . VAL B 1 158 ? 16.224 -33.349 -15.302 1.00 14.88 184 VAL B O 1
ATOM 6030 N N . LEU B 1 159 ? 17.739 -32.355 -13.960 1.00 14.36 185 LEU B N 1
ATOM 6031 C CA . LEU B 1 159 ? 18.075 -31.334 -14.947 1.00 14.49 185 LEU B CA 1
ATOM 6032 C C . LEU B 1 159 ? 19.431 -31.601 -15.601 1.00 15.46 185 LEU B C 1
ATOM 6033 O O . LEU B 1 159 ? 19.917 -30.765 -16.373 1.00 16.63 185 LEU B O 1
ATOM 6038 N N . LYS B 1 160 ? 20.026 -32.756 -15.299 1.00 15.60 186 LYS B N 1
ATOM 6039 C CA . LYS B 1 160 ? 21.321 -33.151 -15.876 1.00 16.53 186 LYS B CA 1
ATOM 6040 C C . LYS B 1 160 ? 22.341 -32.009 -15.822 1.00 15.80 186 LYS B C 1
ATOM 6041 O O . LYS B 1 160 ? 22.872 -31.544 -16.842 1.00 17.97 186 LYS B O 1
ATOM 6047 N N . ASN B 1 161 ? 22.609 -31.556 -14.600 1.00 14.56 187 ASN B N 1
ATOM 6048 C CA . ASN B 1 161 ? 23.370 -30.337 -14.384 1.00 14.41 187 ASN B CA 1
ATOM 6049 C C . ASN B 1 161 ? 24.511 -30.522 -13.378 1.00 14.46 187 ASN B C 1
ATOM 6050 O O . ASN B 1 161 ? 24.299 -30.686 -12.174 1.00 13.50 187 ASN B O 1
ATOM 6055 N N . ASP B 1 162 ? 25.736 -30.496 -13.895 1.00 16.06 188 ASP B N 1
ATOM 6056 C CA . ASP B 1 162 ? 26.934 -30.696 -13.094 1.00 18.22 188 ASP B CA 1
ATOM 6057 C C . ASP B 1 162 ? 27.154 -29.574 -12.092 1.00 16.50 188 ASP B C 1
ATOM 6058 O O . ASP B 1 162 ? 27.654 -29.811 -10.994 1.00 16.76 188 ASP B O 1
ATOM 6063 N N . THR B 1 163 ? 26.798 -28.351 -12.472 1.00 16.22 189 THR B N 1
ATOM 6064 C CA . THR B 1 163 ? 26.990 -27.208 -11.588 1.00 15.15 189 THR B CA 1
ATOM 6065 C C . THR B 1 163 ? 26.135 -27.375 -10.340 1.00 13.64 189 THR B C 1
ATOM 6066 O O . THR B 1 163 ? 26.612 -27.166 -9.222 1.00 13.03 189 THR B O 1
ATOM 6070 N N . TYR B 1 164 ? 24.879 -27.765 -10.528 1.00 12.33 190 TYR B N 1
ATOM 6071 C CA . TYR B 1 164 ? 24.006 -28.022 -9.379 1.00 12.03 190 TYR B CA 1
ATOM 6072 C C . TYR B 1 164 ? 24.623 -29.083 -8.470 1.00 12.27 190 TYR B C 1
ATOM 6073 O O . TYR B 1 164 ? 24.592 -28.931 -7.240 1.00 11.57 190 TYR B O 1
ATOM 6082 N N . LEU B 1 165 ? 25.235 -30.113 -9.066 1.00 13.08 191 LEU B N 1
ATOM 6083 C CA . LEU B 1 165 ? 25.869 -31.159 -8.266 1.00 12.66 191 LEU B CA 1
ATOM 6084 C C . LEU B 1 165 ? 27.048 -30.673 -7.433 1.00 12.94 191 LEU B C 1
ATOM 6085 O O . LEU B 1 165 ? 27.154 -30.997 -6.255 1.00 12.86 191 LEU B O 1
ATOM 6090 N N . ARG B 1 166 ? 27.892 -29.843 -8.027 1.00 12.65 192 ARG B N 1
ATOM 6091 C CA . ARG B 1 166 ? 29.027 -29.289 -7.320 1.00 14.51 192 ARG B CA 1
ATOM 6092 C C . ARG B 1 166 ? 28.545 -28.460 -6.130 1.00 13.27 192 ARG B C 1
ATOM 6093 O O . ARG B 1 166 ? 29.115 -28.551 -5.032 1.00 13.28 192 ARG B O 1
ATOM 6101 N N . TYR B 1 167 ? 27.538 -27.621 -6.350 1.00 13.16 193 TYR B N 1
ATOM 6102 C CA . TYR B 1 167 ? 27.027 -26.812 -5.239 1.00 12.45 193 TYR B CA 1
ATOM 6103 C C . TYR B 1 167 ? 26.330 -27.633 -4.167 1.00 12.46 193 TYR B C 1
ATOM 6104 O O . TYR B 1 167 ? 26.502 -27.361 -2.980 1.00 11.75 193 TYR B O 1
ATOM 6113 N N . ALA B 1 168 ? 25.581 -28.651 -4.591 1.00 11.98 194 ALA B N 1
ATOM 6114 C CA . ALA B 1 168 ? 24.982 -29.603 -3.653 1.00 11.40 194 ALA B CA 1
ATOM 6115 C C . ALA B 1 168 ? 25.995 -30.192 -2.673 1.00 12.32 194 ALA B C 1
ATOM 6116 O O . ALA B 1 168 ? 25.741 -30.260 -1.467 1.00 12.51 194 ALA B O 1
ATOM 6118 N N . LYS B 1 169 ? 27.129 -30.638 -3.213 1.00 12.21 195 LYS B N 1
ATOM 6119 C CA . LYS B 1 169 ? 28.188 -31.247 -2.397 1.00 11.74 195 LYS B CA 1
ATOM 6120 C C . LYS B 1 169 ? 28.823 -30.212 -1.493 1.00 11.45 195 LYS B C 1
ATOM 6121 O O . LYS B 1 169 ? 29.012 -30.474 -0.302 1.00 11.53 195 LYS B O 1
ATOM 6127 N N . LYS B 1 170 ? 29.081 -29.030 -2.040 1.00 10.26 196 LYS B N 1
ATOM 6128 C CA . LYS B 1 170 ? 29.647 -27.964 -1.232 1.00 10.65 196 LYS B CA 1
ATOM 6129 C C . LYS B 1 170 ? 28.738 -27.573 -0.075 1.00 10.20 196 LYS B C 1
ATOM 6130 O O . LYS B 1 170 ? 29.195 -27.392 1.052 1.00 11.16 196 LYS B O 1
ATOM 6136 N N . TYR B 1 171 ? 27.436 -27.469 -0.349 1.00 10.42 197 TYR B N 1
ATOM 6137 C CA . TYR B 1 171 ? 26.485 -27.091 0.700 1.00 10.65 197 TYR B CA 1
ATOM 6138 C C . TYR B 1 171 ? 26.313 -28.234 1.700 1.00 10.15 197 TYR B C 1
ATOM 6139 O O . TYR B 1 171 ? 26.258 -27.992 2.906 1.00 11.04 197 TYR B O 1
ATOM 6148 N N . PHE B 1 172 ? 26.309 -29.476 1.221 1.00 10.56 198 PHE B N 1
ATOM 6149 C CA . PHE B 1 172 ? 26.170 -30.606 2.141 1.00 10.13 198 PHE B CA 1
ATOM 6150 C C . PHE B 1 172 ? 27.350 -30.621 3.114 1.00 11.17 198 PHE B C 1
ATOM 6151 O O . PHE B 1 172 ? 27.191 -30.768 4.329 1.00 12.08 198 PHE B O 1
ATOM 6159 N N . GLU B 1 173 ? 28.547 -30.430 2.579 1.00 11.65 199 GLU B N 1
ATOM 6160 C CA . GLU B 1 173 ? 29.770 -30.440 3.387 1.00 12.69 199 GLU B CA 1
ATOM 6161 C C . GLU B 1 173 ? 29.747 -29.311 4.413 1.00 9.78 199 GLU B C 1
ATOM 6162 O O . GLU B 1 173 ? 30.045 -29.524 5.581 1.00 11.46 199 GLU B O 1
ATOM 6168 N N . LEU B 1 174 ? 29.354 -28.111 3.997 1.00 10.81 200 LEU B N 1
ATOM 6169 C CA . LEU B 1 174 ? 29.191 -26.994 4.938 1.00 10.22 200 LEU B CA 1
ATOM 6170 C C . LEU B 1 174 ? 28.204 -27.333 6.054 1.00 12.48 200 LEU B C 1
ATOM 6171 O O . LEU B 1 174 ? 28.478 -27.120 7.234 1.00 12.40 200 LEU B O 1
ATOM 6176 N N . ALA B 1 175 ? 27.038 -27.862 5.680 1.00 9.94 201 ALA B N 1
ATOM 6177 C CA . ALA B 1 175 ? 26.044 -28.209 6.691 1.00 11.60 201 ALA B CA 1
ATOM 6178 C C . ALA B 1 175 ? 26.513 -29.288 7.656 1.00 10.54 201 ALA B C 1
ATOM 6179 O O . ALA B 1 175 ? 26.271 -29.204 8.857 1.00 9.65 201 ALA B O 1
ATOM 6181 N N . ASP B 1 176 ? 27.242 -30.254 7.105 1.00 10.81 202 ASP B N 1
ATOM 6182 C CA . ASP B 1 176 ? 27.705 -31.393 7.884 1.00 11.79 202 ASP B CA 1
ATOM 6183 C C . ASP B 1 176 ? 28.911 -31.010 8.740 1.00 13.14 202 ASP B C 1
ATOM 6184 O O . ASP B 1 176 ? 29.110 -31.570 9.814 1.00 14.97 202 ASP B O 1
ATOM 6189 N N . ALA B 1 177 ? 29.701 -30.045 8.296 1.00 13.00 203 ALA B N 1
ATOM 6190 C CA . ALA B 1 177 ? 30.801 -29.540 9.129 1.00 13.46 203 ALA B CA 1
ATOM 6191 C C . ALA B 1 177 ? 30.294 -28.709 10.302 1.00 13.87 203 ALA B C 1
ATOM 6192 O O . ALA B 1 177 ? 30.841 -28.765 11.401 1.00 16.27 203 ALA B O 1
ATOM 6194 N N . THR B 1 178 ? 29.250 -27.924 10.040 1.00 12.95 204 THR B N 1
ATOM 6195 C CA . THR B 1 178 ? 28.746 -26.937 10.996 1.00 12.31 204 THR B CA 1
ATOM 6196 C C . THR B 1 178 ? 27.955 -27.614 12.113 1.00 12.12 204 THR B C 1
ATOM 6197 O O . THR B 1 178 ? 28.092 -27.288 13.300 1.00 12.93 204 THR B O 1
ATOM 6201 N N . ARG B 1 179 ? 27.102 -28.559 11.726 1.00 13.03 205 ARG B N 1
ATOM 6202 C CA . ARG B 1 179 ? 26.233 -29.254 12.690 1.00 12.19 205 ARG B CA 1
ATOM 6203 C C . ARG B 1 179 ? 25.684 -28.332 13.787 1.00 11.79 205 ARG B C 1
ATOM 6204 O O . ARG B 1 179 ? 25.830 -28.559 15.004 1.00 12.70 205 ARG B O 1
ATOM 6212 N N . SER B 1 180 ? 25.009 -27.286 13.328 1.00 11.28 206 SER B N 1
ATOM 6213 C CA . SER B 1 180 ? 24.379 -26.313 14.213 1.00 11.01 206 SER B CA 1
ATOM 6214 C C . SER B 1 180 ? 23.433 -25.414 13.435 1.00 9.59 206 SER B C 1
ATOM 6215 O O . SER B 1 180 ? 23.747 -25.007 12.310 1.00 10.33 206 SER B O 1
ATOM 6218 N N . ASP B 1 181 ? 22.317 -25.089 14.067 1.00 10.75 207 ASP B N 1
ATOM 6219 C CA . ASP B 1 181 ? 21.426 -24.063 13.533 1.00 10.47 207 ASP B CA 1
ATOM 6220 C C . ASP B 1 181 ? 21.629 -22.707 14.218 1.00 10.62 207 ASP B C 1
ATOM 6221 O O . ASP B 1 181 ? 20.800 -21.823 14.055 1.00 10.96 207 ASP B O 1
ATOM 6226 N N . SER B 1 182 ? 22.721 -22.517 14.961 1.00 10.60 208 SER B N 1
ATOM 6227 C CA . SER B 1 182 ? 22.897 -21.284 15.738 1.00 11.31 208 SER B CA 1
ATOM 6228 C C . SER B 1 182 ? 22.981 -20.031 14.870 1.00 11.46 208 SER B C 1
ATOM 6229 O O . SER B 1 182 ? 22.590 -18.942 15.305 1.00 12.07 208 SER B O 1
ATOM 6232 N N . THR B 1 183 ? 23.475 -20.182 13.644 1.00 11.40 209 THR B N 1
ATOM 6233 C CA . THR B 1 183 ? 23.545 -19.045 12.728 1.00 10.35 209 THR B CA 1
ATOM 6234 C C . THR B 1 183 ? 22.295 -18.807 11.873 1.00 10.96 209 THR B C 1
ATOM 6235 O O . THR B 1 183 ? 22.299 -17.977 10.962 1.00 12.04 209 THR B O 1
ATOM 6239 N N . TYR B 1 184 ? 21.246 -19.566 12.159 1.00 10.74 210 TYR B N 1
ATOM 6240 C CA . TYR B 1 184 ? 19.997 -19.452 11.417 1.00 10.59 210 TYR B CA 1
ATOM 6241 C C . TYR B 1 184 ? 19.003 -18.702 12.310 1.00 11.52 210 TYR B C 1
ATOM 6242 O O . TYR B 1 184 ? 18.359 -19.317 13.179 1.00 12.31 210 TYR B O 1
ATOM 6251 N N . THR B 1 185 ? 18.874 -17.394 12.086 1.00 10.47 211 THR B N 1
ATOM 6252 C CA . THR B 1 185 ? 18.189 -16.521 13.047 1.00 10.65 211 THR B CA 1
ATOM 6253 C C . THR B 1 185 ? 17.095 -15.642 12.452 1.00 8.84 211 THR B C 1
ATOM 6254 O O . THR B 1 185 ? 16.074 -15.401 13.097 1.00 9.76 211 THR B O 1
ATOM 6258 N N . ALA B 1 186 ? 17.278 -15.188 11.211 1.00 8.19 212 ALA B N 1
ATOM 6259 C CA . ALA B 1 186 ? 16.392 -14.182 10.649 1.00 8.29 212 ALA B CA 1
ATOM 6260 C C . ALA B 1 186 ? 14.995 -14.705 10.319 1.00 7.16 212 ALA B C 1
ATOM 6261 O O . ALA B 1 186 ? 14.069 -13.907 10.131 1.00 8.00 212 ALA B O 1
ATOM 6263 N N . ALA B 1 187 ? 14.835 -16.029 10.288 1.00 7.72 213 ALA B N 1
ATOM 6264 C CA . ALA B 1 187 ? 13.542 -16.653 9.994 1.00 7.21 213 ALA B CA 1
ATOM 6265 C C . ALA B 1 187 ? 12.784 -17.004 11.266 1.00 8.97 213 ALA B C 1
ATOM 6266 O O . ALA B 1 187 ? 11.732 -17.627 11.199 1.00 8.71 213 ALA B O 1
ATOM 6268 N N . ASN B 1 188 ? 13.299 -16.596 12.426 1.00 8.56 214 ASN B N 1
ATOM 6269 C CA . ASN B 1 188 ? 12.664 -16.980 13.678 1.00 8.77 214 ASN B CA 1
ATOM 6270 C C . ASN B 1 188 ? 11.178 -16.655 13.733 1.00 8.54 214 ASN B C 1
ATOM 6271 O O . ASN B 1 188 ? 10.781 -15.531 13.449 1.00 7.52 214 ASN B O 1
ATOM 6276 N N . GLY B 1 189 ? 10.371 -17.651 14.083 1.00 9.12 215 GLY B N 1
ATOM 6277 C CA . GLY B 1 189 ? 8.937 -17.419 14.218 1.00 9.44 215 GLY B CA 1
ATOM 6278 C C . GLY B 1 189 ? 8.182 -17.494 12.897 1.00 8.90 215 GLY B C 1
ATOM 6279 O O . GLY B 1 189 ? 6.940 -17.498 12.904 1.00 10.00 215 GLY B O 1
ATOM 6280 N N . PHE B 1 190 ? 8.922 -17.531 11.785 1.00 8.46 216 PHE B N 1
ATOM 6281 C CA . PHE B 1 190 ? 8.347 -17.758 10.458 1.00 8.30 216 PHE B CA 1
ATOM 6282 C C . PHE B 1 190 ? 8.666 -19.173 10.016 1.00 7.73 216 PHE B C 1
ATOM 6283 O O . PHE B 1 190 ? 7.774 -19.965 9.721 1.00 8.47 216 PHE B O 1
ATOM 6291 N N . TYR B 1 191 ? 9.955 -19.490 9.989 1.00 7.25 217 TYR B N 1
ATOM 6292 C CA . TYR B 1 191 ? 10.430 -20.808 9.596 1.00 7.60 217 TYR B CA 1
ATOM 6293 C C . TYR B 1 191 ? 11.544 -21.249 10.532 1.00 8.30 217 TYR B C 1
ATOM 6294 O O . TYR B 1 191 ? 12.636 -21.653 10.127 1.00 9.04 217 TYR B O 1
ATOM 6303 N N . SER B 1 192 ? 11.293 -21.175 11.832 1.00 8.27 218 SER B N 1
ATOM 6304 C CA . SER B 1 192 ? 12.261 -21.686 12.799 1.00 7.99 218 SER B CA 1
ATOM 6305 C C . SER B 1 192 ? 12.512 -23.162 12.549 1.00 9.75 218 SER B C 1
ATOM 6306 O O . SER B 1 192 ? 11.631 -23.910 12.082 1.00 9.34 218 SER B O 1
ATOM 6309 N N . SER B 1 193 ? 13.734 -23.579 12.863 1.00 9.22 219 SER B N 1
ATOM 6310 C CA . SER B 1 193 ? 14.114 -24.988 12.783 1.00 11.26 219 SER B CA 1
ATOM 6311 C C . SER B 1 193 ? 13.543 -25.705 13.997 1.00 11.57 219 SER B C 1
ATOM 6312 O O . SER B 1 193 ? 14.099 -25.592 15.088 1.00 13.08 219 SER B O 1
ATOM 6315 N N . HIS B 1 194 ? 12.453 -26.450 13.834 1.00 11.29 220 HIS B N 1
ATOM 6316 C CA . HIS B 1 194 ? 11.838 -27.102 14.995 1.00 12.90 220 HIS B CA 1
ATOM 6317 C C . HIS B 1 194 ? 12.423 -28.480 15.286 1.00 13.13 220 HIS B C 1
ATOM 6318 O O . HIS B 1 194 ? 12.640 -28.829 16.446 1.00 14.25 220 HIS B O 1
ATOM 6325 N N . SER B 1 195 ? 12.674 -29.247 14.232 1.00 13.09 221 SER B N 1
ATOM 6326 C CA . SER B 1 195 ? 13.112 -30.637 14.352 1.00 12.55 221 SER B CA 1
ATOM 6327 C C . SER B 1 195 ? 14.613 -30.742 14.548 1.00 14.05 221 SER B C 1
ATOM 6328 O O . SER B 1 195 ? 15.122 -31.817 14.876 1.00 14.31 221 SER B O 1
ATOM 6331 N N . GLY B 1 196 ? 15.326 -29.637 14.353 1.00 13.34 222 GLY B N 1
ATOM 6332 C CA . GLY B 1 196 ? 16.778 -29.716 14.344 1.00 12.52 222 GLY B CA 1
ATOM 6333 C C . GLY B 1 196 ? 17.225 -30.019 12.929 1.00 12.47 222 GLY B C 1
ATOM 6334 O O . GLY B 1 196 ? 16.420 -29.929 11.989 1.00 12.83 222 GLY B O 1
ATOM 6335 N N . PHE B 1 197 ? 18.501 -30.349 12.773 1.00 12.31 223 PHE B N 1
ATOM 6336 C CA . PHE B 1 197 ? 19.104 -30.402 11.442 1.00 12.48 223 PHE B CA 1
ATOM 6337 C C . PHE B 1 197 ? 19.469 -31.809 10.998 1.00 11.81 223 PHE B C 1
ATOM 6338 O O . PHE B 1 197 ? 19.900 -31.995 9.857 1.00 11.25 223 PHE B O 1
ATOM 6346 N N . TRP B 1 198 ? 19.337 -32.811 11.869 1.00 11.82 224 TRP B N 1
ATOM 6347 C CA . TRP B 1 198 ? 19.774 -34.139 11.470 1.00 11.60 224 TRP B CA 1
ATOM 6348 C C . TRP B 1 198 ? 18.970 -34.690 10.301 1.00 10.84 224 TRP B C 1
ATOM 6349 O O . TRP B 1 198 ? 19.488 -35.418 9.449 1.00 11.63 224 TRP B O 1
ATOM 6360 N N . ASP B 1 199 ? 17.693 -34.324 10.253 1.00 11.13 225 ASP B N 1
ATOM 6361 C CA . ASP B 1 199 ? 16.862 -34.781 9.162 1.00 10.96 225 ASP B CA 1
ATOM 6362 C C . ASP B 1 199 ? 17.295 -34.163 7.827 1.00 10.85 225 ASP B C 1
ATOM 6363 O O . ASP B 1 199 ? 17.244 -34.833 6.800 1.00 12.11 225 ASP B O 1
ATOM 6368 N N . GLU B 1 200 ? 17.747 -32.909 7.826 1.00 10.70 226 GLU B N 1
ATOM 6369 C CA . GLU B 1 200 ? 18.258 -32.328 6.578 1.00 10.66 226 GLU B CA 1
ATOM 6370 C C . GLU B 1 200 ? 19.527 -33.010 6.096 1.00 10.62 226 GLU B C 1
ATOM 6371 O O . GLU B 1 200 ? 19.703 -33.222 4.886 1.00 11.12 226 GLU B O 1
ATOM 6377 N N . LEU B 1 201 ? 20.403 -33.360 7.033 1.00 9.83 227 LEU B N 1
ATOM 6378 C CA . LEU B 1 201 ? 21.609 -34.071 6.632 1.00 10.80 227 LEU B CA 1
ATOM 6379 C C . LEU B 1 201 ? 21.264 -35.450 6.057 1.00 10.12 227 LEU B C 1
ATOM 6380 O O . LEU B 1 201 ? 21.832 -35.871 5.062 1.00 12.12 227 LEU B O 1
ATOM 6385 N N . LEU B 1 202 ? 20.307 -36.145 6.663 1.00 11.45 228 LEU B N 1
ATOM 6386 C CA . LEU B 1 202 ? 19.826 -37.403 6.110 1.00 10.70 228 LEU B CA 1
ATOM 6387 C C . LEU B 1 202 ? 19.221 -37.219 4.712 1.00 10.35 228 LEU B C 1
ATOM 6388 O O . LEU B 1 202 ? 19.491 -37.990 3.794 1.00 11.44 228 LEU B O 1
ATOM 6393 N N . TRP B 1 203 ? 18.411 -36.181 4.525 1.00 10.76 229 TRP B N 1
ATOM 6394 C CA . TRP B 1 203 ? 17.717 -35.961 3.258 1.00 10.38 229 TRP B CA 1
ATOM 6395 C C . TRP B 1 203 ? 18.725 -35.583 2.174 1.00 10.13 229 TRP B C 1
ATOM 6396 O O . TRP B 1 203 ? 18.722 -36.162 1.077 1.00 10.38 229 TRP B O 1
ATOM 6407 N N . ALA B 1 204 ? 19.632 -34.666 2.499 1.00 9.74 230 ALA B N 1
ATOM 6408 C CA . ALA B 1 204 ? 20.703 -34.288 1.563 1.00 10.44 230 ALA B CA 1
ATOM 6409 C C . ALA B 1 204 ? 21.667 -35.427 1.177 1.00 11.18 230 ALA B C 1
ATOM 6410 O O . ALA B 1 204 ? 21.986 -35.600 -0.005 1.00 12.23 230 ALA B O 1
ATOM 6412 N N . SER B 1 205 ? 22.128 -36.196 2.153 1.00 11.11 231 SER B N 1
ATOM 6413 C CA . SER B 1 205 ? 23.037 -37.307 1.859 1.00 12.11 231 SER B CA 1
ATOM 6414 C C . SER B 1 205 ? 22.357 -38.414 1.077 1.00 13.01 231 SER B C 1
ATOM 6415 O O . SER B 1 205 ? 22.980 -39.015 0.208 1.00 13.57 231 SER B O 1
ATOM 6418 N N . THR B 1 206 ? 21.066 -38.624 1.318 1.00 11.87 232 THR B N 1
ATOM 6419 C CA . THR B 1 206 ? 20.281 -39.591 0.546 1.00 13.24 232 THR B CA 1
ATOM 6420 C C . THR B 1 206 ? 20.236 -39.154 -0.904 1.00 11.72 232 THR B C 1
ATOM 6421 O O . THR B 1 206 ? 20.466 -39.949 -1.817 1.00 11.87 232 THR B O 1
ATOM 6425 N N . TRP B 1 207 ? 19.912 -37.884 -1.129 1.00 10.83 233 TRP B N 1
ATOM 6426 C CA . TRP B 1 207 ? 19.856 -37.419 -2.512 1.00 11.97 233 TRP B CA 1
ATOM 6427 C C . TRP B 1 207 ? 21.222 -37.447 -3.191 1.00 11.66 233 TRP B C 1
ATOM 6428 O O . TRP B 1 207 ? 21.330 -37.745 -4.382 1.00 12.69 233 TRP B O 1
ATOM 6439 N N . LEU B 1 208 ? 22.273 -37.148 -2.433 1.00 12.18 234 LEU B N 1
ATOM 6440 C CA . LEU B 1 208 ? 23.597 -37.194 -3.043 1.00 11.81 234 LEU B CA 1
ATOM 6441 C C . LEU B 1 208 ? 23.972 -38.633 -3.419 1.00 14.18 234 LEU B C 1
ATOM 6442 O O . LEU B 1 208 ? 24.704 -38.856 -4.394 1.00 14.22 234 LEU B O 1
ATOM 6447 N N . TYR B 1 209 ? 23.480 -39.591 -2.639 1.00 12.88 235 TYR B N 1
ATOM 6448 C CA . TYR B 1 209 ? 23.694 -41.001 -2.981 1.00 15.16 235 TYR B CA 1
ATOM 6449 C C . TYR B 1 209 ? 22.955 -41.332 -4.270 1.00 16.08 235 TYR B C 1
ATOM 6450 O O . TYR B 1 209 ? 23.521 -41.937 -5.180 1.00 15.98 235 TYR B O 1
ATOM 6459 N N . LEU B 1 210 ? 21.698 -40.919 -4.372 1.00 15.38 236 LEU B N 1
ATOM 6460 C CA . LEU B 1 210 ? 20.947 -41.186 -5.590 1.00 15.13 236 LEU B CA 1
ATOM 6461 C C . LEU B 1 210 ? 21.548 -40.471 -6.790 1.00 15.08 236 LEU B C 1
ATOM 6462 O O . LEU B 1 210 ? 21.427 -40.941 -7.913 1.00 16.56 236 LEU B O 1
ATOM 6467 N N . ALA B 1 211 ? 22.214 -39.344 -6.567 1.00 14.23 237 ALA B N 1
ATOM 6468 C CA . ALA B 1 211 ? 22.796 -38.589 -7.665 1.00 15.28 237 ALA B CA 1
ATOM 6469 C C . ALA B 1 211 ? 24.088 -39.240 -8.158 1.00 17.15 237 ALA B C 1
ATOM 6470 O O . ALA B 1 211 ? 24.339 -39.304 -9.368 1.00 19.11 237 ALA B O 1
ATOM 6472 N N . THR B 1 212 ? 24.882 -39.736 -7.215 1.00 16.70 238 THR B N 1
ATOM 6473 C CA . THR B 1 212 ? 26.265 -40.128 -7.511 1.00 16.83 238 THR B CA 1
ATOM 6474 C C . THR B 1 212 ? 26.532 -41.630 -7.547 1.00 18.34 238 THR B C 1
ATOM 6475 O O . THR B 1 212 ? 27.476 -42.067 -8.217 1.00 19.02 238 THR B O 1
ATOM 6479 N N . GLY B 1 213 ? 25.768 -42.392 -6.766 1.00 17.98 239 GLY B N 1
ATOM 6480 C CA . GLY B 1 213 ? 26.009 -43.827 -6.569 1.00 18.69 239 GLY B CA 1
ATOM 6481 C C . GLY B 1 213 ? 27.161 -44.078 -5.609 1.00 19.72 239 GLY B C 1
ATOM 6482 O O . GLY B 1 213 ? 27.584 -45.226 -5.411 1.00 21.52 239 GLY B O 1
ATOM 6483 N N . ASP B 1 214 ? 27.679 -43.009 -5.012 1.00 17.89 240 ASP B N 1
ATOM 6484 C CA . ASP B 1 214 ? 28.827 -43.091 -4.113 1.00 19.13 240 ASP B CA 1
ATOM 6485 C C . ASP B 1 214 ? 28.331 -43.570 -2.752 1.00 18.68 240 ASP B C 1
ATOM 6486 O O . ASP B 1 214 ? 27.704 -42.822 -1.999 1.00 16.36 240 ASP B O 1
ATOM 6491 N N . ARG B 1 215 ? 28.621 -44.829 -2.435 1.00 18.97 241 ARG B N 1
ATOM 6492 C CA . ARG B 1 215 ? 28.118 -45.424 -1.203 1.00 19.65 241 ARG B CA 1
ATOM 6493 C C . ARG B 1 215 ? 28.577 -44.719 0.066 1.00 18.79 241 ARG B C 1
ATOM 6494 O O . ARG B 1 215 ? 27.978 -44.894 1.131 1.00 20.23 241 ARG B O 1
ATOM 6502 N N . ASN B 1 216 ? 29.574 -43.848 -0.062 1.00 18.85 242 ASN B N 1
ATOM 6503 C CA . ASN B 1 216 ? 29.980 -43.061 1.092 1.00 18.62 242 ASN B CA 1
ATOM 6504 C C . ASN B 1 216 ? 28.840 -42.166 1.578 1.00 17.10 242 ASN B C 1
ATOM 6505 O O . ASN B 1 216 ? 28.733 -41.900 2.773 1.00 17.87 242 ASN B O 1
ATOM 6510 N N . TYR B 1 217 ? 27.992 -41.728 0.646 1.00 17.06 243 TYR B N 1
ATOM 6511 C CA . TYR B 1 217 ? 26.816 -40.912 0.989 1.00 16.82 243 TYR B CA 1
ATOM 6512 C C . TYR B 1 217 ? 25.711 -41.738 1.623 1.00 15.86 243 TYR B C 1
ATOM 6513 O O . TYR B 1 217 ? 25.037 -41.260 2.524 1.00 15.99 243 TYR B O 1
ATOM 6522 N N . LEU B 1 218 ? 25.556 -42.971 1.148 1.00 17.34 244 LEU B N 1
ATOM 6523 C CA . LEU B 1 218 ? 24.658 -43.913 1.798 1.00 17.76 244 LEU B CA 1
ATOM 6524 C C . LEU B 1 218 ? 25.097 -44.180 3.230 1.00 18.39 244 LEU B C 1
ATOM 6525 O O . LEU B 1 218 ? 24.287 -44.174 4.151 1.00 18.08 244 LEU B O 1
ATOM 6530 N N . ASP B 1 219 ? 26.391 -44.419 3.430 1.00 18.86 245 ASP B N 1
ATOM 6531 C CA . ASP B 1 219 ? 26.911 -44.622 4.783 1.00 18.71 245 ASP B CA 1
ATOM 6532 C C . ASP B 1 219 ? 26.651 -43.431 5.688 1.00 19.11 245 ASP B C 1
ATOM 6533 O O . ASP B 1 219 ? 26.265 -43.610 6.847 1.00 19.30 245 ASP B O 1
ATOM 6538 N N . LYS B 1 220 ? 26.853 -42.217 5.171 1.00 17.67 246 LYS B N 1
ATOM 6539 C CA . LYS B 1 220 ? 26.548 -41.027 5.957 1.00 17.36 246 LYS B CA 1
ATOM 6540 C C . LYS B 1 220 ? 25.047 -40.957 6.269 1.00 15.89 246 LYS B C 1
ATOM 6541 O O . LYS B 1 220 ? 24.680 -40.741 7.421 1.00 15.28 246 LYS B O 1
ATOM 6547 N N . ALA B 1 221 ? 24.202 -41.226 5.276 1.00 15.01 247 ALA B N 1
ATOM 6548 C CA . ALA B 1 221 ? 22.754 -41.189 5.475 1.00 15.45 247 ALA B CA 1
ATOM 6549 C C . ALA B 1 221 ? 22.346 -42.104 6.625 1.00 15.53 247 ALA B C 1
ATOM 6550 O O . ALA B 1 221 ? 21.686 -41.699 7.579 1.00 15.81 247 ALA B O 1
ATOM 6552 N N . GLU B 1 222 ? 22.816 -43.345 6.577 1.00 16.00 248 GLU B N 1
ATOM 6553 C CA . GLU B 1 222 ? 22.431 -44.305 7.609 1.00 17.31 248 GLU B CA 1
ATOM 6554 C C . GLU B 1 222 ? 22.971 -43.923 8.981 1.00 17.54 248 GLU B C 1
ATOM 6555 O O . GLU B 1 222 ? 22.317 -44.192 9.988 1.00 18.98 248 GLU B O 1
ATOM 6561 N N . SER B 1 223 ? 24.135 -43.275 9.022 1.00 18.10 249 SER B N 1
ATOM 6562 C CA . SER B 1 223 ? 24.734 -42.797 10.269 1.00 18.80 249 SER B CA 1
ATOM 6563 C C . SER B 1 223 ? 23.883 -41.746 10.977 1.00 18.81 249 SER B C 1
ATOM 6564 O O . SER B 1 223 ? 24.041 -41.536 12.175 1.00 20.01 249 SER B O 1
ATOM 6567 N N . TYR B 1 224 ? 22.990 -41.079 10.242 1.00 17.68 250 TYR B N 1
ATOM 6568 C CA . TYR B 1 224 ? 22.146 -40.028 10.811 1.00 15.90 250 TYR B CA 1
ATOM 6569 C C . TYR B 1 224 ? 20.845 -40.521 11.445 1.00 14.55 250 TYR B C 1
ATOM 6570 O O . TYR B 1 224 ? 20.253 -39.827 12.271 1.00 15.40 250 TYR B O 1
ATOM 6579 N N . THR B 1 225 ? 20.376 -41.713 11.082 1.00 15.37 251 THR B N 1
ATOM 6580 C CA . THR B 1 225 ? 19.054 -42.142 11.552 1.00 16.29 251 THR B CA 1
ATOM 6581 C C . THR B 1 225 ? 18.962 -42.308 13.081 1.00 16.78 251 THR B C 1
ATOM 6582 O O . THR B 1 225 ? 17.927 -41.984 13.667 1.00 15.70 251 THR B O 1
ATOM 6586 N N . PRO B 1 226 ? 20.043 -42.759 13.747 1.00 16.53 252 PRO B N 1
ATOM 6587 C CA . PRO B 1 226 ? 19.939 -42.759 15.213 1.00 16.91 252 PRO B CA 1
ATOM 6588 C C . PRO B 1 226 ? 19.832 -41.387 15.879 1.00 15.78 252 PRO B C 1
ATOM 6589 O O . PRO B 1 226 ? 19.453 -41.278 17.054 1.00 17.15 252 PRO B O 1
ATOM 6593 N N . LYS B 1 227 ? 20.171 -40.341 15.133 1.00 14.17 253 LYS B N 1
ATOM 6594 C CA . LYS B 1 227 ? 20.152 -38.976 15.645 1.00 14.50 253 LYS B CA 1
ATOM 6595 C C . LYS B 1 227 ? 18.784 -38.310 15.452 1.00 14.59 253 LYS B C 1
ATOM 6596 O O . LYS B 1 227 ? 18.552 -37.208 15.959 1.00 13.95 253 LYS B O 1
ATOM 6602 N N . LEU B 1 228 ? 17.920 -38.965 14.682 1.00 13.23 254 LEU B N 1
ATOM 6603 C CA . LEU B 1 228 ? 16.589 -38.420 14.434 1.00 12.81 254 LEU B CA 1
ATOM 6604 C C . LEU B 1 228 ? 15.778 -38.384 15.721 1.00 13.17 254 LEU B C 1
ATOM 6605 O O . LEU B 1 228 ? 16.038 -39.162 16.651 1.00 14.61 254 LEU B O 1
ATOM 6610 N N . ASN B 1 229 ? 14.804 -37.482 15.757 1.00 12.12 255 ASN B N 1
ATOM 6611 C CA . ASN B 1 229 ? 13.935 -37.386 16.915 1.00 12.89 255 ASN B CA 1
ATOM 6612 C C . ASN B 1 229 ? 13.092 -38.640 17.060 1.00 13.83 255 ASN B C 1
ATOM 6613 O O . ASN B 1 229 ? 12.783 -39.304 16.068 1.00 13.21 255 ASN B O 1
ATOM 6618 N N . ARG B 1 230 ? 12.777 -38.934 18.319 1.00 14.80 256 ARG B N 1
ATOM 6619 C CA . ARG B 1 230 ? 11.966 -40.095 18.650 1.00 16.28 256 ARG B CA 1
ATOM 6620 C C . ARG B 1 230 ? 10.493 -39.722 18.695 1.00 16.33 256 ARG B C 1
ATOM 6621 O O . ARG B 1 230 ? 10.137 -38.557 18.866 1.00 17.79 256 ARG B O 1
ATOM 6629 N N . GLN B 1 231 ? 9.642 -40.731 18.565 1.00 15.99 257 GLN B N 1
ATOM 6630 C CA . GLN B 1 231 ? 8.214 -40.528 18.776 1.00 16.34 257 GLN B CA 1
ATOM 6631 C C . GLN B 1 231 ? 7.968 -40.501 20.286 1.00 18.21 257 GLN B C 1
ATOM 6632 O O . GLN B 1 231 ? 8.113 -41.515 20.968 1.00 17.92 257 GLN B O 1
ATOM 6638 N N . ASN B 1 232 ? 7.608 -39.329 20.790 1.00 20.10 258 ASN B N 1
ATOM 6639 C CA . ASN B 1 232 ? 7.357 -39.116 22.212 1.00 23.63 258 ASN B CA 1
ATOM 6640 C C . ASN B 1 232 ? 8.508 -39.631 23.061 1.00 25.35 258 ASN B C 1
ATOM 6641 O O . ASN B 1 232 ? 9.645 -39.217 22.842 1.00 27.15 258 ASN B O 1
ATOM 6646 N N . GLN B 1 233 ? 8.249 -40.521 24.010 1.00 26.77 259 GLN B N 1
ATOM 6647 C CA . GLN B 1 233 ? 9.341 -40.968 24.871 1.00 27.97 259 GLN B CA 1
ATOM 6648 C C . GLN B 1 233 ? 9.841 -42.349 24.464 1.00 27.18 259 GLN B C 1
ATOM 6649 O O . GLN B 1 233 ? 10.587 -42.991 25.215 1.00 28.11 259 GLN B O 1
ATOM 6655 N N . THR B 1 234 ? 9.465 -42.790 23.264 1.00 24.98 260 THR B N 1
ATOM 6656 C CA . THR B 1 234 ? 9.702 -44.165 22.838 1.00 23.58 260 THR B CA 1
ATOM 6657 C C . THR B 1 234 ? 11.025 -44.293 22.091 1.00 23.22 260 THR B C 1
ATOM 6658 O O . THR B 1 234 ? 11.749 -43.307 21.929 1.00 23.86 260 THR B O 1
ATOM 6662 N N . THR B 1 235 ? 11.342 -45.509 21.659 1.00 23.49 261 THR B N 1
ATOM 6663 C CA . THR B 1 235 ? 12.561 -45.739 20.884 1.00 23.48 261 THR B CA 1
ATOM 6664 C C . THR B 1 235 ? 12.370 -45.586 19.376 1.00 22.22 261 THR B C 1
ATOM 6665 O O . THR B 1 235 ? 13.355 -45.575 18.623 1.00 22.01 261 THR B O 1
ATOM 6669 N N . ASP B 1 236 ? 11.119 -45.478 18.935 1.00 20.95 262 ASP B N 1
ATOM 6670 C CA . ASP B 1 236 ? 10.840 -45.348 17.508 1.00 19.68 262 ASP B CA 1
ATOM 6671 C C . ASP B 1 236 ? 11.246 -43.970 16.989 1.00 17.72 262 ASP B C 1
ATOM 6672 O O . ASP B 1 236 ? 11.103 -42.973 17.693 1.00 17.87 262 ASP B O 1
ATOM 6677 N N . ILE B 1 237 ? 11.751 -43.935 15.758 1.00 15.34 263 ILE B N 1
ATOM 6678 C CA . ILE B 1 237 ? 11.929 -42.669 15.022 1.00 13.29 263 ILE B CA 1
ATOM 6679 C C . ILE B 1 237 ? 10.555 -41.986 14.903 1.00 13.91 263 ILE B C 1
ATOM 6680 O O . ILE B 1 237 ? 9.547 -42.649 14.627 1.00 14.20 263 ILE B O 1
ATOM 6685 N N . GLU B 1 238 ? 10.508 -40.663 15.069 1.00 12.46 264 GLU B N 1
ATOM 6686 C CA . GLU B 1 238 ? 9.237 -39.940 14.967 1.00 12.46 264 GLU B CA 1
ATOM 6687 C C . GLU B 1 238 ? 8.540 -40.219 13.641 1.00 12.76 264 GLU B C 1
ATOM 6688 O O . GLU B 1 238 ? 9.142 -40.133 12.563 1.00 14.11 264 GLU B O 1
ATOM 6694 N N . TYR B 1 239 ? 7.254 -40.545 13.746 1.00 12.16 265 TYR B N 1
ATOM 6695 C CA . TYR B 1 239 ? 6.446 -40.866 12.564 1.00 10.58 265 TYR B CA 1
ATOM 6696 C C . TYR B 1 239 ? 5.112 -40.131 12.509 1.00 11.01 265 TYR B C 1
ATOM 6697 O O . TYR B 1 239 ? 4.499 -40.085 11.447 1.00 12.53 265 TYR B O 1
ATOM 6706 N N . GLN B 1 240 ? 4.687 -39.552 13.631 1.00 10.98 266 GLN B N 1
ATOM 6707 C CA . GLN B 1 240 ? 3.358 -38.927 13.735 1.00 10.02 266 GLN B CA 1
ATOM 6708 C C . GLN B 1 240 ? 3.363 -37.458 13.339 1.00 9.67 266 GLN B C 1
ATOM 6709 O O . GLN B 1 240 ? 2.981 -36.565 14.102 1.00 12.27 266 GLN B O 1
ATOM 6715 N N . TRP B 1 241 ? 3.785 -37.208 12.106 1.00 9.83 267 TRP B N 1
ATOM 6716 C CA . TRP B 1 241 ? 3.759 -35.863 11.519 1.00 10.77 267 TRP B CA 1
ATOM 6717 C C . TRP B 1 241 ? 3.869 -36.008 10.012 1.00 10.67 267 TRP B C 1
ATOM 6718 O O . TRP B 1 241 ? 3.778 -37.132 9.492 1.00 13.03 267 TRP B O 1
ATOM 6729 N N . ALA B 1 242 ? 4.010 -34.892 9.293 1.00 10.30 268 ALA B N 1
ATOM 6730 C CA . ALA B 1 242 ? 4.121 -34.953 7.840 1.00 10.13 268 ALA B CA 1
ATOM 6731 C C . ALA B 1 242 ? 5.495 -34.532 7.371 1.00 8.93 268 ALA B C 1
ATOM 6732 O O . ALA B 1 242 ? 6.108 -33.686 7.995 1.00 10.15 268 ALA B O 1
ATOM 6734 N N . HIS B 1 243 ? 5.931 -35.132 6.268 1.00 9.67 269 HIS B N 1
ATOM 6735 C CA . HIS B 1 243 ? 7.060 -34.603 5.487 1.00 9.22 269 HIS B CA 1
ATOM 6736 C C . HIS B 1 243 ? 6.732 -33.149 5.174 1.00 9.62 269 HIS B C 1
ATOM 6737 O O . HIS B 1 243 ? 5.615 -32.835 4.732 1.00 8.86 269 HIS B O 1
ATOM 6744 N N . CYS B 1 244 ? 7.692 -32.253 5.375 1.00 9.09 270 CYS B N 1
ATOM 6745 C CA . CYS B 1 244 ? 7.404 -30.828 5.232 1.00 10.11 270 CYS B CA 1
ATOM 6746 C C . CYS B 1 244 ? 8.701 -30.048 5.233 1.00 8.18 270 CYS B C 1
ATOM 6747 O O . CYS B 1 244 ? 9.798 -30.599 5.395 1.00 10.26 270 CYS B O 1
ATOM 6750 N N . TRP B 1 245 ? 8.568 -28.734 5.052 1.00 8.29 271 TRP B N 1
ATOM 6751 C CA . TRP B 1 245 ? 9.743 -27.858 4.939 1.00 7.99 271 TRP B CA 1
ATOM 6752 C C . TRP B 1 245 ? 10.729 -27.933 6.113 1.00 8.79 271 TRP B C 1
ATOM 6753 O O . TRP B 1 245 ? 11.923 -27.681 5.934 1.00 8.76 271 TRP B O 1
ATOM 6764 N N . ASP B 1 246 ? 10.236 -28.289 7.295 1.00 8.75 272 ASP B N 1
ATOM 6765 C CA . ASP B 1 246 ? 11.061 -28.405 8.486 1.00 8.82 272 ASP B CA 1
ATOM 6766 C C . ASP B 1 246 ? 11.716 -29.767 8.674 1.00 8.59 272 ASP B C 1
ATOM 6767 O O . ASP B 1 246 ? 12.700 -29.929 9.411 1.00 10.21 272 ASP B O 1
ATOM 6772 N N . ASP B 1 247 ? 11.136 -30.782 8.047 1.00 9.11 273 ASP B N 1
ATOM 6773 C CA . ASP B 1 247 ? 11.531 -32.146 8.375 1.00 9.92 273 ASP B CA 1
ATOM 6774 C C . ASP B 1 247 ? 11.201 -33.089 7.222 1.00 10.72 273 ASP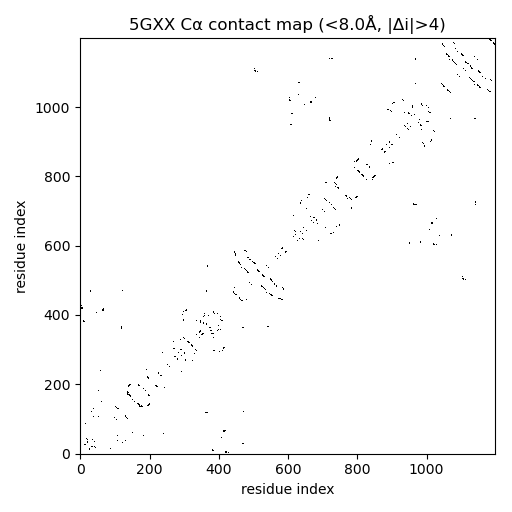 B C 1
ATOM 6775 O O . ASP B 1 247 ? 10.035 -33.434 7.019 1.00 9.37 273 ASP B O 1
ATOM 6780 N N . CYS B 1 248 ? 12.229 -33.517 6.498 1.00 9.64 274 CYS B N 1
ATOM 6781 C CA . CYS B 1 248 ? 12.110 -34.428 5.364 1.00 9.58 274 CYS B CA 1
ATOM 6782 C C . CYS B 1 248 ? 12.559 -35.858 5.666 1.00 9.32 274 CYS B C 1
ATOM 6783 O O . CYS B 1 248 ? 12.796 -36.636 4.746 1.00 9.55 274 CYS B O 1
ATOM 6786 N N . HIS B 1 249 ? 12.633 -36.237 6.936 1.00 10.86 275 HIS B N 1
ATOM 6787 C CA . HIS B 1 249 ? 13.144 -37.584 7.212 1.00 9.90 275 HIS B CA 1
ATOM 6788 C C . HIS B 1 249 ? 12.122 -38.623 6.757 1.00 11.95 275 HIS B C 1
ATOM 6789 O O . HIS B 1 249 ? 12.508 -39.726 6.383 1.00 11.85 275 HIS B O 1
ATOM 6796 N N . TYR B 1 250 ? 10.838 -38.268 6.757 1.00 10.49 276 TYR B N 1
ATOM 6797 C CA . TYR B 1 250 ? 9.775 -39.178 6.317 1.00 11.58 276 TYR B CA 1
ATOM 6798 C C . TYR B 1 250 ? 10.013 -39.687 4.903 1.00 11.22 276 TYR B C 1
ATOM 6799 O O . TYR B 1 250 ? 10.144 -40.891 4.671 1.00 13.11 276 TYR B O 1
ATOM 6808 N N . GLY B 1 251 ? 10.152 -38.760 3.966 1.00 9.55 277 GLY B N 1
ATOM 6809 C CA . GLY B 1 251 ? 10.467 -39.113 2.587 1.00 11.27 277 GLY B CA 1
ATOM 6810 C C . GLY B 1 251 ? 11.823 -39.762 2.412 1.00 12.26 277 GLY B C 1
ATOM 6811 O O . GLY B 1 251 ? 11.967 -40.676 1.602 1.00 12.41 277 GLY B O 1
ATOM 6812 N N . ALA B 1 252 ? 12.823 -39.308 3.158 1.00 10.25 278 ALA B N 1
ATOM 6813 C CA . ALA B 1 252 ? 14.160 -39.911 3.105 1.00 10.86 278 ALA B CA 1
ATOM 6814 C C . ALA B 1 252 ? 14.110 -41.412 3.431 1.00 12.53 278 ALA B C 1
ATOM 6815 O O . ALA B 1 252 ? 14.768 -42.218 2.776 1.00 12.31 278 ALA B O 1
ATOM 6817 N N . MET B 1 253 ? 13.314 -41.785 4.429 1.00 11.44 279 MET B N 1
ATOM 6818 C CA . MET B 1 253 ? 13.187 -43.188 4.815 1.00 12.15 279 MET B CA 1
ATOM 6819 C C . MET B 1 253 ? 12.552 -44.019 3.699 1.00 12.16 279 MET B C 1
ATOM 6820 O O . MET B 1 253 ? 12.990 -45.164 3.481 1.00 12.58 279 MET B O 1
ATOM 6825 N N . ILE B 1 254 ? 11.537 -43.470 3.025 1.00 11.80 280 ILE B N 1
ATOM 6826 C CA . ILE B 1 254 ? 10.891 -44.094 1.861 1.00 13.29 280 ILE B CA 1
ATOM 6827 C C . ILE B 1 254 ? 11.887 -44.282 0.719 1.00 14.25 280 ILE B C 1
ATOM 6828 O O . ILE B 1 254 ? 11.950 -45.362 0.115 1.00 14.42 280 ILE B O 1
ATOM 6833 N N . LEU B 1 255 ? 12.703 -43.268 0.438 1.00 14.57 281 LEU B N 1
ATOM 6834 C CA . LEU B 1 255 ? 13.762 -43.396 -0.564 1.00 14.08 281 LEU B CA 1
ATOM 6835 C C . LEU B 1 255 ? 14.776 -44.483 -0.204 1.00 13.46 281 LEU B C 1
ATOM 6836 O O . LEU B 1 255 ? 15.231 -45.208 -1.099 1.00 14.37 281 LEU B O 1
ATOM 6841 N N . LEU B 1 256 ? 15.123 -44.576 1.081 1.00 13.15 282 LEU B N 1
ATOM 6842 C CA . LEU B 1 256 ? 16.087 -45.570 1.561 1.00 13.24 282 LEU B CA 1
ATOM 6843 C C . LEU B 1 256 ? 15.511 -46.980 1.550 1.00 15.11 282 LEU B C 1
ATOM 6844 O O . LEU B 1 256 ? 16.241 -47.940 1.298 1.00 14.83 282 LEU B O 1
ATOM 6849 N N . ALA B 1 257 ? 14.220 -47.114 1.823 1.00 13.50 283 ALA B N 1
ATOM 6850 C CA . ALA B 1 257 ? 13.537 -48.405 1.662 1.00 14.92 283 ALA B CA 1
ATOM 6851 C C . ALA B 1 257 ? 13.704 -48.923 0.247 1.00 15.73 283 ALA B C 1
ATOM 6852 O O . ALA B 1 257 ? 14.133 -50.059 0.049 1.00 16.53 283 ALA B O 1
ATOM 6854 N N . ARG B 1 258 ? 13.379 -48.103 -0.742 1.00 15.16 284 ARG B N 1
ATOM 6855 C CA . ARG B 1 258 ? 13.565 -48.520 -2.131 1.00 17.93 284 ARG B CA 1
ATOM 6856 C C . ARG B 1 258 ? 15.037 -48.739 -2.534 1.00 19.08 284 ARG B C 1
ATOM 6857 O O . ARG B 1 258 ? 15.369 -49.720 -3.213 1.00 20.32 284 ARG B O 1
ATOM 6865 N N . ALA B 1 259 ? 15.935 -47.850 -2.115 1.00 18.15 285 ALA B N 1
ATOM 6866 C CA . ALA B 1 259 ? 17.339 -47.926 -2.513 1.00 18.49 285 ALA B CA 1
ATOM 6867 C C . ALA B 1 259 ? 18.069 -49.133 -1.925 1.00 17.57 285 ALA B C 1
ATOM 6868 O O . ALA B 1 259 ? 18.821 -49.792 -2.642 1.00 19.80 285 ALA B O 1
ATOM 6870 N N . THR B 1 260 ? 17.800 -49.452 -0.664 1.00 17.86 286 THR B N 1
ATOM 6871 C CA . THR B 1 260 ? 18.515 -50.507 0.070 1.00 18.65 286 THR B CA 1
ATOM 6872 C C . THR B 1 260 ? 17.719 -51.805 0.223 1.00 19.27 286 THR B C 1
ATOM 6873 O O . THR B 1 260 ? 18.300 -52.882 0.407 1.00 20.62 286 THR B O 1
ATOM 6877 N N . GLY B 1 261 ? 16.396 -51.698 0.144 1.00 18.85 287 GLY B N 1
ATOM 6878 C CA . GLY B 1 261 ? 15.513 -52.830 0.428 1.00 19.50 287 GLY B CA 1
ATOM 6879 C C . GLY B 1 261 ? 15.466 -53.238 1.887 1.00 19.86 287 GLY B C 1
ATOM 6880 O O . GLY B 1 261 ? 14.812 -54.229 2.237 1.00 20.06 287 GLY B O 1
ATOM 6881 N N . LYS B 1 262 ? 16.153 -52.499 2.753 1.00 18.15 288 LYS B N 1
ATOM 6882 C CA . LYS B 1 262 ? 16.306 -52.925 4.140 1.00 18.96 288 LYS B CA 1
ATOM 6883 C C . LYS B 1 262 ? 15.022 -52.835 4.971 1.00 18.48 288 LYS B C 1
ATOM 6884 O O . LYS B 1 262 ? 14.261 -51.859 4.880 1.00 17.09 288 LYS B O 1
ATOM 6890 N N . GLU B 1 263 ? 14.799 -53.846 5.806 1.00 19.48 289 GLU B N 1
ATOM 6891 C CA . GLU B 1 263 ? 13.579 -53.977 6.588 1.00 20.51 289 GLU B CA 1
ATOM 6892 C C . GLU B 1 263 ? 13.265 -52.771 7.479 1.00 19.88 289 GLU B C 1
ATOM 6893 O O . GLU B 1 263 ? 12.096 -52.389 7.608 1.00 18.83 289 GLU B O 1
ATOM 6899 N N . GLU B 1 264 ? 14.296 -52.176 8.070 1.00 18.33 290 GLU B N 1
ATOM 6900 C CA . GLU B 1 264 ? 14.121 -51.059 8.988 1.00 17.42 290 GLU B CA 1
ATOM 6901 C C . GLU B 1 264 ? 13.438 -49.877 8.306 1.00 16.31 290 GLU B C 1
ATOM 6902 O O . GLU B 1 264 ? 12.626 -49.213 8.939 1.00 16.02 290 GLU B O 1
ATOM 6908 N N . TYR B 1 265 ? 13.758 -49.651 7.035 1.00 15.11 291 TYR B N 1
ATOM 6909 C CA . TYR B 1 265 ? 13.172 -48.534 6.302 1.00 13.87 291 TYR B CA 1
ATOM 6910 C C . TYR B 1 265 ? 11.727 -48.829 5.925 1.00 12.80 291 TYR B C 1
ATOM 6911 O O . TYR B 1 265 ? 10.855 -47.954 6.009 1.00 13.43 291 TYR B O 1
ATOM 6920 N N . HIS B 1 266 ? 11.474 -50.062 5.500 1.00 13.99 292 HIS B N 1
ATOM 6921 C CA . HIS B 1 266 ? 10.106 -50.479 5.220 1.00 13.23 292 HIS B CA 1
ATOM 6922 C C . HIS B 1 266 ? 9.196 -50.475 6.449 1.00 14.48 292 HIS B C 1
ATOM 6923 O O . HIS B 1 266 ? 8.040 -50.059 6.369 1.00 14.98 292 HIS B O 1
ATOM 6930 N N . LYS B 1 267 ? 9.736 -50.898 7.589 1.00 14.92 293 LYS B N 1
ATOM 6931 C CA . LYS B 1 267 ? 8.988 -50.865 8.841 1.00 14.25 293 LYS B CA 1
ATOM 6932 C C . LYS B 1 267 ? 8.624 -49.425 9.180 1.00 14.85 293 LYS B C 1
ATOM 6933 O O . LYS B 1 267 ? 7.473 -49.154 9.512 1.00 13.66 293 LYS B O 1
ATOM 6939 N N . PHE B 1 268 ? 9.591 -48.516 9.074 1.00 14.10 294 PHE B N 1
ATOM 6940 C CA . PHE B 1 268 ? 9.297 -47.108 9.325 1.00 14.24 294 PHE B CA 1
ATOM 6941 C C . PHE B 1 268 ? 8.249 -46.580 8.343 1.00 13.79 294 PHE B C 1
ATOM 6942 O O . PHE B 1 268 ? 7.288 -45.907 8.743 1.00 13.70 294 PHE B O 1
ATOM 6950 N N . ALA B 1 269 ? 8.416 -46.890 7.063 1.00 12.97 295 ALA B N 1
ATOM 6951 C CA . ALA B 1 269 ? 7.580 -46.304 6.022 1.00 12.96 295 ALA B CA 1
ATOM 6952 C C . ALA B 1 269 ? 6.142 -46.735 6.241 1.00 13.35 295 ALA B C 1
ATOM 6953 O O . ALA B 1 269 ? 5.215 -45.922 6.192 1.00 13.79 295 ALA B O 1
ATOM 6955 N N . GLN B 1 270 ? 5.948 -48.010 6.578 1.00 13.77 296 GLN B N 1
ATOM 6956 C CA . GLN B 1 270 ? 4.581 -48.477 6.791 1.00 13.71 296 GLN B CA 1
ATOM 6957 C C . GLN B 1 270 ? 3.952 -47.996 8.096 1.00 13.17 296 GLN B C 1
ATOM 6958 O O . GLN B 1 270 ? 2.740 -47.789 8.179 1.00 13.60 296 GLN B O 1
ATOM 6964 N N . MET B 1 271 ? 4.780 -47.811 9.116 1.00 12.16 297 MET B N 1
ATOM 6965 C CA . MET B 1 271 ? 4.312 -47.296 10.390 1.00 12.29 297 MET B CA 1
ATOM 6966 C C . MET B 1 271 ? 3.803 -45.856 10.184 1.00 12.19 297 MET B C 1
ATOM 6967 O O . MET B 1 271 ? 2.692 -45.498 10.603 1.00 11.75 297 MET B O 1
ATOM 6972 N N . HIS B 1 272 ? 4.645 -45.048 9.531 1.00 10.35 298 HIS B N 1
ATOM 6973 C CA . HIS B 1 272 ? 4.308 -43.658 9.209 1.00 11.25 298 HIS B CA 1
ATOM 6974 C C . HIS B 1 272 ? 3.066 -43.550 8.317 1.00 11.73 298 HIS B C 1
ATOM 6975 O O . HIS B 1 272 ? 2.116 -42.813 8.646 1.00 12.49 298 HIS B O 1
ATOM 6982 N N . LEU B 1 273 ? 3.047 -44.284 7.200 1.00 12.02 299 LEU B N 1
ATOM 6983 C CA . LEU B 1 273 ? 1.912 -44.161 6.287 1.00 11.05 299 LEU B CA 1
ATOM 6984 C C . LEU B 1 273 ? 0.627 -44.742 6.874 1.00 12.23 299 LEU B C 1
ATOM 6985 O O . LEU B 1 273 ? -0.451 -44.167 6.700 1.00 11.66 299 LEU B O 1
ATOM 6990 N N . ASP B 1 274 ? 0.751 -45.863 7.582 1.00 12.04 300 ASP B N 1
ATOM 6991 C CA . ASP B 1 274 ? -0.397 -46.441 8.264 1.00 11.57 300 ASP B CA 1
ATOM 6992 C C . ASP B 1 274 ? -1.070 -45.452 9.215 1.00 11.88 300 ASP B C 1
ATOM 6993 O O . ASP B 1 274 ? -2.289 -45.342 9.213 1.00 10.87 300 ASP B O 1
ATOM 6998 N N . TRP B 1 275 ? -0.275 -44.672 9.941 1.00 11.76 301 TRP B N 1
ATOM 6999 C CA . TRP B 1 275 ? -0.807 -43.652 10.852 1.00 11.47 301 TRP B CA 1
ATOM 7000 C C . TRP B 1 275 ? -1.608 -42.571 10.116 1.00 11.85 301 TRP B C 1
ATOM 7001 O O . TRP B 1 275 ? -2.575 -42.009 10.643 1.00 12.33 301 TRP B O 1
ATOM 7012 N N . TRP B 1 276 ? -1.239 -42.308 8.862 1.00 11.09 302 TRP B N 1
ATOM 7013 C CA . TRP B 1 276 ? -1.988 -41.383 8.027 1.00 13.00 302 TRP B CA 1
ATOM 7014 C C . TRP B 1 276 ? -3.281 -41.942 7.418 1.00 12.19 302 TRP B C 1
ATOM 7015 O O . TRP B 1 276 ? -4.205 -41.189 7.111 1.00 14.11 302 TRP B O 1
ATOM 7026 N N . THR B 1 277 ? -3.385 -43.265 7.294 1.00 12.81 303 THR B N 1
ATOM 7027 C CA . THR B 1 277 ? -4.507 -43.902 6.631 1.00 14.78 303 THR B CA 1
ATOM 7028 C C . THR B 1 277 ? -5.699 -44.011 7.589 1.00 13.85 303 THR B C 1
ATOM 7029 O O . THR B 1 277 ? -5.552 -44.018 8.810 1.00 13.86 303 THR B O 1
ATOM 7033 N N . PRO B 1 278 ? -6.923 -44.123 7.047 1.00 14.61 304 PRO B N 1
ATOM 7034 C CA . PRO B 1 278 ? -8.083 -44.323 7.916 1.00 16.33 304 PRO B CA 1
ATOM 7035 C C . PRO B 1 278 ? -7.976 -45.554 8.825 1.00 17.80 304 PRO B C 1
ATOM 7036 O O . PRO B 1 278 ? -8.522 -45.536 9.924 1.00 19.53 304 PRO B O 1
ATOM 7040 N N . GLN B 1 279 ? -7.244 -46.593 8.417 1.00 17.27 305 GLN B N 1
ATOM 7041 C CA . GLN B 1 279 ? -7.088 -47.772 9.266 1.00 16.90 305 GLN B CA 1
ATOM 7042 C C . GLN B 1 279 ? -6.077 -47.626 10.407 1.00 15.88 305 GLN B C 1
ATOM 7043 O O . GLN B 1 279 ? -6.070 -48.420 11.350 1.00 15.58 305 GLN B O 1
ATOM 7049 N N . GLY B 1 280 ? -5.205 -46.624 10.313 1.00 16.29 306 GLY B N 1
ATOM 7050 C CA . GLY B 1 280 ? -4.302 -46.329 11.416 1.00 14.54 306 GLY B CA 1
ATOM 7051 C C . GLY B 1 280 ? -3.150 -47.301 11.609 1.00 15.31 306 GLY B C 1
ATOM 7052 O O . GLY B 1 280 ? -2.979 -48.258 10.845 1.00 15.94 306 GLY B O 1
ATOM 7053 N N . TYR B 1 281 ? -2.352 -47.018 12.629 1.00 15.11 307 TYR B N 1
ATOM 7054 C CA . TYR B 1 281 ? -1.184 -47.813 12.999 1.00 14.62 307 TYR B CA 1
ATOM 7055 C C . TYR B 1 281 ? -1.463 -48.279 14.419 1.00 15.93 307 TYR B C 1
ATOM 7056 O O . TYR B 1 281 ? -1.379 -47.486 15.358 1.00 14.82 307 TYR B O 1
ATOM 7065 N N . ASN B 1 282 ? -1.844 -49.550 14.559 1.00 16.86 308 ASN B N 1
ATOM 7066 C CA . ASN B 1 282 ? -2.137 -50.088 15.878 1.00 19.00 308 ASN B CA 1
ATOM 7067 C C . ASN B 1 282 ? -3.071 -49.235 16.720 1.00 16.73 308 ASN B C 1
ATOM 7068 O O . ASN B 1 282 ? -2.817 -49.020 17.907 1.00 16.99 308 ASN B O 1
ATOM 7073 N N . GLY B 1 283 ? -4.150 -48.766 16.106 1.00 16.45 309 GLY B N 1
ATOM 7074 C CA . GLY B 1 283 ? -5.153 -47.963 16.792 1.00 16.28 309 GLY B CA 1
ATOM 7075 C C . GLY B 1 283 ? -4.848 -46.474 16.845 1.00 15.58 309 GLY B C 1
ATOM 7076 O O . GLY B 1 283 ? -5.657 -45.714 17.364 1.00 15.50 309 GLY B O 1
ATOM 7077 N N . LYS B 1 284 ? -3.680 -46.078 16.345 1.00 13.98 310 LYS B N 1
ATOM 7078 C CA . LYS B 1 284 ? -3.263 -44.679 16.381 1.00 13.97 310 LYS B CA 1
ATOM 7079 C C . LYS B 1 284 ? -3.296 -44.080 14.989 1.00 13.62 310 LYS B C 1
ATOM 7080 O O . LYS B 1 284 ? -2.930 -44.740 14.022 1.00 12.97 310 LYS B O 1
ATOM 7086 N N . ARG B 1 285 ? -3.755 -42.838 14.898 1.00 13.80 311 ARG B N 1
ATOM 7087 C CA . ARG B 1 285 ? -4.036 -42.263 13.580 1.00 13.64 311 ARG B CA 1
ATOM 7088 C C . ARG B 1 285 ? -4.076 -40.746 13.655 1.00 12.15 311 ARG B C 1
ATOM 7089 O O . ARG B 1 285 ? -4.462 -40.177 14.676 1.00 13.58 311 ARG B O 1
ATOM 7097 N N . VAL B 1 286 ? -3.635 -40.115 12.569 1.00 10.66 312 VAL B N 1
ATOM 7098 C CA . VAL B 1 286 ? -3.890 -38.698 12.326 1.00 11.33 312 VAL B CA 1
ATOM 7099 C C . VAL B 1 286 ? -5.398 -38.422 12.505 1.00 11.25 312 VAL B C 1
ATOM 7100 O O . VAL B 1 286 ? -6.289 -39.242 12.181 1.00 12.41 312 VAL B O 1
ATOM 7104 N N . ALA B 1 287 ? -5.718 -37.233 12.999 1.00 12.05 313 ALA B N 1
ATOM 7105 C CA . ALA B 1 287 ? -7.109 -36.783 13.013 1.00 10.62 313 ALA B CA 1
ATOM 7106 C C . ALA B 1 287 ? -7.708 -36.726 11.602 1.00 12.14 313 ALA B C 1
ATOM 7107 O O . ALA B 1 287 ? -6.966 -36.395 10.669 1.00 13.38 313 ALA B O 1
ATOM 7109 N N . TYR B 1 288 ? -8.990 -37.086 11.445 1.00 12.48 314 TYR B N 1
ATOM 7110 C CA . TYR B 1 288 ? -9.727 -36.997 10.175 1.00 12.49 314 TYR B CA 1
ATOM 7111 C C . TYR B 1 288 ? -10.927 -36.074 10.347 1.00 12.81 314 TYR B C 1
ATOM 7112 O O . TYR B 1 288 ? -11.607 -36.129 11.376 1.00 15.38 314 TYR B O 1
ATOM 7121 N N . THR B 1 289 ? -11.177 -35.210 9.361 1.00 11.69 315 THR B N 1
ATOM 7122 C CA . THR B 1 289 ? -12.447 -34.486 9.353 1.00 12.42 315 THR B CA 1
ATOM 7123 C C . THR B 1 289 ? -13.572 -35.448 8.989 1.00 12.48 315 THR B C 1
ATOM 7124 O O . THR B 1 289 ? -13.341 -36.504 8.396 1.00 12.65 315 THR B O 1
ATOM 7128 N N . PRO B 1 290 ? -14.809 -35.092 9.355 1.00 12.74 316 PRO B N 1
ATOM 7129 C CA . PRO B 1 290 ? -15.904 -35.960 8.929 1.00 13.31 316 PRO B CA 1
ATOM 7130 C C . PRO B 1 290 ? -15.975 -36.129 7.415 1.00 14.20 316 PRO B C 1
ATOM 7131 O O . PRO B 1 290 ? -16.436 -37.169 6.929 1.00 17.21 316 PRO B O 1
ATOM 7135 N N . GLY B 1 291 ? -15.507 -35.115 6.687 1.00 13.14 317 GLY B N 1
ATOM 7136 C CA . GLY B 1 291 ? -15.494 -35.145 5.238 1.00 13.19 317 GLY B CA 1
ATOM 7137 C C . GLY B 1 291 ? -14.350 -35.925 4.623 1.00 13.74 317 GLY B C 1
ATOM 7138 O O . GLY B 1 291 ? -14.294 -36.026 3.395 1.00 14.73 317 GLY B O 1
ATOM 7139 N N . GLY B 1 292 ? -13.460 -36.468 5.457 1.00 13.53 318 GLY B N 1
ATOM 7140 C CA . GLY B 1 292 ? -12.413 -37.375 4.979 1.00 13.36 318 GLY B CA 1
ATOM 7141 C C . GLY B 1 292 ? -11.034 -36.788 4.719 1.00 11.57 318 GLY B C 1
ATOM 7142 O O . GLY B 1 292 ? -10.202 -37.454 4.113 1.00 12.31 318 GLY B O 1
ATOM 7143 N N . LEU B 1 293 ? -10.795 -35.573 5.201 1.00 11.32 319 LEU B N 1
ATOM 7144 C CA . LEU B 1 293 ? -9.486 -34.954 5.124 1.00 10.80 319 LEU B CA 1
ATOM 7145 C C . LEU B 1 293 ? -8.638 -35.377 6.328 1.00 9.85 319 LEU B C 1
ATOM 7146 O O . LEU B 1 293 ? -9.079 -35.206 7.471 1.00 11.30 319 LEU B O 1
ATOM 7151 N N . ALA B 1 294 ? -7.447 -35.923 6.086 1.00 10.01 320 ALA B N 1
ATOM 7152 C CA . ALA B 1 294 ? -6.461 -36.178 7.149 1.00 10.07 320 ALA B CA 1
ATOM 7153 C C . ALA B 1 294 ? -5.977 -34.802 7.580 1.00 11.49 320 ALA B C 1
ATOM 7154 O O . ALA B 1 294 ? -5.447 -34.058 6.764 1.00 10.65 320 ALA B O 1
ATOM 7156 N N . HIS B 1 295 ? -6.232 -34.449 8.839 1.00 10.89 321 HIS B N 1
ATOM 7157 C CA . HIS B 1 295 ? -6.044 -33.086 9.304 1.00 10.67 321 HIS B CA 1
ATOM 7158 C C . HIS B 1 295 ? -5.027 -32.980 10.439 1.00 11.44 321 HIS B C 1
ATOM 7159 O O . HIS B 1 295 ? -5.333 -33.233 11.607 1.00 13.22 321 HIS B O 1
ATOM 7166 N N . LEU B 1 296 ? -3.799 -32.596 10.093 1.00 9.44 322 LEU B N 1
ATOM 7167 C CA . LEU B 1 296 ? -2.656 -32.769 11.004 1.00 11.21 322 LEU B CA 1
ATOM 7168 C C . LEU B 1 296 ? -2.590 -31.642 12.021 1.00 12.82 322 LEU B C 1
ATOM 7169 O O . LEU B 1 296 ? -2.137 -31.846 13.147 1.00 14.13 322 LEU B O 1
ATOM 7174 N N . ASP B 1 297 ? -3.038 -30.456 11.603 1.00 12.57 323 ASP B N 1
ATOM 7175 C CA . ASP B 1 297 ? -2.850 -29.241 12.388 1.00 12.69 323 ASP B CA 1
ATOM 7176 C C . ASP B 1 297 ? -3.726 -28.123 11.824 1.00 12.17 323 ASP B C 1
ATOM 7177 O O . ASP B 1 297 ? -4.144 -28.196 10.675 1.00 12.46 323 ASP B O 1
ATOM 7182 N N . THR B 1 298 ? -3.907 -27.066 12.611 1.00 12.69 324 THR B N 1
ATOM 7183 C CA . THR B 1 298 ? -4.645 -25.865 12.201 1.00 13.85 324 THR B CA 1
ATOM 7184 C C . THR B 1 298 ? -4.060 -25.211 10.949 1.00 12.70 324 THR B C 1
ATOM 7185 O O . THR B 1 298 ? -4.801 -24.757 10.073 1.00 14.02 324 THR B O 1
ATOM 7189 N N . TRP B 1 299 ? -2.738 -25.158 10.882 1.00 11.99 325 TRP B N 1
ATOM 7190 C CA . TRP B 1 299 ? -2.035 -24.452 9.808 1.00 11.90 325 TRP B CA 1
ATOM 7191 C C . TRP B 1 299 ? -1.680 -25.372 8.641 1.00 10.33 325 TRP B C 1
ATOM 7192 O O . TRP B 1 299 ? -0.984 -26.385 8.814 1.00 11.04 325 TRP B O 1
ATOM 7203 N N . GLY B 1 300 ? -2.165 -25.014 7.453 1.00 9.92 326 GLY B N 1
ATOM 7204 C CA . GLY B 1 300 ? -1.826 -25.717 6.217 1.00 9.39 326 GLY B CA 1
ATOM 7205 C C . GLY B 1 300 ? -2.172 -27.199 6.202 1.00 8.70 326 GLY B C 1
ATOM 7206 O O . GLY B 1 300 ? -1.333 -28.027 5.794 1.00 9.29 326 GLY B O 1
ATOM 7207 N N . PRO B 1 301 ? -3.400 -27.563 6.636 1.00 8.45 327 PRO B N 1
ATOM 7208 C CA . PRO B 1 301 ? -3.738 -28.988 6.606 1.00 8.81 327 PRO B CA 1
ATOM 7209 C C . PRO B 1 301 ? -3.732 -29.596 5.203 1.00 9.32 327 PRO B C 1
ATOM 7210 O O . PRO B 1 301 ? -3.306 -30.743 5.034 1.00 10.25 327 PRO B O 1
ATOM 7214 N N . LEU B 1 302 ? -4.110 -28.825 4.185 1.00 9.27 328 LEU B N 1
ATOM 7215 C CA . LEU B 1 302 ? -4.102 -29.391 2.826 1.00 8.81 328 LEU B CA 1
ATOM 7216 C C . LEU B 1 302 ? -2.681 -29.609 2.328 1.00 10.62 328 LEU B C 1
ATOM 7217 O O . LEU B 1 302 ? -2.411 -30.623 1.693 1.00 9.60 328 LEU B O 1
ATOM 7222 N N . ARG B 1 303 ? -1.767 -28.690 2.629 1.00 9.40 329 ARG B N 1
ATOM 7223 C CA . ARG B 1 303 ? -0.348 -28.857 2.335 1.00 9.07 329 ARG B CA 1
ATOM 7224 C C . ARG B 1 303 ? 0.167 -30.184 2.910 1.00 7.68 329 ARG B C 1
ATOM 7225 O O . ARG B 1 303 ? 0.862 -30.967 2.219 1.00 8.13 329 ARG B O 1
ATOM 7233 N N . TYR B 1 304 ? -0.144 -30.430 4.180 1.00 7.50 330 TYR B N 1
ATOM 7234 C CA . TYR B 1 304 ? 0.335 -31.661 4.788 1.00 8.29 330 TYR B CA 1
ATOM 7235 C C . TYR B 1 304 ? -0.262 -32.911 4.146 1.00 8.03 330 TYR B C 1
ATOM 7236 O O . TYR B 1 304 ? 0.472 -33.853 3.834 1.00 9.31 330 TYR B O 1
ATOM 7245 N N . ALA B 1 305 ? -1.583 -32.925 3.959 1.00 9.09 331 ALA B N 1
ATOM 7246 C CA . ALA B 1 305 ? -2.250 -34.120 3.448 1.00 9.54 331 ALA B CA 1
ATOM 7247 C C . ALA B 1 305 ? -1.837 -34.416 2.004 1.00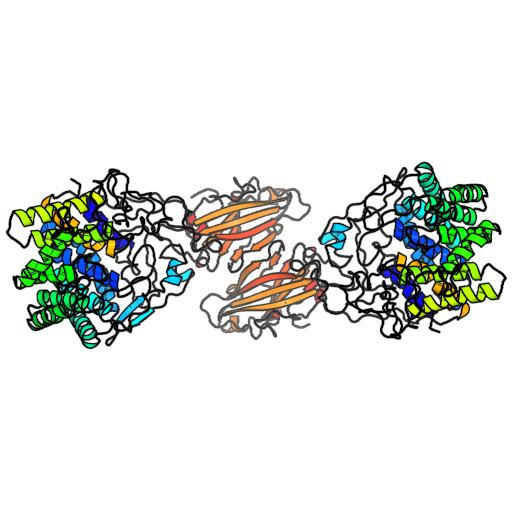 9.05 331 ALA B C 1
ATOM 7248 O O . ALA B 1 305 ? -1.572 -35.568 1.646 1.00 9.99 331 ALA B O 1
ATOM 7250 N N . THR B 1 306 ? -1.735 -33.386 1.165 1.00 9.21 332 THR B N 1
ATOM 7251 C CA . THR B 1 306 ? -1.326 -33.576 -0.227 1.00 8.97 332 THR B CA 1
ATOM 7252 C C . THR B 1 306 ? 0.143 -33.986 -0.348 1.00 9.74 332 THR B C 1
ATOM 7253 O O . THR B 1 306 ? 0.518 -34.658 -1.311 1.00 10.55 332 THR B O 1
ATOM 7257 N N . THR B 1 307 ? 0.978 -33.541 0.586 1.00 8.14 333 THR B N 1
ATOM 7258 C CA . THR B 1 307 ? 2.389 -33.974 0.587 1.00 8.41 333 THR B CA 1
ATOM 7259 C C . THR B 1 307 ? 2.448 -35.447 0.970 1.00 9.64 333 THR B C 1
ATOM 7260 O O . THR B 1 307 ? 3.196 -36.208 0.351 1.00 9.53 333 THR B O 1
ATOM 7264 N N . GLU B 1 308 ? 1.688 -35.836 1.997 1.00 8.49 334 GLU B N 1
ATOM 7265 C CA . GLU B 1 308 ? 1.641 -37.256 2.337 1.00 10.42 334 GLU B CA 1
ATOM 7266 C C . GLU B 1 308 ? 1.100 -38.115 1.203 1.00 9.82 334 GLU B C 1
ATOM 7267 O O . GLU B 1 308 ? 1.550 -39.264 1.023 1.00 9.79 334 GLU B O 1
ATOM 7273 N N . ALA B 1 309 ? 0.154 -37.571 0.431 1.00 10.20 335 ALA B N 1
ATOM 7274 C CA . ALA B 1 309 ? -0.320 -38.280 -0.757 1.00 10.61 335 ALA B CA 1
ATOM 7275 C C . ALA B 1 309 ? 0.823 -38.626 -1.697 1.00 11.61 335 ALA B C 1
ATOM 7276 O O . ALA B 1 309 ? 0.930 -39.758 -2.173 1.00 10.84 335 ALA B O 1
ATOM 7278 N N . PHE B 1 310 ? 1.707 -37.665 -1.944 1.00 10.00 336 PHE B N 1
ATOM 7279 C CA . PHE B 1 310 ? 2.830 -37.926 -2.834 1.00 10.44 336 PHE B CA 1
ATOM 7280 C C . PHE B 1 310 ? 3.760 -39.003 -2.259 1.00 10.70 336 PHE B C 1
ATOM 7281 O O . PHE B 1 310 ? 4.158 -39.928 -2.970 1.00 10.50 336 PHE B O 1
ATOM 7289 N N . LEU B 1 311 ? 4.091 -38.903 -0.978 1.00 10.43 337 LEU B N 1
ATOM 7290 C CA . LEU B 1 311 ? 4.837 -39.975 -0.316 1.00 9.58 337 LEU B CA 1
ATOM 7291 C C . LEU B 1 311 ? 4.208 -41.353 -0.461 1.00 11.44 337 LEU B C 1
ATOM 7292 O O . LEU B 1 311 ? 4.894 -42.342 -0.746 1.00 10.71 337 LEU B O 1
ATOM 7297 N N . ALA B 1 312 ? 2.910 -41.417 -0.191 1.00 10.96 338 ALA B N 1
ATOM 7298 C CA . ALA B 1 312 ? 2.157 -42.662 -0.297 1.00 11.99 338 ALA B CA 1
ATOM 7299 C C . ALA B 1 312 ? 2.188 -43.231 -1.710 1.00 11.63 338 ALA B C 1
ATOM 7300 O O . ALA B 1 312 ? 2.311 -44.445 -1.868 1.00 12.01 338 ALA B O 1
ATOM 7302 N N . PHE B 1 313 ? 2.102 -42.377 -2.727 1.00 11.02 339 PHE B N 1
ATOM 7303 C CA . PHE B 1 313 ? 2.118 -42.831 -4.104 1.00 12.63 339 PHE B CA 1
ATOM 7304 C C . PHE B 1 313 ? 3.475 -43.420 -4.410 1.00 13.58 339 PHE B C 1
ATOM 7305 O O . PHE B 1 313 ? 3.565 -44.481 -5.034 1.00 13.83 339 PHE B O 1
ATOM 7313 N N . VAL B 1 314 ? 4.532 -42.719 -4.014 1.00 13.83 340 VAL B N 1
ATOM 7314 C CA . VAL B 1 314 ? 5.877 -43.187 -4.317 1.00 13.29 340 VAL B CA 1
ATOM 7315 C C . VAL B 1 314 ? 6.141 -44.519 -3.610 1.00 14.19 340 VAL B C 1
ATOM 7316 O O . VAL B 1 314 ? 6.685 -45.445 -4.212 1.00 14.57 340 VAL B O 1
ATOM 7320 N N . TYR B 1 315 ? 5.736 -44.638 -2.346 1.00 14.15 341 TYR B N 1
ATOM 7321 C CA . TYR B 1 315 ? 6.006 -45.873 -1.611 1.00 14.24 341 TYR B CA 1
ATOM 7322 C C . TYR B 1 315 ? 5.164 -46.999 -2.212 1.00 15.24 341 TYR B C 1
ATOM 7323 O O . TYR B 1 315 ? 5.695 -48.087 -2.465 1.00 14.91 341 TYR B O 1
ATOM 7332 N N . ALA B 1 316 ? 3.896 -46.741 -2.510 1.00 15.12 342 ALA B N 1
ATOM 7333 C CA . ALA B 1 316 ? 3.052 -47.803 -3.073 1.00 15.32 342 ALA B CA 1
ATOM 7334 C C . ALA B 1 316 ? 3.571 -48.262 -4.430 1.00 15.30 342 ALA B C 1
ATOM 7335 O O . ALA B 1 316 ? 3.560 -49.455 -4.743 1.00 15.12 342 ALA B O 1
ATOM 7337 N N . ASP B 1 317 ? 4.036 -47.328 -5.247 1.00 16.56 343 ASP B N 1
ATOM 7338 C CA . ASP B 1 317 ? 4.594 -47.688 -6.547 1.00 17.86 343 ASP B CA 1
ATOM 7339 C C . ASP B 1 317 ? 5.858 -48.549 -6.418 1.00 18.46 343 ASP B C 1
ATOM 7340 O O . ASP B 1 317 ? 6.207 -49.267 -7.365 1.00 21.20 343 ASP B O 1
ATOM 7345 N N . SER B 1 318 ? 6.504 -48.510 -5.252 1.00 17.19 344 SER B N 1
ATOM 7346 C CA A SER B 1 318 ? 7.787 -49.175 -5.040 0.50 18.96 344 SER B CA 1
ATOM 7347 C CA B SER B 1 318 ? 7.789 -49.160 -5.000 0.50 19.30 344 SER B CA 1
ATOM 7348 C C . SER B 1 318 ? 7.653 -50.570 -4.435 1.00 19.30 344 SER B C 1
ATOM 7349 O O . SER B 1 318 ? 8.632 -51.317 -4.416 1.00 22.47 344 SER B O 1
ATOM 7354 N N . ILE B 1 319 ? 6.462 -50.914 -3.946 1.00 18.11 345 ILE B N 1
ATOM 7355 C CA . ILE B 1 319 ? 6.245 -52.218 -3.298 1.00 17.90 345 ILE B CA 1
ATOM 7356 C C . ILE B 1 319 ? 5.416 -53.128 -4.200 1.00 18.40 345 ILE B C 1
ATOM 7357 O O . ILE B 1 319 ? 4.862 -52.682 -5.209 1.00 17.89 345 ILE B O 1
ATOM 7362 N N . ASN B 1 320 ? 5.319 -54.402 -3.817 1.00 19.59 346 ASN B N 1
ATOM 7363 C CA . ASN B 1 320 ? 4.606 -55.404 -4.615 1.00 21.43 346 ASN B CA 1
ATOM 7364 C C . ASN B 1 320 ? 3.246 -55.826 -4.063 1.00 20.91 346 ASN B C 1
ATOM 7365 O O . ASN B 1 320 ? 2.387 -56.295 -4.810 1.00 22.30 346 ASN B O 1
ATOM 7370 N N . ASP B 1 321 ? 3.040 -55.649 -2.764 1.00 19.58 347 ASP B N 1
ATOM 7371 C CA . ASP B 1 321 ? 1.854 -56.174 -2.099 1.00 19.34 347 ASP B CA 1
ATOM 7372 C C . ASP B 1 321 ? 0.596 -55.437 -2.564 1.00 19.77 347 ASP B C 1
ATOM 7373 O O . ASP B 1 321 ? 0.456 -54.252 -2.281 1.00 18.69 347 ASP B O 1
ATOM 7378 N N . PRO B 1 322 ? -0.312 -56.111 -3.289 1.00 19.85 348 PRO B N 1
ATOM 7379 C CA . PRO B 1 322 ? -1.479 -55.436 -3.873 1.00 20.58 348 PRO B CA 1
ATOM 7380 C C . PRO B 1 322 ? -2.450 -54.828 -2.854 1.00 20.79 348 PRO B C 1
ATOM 7381 O O . PRO B 1 322 ? -3.158 -53.849 -3.156 1.00 20.86 348 PRO B O 1
ATOM 7385 N N . ALA B 1 323 ? -2.497 -55.414 -1.663 1.00 20.77 349 ALA B N 1
ATOM 7386 C CA . ALA B 1 323 ? -3.401 -54.930 -0.634 1.00 20.47 349 ALA B CA 1
ATOM 7387 C C . ALA B 1 323 ? -2.870 -53.623 -0.061 1.00 19.85 349 ALA B C 1
ATOM 7388 O O . ALA B 1 323 ? -3.638 -52.673 0.118 1.00 20.31 349 ALA B O 1
ATOM 7390 N N . LEU B 1 324 ? -1.573 -53.601 0.240 1.00 18.20 350 LEU B N 1
ATOM 7391 C CA . LEU B 1 324 ? -0.905 -52.406 0.739 1.00 17.28 350 LEU B CA 1
ATOM 7392 C C . LEU B 1 324 ? -0.875 -51.327 -0.334 1.00 16.51 350 LEU B C 1
ATOM 7393 O O . LEU B 1 324 ? -1.075 -50.143 -0.034 1.00 16.77 350 LEU B O 1
ATOM 7398 N N . LYS B 1 325 ? -0.663 -51.706 -1.589 1.00 15.50 351 LYS B N 1
ATOM 7399 C CA . LYS B 1 325 ? -0.619 -50.734 -2.677 1.00 16.27 351 LYS B CA 1
ATOM 7400 C C . LYS B 1 325 ? -1.959 -50.012 -2.753 1.00 16.16 351 LYS B C 1
ATOM 7401 O O . LYS B 1 325 ? -1.994 -48.778 -2.852 1.00 15.40 351 LYS B O 1
ATOM 7407 N N . GLN B 1 326 ? -3.051 -50.772 -2.693 1.00 17.02 352 GLN B N 1
ATOM 7408 C CA . GLN B 1 326 ? -4.396 -50.230 -2.799 1.00 17.05 352 GLN B CA 1
ATOM 7409 C C . GLN B 1 326 ? -4.637 -49.302 -1.614 1.00 16.58 352 GLN B C 1
ATOM 7410 O O . GLN B 1 326 ? -5.151 -48.206 -1.816 1.00 16.09 352 GLN B O 1
ATOM 7416 N N . LYS B 1 327 ? -4.269 -49.733 -0.409 1.00 15.36 353 LYS B N 1
ATOM 7417 C CA . LYS B 1 327 ? -4.494 -48.955 0.802 1.00 14.49 353 LYS B CA 1
ATOM 7418 C C . LYS B 1 327 ? -3.802 -47.598 0.698 1.00 13.35 353 LYS B C 1
ATOM 7419 O O . LYS B 1 327 ? -4.423 -46.565 0.973 1.00 14.15 353 LYS B O 1
ATOM 7425 N N . TYR B 1 328 ? -2.536 -47.597 0.296 1.00 13.19 354 TYR B N 1
ATOM 7426 C CA . TYR B 1 328 ? -1.787 -46.339 0.207 1.00 11.41 354 TYR B CA 1
ATOM 7427 C C . TYR B 1 328 ? -2.220 -45.485 -0.975 1.00 12.85 354 TYR B C 1
ATOM 7428 O O . TYR B 1 328 ? -2.336 -44.270 -0.839 1.00 12.46 354 TYR B O 1
ATOM 7437 N N . TYR B 1 329 ? -2.487 -46.114 -2.115 1.00 12.87 355 TYR B N 1
ATOM 7438 C CA . TYR B 1 329 ? -2.998 -45.390 -3.277 1.00 12.86 355 TYR B CA 1
ATOM 7439 C C . TYR B 1 329 ? -4.364 -44.742 -2.989 1.00 12.67 355 TYR B C 1
ATOM 7440 O O . TYR B 1 329 ? -4.577 -43.572 -3.301 1.00 13.56 355 TYR B O 1
ATOM 7449 N N . ASN B 1 330 ? -5.295 -45.483 -2.389 1.00 14.58 356 ASN B N 1
ATOM 7450 C CA . ASN B 1 330 ? -6.604 -44.932 -2.034 1.00 13.85 356 ASN B CA 1
ATOM 7451 C C . ASN B 1 330 ? -6.473 -43.765 -1.049 1.00 12.34 356 ASN B C 1
ATOM 7452 O O . ASN B 1 330 ? -7.093 -42.725 -1.241 1.00 13.21 356 ASN B O 1
ATOM 7457 N N . PHE B 1 331 ? -5.635 -43.892 -0.021 1.00 13.90 357 PHE B N 1
ATOM 7458 C CA . PHE B 1 331 ? -5.387 -42.757 0.856 1.00 11.58 357 PHE B CA 1
ATOM 7459 C C . PHE B 1 331 ? -4.921 -41.531 0.060 1.00 11.01 357 PHE B C 1
ATOM 7460 O O . PHE B 1 331 ? -5.481 -40.426 0.178 1.00 11.94 357 PHE B O 1
ATOM 7468 N N . ALA B 1 332 ? -3.879 -41.715 -0.745 1.00 11.14 358 ALA B N 1
ATOM 7469 C CA . ALA B 1 332 ? -3.306 -40.591 -1.476 1.00 10.46 358 ALA B CA 1
ATOM 7470 C C . ALA B 1 332 ? -4.345 -39.900 -2.362 1.00 10.80 358 ALA B C 1
ATOM 7471 O O . ALA B 1 332 ? -4.467 -38.667 -2.349 1.00 10.79 358 ALA B O 1
ATOM 7473 N N . LYS B 1 333 ? -5.045 -40.695 -3.168 1.00 11.14 359 LYS B N 1
ATOM 7474 C CA . LYS B 1 333 ? -6.003 -40.137 -4.127 1.00 11.78 359 LYS B CA 1
ATOM 7475 C C . LYS B 1 333 ? -7.144 -39.427 -3.419 1.00 11.69 359 LYS B C 1
ATOM 7476 O O . LYS B 1 333 ? -7.629 -38.389 -3.896 1.00 11.99 359 LYS B O 1
ATOM 7482 N N . SER B 1 334 ? -7.574 -39.975 -2.282 1.00 10.37 360 SER B N 1
ATOM 7483 C CA . SER B 1 334 ? -8.628 -39.349 -1.504 1.00 12.08 360 SER B CA 1
ATOM 7484 C C . SER B 1 334 ? -8.257 -37.941 -1.036 1.00 10.34 360 SER B C 1
ATOM 7485 O O . SER B 1 334 ? -9.113 -37.058 -0.968 1.00 12.79 360 SER B O 1
ATOM 7488 N N . GLN B 1 335 ? -6.992 -37.736 -0.686 1.00 11.03 361 GLN B N 1
ATOM 7489 C CA . GLN B 1 335 ? -6.585 -36.434 -0.199 1.00 9.65 361 GLN B CA 1
ATOM 7490 C C . GLN B 1 335 ? -6.440 -35.427 -1.338 1.00 10.10 361 GLN B C 1
ATOM 7491 O O . GLN B 1 335 ? -6.830 -34.271 -1.198 1.00 9.61 361 GLN B O 1
ATOM 7497 N N . ILE B 1 336 ? -5.835 -35.848 -2.448 1.00 10.51 362 ILE B N 1
ATOM 7498 C CA . ILE B 1 336 ? -5.757 -34.975 -3.619 1.00 10.71 362 ILE B CA 1
ATOM 7499 C C . ILE B 1 336 ? -7.172 -34.625 -4.080 1.00 10.32 362 ILE B C 1
ATOM 7500 O O . ILE B 1 336 ? -7.488 -33.464 -4.326 1.00 10.90 362 ILE B O 1
ATOM 7505 N N . ASP B 1 337 ? -8.031 -35.639 -4.176 1.00 11.60 363 ASP B N 1
ATOM 7506 C CA . ASP B 1 337 ? -9.395 -35.391 -4.591 1.00 9.77 363 ASP B CA 1
ATOM 7507 C C . ASP B 1 337 ? -10.162 -34.457 -3.644 1.00 10.45 363 ASP B C 1
ATOM 7508 O O . ASP B 1 337 ? -10.931 -33.611 -4.110 1.00 9.77 363 ASP B O 1
ATOM 7513 N N . TYR B 1 338 ? -9.966 -34.600 -2.330 1.00 9.18 364 TYR B N 1
ATOM 7514 C CA . TYR B 1 338 ? -10.534 -33.641 -1.371 1.00 9.52 364 TYR B CA 1
ATOM 7515 C C . TYR B 1 338 ? -10.179 -32.205 -1.752 1.00 10.17 364 TYR B C 1
ATOM 7516 O O . TYR B 1 338 ? -11.048 -31.320 -1.831 1.00 10.96 364 TYR B O 1
ATOM 7525 N N . ALA B 1 339 ? -8.880 -31.985 -1.952 1.00 11.05 365 ALA B N 1
ATOM 7526 C CA . ALA B 1 339 ? -8.390 -30.661 -2.334 1.00 9.96 365 ALA B CA 1
ATOM 7527 C C . ALA B 1 339 ? -9.030 -30.111 -3.610 1.00 9.75 365 ALA B C 1
ATOM 7528 O O . ALA B 1 339 ? -9.168 -28.886 -3.743 1.00 10.31 365 ALA B O 1
ATOM 7530 N N . LEU B 1 340 ? -9.384 -30.997 -4.550 1.00 9.56 366 LEU B N 1
ATOM 7531 C CA . LEU B 1 340 ? -9.906 -30.586 -5.852 1.00 9.72 366 LEU B CA 1
ATOM 7532 C C . LEU B 1 340 ? -11.426 -30.436 -5.883 1.00 10.98 366 LEU B C 1
ATOM 7533 O O . LEU B 1 340 ? -11.977 -29.894 -6.842 1.00 11.14 366 LEU B O 1
ATOM 7538 N N . GLY B 1 341 ? -12.082 -30.889 -4.817 1.00 12.29 367 GLY B N 1
ATOM 7539 C CA . GLY B 1 341 ? -13.534 -30.779 -4.731 1.00 10.50 367 GLY B CA 1
ATOM 7540 C C . GLY B 1 341 ? -14.351 -31.924 -4.155 1.00 11.74 367 GLY B C 1
ATOM 7541 O O . GLY B 1 341 ? -15.562 -31.775 -4.004 1.00 12.83 367 GLY B O 1
ATOM 7542 N N . SER B 1 342 ? -13.708 -33.027 -3.786 1.00 11.68 368 SER B N 1
ATOM 7543 C CA . SER B 1 342 ? -14.397 -34.184 -3.231 1.00 12.00 368 SER B CA 1
ATOM 7544 C C . SER B 1 342 ? -14.480 -34.005 -1.719 1.00 11.95 368 SER B C 1
ATOM 7545 O O . SER B 1 342 ? -13.770 -34.641 -0.944 1.00 13.17 368 SER B O 1
ATOM 7548 N N . ASN B 1 343 ? -15.380 -33.116 -1.321 1.00 10.91 369 ASN B N 1
ATOM 7549 C CA . ASN B 1 343 ? -15.488 -32.680 0.065 1.00 10.95 369 ASN B CA 1
ATOM 7550 C C . ASN B 1 343 ? -16.935 -32.256 0.311 1.00 11.72 369 ASN B C 1
ATOM 7551 O O . ASN B 1 343 ? -17.741 -32.185 -0.629 1.00 11.63 369 ASN B O 1
ATOM 7556 N N . PRO B 1 344 ? -17.284 -31.958 1.566 1.00 12.90 370 PRO B N 1
ATOM 7557 C CA . PRO B 1 344 ? -18.714 -31.712 1.820 1.00 11.74 370 PRO B CA 1
ATOM 7558 C C . PRO B 1 344 ? -19.322 -30.516 1.080 1.00 12.86 370 PRO B C 1
ATOM 7559 O O . PRO B 1 344 ? -20.541 -30.476 0.860 1.00 14.37 370 PRO B O 1
ATOM 7563 N N . ASP B 1 345 ? -18.486 -29.568 0.664 1.00 12.40 371 ASP B N 1
ATOM 7564 C CA . ASP B 1 345 ? -18.956 -28.403 -0.096 1.00 13.05 371 ASP B CA 1
ATOM 7565 C C . ASP B 1 345 ? -18.761 -28.540 -1.598 1.00 12.24 371 ASP B C 1
ATOM 7566 O O . ASP B 1 345 ? -19.067 -27.617 -2.347 1.00 11.43 371 ASP B O 1
ATOM 7571 N N . ASN B 1 346 ? -18.309 -29.705 -2.048 1.00 11.98 372 ASN B N 1
ATOM 7572 C CA . ASN B 1 346 ? -18.075 -29.948 -3.470 1.00 13.01 372 ASN B CA 1
ATOM 7573 C C . ASN B 1 346 ? -17.215 -28.868 -4.107 1.00 13.05 372 ASN B C 1
ATOM 7574 O O . ASN B 1 346 ? -17.333 -28.597 -5.304 1.00 14.12 372 ASN B O 1
ATOM 7579 N N . ARG B 1 347 ? -16.320 -28.277 -3.323 1.00 12.09 373 ARG B N 1
ATOM 7580 C CA . ARG B 1 347 ? -15.605 -27.083 -3.813 1.00 11.87 373 ARG B CA 1
ATOM 7581 C C . ARG B 1 347 ? -14.090 -27.271 -3.904 1.00 10.20 373 ARG B C 1
ATOM 7582 O O . ARG B 1 347 ? -13.474 -27.865 -3.012 1.00 10.93 373 ARG B O 1
ATOM 7590 N N . SER B 1 348 ? -13.491 -26.738 -4.972 1.00 10.16 374 SER B N 1
ATOM 7591 C CA . SER B 1 348 ? -12.032 -26.682 -5.110 1.00 8.92 374 SER B CA 1
ATOM 7592 C C . SER B 1 348 ? -11.381 -25.773 -4.080 1.00 9.13 374 SER B C 1
ATOM 7593 O O . SER B 1 348 ? -11.873 -24.679 -3.786 1.00 9.55 374 SER B O 1
ATOM 7596 N N . TYR B 1 349 ? -10.281 -26.269 -3.534 1.00 9.43 375 TYR B N 1
ATOM 7597 C CA . TYR B 1 349 ? -9.399 -25.461 -2.688 1.00 8.93 375 TYR B CA 1
ATOM 7598 C C . TYR B 1 349 ? -8.164 -24.956 -3.427 1.00 9.97 375 TYR B C 1
ATOM 7599 O O . TYR B 1 349 ? -7.167 -24.507 -2.828 1.00 10.83 375 TYR B O 1
ATOM 7608 N N . VAL B 1 350 ? -8.225 -25.029 -4.753 1.00 8.57 376 VAL B N 1
ATOM 7609 C CA . VAL B 1 350 ? -7.150 -24.557 -5.608 1.00 9.13 376 VAL B CA 1
ATOM 7610 C C . VAL B 1 350 ? -7.665 -23.334 -6.372 1.00 9.50 376 VAL B C 1
ATOM 7611 O O . VAL B 1 350 ? -8.619 -23.419 -7.149 1.00 9.39 376 VAL B O 1
ATOM 7615 N N . VAL B 1 351 ? -7.010 -22.202 -6.163 1.00 8.27 377 VAL B N 1
ATOM 7616 C CA . VAL B 1 351 ? -7.385 -20.981 -6.838 1.00 8.61 377 VAL B CA 1
ATOM 7617 C C . VAL B 1 351 ? -7.388 -21.179 -8.357 1.00 9.58 377 VAL B C 1
ATOM 7618 O O . VAL B 1 351 ? -6.476 -21.779 -8.929 1.00 9.09 377 VAL B O 1
ATOM 7622 N N . GLY B 1 352 ? -8.440 -20.676 -8.986 1.00 9.31 378 GLY B N 1
ATOM 7623 C CA . GLY B 1 352 ? -8.578 -20.678 -10.444 1.00 9.20 378 GLY B CA 1
ATOM 7624 C C . GLY B 1 352 ? -8.808 -22.060 -11.027 1.00 9.78 378 GLY B C 1
ATOM 7625 O O . GLY B 1 352 ? -8.613 -22.241 -12.234 1.00 11.52 378 GLY B O 1
ATOM 7626 N N . PHE B 1 353 ? -9.225 -23.023 -10.201 1.00 10.99 379 PHE B N 1
ATOM 7627 C CA . PHE B 1 353 ? -9.485 -24.378 -10.698 1.00 11.39 379 PHE B CA 1
ATOM 7628 C C . PHE B 1 353 ? -10.800 -24.911 -10.159 1.00 11.48 379 PHE B C 1
ATOM 7629 O O . PHE B 1 353 ? -11.097 -24.755 -8.973 1.00 12.02 379 PHE B O 1
ATOM 7637 N N . GLY B 1 354 ? -11.555 -25.605 -11.004 1.00 10.68 380 GLY B N 1
ATOM 7638 C CA . GLY B 1 354 ? -12.645 -26.436 -10.515 1.00 11.46 380 GLY B CA 1
ATOM 7639 C C . GLY B 1 354 ? -13.881 -25.651 -10.114 1.00 11.73 380 GLY B C 1
ATOM 7640 O O . GLY B 1 354 ? -14.061 -24.490 -10.485 1.00 13.23 380 GLY B O 1
ATOM 7641 N N . ASN B 1 355 ? -14.729 -26.298 -9.327 1.00 11.00 381 ASN B N 1
ATOM 7642 C CA . ASN B 1 355 ? -15.965 -25.679 -8.880 1.00 10.75 381 ASN B CA 1
ATOM 7643 C C . ASN B 1 355 ? -15.750 -24.800 -7.650 1.00 9.84 381 ASN B C 1
ATOM 7644 O O . ASN B 1 355 ? -15.229 -25.283 -6.642 1.00 10.09 381 ASN B O 1
ATOM 7649 N N . ASN B 1 356 ? -16.218 -23.556 -7.730 1.00 9.99 382 ASN B N 1
ATOM 7650 C CA . ASN B 1 356 ? -16.228 -22.636 -6.588 1.00 10.68 382 ASN B CA 1
ATOM 7651 C C . ASN B 1 356 ? -14.874 -22.567 -5.867 1.00 10.42 382 ASN B C 1
ATOM 7652 O O . ASN B 1 356 ? -14.818 -22.779 -4.666 1.00 10.08 382 ASN B O 1
ATOM 7657 N N . PRO B 1 357 ? -13.784 -22.275 -6.595 1.00 9.82 383 PRO B N 1
ATOM 7658 C CA . PRO B 1 357 ? -12.469 -22.093 -5.981 1.00 10.67 383 PRO B CA 1
ATOM 7659 C C . PRO B 1 357 ? -12.415 -20.861 -5.082 1.00 10.37 383 PRO B C 1
ATOM 7660 O O . PRO B 1 357 ? -13.273 -19.967 -5.167 1.00 12.09 383 PRO B O 1
ATOM 7664 N N . PRO B 1 358 ? -11.412 -20.828 -4.190 1.00 9.97 384 PRO B N 1
ATOM 7665 C CA . PRO B 1 358 ? -11.169 -19.598 -3.443 1.00 9.19 384 PRO B CA 1
ATOM 7666 C C . PRO B 1 358 ? -10.865 -18.447 -4.410 1.00 9.50 384 PRO B C 1
ATOM 7667 O O . PRO B 1 358 ? -10.152 -18.667 -5.409 1.00 10.42 384 PRO B O 1
ATOM 7671 N N . GLN B 1 359 ? -11.394 -17.265 -4.084 1.00 8.71 385 GLN B N 1
ATOM 7672 C CA . GLN B 1 359 ? -11.157 -16.061 -4.878 1.00 9.41 385 GLN B CA 1
ATOM 7673 C C . GLN B 1 359 ? -10.444 -14.978 -4.093 1.00 8.48 385 GLN B C 1
ATOM 7674 O O . GLN B 1 359 ? -10.039 -13.975 -4.683 1.00 10.78 385 GLN B O 1
ATOM 7680 N N . ARG B 1 360 ? -10.232 -15.207 -2.797 1.00 8.39 386 ARG B N 1
ATOM 7681 C CA . ARG B 1 360 ? -9.595 -14.202 -1.952 1.00 9.41 386 ARG B CA 1
ATOM 7682 C C . ARG B 1 360 ? -8.374 -14.758 -1.212 1.00 9.18 386 ARG B C 1
ATOM 7683 O O . ARG B 1 360 ? -8.261 -14.605 0.003 1.00 8.03 386 ARG B O 1
ATOM 7691 N N . PRO B 1 361 ? -7.438 -15.383 -1.944 1.00 9.11 387 PRO B N 1
ATOM 7692 C CA . PRO B 1 361 ? -6.265 -15.914 -1.237 1.00 9.64 387 PRO B CA 1
ATOM 7693 C C . PRO B 1 361 ? -5.485 -14.763 -0.569 1.00 9.32 387 PRO B C 1
ATOM 7694 O O . PRO B 1 361 ? -5.506 -13.622 -1.054 1.00 9.29 387 PRO B O 1
ATOM 7698 N N . HIS B 1 362 ? -4.779 -15.080 0.516 1.00 8.88 388 HIS B N 1
ATOM 7699 C CA . HIS B 1 362 ? -4.027 -14.079 1.270 1.00 7.78 388 HIS B CA 1
ATOM 7700 C C . HIS B 1 362 ? -2.711 -13.831 0.525 1.00 7.44 388 HIS B C 1
ATOM 7701 O O . HIS B 1 362 ? -1.672 -14.345 0.912 1.00 10.51 388 HIS B O 1
ATOM 7708 N N . HIS B 1 363 ? -2.797 -13.087 -0.575 1.00 7.47 389 HIS B N 1
ATOM 7709 C CA . HIS B 1 363 ? -1.657 -12.894 -1.497 1.00 7.23 389 HIS B CA 1
ATOM 7710 C C . HIS B 1 363 ? -1.678 -11.457 -1.989 1.00 7.34 389 HIS B C 1
ATOM 7711 O O . HIS B 1 363 ? -2.633 -11.030 -2.649 1.00 7.66 389 HIS B O 1
ATOM 7718 N N . ARG B 1 364 ? -0.654 -10.693 -1.613 1.00 6.69 390 ARG B N 1
ATOM 7719 C CA . ARG B 1 364 ? -0.636 -9.263 -1.893 1.00 6.48 390 ARG B CA 1
ATOM 7720 C C . ARG B 1 364 ? -0.608 -8.916 -3.386 1.00 7.80 390 ARG B C 1
ATOM 7721 O O . ARG B 1 364 ? -1.427 -8.100 -3.850 1.00 8.03 390 ARG B O 1
ATOM 7729 N N . THR B 1 365 ? 0.280 -9.552 -4.140 1.00 7.20 391 THR B N 1
ATOM 7730 C CA . THR B 1 365 ? 0.420 -9.185 -5.543 1.00 7.53 391 THR B CA 1
ATOM 7731 C C . THR B 1 365 ? -0.773 -9.650 -6.393 1.00 7.68 391 THR B C 1
ATOM 7732 O O . THR B 1 365 ? -1.145 -8.920 -7.307 1.00 9.33 391 THR B O 1
ATOM 7736 N N . ALA B 1 366 ? -1.409 -10.778 -6.077 1.00 7.59 392 ALA B N 1
ATOM 7737 C CA . ALA B 1 366 ? -2.587 -11.191 -6.851 1.00 7.94 392 ALA B CA 1
ATOM 7738 C C . ALA B 1 366 ? -3.737 -10.265 -6.512 1.00 7.96 392 ALA B C 1
ATOM 7739 O O . ALA B 1 366 ? -4.604 -10.056 -7.371 1.00 8.96 392 ALA B O 1
ATOM 7741 N N . HIS B 1 367 ? -3.764 -9.726 -5.286 1.00 8.46 393 HIS B N 1
ATOM 7742 C CA . HIS B 1 367 ? -4.834 -8.817 -4.876 1.00 9.40 393 HIS B CA 1
ATOM 7743 C C . HIS B 1 367 ? -4.813 -7.525 -5.697 1.00 9.10 393 HIS B C 1
ATOM 7744 O O . HIS B 1 367 ? -5.841 -7.127 -6.267 1.00 9.55 393 HIS B O 1
ATOM 7751 N N . GLY B 1 368 ? -3.633 -6.887 -5.762 1.00 8.75 394 GLY B N 1
ATOM 7752 C CA . GLY B 1 368 ? -3.463 -5.677 -6.578 1.00 10.17 394 GLY B CA 1
ATOM 7753 C C . GLY B 1 368 ? -4.117 -4.432 -5.991 1.00 9.01 394 GLY B C 1
ATOM 7754 O O . GLY B 1 368 ? -4.860 -3.709 -6.671 1.00 11.57 394 GLY B O 1
ATOM 7755 N N . THR B 1 369 ? -3.838 -4.148 -4.727 1.00 9.60 395 THR B N 1
ATOM 7756 C CA . THR B 1 369 ? -4.310 -2.910 -4.133 1.00 9.79 395 THR B CA 1
ATOM 7757 C C . THR B 1 369 ? -3.394 -1.742 -4.503 1.00 10.93 395 THR B C 1
ATOM 7758 O O . THR B 1 369 ? -2.281 -1.930 -5.029 1.00 11.33 395 THR B O 1
ATOM 7762 N N . TRP B 1 370 ? -3.881 -0.535 -4.207 1.00 10.21 396 TRP B N 1
ATOM 7763 C CA . TRP B 1 370 ? -3.031 0.651 -4.366 1.00 10.93 396 TRP B CA 1
ATOM 7764 C C . TRP B 1 370 ? -2.907 1.442 -3.066 1.00 11.33 396 TRP B C 1
ATOM 7765 O O . TRP B 1 370 ? -2.198 2.459 -3.024 1.00 12.13 396 TRP B O 1
ATOM 7776 N N . LEU B 1 371 ? -3.515 0.933 -1.997 1.00 10.85 397 LEU B N 1
ATOM 7777 C CA . LEU B 1 371 ? -3.845 1.700 -0.786 1.00 13.86 397 LEU B CA 1
ATOM 7778 C C . LEU B 1 371 ? -3.307 1.106 0.519 1.00 10.89 397 LEU B C 1
ATOM 7779 O O . LEU B 1 371 ? -3.703 1.546 1.603 1.00 11.36 397 LEU B O 1
ATOM 7784 N N . ASP B 1 372 ? -2.498 0.046 0.455 1.00 9.54 398 ASP B N 1
ATOM 7785 C CA . ASP B 1 372 ? -2.081 -0.660 1.668 1.00 8.14 398 ASP B CA 1
ATOM 7786 C C . ASP B 1 372 ? -3.263 -1.079 2.549 1.00 8.70 398 ASP B C 1
ATOM 7787 O O . ASP B 1 372 ? -3.323 -0.865 3.758 1.00 9.79 398 ASP B O 1
ATOM 7792 N N . LYS B 1 373 ? -4.237 -1.684 1.881 1.00 9.39 399 LYS B N 1
ATOM 7793 C CA . LYS B 1 373 ? -5.433 -2.238 2.503 1.00 11.09 399 LYS B CA 1
ATOM 7794 C C . LYS B 1 373 ? -5.764 -3.585 1.884 1.00 9.91 399 LYS B C 1
ATOM 7795 O O . LYS B 1 373 ? -5.627 -3.792 0.681 1.00 10.60 399 LYS B O 1
ATOM 7801 N N . ARG B 1 374 ? -6.348 -4.446 2.707 1.00 11.39 400 ARG B N 1
ATOM 7802 C CA . ARG B 1 374 ? -6.825 -5.740 2.234 1.00 13.03 400 ARG B CA 1
ATOM 7803 C C . ARG B 1 374 ? -8.260 -5.692 1.722 1.00 12.57 400 ARG B C 1
ATOM 7804 O O . ARG B 1 374 ? -8.639 -6.502 0.870 1.00 12.41 400 ARG B O 1
ATOM 7812 N N . ASP B 1 375 ? -9.039 -4.727 2.202 1.00 13.27 401 ASP B N 1
ATOM 7813 C CA . ASP B 1 375 ? -10.454 -4.689 1.861 1.00 14.38 401 ASP B CA 1
ATOM 7814 C C . ASP B 1 375 ? -10.765 -3.977 0.557 1.00 14.20 401 ASP B C 1
ATOM 7815 O O . ASP B 1 375 ? -11.890 -4.103 0.052 1.00 14.82 401 ASP B O 1
ATOM 7820 N N . ILE B 1 376 ? -9.812 -3.222 0.012 1.00 12.97 402 ILE B N 1
ATOM 7821 C CA . ILE B 1 376 ? -10.026 -2.481 -1.221 1.00 12.65 402 ILE B CA 1
ATOM 7822 C C . ILE B 1 376 ? -8.782 -2.756 -2.057 1.00 12.69 402 ILE B C 1
ATOM 7823 O O . ILE B 1 376 ? -7.688 -2.535 -1.554 1.00 13.28 402 ILE B O 1
ATOM 7828 N N . PRO B 1 377 ? -8.937 -3.256 -3.293 1.00 12.23 403 PRO B N 1
ATOM 7829 C CA . PRO B 1 377 ? -10.208 -3.584 -3.929 1.00 12.15 403 PRO B CA 1
ATOM 7830 C C . PRO B 1 377 ? -10.908 -4.782 -3.281 1.00 12.76 403 PRO B C 1
ATOM 7831 O O . PRO B 1 377 ? -10.248 -5.656 -2.724 1.00 11.07 403 PRO B O 1
ATOM 7835 N N . GLU B 1 378 ? -12.237 -4.819 -3.327 1.00 13.08 404 GLU B N 1
ATOM 7836 C CA . GLU B 1 378 ? -12.989 -5.899 -2.696 1.00 13.17 404 GLU B CA 1
ATOM 7837 C C . GLU B 1 378 ? -12.876 -7.260 -3.390 1.00 14.26 404 GLU B C 1
ATOM 7838 O O . GLU B 1 378 ? -13.208 -8.280 -2.768 1.00 15.50 404 GLU B O 1
ATOM 7844 N N . LYS B 1 379 ? -12.435 -7.275 -4.649 1.00 12.31 405 LYS B N 1
ATOM 7845 C CA . LYS B 1 379 ? -12.170 -8.492 -5.408 1.00 12.78 405 LYS B CA 1
ATOM 7846 C C . LYS B 1 379 ? -10.702 -8.414 -5.838 1.00 11.95 405 LYS B C 1
ATOM 7847 O O . LYS B 1 379 ? -10.167 -7.333 -6.112 1.00 12.89 405 LYS B O 1
ATOM 7853 N N . HIS B 1 380 ? -10.032 -9.557 -5.859 1.00 10.71 406 HIS B N 1
ATOM 7854 C CA . HIS B 1 380 ? -8.679 -9.607 -6.392 1.00 9.94 406 HIS B CA 1
ATOM 7855 C C . HIS B 1 380 ? -8.680 -9.219 -7.856 1.00 10.14 406 HIS B C 1
ATOM 7856 O O . HIS B 1 380 ? -9.546 -9.631 -8.634 1.00 12.50 406 HIS B O 1
ATOM 7863 N N . ARG B 1 381 ? -7.691 -8.423 -8.232 1.00 9.43 407 ARG B N 1
ATOM 7864 C CA . ARG B 1 381 ? -7.599 -8.016 -9.622 1.00 11.13 407 ARG B CA 1
ATOM 7865 C C . ARG B 1 381 ? -6.921 -9.048 -10.519 1.00 10.87 407 ARG B C 1
ATOM 7866 O O . ARG B 1 381 ? -6.994 -8.940 -11.753 1.00 12.92 407 ARG B O 1
ATOM 7874 N N . HIS B 1 382 ? -6.268 -10.035 -9.909 1.00 8.83 408 HIS B N 1
ATOM 7875 C CA . HIS B 1 382 ? -5.558 -11.073 -10.648 1.00 9.56 408 HIS B CA 1
ATOM 7876 C C . HIS B 1 382 ? -5.919 -12.452 -10.135 1.00 8.99 408 HIS B C 1
ATOM 7877 O O . HIS B 1 382 ? -6.317 -12.606 -8.965 1.00 10.57 408 HIS B O 1
ATOM 7884 N N . VAL B 1 383 ? -5.699 -13.441 -11.003 1.00 10.71 409 VAL B N 1
ATOM 7885 C CA . VAL B 1 383 ? -6.012 -14.837 -10.676 1.00 10.14 409 VAL B CA 1
ATOM 7886 C C . VAL B 1 383 ? -4.738 -15.617 -10.366 1.00 8.46 409 VAL B C 1
ATOM 7887 O O . VAL B 1 383 ? -3.864 -15.819 -11.224 1.00 9.80 409 VAL B O 1
ATOM 7891 N N . LEU B 1 384 ? -4.647 -16.037 -9.107 1.00 7.81 410 LEU B N 1
ATOM 7892 C CA . LEU B 1 384 ? -3.478 -16.782 -8.616 1.00 8.08 410 LEU B CA 1
ATOM 7893 C C . LEU B 1 384 ? -3.677 -18.249 -8.962 1.00 8.40 410 LEU B C 1
ATOM 7894 O O . LEU B 1 384 ? -3.831 -19.092 -8.098 1.00 9.41 410 LEU B O 1
ATOM 7899 N N . TYR B 1 385 ? -3.698 -18.566 -10.254 1.00 8.21 411 TYR B N 1
ATOM 7900 C CA . TYR B 1 385 ? -4.006 -19.922 -10.664 1.00 8.14 411 TYR B CA 1
ATOM 7901 C C . TYR B 1 385 ? -3.110 -20.948 -10.002 1.00 8.50 411 TYR B C 1
ATOM 7902 O O . TYR B 1 385 ? -1.886 -20.793 -9.982 1.00 10.42 411 TYR B O 1
ATOM 7911 N N . GLY B 1 386 ? -3.719 -22.027 -9.522 1.00 9.00 412 GLY B N 1
ATOM 7912 C CA . GLY B 1 386 ? -2.972 -23.180 -9.054 1.00 7.69 412 GLY B CA 1
ATOM 7913 C C . GLY B 1 386 ? -2.598 -23.178 -7.583 1.00 8.07 412 GLY B C 1
ATOM 7914 O O . GLY B 1 386 ? -2.073 -24.185 -7.121 1.00 8.19 412 GLY B O 1
ATOM 7915 N N . ALA B 1 387 ? -2.814 -22.066 -6.878 1.00 8.81 413 ALA B N 1
ATOM 7916 C CA . ALA B 1 387 ? -2.423 -22.022 -5.480 1.00 7.87 413 ALA B CA 1
ATOM 7917 C C . ALA B 1 387 ? -3.349 -22.868 -4.606 1.00 7.59 413 ALA B C 1
ATOM 7918 O O . ALA B 1 387 ? -4.568 -22.635 -4.568 1.00 8.95 413 ALA B O 1
ATOM 7920 N N . LEU B 1 388 ? -2.753 -23.835 -3.914 1.00 6.77 414 LEU B N 1
ATOM 7921 C CA . LEU B 1 388 ? -3.459 -24.608 -2.899 1.00 7.30 414 LEU B CA 1
ATOM 7922 C C . LEU B 1 388 ? -3.531 -23.786 -1.624 1.00 7.59 414 LEU B C 1
ATOM 7923 O O . LEU B 1 388 ? -2.495 -23.401 -1.061 1.00 9.06 414 LEU B O 1
ATOM 7928 N N . VAL B 1 389 ? -4.750 -23.514 -1.162 1.00 7.27 415 VAL B N 1
ATOM 7929 C CA . VAL B 1 389 ? -4.867 -22.727 0.067 1.00 8.44 415 VAL B CA 1
ATOM 7930 C C . VAL B 1 389 ? -4.627 -23.578 1.309 1.00 9.27 415 VAL B C 1
ATOM 7931 O O . VAL B 1 389 ? -4.575 -24.808 1.255 1.00 10.07 415 VAL B O 1
ATOM 7935 N N . GLY B 1 390 ? -4.521 -22.899 2.446 1.00 8.65 416 GLY B N 1
ATOM 7936 C CA . GLY B 1 390 ? -4.424 -23.594 3.723 1.00 9.16 416 GLY B CA 1
ATOM 7937 C C . GLY B 1 390 ? -5.482 -24.680 3.909 1.00 8.90 416 GLY B C 1
ATOM 7938 O O . GLY B 1 390 ? -5.140 -25.844 4.203 1.00 8.86 416 GLY B O 1
ATOM 7939 N N . GLY B 1 391 ? -6.746 -24.266 3.779 1.00 10.08 417 GLY B N 1
ATOM 7940 C CA . GLY B 1 391 ? -7.893 -25.174 3.740 1.00 11.00 417 GLY B CA 1
ATOM 7941 C C . GLY B 1 391 ? -8.797 -25.106 4.960 1.00 12.18 417 GLY B C 1
ATOM 7942 O O . GLY B 1 391 ? -8.712 -24.177 5.761 1.00 13.19 417 GLY B O 1
ATOM 7943 N N . PRO B 1 392 ? -9.694 -26.088 5.084 1.00 10.20 418 PRO B N 1
ATOM 7944 C CA . PRO B 1 392 ? -10.713 -26.056 6.118 1.00 10.80 418 PRO B CA 1
ATOM 7945 C C . PRO B 1 392 ? -10.202 -26.441 7.502 1.00 11.20 418 PRO B C 1
ATOM 7946 O O . PRO B 1 392 ? -9.079 -26.921 7.683 1.00 10.30 418 PRO B O 1
ATOM 7950 N N . GLY B 1 393 ? -11.034 -26.152 8.496 1.00 10.77 419 GLY B N 1
ATOM 7951 C CA . GLY B 1 393 ? -10.812 -26.625 9.855 1.00 10.30 419 GLY B CA 1
ATOM 7952 C C . GLY B 1 393 ? -11.071 -28.111 10.022 1.00 11.49 419 GLY B C 1
ATOM 7953 O O . GLY B 1 393 ? -11.440 -28.825 9.085 1.00 12.10 419 GLY B O 1
ATOM 7954 N N . ARG B 1 394 ? -10.915 -28.565 11.259 1.00 11.66 420 ARG B N 1
ATOM 7955 C CA . ARG B 1 394 ? -11.126 -29.960 11.631 1.00 14.73 420 ARG B CA 1
ATOM 7956 C C . ARG B 1 394 ? -12.537 -30.481 11.403 1.00 13.70 420 ARG B C 1
ATOM 7957 O O . ARG B 1 394 ? -12.718 -31.698 11.317 1.00 13.77 420 ARG B O 1
ATOM 7965 N N . ASP B 1 395 ? -13.501 -29.562 11.314 1.00 13.60 421 ASP B N 1
ATOM 7966 C CA . ASP B 1 395 ? -14.907 -29.865 11.044 1.00 14.40 421 ASP B CA 1
ATOM 7967 C C . ASP B 1 395 ? -15.293 -29.620 9.587 1.00 13.85 421 ASP B C 1
ATOM 7968 O O . ASP B 1 395 ? -16.479 -29.534 9.279 1.00 15.45 421 ASP B O 1
ATOM 7973 N N . ASP B 1 396 ? -14.291 -29.497 8.713 1.00 13.00 422 ASP B N 1
ATOM 7974 C CA . ASP B 1 396 ? -14.473 -29.190 7.284 1.00 13.09 422 ASP B CA 1
ATOM 7975 C C . ASP B 1 396 ? -14.936 -27.752 7.011 1.00 11.28 422 ASP B C 1
ATOM 7976 O O . ASP B 1 396 ? -15.262 -27.462 5.853 1.00 12.85 422 ASP B O 1
ATOM 7981 N N . SER B 1 397 ? -14.973 -26.893 8.034 1.00 11.95 423 SER B N 1
ATOM 7982 C CA . SER B 1 397 ? -15.488 -25.522 7.853 1.00 13.78 423 SER B CA 1
ATOM 7983 C C . SER B 1 397 ? -14.473 -24.601 7.186 1.00 12.55 423 SER B C 1
ATOM 7984 O O . SER B 1 397 ? -13.258 -24.740 7.384 1.00 13.06 423 SER B O 1
ATOM 7987 N N . TYR B 1 398 ? -14.969 -23.667 6.385 1.00 13.03 424 TYR B N 1
ATOM 7988 C CA . TYR B 1 398 ? -14.104 -22.773 5.616 1.00 11.36 424 TYR B CA 1
ATOM 7989 C C . TYR B 1 398 ? -14.905 -21.589 5.111 1.00 12.23 424 TYR B C 1
ATOM 7990 O O . TYR B 1 398 ? -16.076 -21.769 4.766 1.00 13.36 424 TYR B O 1
ATOM 7999 N N . GLU B 1 399 ? -14.289 -20.409 5.084 1.00 11.68 425 GLU B N 1
ATOM 8000 C CA . GLU B 1 399 ? -14.841 -19.249 4.386 1.00 13.05 425 GLU B CA 1
ATOM 8001 C C . GLU B 1 399 ? -13.704 -18.579 3.614 1.00 12.04 425 GLU B C 1
ATOM 8002 O O . GLU B 1 399 ? -12.601 -18.406 4.149 1.00 13.38 425 GLU B O 1
ATOM 8008 N N . ASP B 1 400 ? -14.002 -18.203 2.371 1.00 11.98 426 ASP B N 1
ATOM 8009 C CA . ASP B 1 400 ? -13.050 -17.523 1.491 1.00 9.34 426 ASP B CA 1
ATOM 8010 C C . ASP B 1 400 ? -13.024 -16.050 1.892 1.00 11.73 426 ASP B C 1
ATOM 8011 O O . ASP B 1 400 ? -13.908 -15.273 1.522 1.00 15.30 426 ASP B O 1
ATOM 8016 N N . ASN B 1 401 ? -11.969 -15.670 2.617 1.00 11.95 427 ASN B N 1
ATOM 8017 C CA . ASN B 1 401 ? -11.845 -14.366 3.259 1.00 11.28 427 ASN B CA 1
ATOM 8018 C C . ASN B 1 401 ? -10.369 -14.007 3.221 1.00 12.04 427 ASN B C 1
ATOM 8019 O O . ASN B 1 401 ? -9.516 -14.776 3.682 1.00 12.46 427 ASN B O 1
ATOM 8024 N N . ILE B 1 402 ? -10.076 -12.858 2.620 1.00 10.31 428 ILE B N 1
ATOM 8025 C CA . ILE B 1 402 ? -8.689 -12.379 2.549 1.00 10.67 428 ILE B CA 1
ATOM 8026 C C . ILE B 1 402 ? -8.032 -12.204 3.920 1.00 10.64 428 ILE B C 1
ATOM 8027 O O . ILE B 1 402 ? -6.798 -12.293 4.065 1.00 11.50 428 ILE B O 1
ATOM 8032 N N . GLU B 1 403 ? -8.838 -11.928 4.930 1.00 10.94 429 GLU B N 1
ATOM 8033 C CA . GLU B 1 403 ? -8.300 -11.701 6.260 1.00 11.49 429 GLU B CA 1
ATOM 8034 C C . GLU B 1 403 ? -7.986 -13.003 6.962 1.00 12.66 429 GLU B C 1
ATOM 8035 O O . GLU B 1 403 ? -7.345 -12.981 8.008 1.00 13.55 429 GLU B O 1
ATOM 8041 N N . ASP B 1 404 ? -8.435 -14.130 6.414 1.00 10.18 430 ASP B N 1
ATOM 8042 C CA . ASP B 1 404 ? -8.109 -15.396 7.069 1.00 11.06 430 ASP B CA 1
ATOM 8043 C C . ASP B 1 404 ? -6.758 -15.900 6.586 1.00 11.61 430 ASP B C 1
ATOM 8044 O O . ASP B 1 404 ? -6.642 -16.630 5.595 1.00 10.55 430 ASP B O 1
ATOM 8049 N N . TYR B 1 405 ? -5.716 -15.441 7.277 1.00 10.41 431 TYR B N 1
ATOM 8050 C CA . TYR B 1 405 ? -4.334 -15.720 6.911 1.00 10.51 431 TYR B CA 1
ATOM 8051 C C . TYR B 1 405 ? -3.956 -17.153 7.303 1.00 10.42 431 TYR B C 1
ATOM 8052 O O . TYR B 1 405 ? -2.826 -17.575 7.077 1.00 12.87 431 TYR B O 1
ATOM 8061 N N . VAL B 1 406 ? -4.902 -17.895 7.892 1.00 10.73 432 VAL B N 1
ATOM 8062 C CA . VAL B 1 406 ? -4.686 -19.319 8.121 1.00 10.25 432 VAL B CA 1
ATOM 8063 C C . VAL B 1 406 ? -5.271 -20.127 6.959 1.00 10.19 432 VAL B C 1
ATOM 8064 O O . VAL B 1 406 ? -4.560 -20.755 6.168 1.00 10.98 432 VAL B O 1
ATOM 8068 N N . LYS B 1 407 ? -6.589 -20.055 6.827 1.00 8.82 433 LYS B N 1
ATOM 8069 C CA . LYS B 1 407 ? -7.261 -20.909 5.857 1.00 8.78 433 LYS B CA 1
ATOM 8070 C C . LYS B 1 407 ? -7.012 -20.507 4.415 1.00 8.23 433 LYS B C 1
ATOM 8071 O O . LYS B 1 407 ? -7.087 -21.345 3.519 1.00 9.61 433 LYS B O 1
ATOM 8077 N N . ASN B 1 408 ? -6.752 -19.222 4.193 1.00 7.28 434 ASN B N 1
ATOM 8078 C CA . ASN B 1 408 ? -6.472 -18.733 2.860 1.00 8.09 434 ASN B CA 1
ATOM 8079 C C . ASN B 1 408 ? -4.983 -18.383 2.646 1.00 6.96 434 ASN B C 1
ATOM 8080 O O . ASN B 1 408 ? -4.631 -17.686 1.688 1.00 8.58 434 ASN B O 1
ATOM 8085 N N . GLU B 1 409 ? -4.082 -18.870 3.505 1.00 7.73 435 GLU B N 1
ATOM 8086 C CA . GLU B 1 409 ? -2.647 -18.787 3.217 1.00 8.19 435 GLU B CA 1
ATOM 8087 C C . GLU B 1 409 ? -2.351 -19.573 1.937 1.00 7.25 435 GLU B C 1
ATOM 8088 O O . GLU B 1 409 ? -3.029 -20.568 1.636 1.00 7.15 435 GLU B O 1
ATOM 8094 N N . VAL B 1 410 ? -1.336 -19.125 1.195 1.00 8.17 436 VAL B N 1
ATOM 8095 C CA . VAL B 1 410 ? -0.860 -19.810 0.002 1.00 7.11 436 VAL B CA 1
ATOM 8096 C C . VAL B 1 410 ? 0.653 -19.763 0.127 1.00 6.51 436 VAL B C 1
ATOM 8097 O O . VAL B 1 410 ? 1.155 -18.792 0.714 1.00 7.13 436 VAL B O 1
ATOM 8101 N N . ALA B 1 411 ? 1.366 -20.762 -0.392 1.00 6.92 437 ALA B N 1
ATOM 8102 C CA . ALA B 1 411 ? 2.835 -20.761 -0.232 1.00 7.54 437 ALA B CA 1
ATOM 8103 C C . ALA B 1 411 ? 3.497 -21.750 -1.173 1.00 7.07 437 ALA B C 1
ATOM 8104 O O . ALA B 1 411 ? 2.904 -22.758 -1.545 1.00 7.84 437 ALA B O 1
ATOM 8106 N N . CYS B 1 412 ? 4.780 -21.493 -1.445 1.00 7.84 438 CYS B N 1
ATOM 8107 C CA . CYS B 1 412 ? 5.658 -22.440 -2.165 1.00 7.77 438 CYS B CA 1
ATOM 8108 C C . CYS B 1 412 ? 5.540 -23.865 -1.616 1.00 8.81 438 CYS B C 1
ATOM 8109 O O . CYS B 1 412 ? 5.369 -24.823 -2.376 1.00 7.99 438 CYS B O 1
ATOM 8112 N N . ASP B 1 413 ? 5.608 -24.018 -0.296 1.00 7.78 439 ASP B N 1
ATOM 8113 C CA . ASP B 1 413 ? 5.681 -25.354 0.284 1.00 8.31 439 ASP B CA 1
ATOM 8114 C C . ASP B 1 413 ? 4.321 -26.024 0.198 1.00 8.82 439 ASP B C 1
ATOM 8115 O O . ASP B 1 413 ? 4.255 -27.249 0.187 1.00 9.43 439 ASP B O 1
ATOM 8120 N N . TYR B 1 414 ? 3.250 -25.226 0.175 1.00 8.70 440 TYR B N 1
ATOM 8121 C CA . TYR B 1 414 ? 1.899 -25.761 0.034 1.00 8.38 440 TYR B CA 1
ATOM 8122 C C . TYR B 1 414 ? 1.740 -26.416 -1.338 1.00 7.89 440 TYR B C 1
ATOM 8123 O O . TYR B 1 414 ? 1.125 -27.488 -1.448 1.00 9.60 440 TYR B O 1
ATOM 8132 N N . ASN B 1 415 ? 2.288 -25.793 -2.372 1.00 8.51 441 ASN B N 1
ATOM 8133 C CA . ASN B 1 415 ? 2.184 -26.377 -3.715 1.00 8.60 441 ASN B CA 1
ATOM 8134 C C . ASN B 1 415 ? 3.118 -27.528 -4.053 1.00 8.95 441 ASN B C 1
ATOM 8135 O O . ASN B 1 415 ? 2.905 -28.189 -5.072 1.00 9.27 441 ASN B O 1
ATOM 8140 N N . ALA B 1 416 ? 4.150 -27.751 -3.230 1.00 7.92 442 ALA B N 1
ATOM 8141 C CA . ALA B 1 416 ? 5.289 -28.516 -3.719 1.00 9.16 442 ALA B CA 1
ATOM 8142 C C . ALA B 1 416 ? 5.030 -30.027 -3.774 1.00 8.71 442 ALA B C 1
ATOM 8143 O O . ALA B 1 416 ? 5.112 -30.628 -4.860 1.00 10.17 442 ALA B O 1
ATOM 8145 N N . GLY B 1 417 ? 4.673 -30.636 -2.639 1.00 8.49 443 GLY B N 1
ATOM 8146 C CA . GLY B 1 417 ? 4.208 -32.035 -2.613 1.00 9.08 443 GLY B CA 1
ATOM 8147 C C . GLY B 1 417 ? 3.001 -32.258 -3.503 1.00 9.59 443 GLY B C 1
ATOM 8148 O O . GLY B 1 417 ? 2.888 -33.276 -4.184 1.00 10.19 443 GLY B O 1
ATOM 8149 N N . PHE B 1 418 ? 2.107 -31.274 -3.501 1.00 8.75 444 PHE B N 1
ATOM 8150 C CA . PHE B 1 418 ? 0.909 -31.298 -4.323 1.00 8.84 444 PHE B CA 1
ATOM 8151 C C . PHE B 1 418 ? 1.247 -31.495 -5.790 1.00 8.86 444 PHE B C 1
ATOM 8152 O O . PHE B 1 418 ? 0.638 -32.354 -6.442 1.00 10.85 444 PHE B O 1
ATOM 8160 N N . VAL B 1 419 ? 2.203 -30.749 -6.333 1.00 10.14 445 VAL B N 1
ATOM 8161 C CA . VAL B 1 419 ? 2.613 -30.953 -7.736 1.00 8.96 445 VAL B CA 1
ATOM 8162 C C . VAL B 1 419 ? 3.022 -32.416 -7.964 1.00 11.43 445 VAL B C 1
ATOM 8163 O O . VAL B 1 419 ? 2.661 -33.038 -8.966 1.00 11.94 445 VAL B O 1
ATOM 8167 N N . GLY B 1 420 ? 3.826 -32.950 -7.050 1.00 9.79 446 GLY B N 1
ATOM 8168 C CA . GLY B 1 420 ? 4.263 -34.343 -7.208 1.00 11.87 446 GLY B CA 1
ATOM 8169 C C . GLY B 1 420 ? 3.098 -35.308 -7.287 1.00 11.67 446 GLY B C 1
ATOM 8170 O O . GLY B 1 420 ? 3.052 -36.219 -8.134 1.00 12.40 446 GLY B O 1
ATOM 8171 N N . ALA B 1 421 ? 2.147 -35.153 -6.372 1.00 10.06 447 ALA B N 1
ATOM 8172 C CA . ALA B 1 421 ? 0.989 -36.034 -6.392 1.00 11.46 447 ALA B CA 1
ATOM 8173 C C . ALA B 1 421 ? 0.180 -35.868 -7.668 1.00 10.84 447 ALA B C 1
ATOM 8174 O O . ALA B 1 421 ? -0.325 -36.855 -8.220 1.00 11.48 447 ALA B O 1
ATOM 8176 N N . LEU B 1 422 ? 0.090 -34.644 -8.155 1.00 11.37 448 LEU B N 1
ATOM 8177 C CA . LEU B 1 422 ? -0.646 -34.397 -9.393 1.00 10.45 448 LEU B CA 1
ATOM 8178 C C . LEU B 1 422 ? 0.068 -35.006 -10.602 1.00 13.19 448 LEU B C 1
ATOM 8179 O O . LEU B 1 422 ? -0.621 -35.467 -11.520 1.00 14.15 448 LEU B O 1
ATOM 8184 N N . CYS B 1 423 ? 1.402 -35.013 -10.583 1.00 13.29 449 CYS B N 1
ATOM 8185 C CA . CYS B 1 423 ? 2.204 -35.729 -11.592 1.00 13.79 449 CYS B CA 1
ATOM 8186 C C . CYS B 1 423 ? 1.844 -37.206 -11.648 1.00 14.55 449 CYS B C 1
ATOM 8187 O O . CYS B 1 423 ? 1.583 -37.733 -12.730 1.00 13.20 449 CYS B O 1
ATOM 8190 N N . ARG B 1 424 ? 1.764 -37.848 -10.488 1.00 14.47 450 ARG B N 1
ATOM 8191 C CA . ARG B 1 424 ? 1.375 -39.255 -10.396 1.00 14.52 450 ARG B CA 1
ATOM 8192 C C . ARG B 1 424 ? -0.023 -39.517 -10.940 1.00 14.05 450 ARG B C 1
ATOM 8193 O O . ARG B 1 424 ? -0.231 -40.486 -11.689 1.00 15.39 450 ARG B O 1
ATOM 8201 N N . LEU B 1 425 ? -0.999 -38.682 -10.584 1.00 13.69 451 LEU B N 1
ATOM 8202 C CA . LEU B 1 425 ? -2.368 -38.867 -11.044 1.00 14.21 451 LEU B CA 1
ATOM 8203 C C . LEU B 1 425 ? -2.552 -38.550 -12.526 1.00 14.82 451 LEU B C 1
ATOM 8204 O O . LEU B 1 425 ? -3.252 -39.278 -13.225 1.00 16.43 451 LEU B O 1
ATOM 8209 N N . THR B 1 426 ? -1.899 -37.519 -13.044 1.00 13.95 452 THR B N 1
ATOM 8210 C CA . THR B 1 426 ? -2.008 -37.291 -14.487 1.00 15.50 452 THR B CA 1
ATOM 8211 C C . THR B 1 426 ? -1.236 -38.347 -15.283 1.00 17.05 452 THR B C 1
ATOM 8212 O O . THR B 1 426 ? -1.618 -38.679 -16.409 1.00 17.96 452 THR B O 1
ATOM 8216 N N . ALA B 1 427 ? -0.197 -38.926 -14.693 1.00 16.60 453 ALA B N 1
ATOM 8217 C CA . ALA B 1 427 ? 0.528 -40.010 -15.365 1.00 18.83 453 ALA B CA 1
ATOM 8218 C C . ALA B 1 427 ? -0.440 -41.154 -15.634 1.00 20.06 453 ALA B C 1
ATOM 8219 O O . ALA B 1 427 ? -0.418 -41.744 -16.722 1.00 21.47 453 ALA B O 1
ATOM 8221 N N . GLU B 1 428 ? -1.305 -41.434 -14.663 1.00 19.77 454 GLU B N 1
ATOM 8222 C CA . GLU B 1 428 ? -2.246 -42.543 -14.752 1.00 19.70 454 GLU B CA 1
ATOM 8223 C C . GLU B 1 428 ? -3.442 -42.205 -15.638 1.00 20.10 454 GLU B C 1
ATOM 8224 O O . GLU B 1 428 ? -3.863 -43.012 -16.483 1.00 20.02 454 GLU B O 1
ATOM 8230 N N . TYR B 1 429 ? -4.013 -41.025 -15.421 1.00 20.53 455 TYR B N 1
ATOM 8231 C CA . TYR B 1 429 ? -5.308 -40.702 -16.005 1.00 21.20 455 TYR B CA 1
ATOM 8232 C C . TYR B 1 429 ? -5.245 -39.873 -17.286 1.00 23.22 455 TYR B C 1
ATOM 8233 O O . TYR B 1 429 ? -6.258 -39.767 -17.978 1.00 23.84 455 TYR B O 1
ATOM 8242 N N . GLY B 1 430 ? -4.081 -39.311 -17.613 1.00 24.10 456 GLY B N 1
ATOM 8243 C CA . GLY B 1 430 ? -3.803 -38.769 -18.949 1.00 26.03 456 GLY B CA 1
ATOM 8244 C C . GLY B 1 430 ? -4.702 -37.718 -19.585 1.00 27.68 456 GLY B C 1
ATOM 8245 O O . GLY B 1 430 ? -5.030 -37.817 -20.775 1.00 29.21 456 GLY B O 1
ATOM 8246 N N . GLY B 1 431 ? -5.081 -36.707 -18.806 1.00 26.54 457 GLY B N 1
ATOM 8247 C CA . GLY B 1 431 ? -5.914 -35.593 -19.258 1.00 25.20 457 GLY B CA 1
ATOM 8248 C C . GLY B 1 431 ? -5.209 -34.572 -20.133 1.00 24.11 457 GLY B C 1
ATOM 8249 O O . GLY B 1 431 ? -3.988 -34.636 -20.319 1.00 24.37 457 GLY B O 1
ATOM 8250 N N . THR B 1 432 ? -5.997 -33.639 -20.660 1.00 24.79 458 THR B N 1
ATOM 8251 C CA . THR B 1 432 ? -5.520 -32.625 -21.597 1.00 24.72 458 THR B CA 1
ATOM 8252 C C . THR B 1 432 ? -5.438 -31.258 -20.913 1.00 23.56 458 THR B C 1
ATOM 8253 O O . THR B 1 432 ? -6.417 -30.793 -20.330 1.00 23.06 458 THR B O 1
ATOM 8257 N N . PRO B 1 433 ? -4.273 -30.593 -20.998 1.00 21.79 459 PRO B N 1
ATOM 8258 C CA . PRO B 1 433 ? -4.156 -29.282 -20.365 1.00 20.97 459 PRO B CA 1
ATOM 8259 C C . PRO B 1 433 ? -4.944 -28.237 -21.147 1.00 20.88 459 PRO B C 1
ATOM 8260 O O . PRO B 1 433 ? -5.290 -28.469 -22.307 1.00 20.64 459 PRO B O 1
ATOM 8264 N N . LEU B 1 434 ? -5.235 -27.110 -20.510 1.00 21.11 460 LEU B N 1
ATOM 8265 C CA . LEU B 1 434 ? -5.975 -26.033 -21.162 1.00 22.10 460 LEU B CA 1
ATOM 8266 C C . LEU B 1 434 ? -5.138 -25.389 -22.257 1.00 22.91 460 LEU B C 1
ATOM 8267 O O . LEU B 1 434 ? -3.981 -25.033 -22.034 1.00 21.86 460 LEU B O 1
ATOM 8272 N N . ALA B 1 435 ? -5.740 -25.221 -23.432 1.00 23.58 461 ALA B N 1
ATOM 8273 C CA . ALA B 1 435 ? -5.008 -24.819 -24.626 1.00 26.06 461 ALA B CA 1
ATOM 8274 C C . ALA B 1 435 ? -4.438 -23.406 -24.621 1.00 26.87 461 ALA B C 1
ATOM 8275 O O . ALA B 1 435 ? -3.305 -23.188 -25.048 1.00 29.43 461 ALA B O 1
ATOM 8277 N N . ASN B 1 436 ? -5.215 -22.424 -24.192 1.00 25.84 462 ASN B N 1
ATOM 8278 C CA . ASN B 1 436 ? -4.723 -21.066 -24.374 1.00 26.88 462 ASN B CA 1
ATOM 8279 C C . ASN B 1 436 ? -4.527 -20.461 -23.001 1.00 24.52 462 ASN B C 1
ATOM 8280 O O . ASN B 1 436 ? -5.041 -19.388 -22.701 1.00 25.41 462 ASN B O 1
ATOM 8285 N N . PHE B 1 437 ? -3.804 -21.201 -22.170 1.00 23.22 463 PHE B N 1
ATOM 8286 C CA . PHE B 1 437 ? -3.636 -20.839 -20.764 1.00 19.51 463 PHE B CA 1
ATOM 8287 C C . PHE B 1 437 ? -2.372 -20.002 -20.556 1.00 18.83 463 PHE B C 1
ATOM 8288 O O . PHE B 1 437 ? -1.316 -20.356 -21.063 1.00 21.81 463 PHE B O 1
ATOM 8296 N N . PRO B 1 438 ? -2.446 -18.894 -19.798 1.00 17.09 464 PRO B N 1
ATOM 8297 C CA . PRO B 1 438 ? -3.614 -18.342 -19.157 1.00 16.32 464 PRO B CA 1
ATOM 8298 C C . PRO B 1 438 ? -4.334 -17.368 -20.089 1.00 16.15 464 PRO B C 1
ATOM 8299 O O . PRO B 1 438 ? -3.706 -16.754 -20.958 1.00 16.11 464 PRO B O 1
ATOM 8303 N N . PRO B 1 439 ? -5.654 -17.230 -19.916 1.00 17.21 465 PRO B N 1
ATOM 8304 C CA . PRO B 1 439 ? -6.443 -16.257 -20.672 1.00 18.05 465 PRO B CA 1
ATOM 8305 C C . PRO B 1 439 ? -6.165 -14.850 -20.152 1.00 16.80 465 PRO B C 1
ATOM 8306 O O . PRO B 1 439 ? -5.798 -14.696 -18.987 1.00 16.26 465 PRO B O 1
ATOM 8310 N N . PRO B 1 440 ? -6.321 -13.827 -21.000 1.00 16.10 466 PRO B N 1
ATOM 8311 C CA . PRO B 1 440 ? -6.044 -12.451 -20.602 1.00 16.53 466 PRO B CA 1
ATOM 8312 C C . PRO B 1 440 ? -7.065 -11.938 -19.586 1.00 17.27 466 PRO B C 1
ATOM 8313 O O . PRO B 1 440 ? -8.246 -12.265 -19.677 1.00 17.07 466 PRO B O 1
ATOM 8317 N N . GLU B 1 441 ? -6.613 -11.147 -18.620 1.00 14.55 467 GLU B N 1
ATOM 8318 C CA . GLU B 1 441 ? -7.507 -10.539 -17.650 1.00 14.04 467 GLU B CA 1
ATOM 8319 C C . GLU B 1 441 ? -8.144 -9.258 -18.169 1.00 15.00 467 GLU B C 1
ATOM 8320 O O . GLU B 1 441 ? -7.558 -8.558 -18.986 1.00 16.61 467 GLU B O 1
ATOM 8326 N N . GLN B 1 442 ? -9.322 -8.932 -17.649 1.00 16.07 468 GLN B N 1
ATOM 8327 C CA . GLN B 1 442 ? -9.854 -7.584 -17.762 1.00 18.29 468 GLN B CA 1
ATOM 8328 C C . GLN B 1 442 ? -8.948 -6.634 -16.973 1.00 18.49 468 GLN B C 1
ATOM 8329 O O . GLN B 1 442 ? -8.648 -6.891 -15.808 1.00 19.66 468 GLN B O 1
ATOM 8335 N N . ARG B 1 443 ? -8.516 -5.551 -17.608 1.00 18.42 469 ARG B N 1
ATOM 8336 C CA . ARG B 1 443 ? -7.741 -4.530 -16.904 1.00 19.05 469 ARG B CA 1
ATOM 8337 C C . ARG B 1 443 ? -8.554 -3.291 -16.543 1.00 20.07 469 ARG B C 1
ATOM 8338 O O . ARG B 1 443 ? -9.579 -3.001 -17.163 1.00 21.21 469 ARG B O 1
ATOM 8346 N N . ASP B 1 444 ? -8.104 -2.580 -15.513 1.00 17.78 470 ASP B N 1
ATOM 8347 C CA . ASP B 1 444 ? -8.586 -1.242 -15.159 1.00 19.24 470 ASP B CA 1
ATOM 8348 C C . ASP B 1 444 ? -7.606 -0.191 -15.662 1.00 18.89 470 ASP B C 1
ATOM 8349 O O . ASP B 1 444 ? -6.468 -0.504 -15.993 1.00 18.57 470 ASP B O 1
ATOM 8354 N N . ASP B 1 445 ? -8.036 1.070 -15.698 1.00 19.66 471 ASP B N 1
ATOM 8355 C CA . ASP B 1 445 ? -7.118 2.158 -16.017 1.00 19.94 471 ASP B CA 1
ATOM 8356 C C . ASP B 1 445 ? -6.096 2.286 -14.892 1.00 17.57 471 ASP B C 1
ATOM 8357 O O . ASP B 1 445 ? -6.433 2.189 -13.708 1.00 18.94 471 ASP B O 1
ATOM 8362 N N . GLU B 1 446 ? -4.839 2.484 -15.273 1.00 17.40 472 GLU B N 1
ATOM 8363 C CA . GLU B 1 446 ? -3.761 2.424 -14.289 1.00 15.00 472 GLU B CA 1
ATOM 8364 C C . GLU B 1 446 ? -3.179 3.785 -13.906 1.00 13.45 472 GLU B C 1
ATOM 8365 O O . GLU B 1 446 ? -2.932 4.056 -12.738 1.00 14.52 472 GLU B O 1
ATOM 8371 N N . PHE B 1 447 ? -2.939 4.619 -14.910 1.00 13.67 473 PHE B N 1
ATOM 8372 C CA . PHE B 1 447 ? -2.443 5.981 -14.725 1.00 14.46 473 PHE B CA 1
ATOM 8373 C C . PHE B 1 447 ? -3.512 6.906 -15.298 1.00 15.49 473 PHE B C 1
ATOM 8374 O O . PHE B 1 447 ? -3.923 6.764 -16.455 1.00 17.32 473 PHE B O 1
ATOM 8382 N N . PHE B 1 448 ? -4.028 7.802 -14.462 1.00 13.35 474 PHE B N 1
ATOM 8383 C CA . PHE B 1 448 ? -5.152 8.658 -14.845 1.00 12.60 474 PHE B CA 1
ATOM 8384 C C . PHE B 1 448 ? -5.267 9.787 -13.836 1.00 13.03 474 PHE B C 1
ATOM 8385 O O . PHE B 1 448 ? -4.861 9.652 -12.680 1.00 13.80 474 PHE B O 1
ATOM 8393 N N . VAL B 1 449 ? -5.868 10.879 -14.295 1.00 12.94 475 VAL B N 1
ATOM 8394 C CA . VAL B 1 449 ? -6.286 11.970 -13.424 1.00 14.52 475 VAL B CA 1
ATOM 8395 C C . VAL B 1 449 ? -7.718 11.800 -12.922 1.00 13.94 475 VAL B C 1
ATOM 8396 O O . VAL B 1 449 ? -8.643 11.513 -13.699 1.00 15.13 475 VAL B O 1
ATOM 8400 N N . GLU B 1 450 ? -7.901 12.001 -11.621 1.00 13.80 476 GLU B N 1
ATOM 8401 C CA . GLU B 1 450 ? -9.203 12.291 -11.043 1.00 15.03 476 GLU B CA 1
ATOM 8402 C C . GLU B 1 450 ? -9.235 13.785 -10.770 1.00 16.18 476 GLU B C 1
ATOM 8403 O O . GLU B 1 450 ? -8.291 14.330 -10.196 1.00 15.49 476 GLU B O 1
ATOM 8409 N N . ALA B 1 451 ? -10.307 14.448 -11.197 1.00 15.21 477 ALA B N 1
ATOM 8410 C CA . ALA B 1 451 ? -10.373 15.899 -11.073 1.00 16.72 477 ALA B CA 1
ATOM 8411 C C . ALA B 1 451 ? -11.735 16.380 -10.597 1.00 17.84 477 ALA B C 1
ATOM 8412 O O . ALA B 1 451 ? -12.742 15.683 -10.725 1.00 17.54 477 ALA B O 1
ATOM 8414 N N . ALA B 1 452 ? -11.741 17.569 -10.009 1.00 18.96 478 ALA B N 1
ATOM 8415 C CA . ALA B 1 452 ? -12.978 18.193 -9.561 1.00 20.58 478 ALA B CA 1
ATOM 8416 C C . ALA B 1 452 ? -12.849 19.697 -9.740 1.00 20.86 478 ALA B C 1
ATOM 8417 O O . ALA B 1 452 ? -11.744 20.230 -9.815 1.00 19.59 478 ALA B O 1
ATOM 8419 N N . ILE B 1 453 ? -13.994 20.365 -9.853 1.00 21.95 479 ILE B N 1
ATOM 8420 C CA . ILE B 1 453 ? -14.015 21.822 -9.767 1.00 23.58 479 ILE B CA 1
ATOM 8421 C C . ILE B 1 453 ? -13.919 22.139 -8.281 1.00 23.35 479 ILE B C 1
ATOM 8422 O O . ILE B 1 453 ? -14.824 21.807 -7.508 1.00 22.98 479 ILE B O 1
ATOM 8427 N N . ASN B 1 454 ? -12.803 22.749 -7.894 1.00 23.88 480 ASN B N 1
ATOM 8428 C CA . ASN B 1 454 ? -12.540 23.073 -6.499 1.00 25.00 480 ASN B CA 1
ATOM 8429 C C . ASN B 1 454 ? -13.209 24.389 -6.101 1.00 26.96 480 ASN B C 1
ATOM 8430 O O . ASN B 1 454 ? -13.757 24.511 -5.003 1.00 26.75 480 ASN B O 1
ATOM 8435 N N . GLN B 1 455 ? -13.126 25.360 -7.004 1.00 29.22 481 GLN B N 1
ATOM 8436 C CA . GLN B 1 455 ? -13.769 26.664 -6.852 1.00 31.48 481 GLN B CA 1
ATOM 8437 C C . GLN B 1 455 ? -13.960 27.225 -8.254 1.00 33.00 481 GLN B C 1
ATOM 8438 O O . GLN B 1 455 ? -13.077 27.112 -9.121 1.00 31.85 481 GLN B O 1
ATOM 8444 N N . ALA B 1 456 ? -15.117 27.850 -8.457 1.00 35.31 482 ALA B N 1
ATOM 8445 C CA . ALA B 1 456 ? -15.431 28.534 -9.707 1.00 36.33 482 ALA B CA 1
ATOM 8446 C C . ALA B 1 456 ? -15.897 29.949 -9.378 1.00 37.60 482 ALA B C 1
ATOM 8447 O O . ALA B 1 456 ? -16.509 30.183 -8.331 1.00 38.91 482 ALA B O 1
ATOM 8449 N N . SER B 1 457 ? -15.562 30.893 -10.251 1.00 38.14 483 SER B N 1
ATOM 8450 C CA . SER B 1 457 ? -16.067 32.257 -10.125 1.00 38.65 483 SER B CA 1
ATOM 8451 C C . SER B 1 457 ? -16.131 32.872 -11.514 1.00 38.69 483 SER B C 1
ATOM 8452 O O . SER B 1 457 ? -15.617 32.299 -12.478 1.00 37.79 483 SER B O 1
ATOM 8455 N N . ASP B 1 458 ? -16.734 34.056 -11.589 1.00 39.14 484 ASP B N 1
ATOM 8456 C CA . ASP B 1 458 ? -16.867 34.797 -12.841 1.00 39.39 484 ASP B CA 1
ATOM 8457 C C . ASP B 1 458 ? -15.527 35.073 -13.523 1.00 38.02 484 ASP B C 1
ATOM 8458 O O . ASP B 1 458 ? -15.503 35.385 -14.712 1.00 38.74 484 ASP B O 1
ATOM 8463 N N . HIS B 1 459 ? -14.416 34.967 -12.794 1.00 35.19 485 HIS B N 1
ATOM 8464 C CA . HIS B 1 459 ? -13.105 35.254 -13.386 1.00 33.58 485 HIS B CA 1
ATOM 8465 C C . HIS B 1 459 ? -12.045 34.149 -13.260 1.00 32.42 485 HIS B C 1
ATOM 8466 O O . HIS B 1 459 ? -10.894 34.342 -13.675 1.00 32.47 485 HIS B O 1
ATOM 8473 N N . PHE B 1 460 ? -12.418 32.998 -12.705 1.00 31.79 486 PHE B N 1
ATOM 8474 C CA . PHE B 1 460 ? -11.481 31.868 -12.669 1.00 30.05 486 PHE B CA 1
ATOM 8475 C C . PHE B 1 460 ? -12.079 30.462 -12.632 1.00 28.72 486 PHE B C 1
ATOM 8476 O O . PHE B 1 460 ? -13.236 30.254 -12.253 1.00 28.12 486 PHE B O 1
ATOM 8484 N N . THR B 1 461 ? -11.239 29.504 -13.022 1.00 27.45 487 THR B N 1
ATOM 8485 C CA . THR B 1 461 ? -11.459 28.079 -12.785 1.00 26.22 487 THR B CA 1
ATOM 8486 C C . THR B 1 461 ? -10.398 27.573 -11.810 1.00 23.44 487 THR B C 1
ATOM 8487 O O . THR B 1 461 ? -9.210 27.773 -12.061 1.00 24.38 487 THR B O 1
ATOM 8491 N N . GLU B 1 462 ? -10.813 26.917 -10.729 1.00 23.48 488 GLU B N 1
ATOM 8492 C CA . GLU B 1 462 ? -9.840 26.216 -9.892 1.00 22.14 488 GLU B CA 1
ATOM 8493 C C . GLU B 1 462 ? -10.119 24.715 -9.872 1.00 20.96 488 GLU B C 1
ATOM 8494 O O . GLU B 1 462 ? -11.202 24.286 -9.465 1.00 21.70 488 GLU B O 1
ATOM 8500 N N . ILE B 1 463 ? -9.123 23.941 -10.297 1.00 19.93 489 ILE B N 1
ATOM 8501 C CA . ILE B 1 463 ? -9.235 22.478 -10.358 1.00 19.27 489 ILE B CA 1
ATOM 8502 C C . ILE B 1 463 ? -8.503 21.800 -9.197 1.00 19.03 489 ILE B C 1
ATOM 8503 O O . ILE B 1 463 ? -7.393 22.208 -8.858 1.00 18.65 489 ILE B O 1
ATOM 8508 N N . LYS B 1 464 ? -9.132 20.800 -8.583 1.00 17.43 490 LYS B N 1
ATOM 8509 C CA . LYS B 1 464 ? -8.392 19.851 -7.754 1.00 17.63 490 LYS B CA 1
ATOM 8510 C C . LYS B 1 464 ? -8.082 18.628 -8.620 1.00 16.64 490 LYS B C 1
ATOM 8511 O O . LYS B 1 464 ? -9.021 18.022 -9.134 1.00 16.81 490 LYS B O 1
ATOM 8517 N N . ALA B 1 465 ? -6.805 18.269 -8.768 1.00 14.83 491 ALA B N 1
ATOM 8518 C CA . ALA B 1 465 ? -6.424 17.136 -9.616 1.00 14.56 491 ALA B CA 1
ATOM 8519 C C . ALA B 1 465 ? -5.540 16.158 -8.863 1.00 14.82 491 ALA B C 1
ATOM 8520 O O . ALA B 1 465 ? -4.547 16.558 -8.245 1.00 14.38 491 ALA B O 1
ATOM 8522 N N . LEU B 1 466 ? -5.929 14.887 -8.938 1.00 14.56 492 LEU B N 1
ATOM 8523 C CA . LEU B 1 466 ? -5.143 13.795 -8.373 1.00 12.53 492 LEU B CA 1
ATOM 8524 C C . LEU B 1 466 ? -4.598 12.948 -9.516 1.00 12.44 492 LEU B C 1
ATOM 8525 O O . LEU B 1 466 ? -5.366 12.317 -10.245 1.00 11.82 492 LEU B O 1
ATOM 8530 N N . LEU B 1 467 ? -3.280 12.959 -9.685 1.00 12.03 493 LEU B N 1
ATOM 8531 C CA . LEU B 1 467 ? -2.625 12.110 -10.687 1.00 12.78 493 LEU B CA 1
ATOM 8532 C C . LEU B 1 467 ? -2.334 10.755 -10.042 1.00 11.30 493 LEU B C 1
ATOM 8533 O O . LEU B 1 467 ? -1.542 10.654 -9.106 1.00 12.91 493 LEU B O 1
ATOM 8538 N N . ASN B 1 468 ? -3.043 9.736 -10.521 1.00 11.89 494 ASN B N 1
ATOM 8539 C CA . ASN B 1 468 ? -3.028 8.397 -9.925 1.00 12.09 494 ASN B CA 1
ATOM 8540 C C . ASN B 1 468 ? -2.083 7.403 -10.574 1.00 10.70 494 ASN B C 1
ATOM 8541 O O . ASN B 1 468 ? -1.960 7.375 -11.803 1.00 12.19 494 ASN B O 1
ATOM 8546 N N . ASN B 1 469 ? -1.432 6.591 -9.729 1.00 10.75 495 ASN B N 1
ATOM 8547 C CA . ASN B 1 469 ? -0.774 5.348 -10.157 1.00 10.73 495 ASN B CA 1
ATOM 8548 C C . ASN B 1 469 ? -1.385 4.165 -9.391 1.00 11.28 495 ASN B C 1
ATOM 8549 O O . ASN B 1 469 ? -1.018 3.891 -8.248 1.00 10.11 495 ASN B O 1
ATOM 8554 N N . ARG B 1 470 ? -2.358 3.515 -10.033 1.00 10.39 496 ARG B N 1
ATOM 8555 C CA . ARG B 1 470 ? -2.949 2.288 -9.507 1.00 10.84 496 ARG B CA 1
ATOM 8556 C C . ARG B 1 470 ? -2.590 1.133 -10.435 1.00 10.72 496 ARG B C 1
ATOM 8557 O O . ARG B 1 470 ? -3.403 0.238 -10.709 1.00 11.08 496 ARG B O 1
ATOM 8565 N N . SER B 1 471 ? -1.357 1.135 -10.926 1.00 9.76 497 SER B N 1
ATOM 8566 C CA . SER B 1 471 ? -0.914 0.095 -11.848 1.00 8.94 497 SER B CA 1
ATOM 8567 C C . SER B 1 471 ? -0.966 -1.302 -11.212 1.00 8.64 497 SER B C 1
ATOM 8568 O O . SER B 1 471 ? -0.797 -1.469 -9.999 1.00 9.49 497 SER B O 1
ATOM 8571 N N . SER B 1 472 ? -1.232 -2.292 -12.060 1.00 10.16 498 SER B N 1
ATOM 8572 C CA . SER B 1 472 ? -1.310 -3.673 -11.603 1.00 9.29 498 SER B CA 1
ATOM 8573 C C . SER B 1 472 ? -1.006 -4.713 -12.681 1.00 10.94 498 SER B C 1
ATOM 8574 O O . SER B 1 472 ? -0.955 -5.895 -12.366 1.00 10.93 498 SER B O 1
ATOM 8577 N N . TRP B 1 473 ? -0.820 -4.286 -13.930 1.00 10.42 499 TRP B N 1
ATOM 8578 C CA . TRP B 1 473 ? -0.555 -5.232 -15.020 1.00 11.69 499 TRP B CA 1
ATOM 8579 C C . TRP B 1 473 ? 0.750 -4.973 -15.788 1.00 12.18 499 TRP B C 1
ATOM 8580 O O . TRP B 1 473 ? 0.691 -4.685 -16.992 1.00 13.53 499 TRP B O 1
ATOM 8591 N N . PRO B 1 474 ? 1.918 -5.082 -15.131 1.00 11.50 500 PRO B N 1
ATOM 8592 C CA . PRO B 1 474 ? 2.141 -5.264 -13.697 1.00 10.91 500 PRO B CA 1
ATOM 8593 C C . PRO B 1 474 ? 2.198 -3.913 -12.982 1.00 11.44 500 PRO B C 1
ATOM 8594 O O . PRO B 1 474 ? 2.230 -2.853 -13.617 1.00 11.09 500 PRO B O 1
ATOM 8598 N N . ALA B 1 475 ? 2.143 -3.944 -11.653 1.00 9.43 501 ALA B N 1
ATOM 8599 C CA . ALA B 1 475 ? 2.392 -2.741 -10.896 1.00 9.18 501 ALA B CA 1
ATOM 8600 C C . ALA B 1 475 ? 3.750 -2.218 -11.367 1.00 10.06 501 ALA B C 1
ATOM 8601 O O . ALA B 1 475 ? 4.676 -3.000 -11.623 1.00 10.05 501 ALA B O 1
ATOM 8603 N N . ARG B 1 476 ? 3.867 -0.901 -11.481 1.00 11.31 502 ARG B N 1
ATOM 8604 C CA . ARG B 1 476 ? 5.106 -0.324 -12.016 1.00 10.77 502 ARG B CA 1
ATOM 8605 C C . ARG B 1 476 ? 5.208 1.163 -11.710 1.00 13.09 502 ARG B C 1
ATOM 8606 O O . ARG B 1 476 ? 4.260 1.768 -11.213 1.00 12.98 502 ARG B O 1
ATOM 8614 N N . LEU B 1 477 ? 6.369 1.725 -12.056 1.00 13.39 503 LEU B N 1
ATOM 8615 C CA . LEU B 1 477 ? 6.695 3.112 -11.755 1.00 13.04 503 LEU B CA 1
ATOM 8616 C C . LEU B 1 477 ? 7.005 3.846 -13.044 1.00 14.36 503 LEU B C 1
ATOM 8617 O O . LEU B 1 477 ? 7.624 3.276 -13.949 1.00 14.93 503 LEU B O 1
ATOM 8622 N N . ILE B 1 478 ? 6.570 5.100 -13.114 1.00 13.93 504 ILE B N 1
ATOM 8623 C CA . ILE B 1 478 ? 6.854 5.964 -14.254 1.00 13.77 504 ILE B CA 1
ATOM 8624 C C . ILE B 1 478 ? 7.344 7.303 -13.717 1.00 15.78 504 ILE B C 1
ATOM 8625 O O . ILE B 1 478 ? 6.623 8.000 -13.002 1.00 14.60 504 ILE B O 1
ATOM 8630 N N . LYS B 1 479 ? 8.575 7.646 -14.077 1.00 16.48 505 LYS B N 1
ATOM 8631 C CA . LYS B 1 479 ? 9.195 8.880 -13.606 1.00 17.86 505 LYS B CA 1
ATOM 8632 C C . LYS B 1 479 ? 8.677 10.128 -14.327 1.00 18.06 505 LYS B C 1
ATOM 8633 O O . LYS B 1 479 ? 8.217 11.076 -13.683 1.00 17.50 505 LYS B O 1
ATOM 8639 N N . ASP B 1 480 ? 8.758 10.153 -15.653 1.00 18.96 506 ASP B N 1
ATOM 8640 C CA . ASP B 1 480 ? 8.410 11.373 -16.391 1.00 20.46 506 ASP B CA 1
ATOM 8641 C C . ASP B 1 480 ? 6.915 11.473 -16.646 1.00 18.58 506 ASP B C 1
ATOM 8642 O O . ASP B 1 480 ? 6.452 11.456 -17.786 1.00 18.72 506 ASP B O 1
ATOM 8647 N N . LEU B 1 481 ? 6.162 11.613 -15.556 1.00 18.16 507 LEU B N 1
ATOM 8648 C CA . LEU B 1 481 ? 4.721 11.792 -15.627 1.00 17.81 507 LEU B CA 1
ATOM 8649 C C . LEU B 1 481 ? 4.263 13.247 -15.776 1.00 18.54 507 LEU B C 1
ATOM 8650 O O . LEU B 1 481 ? 4.736 14.149 -15.076 1.00 20.09 507 LEU B O 1
ATOM 8655 N N . SER B 1 482 ? 3.288 13.459 -16.649 1.00 18.39 508 SER B N 1
ATOM 8656 C CA . SER B 1 482 ? 2.626 14.746 -16.750 1.00 17.20 508 SER B CA 1
ATOM 8657 C C . SER B 1 482 ? 1.177 14.571 -17.173 1.00 17.39 508 SER B C 1
ATOM 8658 O O . SER B 1 482 ? 0.741 13.500 -17.608 1.00 17.57 508 SER B O 1
ATOM 8661 N N . TYR B 1 483 ? 0.411 15.631 -16.991 1.00 18.22 509 TYR B N 1
ATOM 8662 C CA . TYR B 1 483 ? -0.900 15.702 -17.592 1.00 17.76 509 TYR B CA 1
ATOM 8663 C C . TYR B 1 483 ? -1.134 17.122 -18.081 1.00 18.90 509 TYR B C 1
ATOM 8664 O O . TYR B 1 483 ? -0.508 18.072 -17.603 1.00 18.93 509 TYR B O 1
ATOM 8673 N N . ASN B 1 484 ? -2.028 17.240 -19.048 1.00 20.51 510 ASN B N 1
ATOM 8674 C CA . ASN B 1 484 ? -2.396 18.535 -19.608 1.00 20.61 510 ASN B CA 1
ATOM 8675 C C . ASN B 1 484 ? -3.819 18.944 -19.271 1.00 19.65 510 ASN B C 1
ATOM 8676 O O . ASN B 1 484 ? -4.726 18.118 -19.150 1.00 21.92 510 ASN B O 1
ATOM 8681 N N . TYR B 1 485 ? -4.016 20.253 -19.149 1.00 20.88 511 TYR B N 1
ATOM 8682 C CA . TYR B 1 485 ? -5.333 20.829 -18.966 1.00 20.57 511 TYR B CA 1
ATOM 8683 C C . TYR B 1 485 ? -5.618 21.805 -20.115 1.00 23.62 511 TYR B C 1
ATOM 8684 O O . TYR B 1 485 ? -4.909 22.811 -20.246 1.00 24.20 511 TYR B O 1
ATOM 8693 N N . TYR B 1 486 ? -6.615 21.482 -20.940 1.00 24.41 512 TYR B N 1
ATOM 8694 C CA . TYR B 1 486 ? -6.960 22.252 -22.159 1.00 25.75 512 TYR B CA 1
ATOM 8695 C C . TYR B 1 486 ? -8.148 23.200 -21.994 1.00 26.54 512 TYR B C 1
ATOM 8696 O O . TYR B 1 486 ? -9.173 22.838 -21.422 1.00 26.08 512 TYR B O 1
ATOM 8705 N N . MET B 1 487 ? -8.031 24.409 -22.547 1.00 29.31 513 MET B N 1
ATOM 8706 C CA . MET B 1 487 ? -9.077 25.434 -22.441 1.00 30.04 513 MET B CA 1
ATOM 8707 C C . MET B 1 487 ? -9.393 26.094 -23.790 1.00 30.82 513 MET B C 1
ATOM 8708 O O . MET B 1 487 ? -8.552 26.064 -24.689 1.00 29.84 513 MET B O 1
ATOM 8713 N N . ASP B 1 488 ? -10.603 26.644 -23.916 1.00 31.96 514 ASP B N 1
ATOM 8714 C CA . ASP B 1 488 ? -11.023 27.445 -25.073 1.00 33.00 514 ASP B CA 1
ATOM 8715 C C . ASP B 1 488 ? -11.225 28.875 -24.572 1.00 33.25 514 ASP B C 1
ATOM 8716 O O . ASP B 1 488 ? -11.974 29.142 -23.621 1.00 33.22 514 ASP B O 1
ATOM 8721 N N . LEU B 1 489 ? -10.498 29.780 -25.213 1.00 34.18 515 LEU B N 1
ATOM 8722 C CA . LEU B 1 489 ? -10.434 31.171 -24.781 1.00 34.99 515 LEU B CA 1
ATOM 8723 C C . LEU B 1 489 ? -11.253 32.124 -25.670 1.00 35.60 515 LEU B C 1
ATOM 8724 O O . LEU B 1 489 ? -11.200 33.345 -25.513 1.00 35.09 515 LEU B O 1
ATOM 8729 N N . THR B 1 490 ? -12.057 31.571 -26.575 1.00 36.25 516 THR B N 1
ATOM 8730 C CA . THR B 1 490 ? -12.933 32.393 -27.425 1.00 36.65 516 THR B CA 1
ATOM 8731 C C . THR B 1 490 ? -13.680 33.517 -26.690 1.00 37.38 516 THR B C 1
ATOM 8732 O O . THR B 1 490 ? -13.659 34.655 -27.160 1.00 36.94 516 THR B O 1
ATOM 8736 N N . GLU B 1 491 ? -14.294 33.224 -25.543 1.00 37.46 517 GLU B N 1
ATOM 8737 C CA . GLU B 1 491 ? -15.011 34.244 -24.774 1.00 37.92 517 GLU B CA 1
ATOM 8738 C C . GLU B 1 491 ? -14.105 35.403 -24.362 1.00 38.67 517 GLU B C 1
ATOM 8739 O O . GLU B 1 491 ? -14.576 36.538 -24.196 1.00 38.14 517 GLU B O 1
ATOM 8745 N N . VAL B 1 492 ? -12.808 35.122 -24.231 1.00 38.24 518 VAL B N 1
ATOM 8746 C CA . VAL B 1 492 ? -11.878 36.139 -23.749 1.00 38.36 518 VAL B CA 1
ATOM 8747 C C . VAL B 1 492 ? -11.551 37.164 -24.827 1.00 38.68 518 VAL B C 1
ATOM 8748 O O . VAL B 1 492 ? -11.692 38.360 -24.569 1.00 38.01 518 VAL B O 1
ATOM 8752 N N . PHE B 1 493 ? -11.148 36.723 -26.018 1.00 39.72 519 PHE B N 1
ATOM 8753 C CA . PHE B 1 493 ? -10.864 37.675 -27.103 1.00 40.65 519 PHE B CA 1
ATOM 8754 C C . PHE B 1 493 ? -12.125 38.395 -27.590 1.00 40.84 519 PHE B C 1
ATOM 8755 O O . PHE B 1 493 ? -12.052 39.560 -27.965 1.00 40.39 519 PHE B O 1
ATOM 8763 N N . GLU B 1 494 ? -13.268 37.710 -27.567 1.00 41.05 520 GLU B N 1
ATOM 8764 C CA . GLU B 1 494 ? -14.554 38.297 -27.961 1.00 41.51 520 GLU B CA 1
ATOM 8765 C C . GLU B 1 494 ? -15.059 39.422 -27.050 1.00 41.77 520 GLU B C 1
ATOM 8766 O O . GLU B 1 494 ? -15.812 40.301 -27.488 1.00 40.89 520 GLU B O 1
ATOM 8772 N N . ALA B 1 495 ? -14.649 39.392 -25.784 1.00 40.57 521 ALA B N 1
ATOM 8773 C CA . ALA B 1 495 ? -14.946 40.479 -24.851 1.00 40.75 521 ALA B CA 1
ATOM 8774 C C . ALA B 1 495 ? -13.871 41.563 -24.947 1.00 40.98 521 ALA B C 1
ATOM 8775 O O . ALA B 1 495 ? -14.012 42.651 -24.379 1.00 41.47 521 ALA B O 1
ATOM 8777 N N . GLY B 1 496 ? -12.801 41.251 -25.676 1.00 40.78 522 GLY B N 1
ATOM 8778 C CA . GLY B 1 496 ? -11.698 42.181 -25.882 1.00 40.97 522 GLY B CA 1
ATOM 8779 C C . GLY B 1 496 ? -10.409 41.915 -25.130 1.00 40.50 522 GLY B C 1
ATOM 8780 O O . GLY B 1 496 ? -9.449 42.679 -25.232 1.00 40.29 522 GLY B O 1
ATOM 8781 N N . TYR B 1 497 ? -10.376 40.829 -24.369 1.00 41.00 523 TYR B N 1
ATOM 8782 C CA . TYR B 1 497 ? -9.211 40.545 -23.536 1.00 40.95 523 TYR B CA 1
ATOM 8783 C C . TYR B 1 497 ? -8.274 39.559 -24.232 1.00 41.67 523 TYR B C 1
ATOM 8784 O O . TYR B 1 497 ? -8.641 38.967 -25.251 1.00 41.58 523 TYR B O 1
ATOM 8793 N N . SER B 1 498 ? -7.070 39.385 -23.688 1.00 41.67 524 SER B N 1
ATOM 8794 C CA . SER B 1 498 ? -6.082 38.502 -24.309 1.00 41.86 524 SER B CA 1
ATOM 8795 C C . SER B 1 498 ? -5.690 37.331 -23.401 1.00 41.42 524 SER B C 1
ATOM 8796 O O . SER B 1 498 ? -6.295 37.136 -22.341 1.00 41.13 524 SER B O 1
ATOM 8799 N N . VAL B 1 499 ? -4.684 36.565 -23.824 1.00 40.96 525 VAL B N 1
ATOM 8800 C CA . VAL B 1 499 ? -4.165 35.424 -23.067 1.00 40.48 525 VAL B CA 1
ATOM 8801 C C . VAL B 1 499 ? -3.428 35.917 -21.828 1.00 40.52 525 VAL B C 1
ATOM 8802 O O . VAL B 1 499 ? -3.499 35.292 -20.765 1.00 39.35 525 VAL B O 1
ATOM 8806 N N . ASP B 1 500 ? -2.744 37.050 -21.956 1.00 40.31 526 ASP B N 1
ATOM 8807 C CA . ASP B 1 500 ? -1.935 37.544 -20.844 1.00 40.49 526 ASP B CA 1
ATOM 8808 C C . ASP B 1 500 ? -2.760 38.189 -19.743 1.00 39.53 526 ASP B C 1
ATOM 8809 O O . ASP B 1 500 ? -2.230 38.558 -18.700 1.00 38.67 526 ASP B O 1
ATOM 8814 N N . ASP B 1 501 ? -4.061 38.310 -19.987 1.00 39.00 527 ASP B N 1
ATOM 8815 C CA . ASP B 1 501 ? -5.019 38.650 -18.942 1.00 38.74 527 ASP B CA 1
ATOM 8816 C C . ASP B 1 501 ? -5.277 37.434 -18.039 1.00 38.28 527 ASP B C 1
ATOM 8817 O O . ASP B 1 501 ? -6.095 37.526 -17.122 1.00 38.12 527 ASP B O 1
ATOM 8822 N N . ILE B 1 502 ? -4.583 36.322 -18.307 1.00 37.13 528 ILE B N 1
ATOM 8823 C CA . ILE B 1 502 ? -4.760 35.030 -17.618 1.00 35.57 528 ILE B CA 1
ATOM 8824 C C . ILE B 1 502 ? -3.528 34.566 -16.810 1.00 33.52 528 ILE B C 1
ATOM 8825 O O . ILE B 1 502 ? -2.426 34.435 -17.343 1.00 34.44 528 ILE B O 1
ATOM 8830 N N . LYS B 1 503 ? -3.712 34.318 -15.512 1.00 30.85 529 LYS B N 1
ATOM 8831 C CA . LYS B 1 503 ? -2.623 34.005 -14.579 1.00 27.30 529 LYS B CA 1
ATOM 8832 C C . LYS B 1 503 ? -2.771 32.575 -14.063 1.00 25.12 529 LYS B C 1
ATOM 8833 O O . LYS B 1 503 ? -3.878 32.169 -13.723 1.00 24.07 529 LYS B O 1
ATOM 8839 N N . VAL B 1 504 ? -1.664 31.838 -14.029 1.00 22.91 530 VAL B N 1
ATOM 8840 C CA . VAL B 1 504 ? -1.650 30.480 -13.470 1.00 22.28 530 VAL B CA 1
ATOM 8841 C C . VAL B 1 504 ? -1.127 30.546 -12.041 1.00 21.75 530 VAL B C 1
ATOM 8842 O O . VAL B 1 504 ? 0.001 31.000 -11.799 1.00 21.73 530 VAL B O 1
ATOM 8846 N N . THR B 1 505 ? -1.935 30.058 -11.100 1.00 20.65 531 THR B N 1
ATOM 8847 C CA . THR B 1 505 ? -1.509 29.977 -9.696 1.00 19.72 531 THR B CA 1
ATOM 8848 C C . THR B 1 505 ? -1.777 28.604 -9.086 1.00 19.62 531 THR B C 1
ATOM 8849 O O . THR B 1 505 ? -2.487 27.780 -9.680 1.00 19.67 531 THR B O 1
ATOM 8853 N N . ILE B 1 506 ? -1.192 28.365 -7.916 1.00 17.67 532 ILE B N 1
ATOM 8854 C CA . ILE B 1 506 ? -1.421 27.123 -7.185 1.00 17.63 532 ILE B CA 1
ATOM 8855 C C . ILE B 1 506 ? -2.023 27.427 -5.819 1.00 16.89 532 ILE B C 1
ATOM 8856 O O . ILE B 1 506 ? -1.620 28.382 -5.146 1.00 16.89 532 ILE B O 1
ATOM 8861 N N . GLY B 1 507 ? -2.977 26.596 -5.411 1.00 16.10 533 GLY B N 1
ATOM 8862 C CA . GLY B 1 507 ? -3.603 26.702 -4.097 1.00 15.21 533 GLY B CA 1
ATOM 8863 C C . GLY B 1 507 ? -3.342 25.590 -3.104 1.00 15.50 533 GLY B C 1
ATOM 8864 O O . GLY B 1 507 ? -3.710 25.718 -1.940 1.00 17.12 533 GLY B O 1
ATOM 8865 N N . TYR B 1 508 ? -2.713 24.521 -3.584 1.00 16.09 534 TYR B N 1
ATOM 8866 C CA . TYR B 1 508 ? -2.258 23.399 -2.768 1.00 15.79 534 TYR B CA 1
ATOM 8867 C C . TYR B 1 508 ? -1.352 22.528 -3.631 1.00 14.86 534 TYR B C 1
ATOM 8868 O O . TYR B 1 508 ? -1.678 22.201 -4.771 1.00 16.18 534 TYR B O 1
ATOM 8877 N N . CYS B 1 509 ? -0.210 22.162 -3.064 1.00 14.17 535 CYS B N 1
ATOM 8878 C CA . CYS B 1 509 ? 0.749 21.270 -3.721 1.00 15.45 535 CYS B CA 1
ATOM 8879 C C . CYS B 1 509 ? 1.141 20.272 -2.635 1.00 13.85 535 CYS B C 1
ATOM 8880 O O . CYS B 1 509 ? 1.798 20.642 -1.661 1.00 14.22 535 CYS B O 1
ATOM 8883 N N . GLU B 1 510 ? 0.763 19.010 -2.818 1.00 12.89 536 GLU B N 1
ATOM 8884 C CA . GLU B 1 510 ? 1.051 17.976 -1.832 1.00 13.59 536 GLU B CA 1
ATOM 8885 C C . GLU B 1 510 ? 2.543 17.873 -1.533 1.00 13.98 536 GLU B C 1
ATOM 8886 O O . GLU B 1 510 ? 3.373 17.847 -2.454 1.00 14.09 536 GLU B O 1
ATOM 8892 N N . SER B 1 511 ? 2.868 17.792 -0.243 1.00 14.52 537 SER B N 1
ATOM 8893 C CA . SER B 1 511 ? 4.245 17.709 0.227 1.00 16.04 537 SER B CA 1
ATOM 8894 C C . SER B 1 511 ? 4.930 16.477 -0.350 1.00 16.37 537 SER B C 1
ATOM 8895 O O . SER B 1 511 ? 4.347 15.390 -0.376 1.00 16.89 537 SER B O 1
ATOM 8898 N N . GLY B 1 512 ? 6.151 16.667 -0.844 1.00 19.26 538 GLY B N 1
ATOM 8899 C CA . GLY B 1 512 ? 6.975 15.566 -1.327 1.00 18.22 538 GLY B CA 1
ATOM 8900 C C . GLY B 1 512 ? 6.845 15.263 -2.806 1.00 19.68 538 GLY B C 1
ATOM 8901 O O . GLY B 1 512 ? 7.561 14.406 -3.328 1.00 20.73 538 GLY B O 1
ATOM 8902 N N . MET B 1 513 ? 5.926 15.951 -3.479 1.00 18.38 539 MET B N 1
ATOM 8903 C CA . MET B 1 513 ? 5.673 15.751 -4.906 1.00 17.82 539 MET B CA 1
ATOM 8904 C C . MET B 1 513 ? 6.216 16.936 -5.698 1.00 19.24 539 MET B C 1
ATOM 8905 O O . MET B 1 513 ? 5.479 17.881 -5.985 1.00 21.85 539 MET B O 1
ATOM 8910 N N . ASP B 1 514 ? 7.516 16.896 -5.988 1.00 18.23 540 ASP B N 1
ATOM 8911 C CA A ASP B 1 514 ? 8.202 17.946 -6.755 0.50 17.59 540 ASP B CA 1
ATOM 8912 C CA B ASP B 1 514 ? 8.148 17.978 -6.727 0.50 18.35 540 ASP B CA 1
ATOM 8913 C C . ASP B 1 514 ? 7.518 18.143 -8.097 1.00 17.90 540 ASP B C 1
ATOM 8914 O O . ASP B 1 514 ? 7.520 17.215 -8.917 1.00 16.75 540 ASP B O 1
ATOM 8923 N N . VAL B 1 515 ? 6.964 19.336 -8.296 1.00 17.39 541 VAL B N 1
ATOM 8924 C CA . VAL B 1 515 ? 6.108 19.637 -9.424 1.00 16.40 541 VAL B CA 1
ATOM 8925 C C . VAL B 1 515 ? 6.446 20.978 -10.085 1.00 18.24 541 VAL B C 1
ATOM 8926 O O . VAL B 1 515 ? 6.954 21.912 -9.443 1.00 17.33 541 VAL B O 1
ATOM 8930 N N . GLU B 1 516 ? 6.179 21.049 -11.382 1.00 19.42 542 GLU B N 1
ATOM 8931 C CA . GLU B 1 516 ? 6.229 22.320 -12.097 1.00 21.28 542 GLU B CA 1
ATOM 8932 C C . GLU B 1 516 ? 5.028 22.357 -13.026 1.00 21.25 542 GLU B C 1
ATOM 8933 O O . GLU B 1 516 ? 4.535 21.316 -13.473 1.00 21.91 542 GLU B O 1
ATOM 8939 N N . ILE B 1 517 ? 4.535 23.565 -13.266 1.00 22.19 543 ILE B N 1
ATOM 8940 C CA . ILE B 1 517 ? 3.470 23.807 -14.215 1.00 22.61 543 ILE B CA 1
ATOM 8941 C C . ILE B 1 517 ? 4.082 24.685 -15.306 1.00 24.85 543 ILE B C 1
ATOM 8942 O O . ILE B 1 517 ? 4.689 25.712 -15.013 1.00 25.93 543 ILE B O 1
ATOM 8947 N N . SER B 1 518 ? 3.933 24.276 -16.560 1.00 25.73 544 SER B N 1
ATOM 8948 C CA . SER B 1 518 ? 4.434 25.066 -17.684 1.00 27.01 544 SER B CA 1
ATOM 8949 C C . SER B 1 518 ? 3.686 26.393 -17.840 1.00 28.86 544 SER B C 1
ATOM 8950 O O . SER B 1 518 ? 2.594 26.570 -17.300 1.00 26.37 544 SER B O 1
ATOM 8953 N N . PRO B 1 519 ? 4.249 27.340 -18.617 1.00 30.44 545 PRO B N 1
ATOM 8954 C CA . PRO B 1 519 ? 3.388 28.467 -18.965 1.00 32.31 545 PRO B CA 1
ATOM 8955 C C . PRO B 1 519 ? 2.209 28.035 -19.840 1.00 33.23 545 PRO B C 1
ATOM 8956 O O . PRO B 1 519 ? 2.252 26.946 -20.422 1.00 32.98 545 PRO B O 1
ATOM 8960 N N . ILE B 1 520 ? 1.178 28.874 -19.934 1.00 34.12 546 ILE B N 1
ATOM 8961 C CA . ILE B 1 520 ? 0.040 28.627 -20.826 1.00 34.81 546 ILE B CA 1
ATOM 8962 C C . ILE B 1 520 ? 0.486 28.508 -22.285 1.00 36.11 546 ILE B C 1
ATOM 8963 O O . ILE B 1 520 ? 1.322 29.286 -22.760 1.00 36.58 546 ILE B O 1
ATOM 8968 N N . THR B 1 521 ? -0.093 27.545 -22.998 1.00 36.69 547 THR B N 1
ATOM 8969 C CA . THR B 1 521 ? 0.367 27.202 -24.344 1.00 37.70 547 THR B CA 1
ATOM 8970 C C . THR B 1 521 ? -0.756 27.058 -25.375 1.00 37.55 547 THR B C 1
ATOM 8971 O O . THR B 1 521 ? -1.794 26.444 -25.117 1.00 36.88 547 THR B O 1
ATOM 8975 N N . HIS B 1 522 ? -0.532 27.655 -26.543 1.00 37.67 548 HIS B N 1
ATOM 8976 C CA . HIS B 1 522 ? -1.402 27.493 -27.701 1.00 37.37 548 HIS B CA 1
ATOM 8977 C C . HIS B 1 522 ? -1.279 26.078 -28.268 1.00 37.16 548 HIS B C 1
ATOM 8978 O O . HIS B 1 522 ? -0.176 25.542 -28.424 1.00 35.45 548 HIS B O 1
ATOM 8985 N N . LEU B 1 523 ? -2.429 25.469 -28.541 1.00 37.06 549 LEU B N 1
ATOM 8986 C CA . LEU B 1 523 ? -2.461 24.197 -29.251 1.00 38.11 549 LEU B CA 1
ATOM 8987 C C . LEU B 1 523 ? -2.742 24.480 -30.728 1.00 38.99 549 LEU B C 1
ATOM 8988 O O . LEU B 1 523 ? -1.855 24.322 -31.570 1.00 39.51 549 LEU B O 1
ATOM 8993 N N . TYR B 1 524 ? -3.969 24.908 -31.020 1.00 39.79 550 TYR B N 1
ATOM 8994 C CA . TYR B 1 524 ? -4.380 25.360 -32.349 1.00 41.01 550 TYR B CA 1
ATOM 8995 C C . TYR B 1 524 ? -5.620 26.232 -32.163 1.00 41.67 550 TYR B C 1
ATOM 8996 O O . TYR B 1 524 ? -6.289 26.134 -31.137 1.00 41.97 550 TYR B O 1
ATOM 9005 N N . ASP B 1 525 ? -5.932 27.088 -33.136 1.00 41.82 551 ASP B N 1
ATOM 9006 C CA . ASP B 1 525 ? -7.061 28.016 -33.015 1.00 41.98 551 ASP B CA 1
ATOM 9007 C C . ASP B 1 525 ? -7.100 28.766 -31.675 1.00 40.58 551 ASP B C 1
ATOM 9008 O O . ASP B 1 525 ? -6.094 29.330 -31.242 1.00 40.84 551 ASP B O 1
ATOM 9013 N N . ASN B 1 526 ? -8.265 28.786 -31.032 1.00 39.55 552 ASN B N 1
ATOM 9014 C CA . ASN B 1 526 ? -8.419 29.387 -29.708 1.00 38.09 552 ASN B CA 1
ATOM 9015 C C . ASN B 1 526 ? -8.258 28.374 -28.567 1.00 38.13 552 ASN B C 1
ATOM 9016 O O . ASN B 1 526 ? -8.719 28.622 -27.443 1.00 37.54 552 ASN B O 1
ATOM 9021 N N . ILE B 1 527 ? -7.594 27.256 -28.863 1.00 37.35 553 ILE B N 1
ATOM 9022 C CA . ILE B 1 527 ? -7.373 26.164 -27.907 1.00 36.72 553 ILE B CA 1
ATOM 9023 C C . ILE B 1 527 ? -5.979 26.216 -27.287 1.00 35.72 553 ILE B C 1
ATOM 9024 O O . ILE B 1 527 ? -4.963 26.164 -27.983 1.00 36.08 553 ILE B O 1
ATOM 9029 N N . TYR B 1 528 ? -5.952 26.268 -25.957 1.00 34.19 554 TYR B N 1
ATOM 9030 C CA . TYR B 1 528 ? -4.726 26.446 -25.194 1.00 32.28 554 TYR B CA 1
ATOM 9031 C C . TYR B 1 528 ? -4.687 25.427 -24.053 1.00 30.55 554 TYR B C 1
ATOM 9032 O O . TYR B 1 528 ? -5.726 24.868 -23.692 1.00 30.51 554 TYR B O 1
ATOM 9041 N N . TYR B 1 529 ? -3.505 25.203 -23.485 1.00 28.78 555 TYR B N 1
ATOM 9042 C CA . TYR B 1 529 ? -3.371 24.304 -22.327 1.00 28.03 555 TYR B CA 1
ATOM 9043 C C . TYR B 1 529 ? -2.203 24.631 -21.392 1.00 27.33 555 TYR B C 1
ATOM 9044 O O . TYR B 1 529 ? -1.336 25.435 -21.726 1.00 27.60 555 TYR B O 1
ATOM 9053 N N . ILE B 1 530 ? -2.181 23.998 -20.218 1.00 24.91 556 ILE B N 1
ATOM 9054 C CA . ILE B 1 530 ? -1.005 23.977 -19.348 1.00 24.20 556 ILE B CA 1
ATOM 9055 C C . ILE B 1 530 ? -0.587 22.528 -19.093 1.00 22.83 556 ILE B C 1
ATOM 9056 O O . ILE B 1 530 ? -1.419 21.626 -19.165 1.00 23.77 556 ILE B O 1
ATOM 9061 N N . LYS B 1 531 ? 0.697 22.306 -18.839 1.00 22.81 557 LYS B N 1
ATOM 9062 C CA . LYS B 1 531 ? 1.165 20.968 -18.479 1.00 22.93 557 LYS B CA 1
ATOM 9063 C C . LYS B 1 531 ? 1.691 20.925 -17.046 1.00 22.99 557 LYS B C 1
ATOM 9064 O O . LYS B 1 531 ? 2.591 21.690 -16.671 1.00 21.88 557 LYS B O 1
ATOM 9070 N N . ILE B 1 532 ? 1.178 19.969 -16.274 1.00 20.68 558 ILE B N 1
ATOM 9071 C CA . ILE B 1 532 ? 1.612 19.755 -14.902 1.00 19.95 558 ILE B CA 1
ATOM 9072 C C . ILE B 1 532 ? 2.557 18.559 -14.970 1.00 18.78 558 ILE B C 1
ATOM 9073 O O . ILE B 1 532 ? 2.147 17.482 -15.432 1.00 19.29 558 ILE B O 1
ATOM 9078 N N . SER B 1 533 ? 3.797 18.737 -14.529 1.00 19.01 559 SER B N 1
ATOM 9079 C CA . SER B 1 533 ? 4.844 17.717 -14.631 1.00 18.89 559 SER B CA 1
ATOM 9080 C C . SER B 1 533 ? 5.436 17.388 -13.265 1.00 19.00 559 SER B C 1
ATOM 9081 O O . SER B 1 533 ? 5.854 18.287 -12.537 1.00 19.22 559 SER B O 1
ATOM 9084 N N . TYR B 1 534 ? 5.459 16.108 -12.908 1.00 16.92 560 TYR B N 1
ATOM 9085 C CA . TYR B 1 534 ? 6.126 15.658 -11.694 1.00 16.61 560 TYR B CA 1
ATOM 9086 C C . TYR B 1 534 ? 7.557 15.262 -12.025 1.00 18.94 560 TYR B C 1
ATOM 9087 O O . TYR B 1 534 ? 7.780 14.407 -12.885 1.00 20.58 560 TYR B O 1
ATOM 9096 N N . ILE B 1 535 ? 8.516 15.853 -11.324 1.00 18.77 561 ILE B N 1
ATOM 9097 C CA . ILE B 1 535 ? 9.929 15.664 -11.641 1.00 21.78 561 ILE B CA 1
ATOM 9098 C C . ILE B 1 535 ? 10.396 14.243 -11.319 1.00 20.65 561 ILE B C 1
ATOM 9099 O O . ILE B 1 535 ? 11.156 13.633 -12.078 1.00 20.77 561 ILE B O 1
ATOM 9104 N N . ASP B 1 536 ? 9.951 13.723 -10.180 1.00 19.71 562 ASP B N 1
ATOM 9105 C CA . ASP B 1 536 ? 10.104 12.301 -9.875 1.00 17.75 562 ASP B CA 1
ATOM 9106 C C . ASP B 1 536 ? 8.751 11.628 -9.679 1.00 16.10 562 ASP B C 1
ATOM 9107 O O . ASP B 1 536 ? 8.350 11.384 -8.541 1.00 15.76 562 ASP B O 1
ATOM 9112 N N . GLY B 1 537 ? 8.096 11.342 -10.808 1.00 15.27 563 GLY B N 1
ATOM 9113 C CA . GLY B 1 537 ? 6.835 10.629 -10.867 1.00 15.74 563 GLY B CA 1
ATOM 9114 C C . GLY B 1 537 ? 6.856 9.271 -10.191 1.00 14.85 563 GLY B C 1
ATOM 9115 O O . GLY B 1 537 ? 5.789 8.741 -9.911 1.00 13.18 563 GLY B O 1
ATOM 9116 N N . THR B 1 538 ? 8.023 8.680 -9.929 1.00 14.63 564 THR B N 1
ATOM 9117 C CA . THR B 1 538 ? 8.035 7.366 -9.271 1.00 14.51 564 THR B CA 1
ATOM 9118 C C . THR B 1 538 ? 7.531 7.454 -7.834 1.00 14.69 564 THR B C 1
ATOM 9119 O O . THR B 1 538 ? 7.233 6.429 -7.221 1.00 13.97 564 THR B O 1
ATOM 9123 N N . ASN B 1 539 ? 7.441 8.677 -7.302 1.00 12.95 565 ASN B N 1
ATOM 9124 C CA . ASN B 1 539 ? 6.910 8.881 -5.965 1.00 14.29 565 ASN B CA 1
ATOM 9125 C C . ASN B 1 539 ? 5.397 8.810 -5.964 1.00 13.24 565 ASN B C 1
ATOM 9126 O O . ASN B 1 539 ? 4.793 8.806 -4.884 1.00 13.19 565 ASN B O 1
ATOM 9131 N N . ILE B 1 540 ? 4.797 8.760 -7.149 1.00 12.12 566 ILE B N 1
ATOM 9132 C CA . ILE B 1 540 ? 3.383 8.407 -7.259 1.00 11.74 566 ILE B CA 1
ATOM 9133 C C . ILE B 1 540 ? 3.339 6.896 -7.483 1.00 11.05 566 ILE B C 1
ATOM 9134 O O . ILE B 1 540 ? 3.673 6.424 -8.563 1.00 11.33 566 ILE B O 1
ATOM 9139 N N . CYS B 1 541 ? 2.910 6.141 -6.477 1.00 10.32 567 CYS B N 1
ATOM 9140 C CA . CYS B 1 541 ? 3.045 4.689 -6.546 1.00 10.00 567 CYS B CA 1
ATOM 9141 C C . CYS B 1 541 ? 2.018 4.006 -5.636 1.00 10.16 567 CYS B C 1
ATOM 9142 O O . CYS B 1 541 ? 1.622 4.593 -4.626 1.00 9.77 567 CYS B O 1
ATOM 9145 N N . PRO B 1 542 ? 1.589 2.780 -5.995 1.00 9.39 568 PRO B N 1
ATOM 9146 C CA . PRO B 1 542 ? 0.473 2.137 -5.293 1.00 10.24 568 PRO B CA 1
ATOM 9147 C C . PRO B 1 542 ? 0.928 1.443 -3.998 1.00 9.86 568 PRO B C 1
ATOM 9148 O O . PRO B 1 542 ? 0.747 0.232 -3.789 1.00 10.13 568 PRO B O 1
ATOM 9152 N N . ILE B 1 543 ? 1.449 2.256 -3.082 1.00 8.78 569 ILE B N 1
ATOM 9153 C CA . ILE B 1 543 ? 2.018 1.748 -1.836 1.00 9.71 569 ILE B CA 1
ATOM 9154 C C . ILE B 1 543 ? 1.279 2.177 -0.564 1.00 9.12 569 ILE B C 1
ATOM 9155 O O . ILE B 1 543 ? 1.637 1.751 0.536 1.00 10.31 569 ILE B O 1
ATOM 9160 N N . GLY B 1 544 ? 0.263 3.029 -0.697 1.00 11.01 570 GLY B N 1
ATOM 9161 C CA . GLY B 1 544 ? -0.441 3.481 0.488 1.00 11.96 570 GLY B CA 1
ATOM 9162 C C . GLY B 1 544 ? -1.367 4.633 0.163 1.00 11.59 570 GLY B C 1
ATOM 9163 O O . GLY B 1 544 ? -1.441 5.100 -0.988 1.00 11.89 570 GLY B O 1
ATOM 9164 N N . GLN B 1 545 ? -2.083 5.055 1.202 1.00 12.55 571 GLN B N 1
ATOM 9165 C CA . GLN B 1 545 ? -3.096 6.093 1.070 1.00 12.54 571 GLN B CA 1
ATOM 9166 C C . GLN B 1 545 ? -2.572 7.426 0.534 1.00 13.28 571 GLN B C 1
ATOM 9167 O O . GLN B 1 545 ? -3.267 8.098 -0.233 1.00 15.07 571 GLN B O 1
ATOM 9173 N N . GLU B 1 546 ? -1.367 7.811 0.943 1.00 13.86 572 GLU B N 1
ATOM 9174 C CA . GLU B 1 546 ? -0.800 9.103 0.549 1.00 14.71 572 GLU B CA 1
ATOM 9175 C C . GLU B 1 546 ? -0.118 9.073 -0.806 1.00 13.76 572 GLU B C 1
ATOM 9176 O O . GLU B 1 546 ? -0.163 10.040 -1.563 1.00 15.13 572 GLU B O 1
ATOM 9182 N N . GLN B 1 547 ? 0.483 7.937 -1.127 1.00 11.53 573 GLN B N 1
ATOM 9183 C CA . GLN B 1 547 ? 1.345 7.831 -2.284 1.00 11.60 573 GLN B CA 1
ATOM 9184 C C . GLN B 1 547 ? 0.669 7.519 -3.624 1.00 10.37 573 GLN B C 1
ATOM 9185 O O . GLN B 1 547 ? 1.236 7.836 -4.674 1.00 10.77 573 GLN B O 1
ATOM 9191 N N . TYR B 1 548 ? -0.521 6.918 -3.632 1.00 10.45 574 TYR B N 1
ATOM 9192 C CA . TYR B 1 548 ? -1.030 6.421 -4.919 1.00 10.36 574 TYR B CA 1
ATOM 9193 C C . TYR B 1 548 ? -1.447 7.535 -5.867 1.00 11.06 574 TYR B C 1
ATOM 9194 O O . TYR B 1 548 ? -1.608 7.287 -7.057 1.00 11.46 574 TYR B O 1
ATOM 9203 N N . ALA B 1 549 ? -1.692 8.729 -5.320 1.00 10.08 575 ALA B N 1
ATOM 9204 C CA . ALA B 1 549 ? -1.985 9.874 -6.160 1.00 11.03 575 ALA B CA 1
ATOM 9205 C C . ALA B 1 549 ? -1.331 11.120 -5.598 1.00 11.68 575 ALA B C 1
ATOM 9206 O O . ALA B 1 549 ? -1.231 11.276 -4.386 1.00 13.18 575 ALA B O 1
ATOM 9208 N N . ALA B 1 550 ? -0.919 12.004 -6.502 1.00 11.94 576 ALA B N 1
ATOM 9209 C CA . ALA B 1 550 ? -0.406 13.323 -6.124 1.00 11.71 576 ALA B CA 1
ATOM 9210 C C . ALA B 1 550 ? -1.497 14.362 -6.335 1.00 12.00 576 ALA B C 1
ATOM 9211 O O . ALA B 1 550 ? -2.036 14.455 -7.431 1.00 12.12 576 ALA B O 1
ATOM 9213 N N . GLU B 1 551 ? -1.767 15.150 -5.303 1.00 12.35 577 GLU B N 1
ATOM 9214 C CA . GLU B 1 551 ? -2.802 16.178 -5.386 1.00 12.70 577 GLU B CA 1
ATOM 9215 C C . GLU B 1 551 ? -2.241 17.568 -5.641 1.00 12.33 577 GLU B C 1
ATOM 9216 O O . GLU B 1 551 ? -1.327 18.005 -4.935 1.00 14.89 577 GLU B O 1
ATOM 9222 N N . LEU B 1 552 ? -2.815 18.234 -6.632 1.00 13.11 578 LEU B N 1
ATOM 9223 C CA . LEU B 1 552 ? -2.527 19.632 -6.925 1.00 14.26 578 LEU B CA 1
ATOM 9224 C C . LEU B 1 552 ? -3.839 20.396 -7.078 1.00 14.33 578 LEU B C 1
ATOM 9225 O O . LEU B 1 552 ? -4.793 19.912 -7.687 1.00 14.23 578 LEU B O 1
ATOM 9230 N N . GLN B 1 553 ? -3.900 21.584 -6.487 1.00 15.09 579 GLN B N 1
ATOM 9231 C CA . GLN B 1 553 ? -4.989 22.502 -6.786 1.00 16.10 579 GLN B CA 1
ATOM 9232 C C . GLN B 1 553 ? -4.388 23.647 -7.581 1.00 17.63 579 GLN B C 1
ATOM 9233 O O . GLN B 1 553 ? -3.454 24.295 -7.109 1.00 18.30 579 GLN B O 1
ATOM 9239 N N . PHE B 1 554 ? -4.882 23.835 -8.804 1.00 16.73 580 PHE B N 1
ATOM 9240 C CA . PHE B 1 554 ? -4.407 24.913 -9.651 1.00 18.78 580 PHE B CA 1
ATOM 9241 C C . PHE B 1 554 ? -5.557 25.788 -10.114 1.00 18.62 580 PHE B C 1
ATOM 9242 O O . PHE B 1 554 ? -6.698 25.333 -10.229 1.00 20.02 580 PHE B O 1
ATOM 9250 N N . ARG B 1 555 ? -5.244 27.068 -10.302 1.00 20.21 581 ARG B N 1
ATOM 9251 C CA . ARG B 1 555 ? -6.234 28.068 -10.678 1.00 20.75 581 ARG B CA 1
ATOM 9252 C C . ARG B 1 555 ? -5.757 28.787 -11.935 1.00 21.86 581 ARG B C 1
ATOM 9253 O O . ARG B 1 555 ? -4.570 29.097 -12.084 1.00 21.09 581 ARG B O 1
ATOM 9261 N N . ILE B 1 556 ? -6.686 28.955 -12.869 1.00 23.88 582 ILE B N 1
ATOM 9262 C CA . ILE B 1 556 ? -6.398 29.650 -14.115 1.00 26.21 582 ILE B CA 1
ATOM 9263 C C . ILE B 1 556 ? -7.330 30.854 -14.084 1.00 27.00 582 ILE B C 1
ATOM 9264 O O . ILE B 1 556 ? -8.554 30.709 -13.965 1.00 25.95 582 ILE B O 1
ATOM 9269 N N . ALA B 1 557 ? -6.724 32.040 -14.099 1.00 28.00 583 ALA B N 1
ATOM 9270 C CA . ALA B 1 557 ? -7.456 33.250 -13.747 1.00 28.86 583 ALA B CA 1
ATOM 9271 C C . ALA B 1 557 ? -7.311 34.401 -14.731 1.00 29.91 583 ALA B C 1
ATOM 9272 O O . ALA B 1 557 ? -6.198 34.791 -15.114 1.00 29.08 583 ALA B O 1
ATOM 9274 N N . ALA B 1 558 ? -8.475 34.912 -15.113 1.00 30.64 584 ALA B N 1
ATOM 9275 C CA . ALA B 1 558 ? -8.596 36.203 -15.782 1.00 32.57 584 ALA B CA 1
ATOM 9276 C C . ALA B 1 558 ? -8.395 37.310 -14.741 1.00 33.96 584 ALA B C 1
ATOM 9277 O O . ALA B 1 558 ? -8.291 37.014 -13.549 1.00 34.45 584 ALA B O 1
ATOM 9279 N N . PRO B 1 559 ? -8.354 38.591 -15.161 1.00 35.10 585 PRO B N 1
ATOM 9280 C CA . PRO B 1 559 ? -8.201 39.635 -14.146 1.00 35.86 585 PRO B CA 1
ATOM 9281 C C . PRO B 1 559 ? -9.426 39.721 -13.239 1.00 37.00 585 PRO B C 1
ATOM 9282 O O . PRO B 1 559 ? -10.542 39.483 -13.696 1.00 36.79 585 PRO B O 1
ATOM 9286 N N . GLN B 1 560 ? -9.212 40.027 -11.959 1.00 38.78 586 GLN B N 1
ATOM 9287 C CA . GLN B 1 560 ? -10.294 40.084 -10.971 1.00 41.12 586 GLN B CA 1
ATOM 9288 C C . GLN B 1 560 ? -11.417 41.057 -11.347 1.00 42.26 586 GLN B C 1
ATOM 9289 O O . GLN B 1 560 ? -11.161 42.111 -11.926 1.00 42.57 586 GLN B O 1
ATOM 9295 N N . GLY B 1 561 ? -12.653 40.692 -11.015 1.00 43.23 587 GLY B N 1
ATOM 9296 C CA . GLY B 1 561 ? -13.804 41.571 -11.211 1.00 44.74 587 GLY B CA 1
ATOM 9297 C C . GLY B 1 561 ? -14.587 41.389 -12.500 1.00 45.53 587 GLY B C 1
ATOM 9298 O O . GLY B 1 561 ? -15.785 41.684 -12.539 1.00 46.18 587 GLY B O 1
ATOM 9299 N N . THR B 1 562 ? -13.912 40.925 -13.552 1.00 45.36 588 THR B N 1
ATOM 9300 C CA . THR B 1 562 ? -14.526 40.690 -14.862 1.00 45.29 588 THR B CA 1
ATOM 9301 C C . THR B 1 562 ? -15.538 39.542 -14.822 1.00 45.02 588 THR B C 1
ATOM 9302 O O . THR B 1 562 ? -15.547 38.744 -13.875 1.00 45.51 588 THR B O 1
ATOM 9306 N N . LYS B 1 563 ? -16.369 39.442 -15.857 1.00 44.87 589 LYS B N 1
ATOM 9307 C CA . LYS B 1 563 ? -17.470 38.477 -15.854 1.00 44.32 589 LYS B CA 1
ATOM 9308 C C . LYS B 1 563 ? -17.625 37.634 -17.120 1.00 43.46 589 LYS B C 1
ATOM 9309 O O . LYS B 1 563 ? -18.642 36.956 -17.282 1.00 43.60 589 LYS B O 1
ATOM 9315 N N . PHE B 1 564 ? -16.613 37.650 -17.985 1.00 41.76 590 PHE B N 1
ATOM 9316 C CA . PHE B 1 564 ? -16.680 36.982 -19.280 1.00 40.94 590 PHE B CA 1
ATOM 9317 C C . PHE B 1 564 ? -16.214 35.525 -19.310 1.00 40.22 590 PHE B C 1
ATOM 9318 O O . PHE B 1 564 ? -16.618 34.772 -20.200 1.00 39.59 590 PHE B O 1
ATOM 9326 N N . TRP B 1 565 ? -15.361 35.144 -18.361 1.00 38.90 591 TRP B N 1
ATOM 9327 C CA . TRP B 1 565 ? -14.793 33.789 -18.295 1.00 38.08 591 TRP B CA 1
ATOM 9328 C C . TRP B 1 565 ? -15.883 32.732 -18.469 1.00 38.07 591 TRP B C 1
ATOM 9329 O O . TRP B 1 565 ? -16.949 32.818 -17.853 1.00 38.29 591 TRP B O 1
ATOM 9340 N N . ASP B 1 566 ? -15.644 31.753 -19.337 1.00 38.42 592 ASP B N 1
ATOM 9341 C CA . ASP B 1 566 ? -16.673 30.756 -19.635 1.00 38.89 592 ASP B CA 1
ATOM 9342 C C . ASP B 1 566 ? -16.035 29.378 -19.721 1.00 38.60 592 ASP B C 1
ATOM 9343 O O . ASP B 1 566 ? -15.615 28.963 -20.791 1.00 37.20 592 ASP B O 1
ATOM 9348 N N . PRO B 1 567 ? -15.991 28.645 -18.601 1.00 38.81 593 PRO B N 1
ATOM 9349 C CA . PRO B 1 567 ? -15.300 27.359 -18.636 1.00 39.23 593 PRO B CA 1
ATOM 9350 C C . PRO B 1 567 ? -16.027 26.280 -19.443 1.00 39.54 593 PRO B C 1
ATOM 9351 O O . PRO B 1 567 ? -15.434 25.247 -19.764 1.00 38.89 593 PRO B O 1
ATOM 9355 N N . THR B 1 568 ? -17.290 26.531 -19.783 1.00 40.26 594 THR B N 1
ATOM 9356 C CA . THR B 1 568 ? -18.167 25.523 -20.387 1.00 40.39 594 THR B CA 1
ATOM 9357 C C . THR B 1 568 ? -17.786 25.088 -21.808 1.00 39.98 594 THR B C 1
ATOM 9358 O O . THR B 1 568 ? -18.380 24.159 -22.362 1.00 40.08 594 THR B O 1
ATOM 9362 N N . ASN B 1 569 ? -16.776 25.735 -22.384 1.00 38.82 595 ASN B N 1
ATOM 9363 C CA . ASN B 1 569 ? -16.261 25.350 -23.696 1.00 37.89 595 ASN B CA 1
ATOM 9364 C C . ASN B 1 569 ? -14.782 24.945 -23.674 1.00 37.14 595 ASN B C 1
ATOM 9365 O O . ASN B 1 569 ? -14.141 24.804 -24.719 1.00 36.65 595 ASN B O 1
ATOM 9370 N N . ASP B 1 570 ? -14.248 24.737 -22.470 1.00 35.41 596 ASP B N 1
ATOM 9371 C CA . ASP B 1 570 ? -12.885 24.256 -22.282 1.00 33.60 596 ASP B CA 1
ATOM 9372 C C . ASP B 1 570 ? -12.865 22.727 -22.358 1.00 32.16 596 ASP B C 1
ATOM 9373 O O . ASP B 1 570 ? -13.715 22.066 -21.754 1.00 31.29 596 ASP B O 1
ATOM 9378 N N . PHE B 1 571 ? -11.920 22.186 -23.123 1.00 30.10 597 PHE B N 1
ATOM 9379 C CA . PHE B 1 571 ? -11.840 20.741 -23.374 1.00 28.69 597 PHE B CA 1
ATOM 9380 C C . PHE B 1 571 ? -11.666 19.946 -22.085 1.00 27.42 597 PHE B C 1
ATOM 9381 O O . PHE B 1 571 ? -12.346 18.944 -21.883 1.00 27.33 597 PHE B O 1
ATOM 9389 N N . SER B 1 572 ? -10.767 20.401 -21.217 1.00 26.43 598 SER B N 1
ATOM 9390 C CA . SER B 1 572 ? -10.450 19.642 -20.003 1.00 25.10 598 SER B CA 1
ATOM 9391 C C . SER B 1 572 ? -11.453 19.874 -18.882 1.00 25.40 598 SER B C 1
ATOM 9392 O O . SER B 1 572 ? -11.365 19.225 -17.846 1.00 23.91 598 SER B O 1
ATOM 9395 N N . TYR B 1 573 ? -12.398 20.793 -19.084 1.00 25.67 599 TYR B N 1
ATOM 9396 C CA . TYR B 1 573 ? -13.461 21.076 -18.122 1.00 25.78 599 TYR B CA 1
ATOM 9397 C C . TYR B 1 573 ? -14.648 20.136 -18.299 1.00 25.00 599 TYR B C 1
ATOM 9398 O O . TYR B 1 573 ? -15.501 20.041 -17.420 1.00 25.01 599 TYR B O 1
ATOM 9407 N N . GLN B 1 574 ? -14.704 19.457 -19.444 1.00 26.70 600 GLN B N 1
ATOM 9408 C CA . GLN B 1 574 ? -15.842 18.605 -19.802 1.00 27.50 600 GLN B CA 1
ATOM 9409 C C . GLN B 1 574 ? -16.217 17.571 -18.745 1.00 27.67 600 GLN B C 1
ATOM 9410 O O . GLN B 1 574 ? -15.377 16.769 -18.335 1.00 27.74 600 GLN B O 1
ATOM 9416 N N . GLY B 1 575 ? -17.470 17.592 -18.298 1.00 27.79 601 GLY B N 1
ATOM 9417 C CA . GLY B 1 575 ? -17.976 16.578 -17.375 1.00 27.92 601 GLY B CA 1
ATOM 9418 C C . GLY B 1 575 ? -17.570 16.761 -15.921 1.00 28.33 601 GLY B C 1
ATOM 9419 O O . GLY B 1 575 ? -18.078 16.054 -15.044 1.00 28.86 601 GLY B O 1
ATOM 9420 N N . LEU B 1 576 ? -16.672 17.708 -15.656 1.00 27.66 602 LEU B N 1
ATOM 9421 C CA . LEU B 1 576 ? -16.202 17.914 -14.284 1.00 27.44 602 LEU B CA 1
ATOM 9422 C C . LEU B 1 576 ? -17.334 18.381 -13.379 1.00 27.84 602 LEU B C 1
ATOM 9423 O O . LEU B 1 576 ? -18.221 19.144 -13.791 1.00 28.41 602 LEU B O 1
ATOM 9428 N N . THR B 1 577 ? -17.316 17.873 -12.150 1.00 26.68 603 THR B N 1
ATOM 9429 C CA . THR B 1 577 ? -18.273 18.252 -11.124 1.00 27.57 603 THR B CA 1
ATOM 9430 C C . THR B 1 577 ? -17.481 18.754 -9.920 1.00 27.23 603 THR B C 1
ATOM 9431 O O . THR B 1 577 ? -16.263 18.925 -10.004 1.00 27.16 603 THR B O 1
ATOM 9435 N N . ARG B 1 578 ? -18.173 18.988 -8.810 1.00 27.31 604 ARG B N 1
ATOM 9436 C CA . ARG B 1 578 ? -17.510 19.376 -7.569 1.00 28.22 604 ARG B CA 1
ATOM 9437 C C . ARG B 1 578 ? -17.065 18.160 -6.762 1.00 27.25 604 ARG B C 1
ATOM 9438 O O . ARG B 1 578 ? -16.612 18.308 -5.631 1.00 27.27 604 ARG B O 1
ATOM 9446 N N . GLU B 1 579 ? -17.211 16.967 -7.339 1.00 27.01 605 GLU B N 1
ATOM 9447 C CA . GLU B 1 579 ? -16.745 15.725 -6.726 1.00 27.72 605 GLU B CA 1
ATOM 9448 C C . GLU B 1 579 ? -15.639 15.113 -7.589 1.00 26.05 605 GLU B C 1
ATOM 9449 O O . GLU B 1 579 ? -15.752 15.080 -8.818 1.00 26.33 605 GLU B O 1
ATOM 9455 N N . LEU B 1 580 ? -14.578 14.627 -6.949 1.00 23.32 606 LEU B N 1
ATOM 9456 C CA . LEU B 1 580 ? -13.466 14.004 -7.671 1.00 21.82 606 LEU B CA 1
ATOM 9457 C C . LEU B 1 580 ? -13.972 12.827 -8.499 1.00 21.30 606 LEU B C 1
ATOM 9458 O O . LEU B 1 580 ? -14.689 11.978 -7.981 1.00 22.14 606 LEU B O 1
ATOM 9463 N N . ALA B 1 581 ? -13.569 12.780 -9.765 1.00 20.18 607 ALA B N 1
ATOM 9464 C CA . ALA B 1 581 ? -13.889 11.667 -10.654 1.00 19.85 607 ALA B CA 1
ATOM 9465 C C . ALA B 1 581 ? -12.801 11.557 -11.700 1.00 19.38 607 ALA B C 1
ATOM 9466 O O . ALA B 1 581 ? -12.209 12.560 -12.108 1.00 19.70 607 ALA B O 1
ATOM 9468 N N . LYS B 1 582 ? -12.535 10.318 -12.113 1.00 17.60 608 LYS B N 1
ATOM 9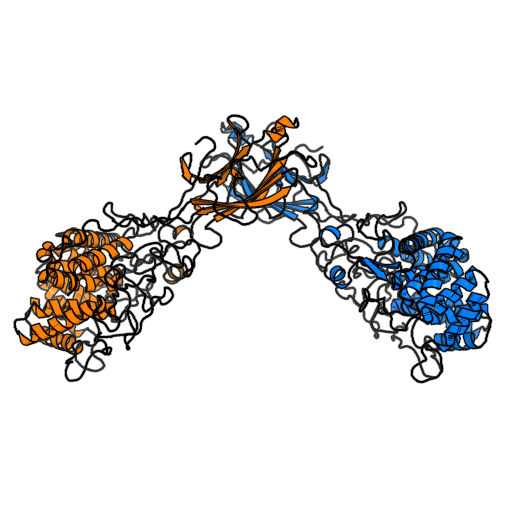469 C CA . LYS B 1 582 ? -11.678 10.055 -13.265 1.00 18.10 608 LYS B CA 1
ATOM 9470 C C . LYS B 1 582 ? -12.155 10.868 -14.465 1.00 19.33 608 LYS B C 1
ATOM 9471 O O . LYS B 1 582 ? -13.354 10.914 -14.750 1.00 20.82 608 LYS B O 1
ATOM 9477 N N . THR B 1 583 ? -11.217 11.508 -15.157 1.00 19.19 609 THR B N 1
ATOM 9478 C CA . THR B 1 583 ? -11.517 12.179 -16.422 1.00 19.98 609 THR B CA 1
ATOM 9479 C C . THR B 1 583 ? -10.506 11.817 -17.492 1.00 20.89 609 THR B C 1
ATOM 9480 O O . THR B 1 583 ? -9.299 11.802 -17.255 1.00 22.41 609 THR B O 1
ATOM 9484 N N . LYS B 1 584 ? -11.028 11.546 -18.684 1.00 20.68 610 LYS B N 1
ATOM 9485 C CA . LYS B 1 584 ? -10.185 11.254 -19.838 1.00 21.80 610 LYS B CA 1
ATOM 9486 C C . LYS B 1 584 ? -9.711 12.513 -20.572 1.00 23.18 610 LYS B C 1
ATOM 9487 O O . LYS B 1 584 ? -8.849 12.426 -21.448 1.00 22.87 610 LYS B O 1
ATOM 9493 N N . TYR B 1 585 ? -10.240 13.673 -20.182 1.00 23.37 611 TYR B N 1
ATOM 9494 C CA . TYR B 1 585 ? -9.944 14.944 -20.854 1.00 24.25 611 TYR B CA 1
ATOM 9495 C C . TYR B 1 585 ? -8.764 15.726 -20.280 1.00 23.63 611 TYR B C 1
ATOM 9496 O O . TYR B 1 585 ? -8.425 16.818 -20.757 1.00 22.32 611 TYR B O 1
ATOM 9505 N N . MET B 1 586 ? -8.147 15.163 -19.246 1.00 23.04 612 MET B N 1
ATOM 9506 C CA . MET B 1 586 ? -6.860 15.631 -18.747 1.00 21.25 612 MET B CA 1
ATOM 9507 C C . MET B 1 586 ? -5.873 14.487 -18.982 1.00 21.48 612 MET B C 1
ATOM 9508 O O . MET B 1 586 ? -5.530 13.741 -18.062 1.00 20.91 612 MET B O 1
ATOM 9513 N N . PRO B 1 587 ? -5.432 14.313 -20.237 1.00 19.81 613 PRO B N 1
ATOM 9514 C CA . PRO B 1 587 ? -4.621 13.140 -20.554 1.00 19.38 613 PRO B CA 1
ATOM 9515 C C . PRO B 1 587 ? -3.277 13.060 -19.837 1.00 19.36 613 PRO B C 1
ATOM 9516 O O . PRO B 1 587 ? -2.690 14.086 -19.486 1.00 19.02 613 PRO B O 1
ATOM 9520 N N . VAL B 1 588 ? -2.804 11.834 -19.621 1.00 18.34 614 VAL B N 1
ATOM 9521 C CA . VAL B 1 588 ? -1.568 11.575 -18.900 1.00 17.97 614 VAL B CA 1
ATOM 9522 C C . VAL B 1 588 ? -0.500 11.121 -19.884 1.00 19.09 614 VAL B C 1
ATOM 9523 O O . VAL B 1 588 ? -0.787 10.345 -20.803 1.00 20.02 614 VAL B O 1
ATOM 9527 N N . PHE B 1 589 ? 0.727 11.579 -19.663 1.00 19.05 615 PHE B N 1
ATOM 9528 C CA . PHE B 1 589 ? 1.853 11.263 -20.535 1.00 19.57 615 PHE B CA 1
ATOM 9529 C C . PHE B 1 589 ? 3.017 10.669 -19.756 1.00 19.89 615 PHE B C 1
ATOM 9530 O O . PHE B 1 589 ? 3.275 11.043 -18.608 1.00 19.90 615 PHE B O 1
ATOM 9538 N N . ASP B 1 590 ? 3.691 9.719 -20.393 1.00 18.58 616 ASP B N 1
ATOM 9539 C CA . ASP B 1 590 ? 4.975 9.199 -19.964 1.00 19.14 616 ASP B CA 1
ATOM 9540 C C . ASP B 1 590 ? 5.998 9.762 -20.955 1.00 20.07 616 ASP B C 1
ATOM 9541 O O . ASP B 1 590 ? 6.038 9.351 -22.120 1.00 20.43 616 ASP B O 1
ATOM 9546 N N . GLY B 1 591 ? 6.799 10.724 -20.507 1.00 20.33 617 GLY B N 1
ATOM 9547 C CA . GLY B 1 591 ? 7.641 11.459 -21.454 1.00 20.97 617 GLY B CA 1
ATOM 9548 C C . GLY B 1 591 ? 6.690 12.129 -22.422 1.00 22.16 617 GLY B C 1
ATOM 9549 O O . GLY B 1 591 ? 5.690 12.726 -22.002 1.00 21.94 617 GLY B O 1
ATOM 9550 N N . ALA B 1 592 ? 6.979 11.997 -23.719 1.00 21.81 618 ALA B N 1
ATOM 9551 C CA . ALA B 1 592 ? 6.106 12.527 -24.766 1.00 23.32 618 ALA B CA 1
ATOM 9552 C C . ALA B 1 592 ? 4.933 11.637 -25.195 1.00 24.84 618 ALA B C 1
ATOM 9553 O O . ALA B 1 592 ? 4.081 12.063 -25.979 1.00 25.10 618 ALA B O 1
ATOM 9555 N N . THR B 1 593 ? 4.870 10.419 -24.665 1.00 24.58 619 THR B N 1
ATOM 9556 C CA . THR B 1 593 ? 3.859 9.460 -25.107 1.00 25.09 619 THR B CA 1
ATOM 9557 C C . THR B 1 593 ? 2.613 9.532 -24.228 1.00 23.85 619 THR B C 1
ATOM 9558 O O . THR B 1 593 ? 2.709 9.349 -23.016 1.00 24.40 619 THR B O 1
ATOM 9562 N N . LYS B 1 594 ? 1.459 9.785 -24.836 1.00 23.61 620 LYS B N 1
ATOM 9563 C CA . LYS B 1 594 ? 0.185 9.662 -24.128 1.00 22.74 620 LYS B CA 1
ATOM 9564 C C . LYS B 1 594 ? -0.079 8.220 -23.700 1.00 22.48 620 LYS B C 1
ATOM 9565 O O . LYS B 1 594 ? 0.054 7.291 -24.504 1.00 22.89 620 LYS B O 1
ATOM 9571 N N . ILE B 1 595 ? -0.407 8.040 -22.420 1.00 20.27 621 ILE B N 1
ATOM 9572 C CA . ILE B 1 595 ? -0.719 6.714 -21.893 1.00 20.37 621 ILE B CA 1
ATOM 9573 C C . ILE B 1 595 ? -2.181 6.604 -21.445 1.00 20.05 621 ILE B C 1
ATOM 9574 O O . ILE B 1 595 ? -2.703 5.502 -21.261 1.00 21.91 621 ILE B O 1
ATOM 9579 N N . PHE B 1 596 ? -2.847 7.743 -21.306 1.00 18.95 622 PHE B N 1
ATOM 9580 C CA . PHE B 1 596 ? -4.266 7.762 -20.974 1.00 18.83 622 PHE B CA 1
ATOM 9581 C C . PHE B 1 596 ? -4.966 9.037 -21.421 1.00 21.08 622 PHE B C 1
ATOM 9582 O O . PHE B 1 596 ? -4.408 10.126 -21.305 1.00 21.02 622 PHE B O 1
ATOM 9590 N N . GLY B 1 597 ? -6.180 8.880 -21.939 1.00 22.10 623 GLY B N 1
ATOM 9591 C CA . GLY B 1 597 ? -7.083 10.003 -22.180 1.00 23.52 623 GLY B CA 1
ATOM 9592 C C . GLY B 1 597 ? -7.107 10.467 -23.622 1.00 24.87 623 GLY B C 1
ATOM 9593 O O . GLY B 1 597 ? -6.693 9.748 -24.528 1.00 25.90 623 GLY B O 1
ATOM 9594 N N . GLU B 1 598 ? -7.592 11.687 -23.824 1.00 25.85 624 GLU B N 1
ATOM 9595 C CA . GLU B 1 598 ? -7.790 12.242 -25.156 1.00 27.23 624 GLU B CA 1
ATOM 9596 C C . GLU B 1 598 ? -7.310 13.684 -25.234 1.00 27.99 624 GLU B C 1
ATOM 9597 O O . GLU B 1 598 ? -7.261 14.391 -24.229 1.00 26.14 624 GLU B O 1
ATOM 9603 N N . VAL B 1 599 ? -6.988 14.111 -26.453 1.00 28.60 625 VAL B N 1
ATOM 9604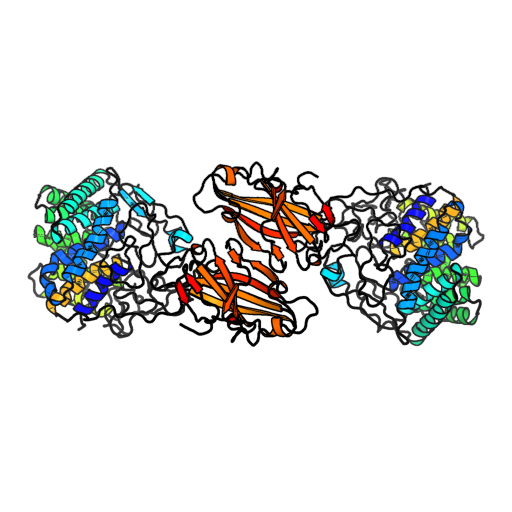 C CA . VAL B 1 599 ? -6.468 15.440 -26.754 1.00 30.50 625 VAL B CA 1
ATOM 9605 C C . VAL B 1 599 ? -7.455 16.128 -27.711 1.00 32.36 625 VAL B C 1
ATOM 9606 O O . VAL B 1 599 ? -8.117 15.448 -28.505 1.00 32.17 625 VAL B O 1
ATOM 9610 N N . PRO B 1 600 ? -7.592 17.465 -27.629 1.00 33.84 626 PRO B N 1
ATOM 9611 C CA . PRO B 1 600 ? -8.440 18.162 -28.602 1.00 35.32 626 PRO B CA 1
ATOM 9612 C C . PRO B 1 600 ? -8.008 17.895 -30.044 1.00 36.34 626 PRO B C 1
ATOM 9613 O O . PRO B 1 600 ? -6.813 17.927 -30.346 1.00 36.34 626 PRO B O 1
ATOM 9617 N N . GLY B 1 601 ? -8.980 17.617 -30.908 1.00 37.81 627 GLY B N 1
ATOM 9618 C CA . GLY B 1 601 ? -8.716 17.292 -32.310 1.00 39.58 627 GLY B CA 1
ATOM 9619 C C . GLY B 1 601 ? -8.279 15.860 -32.573 1.00 40.68 627 GLY B C 1
ATOM 9620 O O . GLY B 1 601 ? -8.271 15.415 -33.722 1.00 41.46 627 GLY B O 1
ATOM 9621 N N . GLY B 1 602 ? -7.907 15.133 -31.522 1.00 41.00 628 GLY B N 1
ATOM 9622 C CA . GLY B 1 602 ? -7.479 13.739 -31.640 1.00 41.72 628 GLY B CA 1
ATOM 9623 C C . GLY B 1 602 ? -6.053 13.572 -32.132 1.00 42.23 628 GLY B C 1
ATOM 9624 O O . GLY B 1 602 ? -5.222 14.470 -31.975 1.00 43.23 628 GLY B O 1
#

B-factor: mean 19.92, std 9.67, range [5.53, 56.36]

Foldseek 3Di:
DFQLLQLLVQLLLLLLVFWEPPRDPPRPQLQDHHFPPVWPFTIFGQFWLWRKDAQLQSLLLLLLLLVLCVQQLVLQVLSVCNVSSLVSSVRNLVRLLSQDPQLKGFRMKFQVVLGVQFFAARHLCVLVDDIDIAMGLALSSLLSSLLSLLSSCVSVVNVSSPVSSVSSLVSSVVVQHRVSVDRCPPNQDQDFGRLQSNLSNLLSNCVRPVDCVSVVSNVVSQCVGDACPPDSHHHQLFFCFSNGNNLLSLLSVCLVVVDVSSVVNNCQNLQQDFPNHHPPHHAQAAPFGQRAHDLFQSLLRQQLQLLSLQSNLVSDDDPVSNVRSNVSSVSSLVVQQQSGPRSHHQFWPHHHPYQFQALHRLQQQFQARDSCPPVGGQHTSGNWRFSAADSNRDDDRDNPCCGRRITGSSSSRSNSSSSSSVCSPVPRYHDDPPPDDGDHDDAWFKWKAFQDDDLWKTKMKIKTFGSQRSHFHFFFWKKWKWKFQCPLQVVVPHDLVQKDKDWDDWDPPFAKDKARWADDDDRMTIIMITGNGRRQCGRGHDRRRITITMMMIGGDPPDRRDDRPRTQRCPPHHRDIDTALSTFMDRVPHTDGHAYPPGD/DFQLLQLLVLLLLLLLVFWEPPRDPPRDFLADHHFPPVWPFTIFGQWWLWRKQAQLQSLVLLLLLLVLCVQQLVLQVLSVCNVSSLVSSVRNLVSLLRQDDPLKGFRMKAQVVVRVLFFAARRQCVLVDDIDIAIGLALQSLLSSLSSLLSSCQSVVNVSSLVSSVVSLVSSVVVQHRPRVPRCPPPQDQDFGRLQSNLSSLLSNCVRPVPCVSVVSNVVSQCVGDACPPDNHHDQLFFCFSNGNNLLSLLSCCLVPVDPSSVVSNCQNLQQDFPNHRPPHHQQAAPFGQRANDLFQSLLRQQLQLLSLQSSLVRDDDPVSSCRSNVSSVSSLVCCCQSGPVSHHQFWPHHHPYQFQALHRLQQQFLARDSCPVVTGQHTSGNWRFSAADSNRDDDRDNPCCGRRITGSSSSRSNSSSSSSVCSPVSRYHDDPPPDDGDDDDAWFKWKAQQDDDLWKTKMKIWTFGSQRSHFHFFFWKKWKWKFACVLQVVVPHDQVLKDKDWDDWDPPFAKDKAPWADDDDRMIMIMITTRGRRQCGSGHDPRRITITMMMIGGHPPHRRDDRPGTQRCPPHHRDTDTALSTFMDRVPHTPGHDDVPD

InterPro domains:
  IPR001701 Glycoside hydrolase family 9 [PF00759] (33-448)
  IPR001956 Carbohydrate-binding module 3 [PF00942] (474-623)
  IPR001956 Carbohydrate-binding module 3 [PS51172] (468-627)
  IPR001956 Carbohydrate-binding module 3 [SM01067] (473-559)
  IPR002105 Dockerin type I repeat [PF00404] (645-701)
  IPR002105 Dockerin type I repeat [PS00448] (681-700)
  IPR008928 Six-hairpin glycosidase superfamily [SSF48208] (29-466)
  IPR008965 CBM2/CBM3, carbohydrate-binding domain superfamily [SSF49384] (471-626)
  IPR012341 Six-hairpin glycosidase-like superfamily [G3DSA:1.50.10.10] (27-465)
  IPR016134 Dockerin domain [PS51766] (640-709)
  IPR018221 Glycoside hydrolase family 9, His active site [PS00592] (364-390)
  IPR018247 EF-Hand 1, calcium-binding site [PS00018] (681-693)
  IPR033126 Glycosyl hydrolases family 9, Asp/Glu active sites [PS00698] (424-442)
  IPR036439 Dockerin domain superfamily [G3DSA:1.10.1330.10] (642-710)
  IPR036439 Dockerin domain superfamily [SSF63446] (640-710)
  IPR036966 Carbohydrate-binding module 3 superfamily [G3DSA:2.60.40.710] (469-625)

Radius of gyration: 45.63 Å; Cα contacts (8 Å, |Δi|>4): 2798; chains: 2; bounding box: 76×128×96 Å

CATH classification: 1.50.10.10 (+1 more: 2.60.40.710)

Solvent-accessible surface area: 43722 Å² total; per-residue (Å²): 98,62,54,1,0,26,0,0,10,10,0,0,4,0,0,0,2,1,0,0,0,58,33,26,166,42,28,49,5,60,2,11,15,79,3,3,81,124,11,80,4,74,8,0,0,6,5,5,3,8,4,0,0,4,2,1,0,4,0,2,0,0,0,0,0,0,0,0,8,73,31,14,2,115,82,2,108,93,2,45,5,56,136,40,0,32,81,0,0,27,25,0,0,80,3,0,28,52,0,36,92,54,109,20,0,0,6,2,0,0,56,3,68,47,1,69,179,7,5,0,2,1,24,1,0,65,72,73,37,134,30,53,105,53,79,8,84,0,0,0,0,0,0,1,0,0,0,0,0,0,0,0,10,48,21,37,190,47,123,69,11,36,148,43,0,70,78,2,6,107,28,0,17,88,28,102,35,30,86,50,11,80,23,2,84,75,76,26,25,32,133,23,24,25,53,4,2,0,0,0,0,0,1,0,0,42,48,32,48,53,59,115,105,26,5,76,76,0,36,65,2,10,98,109,10,69,81,17,112,179,70,121,54,30,42,14,43,82,0,0,4,22,10,8,0,3,1,0,0,2,2,2,0,1,95,45,42,48,86,129,89,1,34,125,10,0,52,10,0,0,22,18,0,1,79,160,11,53,134,79,126,115,3,35,43,3,123,25,31,0,0,3,20,39,75,142,0,2,0,15,15,0,0,0,0,0,0,0,0,0,2,0,4,66,40,19,140,67,106,74,39,70,120,62,0,40,84,5,0,32,51,0,0,14,2,0,2,3,55,17,90,82,103,17,0,2,0,5,16,10,48,91,86,28,1,124,30,2,22,7,11,5,0,0,0,0,30,17,59,87,83,82,65,20,134,151,30,24,6,52,0,30,0,0,0,0,0,1,2,15,156,100,13,52,16,137,49,67,6,84,38,150,29,46,0,43,0,1,0,1,13,0,0,0,0,0,0,0,0,0,33,0,5,37,88,106,25,37,105,35,75,98,133,25,38,59,125,33,165,117,84,50,24,6,9,0,29,0,4,16,62,83,44,34,82,32,11,1,12,0,52,0,22,0,0,0,42,1,2,11,32,2,80,65,16,83,83,2,6,0,8,1,5,0,27,0,39,22,0,66,142,49,68,76,49,37,130,52,12,95,35,4,20,8,44,2,26,66,52,16,19,3,45,38,31,110,26,49,95,69,93,113,52,26,33,40,0,55,0,20,6,50,54,0,27,50,1,2,0,8,5,103,115,60,28,7,0,33,0,25,0,48,0,14,2,52,162,55,17,162,30,16,45,21,116,63,3,37,0,28,84,77,20,77,146,134,67,51,106,10,87,52,0,0,0,25,53,38,109,87,79,65,36,18,74,37,11,70,43,219,122,57,55,4,0,31,0,0,10,12,0,0,4,0,1,0,2,1,0,0,0,58,29,26,181,65,27,45,5,56,4,12,13,82,2,4,82,128,11,82,4,72,8,0,0,6,5,6,3,7,3,0,0,4,1,0,0,3,0,2,0,0,0,0,0,0,0,0,7,73,32,14,4,113,75,2,153,71,2,46,4,87,100,33,0,45,65,0,0,26,25,0,0,80,3,0,30,51,0,40,91,43,109,16,0,0,5,1,0,1,60,2,63,40,2,67,178,6,5,0,3,0,23,0,0,67,69,71,36,129,29,50,110,61,65,8,80,0,0,0,1,0,0,0,0,0,0,0,0,0,0,0,10,49,21,40,193,47,124,57,11,38,147,42,0,67,63,0,4,104,25,0,21,89,30,105,34,31,86,53,23,83,24,2,110,68,76,26,28,31,137,20,25,25,56,4,1,0,0,0,0,0,0,0,0,34,43,31,49,52,61,151,102,28,3,83,70,0,42,68,2,10,97,108,9,64,82,16,110,180,72,124,52,29,41,7,42,80,0,0,4,23,12,7,0,3,1,0,0,2,1,2,0,0,93,45,39,50,86,125,89,1,39,112,10,0,52,10,0,0,24,20,0,0,77,146,10,52,126,82,88,115,3,34,46,5,123,27,31,0,0,3,19,32,83,148,0,1,0,15,17,0,0,0,0,0,0,0,0,0,2,0,4,65,38,18,140,62,107,69,39,67,118,46,0,38,84,5,0,41,51,1,0,14,3,0,2,8,57,14,83,82,101,19,0,2,0,6,18,11,48,94,85,27,1,128,33,2,21,7,10,5,0,0,0,1,31,16,58,84,78,87,65,17,139,153,28,32,6,53,1,31,0,0,0,0,0,1,1,15,140,96,13,52,17,134,49,68,7,83,37,151,32,45,0,43,0,2,1,2,13,0,0,0,0,0,0,0,0,0,35,0,4,34,86,107,41,22,105,34,84,96,135,25,39,68,122,36,160,116,75,56,23,6,10,0,30,1,5,18,45,83,48,43,74,34,18,2,6,0,55,0,22,0,0,0,43,1,2,10,34,2,82,64,18,105,70,2,6,0,8,2,4,1,26,0,39,23,0,74,140,56,68,80,54,34,140,47,15,82,38,4,9,4,46,1,26,68,52,14,20,3,44,41,35,112,34,50,94,63,94,109,50,24,28,41,0,57,0,22,6,62,56,0,26,54,0,2,0,8,5,103,117,65,27,9,0,36,1,18,0,37,1,13,6,49,134,55,26,159,35,17,48,24,114,63,2,38,0,31,82,76,23,73,154,133,74,53,105,9,92,50,0,0,0,23,55,38,105,91,91,70,34,14,75,35,11,80,97